Protein AF-A0A2N5P486-F1 (afdb_monomer_lite)

pLDDT: mean 80.44, std 19.08, range [21.75, 98.38]

Radius of gyration: 31.74 Å; chains: 1; bounding box: 94×67×79 Å

Sequence (768 aa):
MQRKWKVKLPCIDFNKIYTSSDQNVLFNNKDIEKQLFTCIEKGEENIAIDFSYDIREKIENVNSESEGVNVFKNLKKCIFELNPYICRLDNELLKHSKLVERNIGITELVLLKTHCFNYVVINKEVANILLYFNGKNTLEQIYNFIKNQNKEIYIVNGKMAKHSWKVSVDEKHFRLANEKSILQMIGYLLDANLINIGRKEADQNDAKFLIKSDRALDIQECKEKKELIKSGKTVLLLAATPGTATIGLLYIASYLRRNGINTYCKYNNLNVNEDELKKDIEKLLYKYKPQIIGVSIKWFVHIARGIEICKIIKQFDDNIKIVIGGNTATLYAEKFIEYDFIDYVICGDGEIPMLEICKEEKNIPNCIYKLNGEVQKNSITYIQNRENSKDIFLSNLDEILISKEDLYSVPNYYIYTGKGCLMNCCYCGGCLQAQKKQFGRSTAFLRESCDVKKDLIELKKYASTFMFIDSFEVEVMNYYRELWEGIDLTNKFCHFYLYKIPEKEFIELLSRTFKYAYVNIDLCSLSERHRKYLHKMGMSKILPTDTEVLDFLEVCDKYKNVEISVSLISGLPYYTNIDMKQSEEFLQKLLYHSSFKGAEWGRLHAQPEAPIINECSKYEMRTQATTYEEFLHYSELNMKESSYPDVYSFNFPYITFDKNKFNIEIDMHYKKLYELIKKNCIRESNTILHEVITFKELYRKREEIYRKLKEKHIARNSVVYIIERPSINMIIYVLEIKKITEQYILITPNKYQEIKENIKNVPVIECE

Secondary structure (DSSP, 8-state):
-------------TTS-EEHHHHHHHT--HHHHHHHHHTGGG-TTSEEEEEEEEHHHHHHT--SHHHHHHHHHHHTT-EEEE-S-EEEPPGGGGGG-SSS-TTS----EEEEEETTS-EEEEEHHHHHHHTT-EEEEEHHHHHHHHTTS--EEEEEEEEE-TT---EEEEEEEEE--SHHHHHHHHHHHHHTTSEEEPPPS-----------------------------SS-EEEEEESS-SGGGTHHHHHHHHHHHTT-EEEEE------SHHHHHHHHHHHHHHH--SEEEEE--SGGGHHHHHHHHHHHHHH-TTSEEEEESHHHHHTHHHHHTSTT--EEE-S--HHHHHHHHTT-SS-TTEEEEETTEEEE--------SSSGGG-----HHHHBS-TTTTTSSS-EE---EE------TT-TTSHHHHHHHH---S-EEPPHHHHHHHHHHHTTT-SEEEEEE---S-HHHHHHHHHTT---TT-EEEEEESSPPPHHHHHHHHHHSSEEEEEEEEE-S-HHHHHHHHHTTSS-----HHHHHHHHHHHTT-TTEEEEEEEEET-TT--HHHHHHHHHHHHHHTT-TTEEEEEEEE-B--TT-GGGGTGGGGTEEES--SHHHHHHHHHHHHSSSSPPPGGG--PPBEEES-HHHHHHHHHHHHHHHHHHHHH-S---TTEEEEEEEHHHHHHHHHHHHHHHHHTT--TTPPEEEE--SSHHHHHHHHHHTTT-S-EEEE-HHHHHHHGGGGTTS-EE---

InterPro domains:
  IPR006158 Cobalamin (vitamin B12)-binding domain [PF02310] (242-355)
  IPR006158 Cobalamin (vitamin B12)-binding domain [PS51332] (231-368)
  IPR006638 Elp3/MiaA/NifB-like, radical SAM core domain [SM00729] (411-633)
  IPR007197 Radical SAM [SFLDS00029] (234-640)
  IPR036724 Cobalamin-binding domain superfamily [SSF52242] (246-358)
  IPR051198 Tetrapyrrole and bacteriochlorophyll biosynthesis methyltransferases [PTHR43409] (243-708)
  IPR058240 Radical SAM superfamily [SSF102114] (410-659)

Structure (mmCIF, N/CA/C/O backbone):
data_AF-A0A2N5P486-F1
#
_entry.id   AF-A0A2N5P486-F1
#
loop_
_atom_site.group_PDB
_atom_site.id
_atom_site.type_symbol
_atom_site.label_atom_id
_atom_site.label_alt_id
_atom_site.label_comp_id
_atom_site.label_asym_id
_atom_site.label_entity_id
_atom_site.label_seq_id
_atom_site.pdbx_PDB_ins_code
_atom_site.Cartn_x
_atom_site.Cartn_y
_atom_site.Cartn_z
_atom_site.occupancy
_atom_site.B_iso_or_equiv
_atom_site.auth_seq_id
_atom_site.auth_comp_id
_atom_site.auth_asym_id
_atom_site.auth_atom_id
_atom_site.pdbx_PDB_model_num
ATOM 1 N N . MET A 1 1 ? 10.771 -0.545 -35.831 1.00 21.75 1 MET A N 1
ATOM 2 C CA . MET A 1 1 ? 11.752 -1.608 -35.503 1.00 21.75 1 MET A CA 1
ATOM 3 C C . MET A 1 1 ? 13.135 -0.989 -35.271 1.00 21.75 1 MET A C 1
ATOM 5 O O . MET A 1 1 ? 13.919 -0.915 -36.205 1.00 21.75 1 MET A O 1
ATOM 9 N N . GLN A 1 2 ? 13.463 -0.550 -34.054 1.00 24.25 2 GLN A N 1
ATOM 10 C CA . GLN A 1 2 ? 14.854 -0.269 -33.664 1.00 24.25 2 GLN A CA 1
ATOM 11 C C . GLN A 1 2 ? 15.329 -1.439 -32.796 1.00 24.25 2 GLN A C 1
ATOM 13 O O . GLN A 1 2 ? 14.952 -1.559 -31.634 1.00 24.25 2 GLN A O 1
ATOM 18 N N . ARG A 1 3 ? 16.092 -2.370 -33.379 1.00 25.20 3 ARG A N 1
ATOM 19 C CA . ARG A 1 3 ? 16.774 -3.417 -32.604 1.00 25.20 3 ARG A CA 1
ATOM 20 C C . ARG A 1 3 ? 17.956 -2.752 -31.893 1.00 25.20 3 ARG A C 1
ATOM 22 O O . ARG A 1 3 ? 18.927 -2.404 -32.554 1.00 25.20 3 ARG A O 1
ATOM 29 N N . LYS A 1 4 ? 17.869 -2.558 -30.572 1.00 31.81 4 LYS A N 1
ATOM 30 C CA . LYS A 1 4 ? 19.012 -2.155 -29.736 1.00 31.81 4 LYS A CA 1
ATOM 31 C C . LYS A 1 4 ? 19.979 -3.339 -29.637 1.00 31.81 4 LYS A C 1
ATOM 33 O O . LYS A 1 4 ? 19.655 -4.343 -29.004 1.00 31.81 4 LYS A O 1
ATOM 38 N N . TRP A 1 5 ? 21.143 -3.243 -30.271 1.00 32.28 5 TRP A N 1
ATOM 39 C CA . TRP A 1 5 ? 22.215 -4.226 -30.112 1.00 32.28 5 TRP A CA 1
ATOM 40 C C . TRP A 1 5 ? 23.105 -3.784 -28.948 1.00 32.28 5 TRP A C 1
ATOM 42 O O . TRP A 1 5 ? 23.789 -2.771 -29.033 1.00 32.28 5 TRP A O 1
ATOM 52 N N . LYS A 1 6 ? 23.073 -4.527 -27.835 1.00 33.81 6 LYS A N 1
ATOM 53 C CA . LYS A 1 6 ? 24.005 -4.339 -26.715 1.00 33.81 6 LYS A CA 1
ATOM 54 C C . LYS A 1 6 ? 25.307 -5.068 -27.039 1.00 33.81 6 LYS A C 1
ATOM 56 O O . LYS A 1 6 ? 25.362 -6.289 -26.909 1.00 33.81 6 LYS A O 1
ATOM 61 N N . VAL A 1 7 ? 26.353 -4.345 -27.430 1.00 34.06 7 VAL A N 1
ATOM 62 C CA . VAL A 1 7 ? 27.703 -4.922 -27.500 1.00 34.06 7 VAL A CA 1
ATOM 63 C C . VAL A 1 7 ? 28.274 -4.922 -26.084 1.00 34.06 7 VAL A C 1
ATOM 65 O O . VAL A 1 7 ? 28.696 -3.891 -25.568 1.00 34.06 7 VAL A O 1
ATOM 68 N N . LYS A 1 8 ? 28.254 -6.080 -25.420 1.00 33.34 8 LYS A N 1
ATOM 69 C CA . LYS A 1 8 ? 28.962 -6.265 -24.149 1.00 33.34 8 LYS A CA 1
ATOM 70 C C . LYS A 1 8 ? 30.440 -6.469 -24.483 1.00 33.34 8 LYS A C 1
ATOM 72 O O . LYS A 1 8 ? 30.799 -7.506 -25.036 1.00 33.34 8 LYS A O 1
ATOM 77 N N . LEU A 1 9 ? 31.276 -5.471 -24.204 1.00 36.53 9 LEU A N 1
ATOM 78 C CA . LEU A 1 9 ? 32.723 -5.621 -24.352 1.00 36.53 9 LEU A CA 1
ATOM 79 C C . LEU A 1 9 ? 33.224 -6.684 -23.358 1.00 36.53 9 LEU A C 1
ATOM 81 O O . LEU A 1 9 ? 32.728 -6.727 -22.228 1.00 36.53 9 LEU A O 1
ATOM 85 N N . PRO A 1 10 ? 34.160 -7.564 -23.753 1.00 34.56 10 PRO A N 1
ATOM 86 C CA . PRO A 1 10 ? 34.744 -8.531 -22.830 1.00 34.56 10 PRO A CA 1
ATOM 87 C C . PRO A 1 10 ? 35.450 -7.808 -21.670 1.00 34.56 10 PRO A C 1
ATOM 89 O O . PRO A 1 10 ? 36.019 -6.734 -21.860 1.00 34.56 10 PRO A O 1
ATOM 92 N N . CYS A 1 11 ? 35.428 -8.392 -20.465 1.00 33.53 11 CYS A N 1
ATOM 93 C CA . CYS A 1 11 ? 36.262 -7.940 -19.347 1.00 33.53 11 CYS A CA 1
ATOM 94 C C . CYS A 1 11 ? 37.732 -8.211 -19.688 1.00 33.53 11 CYS A C 1
ATOM 96 O O . CYS A 1 11 ? 38.249 -9.293 -19.418 1.00 33.53 11 CYS A O 1
ATOM 98 N N . ILE A 1 12 ? 38.390 -7.248 -20.325 1.00 41.91 12 ILE A N 1
ATOM 99 C CA . ILE A 1 12 ? 39.827 -7.297 -20.584 1.00 41.91 12 ILE A CA 1
ATOM 100 C C .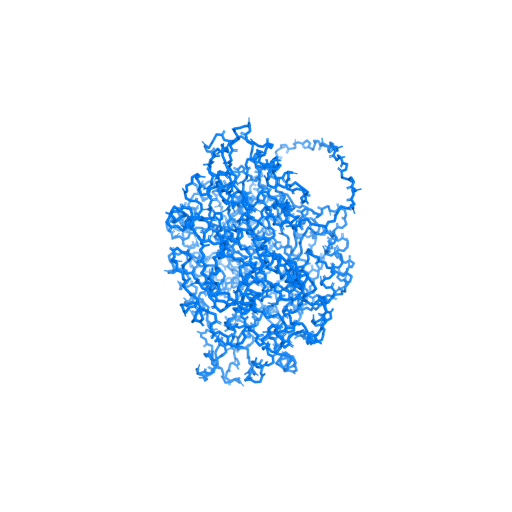 ILE A 1 12 ? 40.537 -6.859 -19.297 1.00 41.91 12 ILE A C 1
ATOM 102 O O . ILE A 1 12 ? 40.232 -5.806 -18.740 1.00 41.91 12 ILE A O 1
ATOM 106 N N . ASP A 1 13 ? 41.480 -7.660 -18.804 1.00 42.59 13 ASP A N 1
ATOM 107 C CA . ASP A 1 13 ? 42.347 -7.266 -17.690 1.00 42.59 13 ASP A CA 1
ATOM 108 C C . ASP A 1 13 ? 43.432 -6.321 -18.220 1.00 42.59 13 ASP A C 1
ATOM 110 O O . ASP A 1 13 ? 44.499 -6.749 -18.658 1.00 42.59 13 ASP A O 1
ATOM 114 N N . PHE A 1 14 ? 43.130 -5.024 -18.242 1.00 45.38 14 PHE A N 1
ATOM 115 C CA . PHE A 1 14 ? 43.966 -3.986 -18.854 1.00 45.38 14 PHE A CA 1
ATOM 116 C C . PHE A 1 14 ? 45.290 -3.705 -18.119 1.00 45.38 14 PHE A C 1
ATOM 118 O O . PHE A 1 14 ? 46.063 -2.848 -18.553 1.00 45.38 14 PHE A O 1
ATOM 125 N N . ASN A 1 15 ? 45.579 -4.425 -17.033 1.00 41.88 15 ASN A N 1
ATOM 126 C CA . ASN A 1 15 ? 46.872 -4.359 -16.351 1.00 41.88 15 ASN A CA 1
ATOM 127 C C . ASN A 1 15 ? 47.944 -5.243 -17.016 1.00 41.88 15 ASN A C 1
ATOM 129 O O . ASN A 1 15 ? 49.118 -5.174 -16.646 1.00 41.88 15 ASN A O 1
ATOM 133 N N . LYS A 1 16 ? 47.566 -6.049 -18.016 1.00 46.78 16 LYS A N 1
ATOM 134 C CA . LYS A 1 16 ? 48.481 -6.869 -18.823 1.00 46.78 16 LYS A CA 1
ATOM 135 C C . LYS A 1 16 ? 48.808 -6.196 -20.158 1.00 46.78 16 LYS A C 1
ATOM 137 O O . LYS A 1 16 ? 47.985 -5.483 -20.726 1.00 46.78 16 LYS A O 1
ATOM 142 N N . ILE A 1 17 ? 50.018 -6.442 -20.663 1.00 52.25 17 ILE A N 1
ATOM 143 C CA . ILE A 1 17 ? 50.398 -6.097 -22.039 1.00 52.25 17 ILE A CA 1
ATOM 144 C C . ILE A 1 17 ? 49.844 -7.193 -22.939 1.00 52.25 17 ILE A C 1
ATOM 146 O O . ILE A 1 17 ? 50.093 -8.371 -22.688 1.00 52.25 17 ILE A O 1
ATOM 150 N N . TYR A 1 18 ? 49.118 -6.807 -23.981 1.00 54.69 18 TYR A N 1
ATOM 151 C CA . TYR A 1 18 ? 48.574 -7.754 -24.944 1.00 54.69 18 TYR A CA 1
ATOM 152 C C . TYR A 1 18 ? 49.168 -7.505 -26.321 1.00 54.69 18 TYR A C 1
ATOM 154 O O . TYR A 1 18 ? 49.142 -6.376 -26.824 1.00 54.69 18 TYR A O 1
ATOM 162 N N . THR A 1 19 ? 49.671 -8.568 -26.938 1.00 57.41 19 THR A N 1
ATOM 163 C CA . THR A 1 19 ? 50.167 -8.525 -28.314 1.00 57.41 19 THR A CA 1
ATOM 164 C C . THR A 1 19 ? 49.024 -8.714 -29.309 1.00 57.41 19 THR A C 1
ATOM 166 O O . THR A 1 19 ? 47.955 -9.217 -28.954 1.00 57.41 19 THR A O 1
ATOM 169 N N . SER A 1 20 ? 49.239 -8.368 -30.581 1.00 56.16 20 SER A N 1
ATOM 170 C CA . SER A 1 20 ? 48.246 -8.582 -31.645 1.00 56.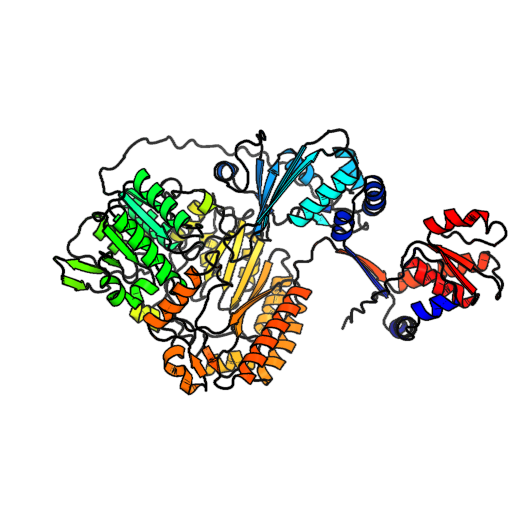16 20 SER A CA 1
ATOM 171 C C . SER A 1 20 ? 47.728 -10.028 -31.705 1.00 56.16 20 SER A C 1
ATOM 173 O O . SER A 1 20 ? 46.555 -10.246 -32.014 1.00 56.16 20 SER A O 1
ATOM 175 N N . SER A 1 21 ? 48.559 -11.013 -31.347 1.00 56.06 21 SER A N 1
ATOM 176 C CA . SER A 1 21 ? 48.180 -12.430 -31.284 1.00 56.06 21 SER A CA 1
ATOM 177 C C . SER A 1 21 ? 47.244 -12.764 -30.112 1.00 56.06 21 SER A C 1
ATOM 179 O O . SER A 1 21 ? 46.213 -13.402 -30.328 1.00 56.06 21 SER A O 1
ATOM 181 N N . ASP A 1 22 ? 47.516 -12.240 -28.912 1.00 51.69 22 ASP A N 1
ATOM 182 C CA . ASP A 1 22 ? 46.662 -12.405 -27.723 1.00 51.69 22 ASP A CA 1
ATOM 183 C C . ASP A 1 22 ? 45.308 -11.704 -27.904 1.00 51.69 22 ASP A C 1
ATOM 185 O O . ASP A 1 22 ? 44.264 -12.149 -27.421 1.00 51.69 22 ASP A O 1
ATOM 189 N N . GLN A 1 23 ? 45.310 -10.592 -28.640 1.00 54.16 23 GLN A N 1
ATOM 190 C CA . GLN A 1 23 ? 44.127 -9.766 -28.849 1.00 54.16 23 GLN A CA 1
ATOM 191 C C . GLN A 1 23 ? 43.216 -10.225 -29.971 1.00 54.16 23 GLN A C 1
ATOM 193 O O . GLN A 1 23 ? 42.002 -10.043 -29.882 1.00 54.16 23 GLN A O 1
ATOM 198 N N . ASN A 1 24 ? 43.760 -10.879 -30.995 1.00 50.50 24 ASN A N 1
ATOM 199 C CA . ASN A 1 24 ? 42.933 -11.553 -31.989 1.00 50.50 24 ASN A CA 1
ATOM 200 C C . ASN A 1 24 ? 42.050 -12.641 -31.351 1.00 50.50 24 ASN A C 1
ATOM 202 O O . ASN A 1 24 ? 41.001 -12.938 -31.908 1.00 50.50 24 ASN A O 1
ATOM 206 N N . VAL A 1 25 ? 42.410 -13.165 -30.169 1.00 45.31 25 VAL A N 1
ATOM 207 C CA . VAL A 1 25 ? 41.571 -14.060 -29.351 1.00 45.31 25 VAL A CA 1
ATOM 208 C C . VAL A 1 25 ? 40.545 -13.282 -28.502 1.00 45.31 25 VAL A C 1
ATOM 210 O O . VAL A 1 25 ? 39.394 -13.704 -28.416 1.00 45.31 25 VAL A O 1
ATOM 213 N N . LEU A 1 26 ? 40.905 -12.114 -27.948 1.00 45.84 26 LEU A N 1
ATOM 214 C CA . LEU A 1 26 ? 40.003 -11.222 -27.183 1.00 45.84 26 LEU A CA 1
ATOM 215 C C . LEU A 1 26 ? 38.881 -10.598 -28.032 1.00 45.84 26 LEU A C 1
ATOM 217 O O . LEU A 1 26 ? 37.769 -10.405 -27.543 1.00 45.84 26 LEU A O 1
ATOM 221 N N . PHE A 1 27 ? 39.166 -10.296 -29.301 1.00 49.41 27 PHE A N 1
ATOM 222 C CA . PHE A 1 27 ? 38.227 -9.718 -30.268 1.00 49.41 27 PHE A CA 1
ATOM 223 C C . PHE A 1 27 ? 37.710 -10.745 -31.286 1.00 49.41 27 PHE A C 1
ATOM 225 O O . PHE A 1 27 ? 37.129 -10.357 -32.299 1.00 49.41 27 PHE A O 1
ATOM 232 N N . ASN A 1 28 ? 37.878 -12.049 -31.027 1.00 42.12 28 ASN A N 1
ATOM 233 C CA . ASN A 1 28 ? 37.497 -13.131 -31.945 1.00 42.12 28 ASN A CA 1
ATOM 234 C C . ASN A 1 28 ? 35.981 -13.391 -31.994 1.00 42.12 28 ASN A C 1
ATOM 236 O O . ASN A 1 28 ? 35.514 -14.527 -32.018 1.00 42.12 28 ASN A O 1
ATOM 240 N N . ASN A 1 29 ? 35.192 -12.324 -32.018 1.00 43.25 29 ASN A N 1
ATOM 241 C CA . ASN A 1 29 ? 33.805 -12.378 -32.419 1.00 43.25 29 ASN A CA 1
ATOM 242 C C . ASN A 1 29 ? 33.756 -11.901 -33.869 1.00 43.25 29 ASN A C 1
ATOM 244 O O . ASN A 1 29 ? 33.636 -10.705 -34.134 1.00 43.25 29 ASN A O 1
ATOM 248 N N . LYS A 1 30 ? 33.803 -12.842 -34.823 1.00 44.31 30 LYS A N 1
ATOM 249 C CA . LYS A 1 30 ? 33.435 -12.572 -36.227 1.00 44.31 30 LYS A CA 1
ATOM 250 C C . LYS A 1 30 ? 32.069 -11.868 -36.335 1.00 44.31 30 LYS A C 1
ATOM 252 O O . LYS A 1 30 ? 31.797 -11.238 -37.349 1.00 44.31 30 LYS A O 1
ATOM 257 N N . ASP A 1 31 ? 31.247 -11.918 -35.284 1.00 42.66 31 ASP A N 1
ATOM 258 C CA . ASP A 1 31 ? 30.006 -11.165 -35.138 1.00 42.66 31 ASP A CA 1
ATOM 259 C C . ASP A 1 31 ? 30.174 -9.655 -34.901 1.00 42.66 31 ASP A C 1
ATOM 261 O O . ASP A 1 31 ? 29.300 -8.925 -35.339 1.00 42.66 31 ASP A O 1
ATOM 265 N N . ILE A 1 32 ? 31.248 -9.136 -34.289 1.00 43.72 32 ILE A N 1
ATOM 266 C CA . ILE A 1 32 ? 31.390 -7.680 -34.045 1.00 43.72 32 ILE A CA 1
ATOM 267 C C . ILE A 1 32 ? 31.711 -6.939 -35.347 1.00 43.72 32 ILE A C 1
ATOM 269 O O . ILE A 1 32 ? 31.027 -5.974 -35.684 1.00 43.72 32 ILE A O 1
ATOM 273 N N . GLU A 1 33 ? 32.695 -7.413 -36.120 1.00 47.78 33 GLU A N 1
ATOM 274 C CA . GLU A 1 33 ? 32.975 -6.863 -37.454 1.00 47.78 33 GLU A CA 1
ATOM 275 C C . GLU A 1 33 ? 31.763 -7.044 -38.371 1.00 47.78 33 GLU A C 1
ATOM 277 O O . GLU A 1 33 ? 31.298 -6.083 -38.980 1.00 47.78 33 GLU A O 1
ATOM 282 N N . LYS A 1 34 ? 31.173 -8.244 -38.418 1.00 45.25 34 LYS A N 1
ATOM 283 C CA . LYS A 1 34 ? 30.015 -8.519 -39.276 1.00 45.25 34 LYS A CA 1
ATOM 284 C C . LYS A 1 34 ? 28.778 -7.711 -38.863 1.00 45.25 34 LYS A C 1
ATOM 286 O O . LYS A 1 34 ? 28.090 -7.215 -39.746 1.00 45.25 34 LYS A O 1
ATOM 291 N N . GLN A 1 35 ? 28.501 -7.496 -37.575 1.00 44.94 35 GLN A N 1
ATOM 292 C CA . GLN A 1 35 ? 27.393 -6.642 -37.107 1.00 44.94 35 GLN A CA 1
ATOM 293 C C . GLN A 1 35 ? 27.640 -5.156 -37.381 1.00 44.94 35 GLN A C 1
ATOM 295 O O . GLN A 1 35 ? 26.699 -4.461 -37.766 1.00 44.94 35 GLN A O 1
ATOM 300 N N . LEU A 1 36 ? 28.883 -4.679 -37.250 1.00 43.56 36 LEU A N 1
ATOM 301 C CA . LEU A 1 36 ? 29.260 -3.318 -37.642 1.00 43.56 36 LEU A CA 1
ATOM 302 C C . LEU A 1 36 ? 29.088 -3.109 -39.153 1.00 43.56 36 LEU A C 1
ATOM 304 O O . LEU A 1 36 ? 28.558 -2.076 -39.546 1.00 43.56 36 LEU A O 1
ATOM 308 N N . PHE A 1 37 ? 29.455 -4.093 -39.987 1.00 44.41 37 PHE A N 1
ATOM 309 C CA . PHE A 1 37 ? 29.315 -4.030 -41.450 1.00 44.41 37 PHE A CA 1
ATOM 310 C C . PHE A 1 37 ? 27.872 -4.237 -41.954 1.00 44.41 37 PHE A C 1
ATOM 312 O O . PHE A 1 37 ? 27.454 -3.552 -42.882 1.00 44.41 37 PHE A O 1
ATOM 319 N N . THR A 1 38 ? 27.071 -5.112 -41.334 1.00 40.09 38 THR A N 1
ATOM 320 C CA . THR A 1 38 ? 25.674 -5.394 -41.755 1.00 40.09 38 THR A CA 1
ATOM 321 C C . THR A 1 38 ? 24.703 -4.251 -41.397 1.00 40.09 38 THR A C 1
ATOM 323 O O . THR A 1 38 ? 23.597 -4.173 -41.926 1.00 40.09 38 THR A O 1
ATOM 326 N N . CYS A 1 39 ? 25.085 -3.348 -40.488 1.00 42.16 39 CYS A N 1
ATOM 327 C CA . CYS A 1 39 ? 24.267 -2.195 -40.088 1.00 42.16 39 CYS A CA 1
ATOM 328 C C . CYS A 1 39 ? 24.502 -0.931 -40.939 1.00 42.16 39 CYS A C 1
ATOM 330 O O . CYS A 1 39 ? 23.687 -0.012 -40.870 1.00 42.16 39 CYS A O 1
ATOM 332 N N . ILE A 1 40 ? 25.552 -0.913 -41.774 1.00 43.56 40 ILE A N 1
ATOM 333 C CA . ILE A 1 40 ? 25.918 0.197 -42.679 1.00 43.56 40 ILE A CA 1
ATOM 334 C C . ILE A 1 40 ? 24.780 0.537 -43.656 1.00 43.56 40 ILE A C 1
ATOM 336 O O . ILE A 1 40 ? 24.593 1.693 -44.018 1.00 43.56 40 ILE A O 1
ATOM 340 N N . GLU A 1 41 ? 23.956 -0.444 -44.024 1.00 42.69 41 GLU A N 1
ATOM 341 C CA . GLU A 1 41 ? 22.870 -0.275 -44.999 1.00 42.69 41 GLU A CA 1
ATOM 342 C C . GLU A 1 41 ? 21.597 0.389 -44.435 1.00 42.69 41 GLU A C 1
ATOM 344 O O . GLU A 1 41 ? 20.636 0.587 -45.175 1.00 42.69 41 GLU A O 1
ATOM 349 N N . LYS A 1 42 ? 21.534 0.727 -43.135 1.00 44.31 42 LYS A N 1
ATOM 350 C CA . LYS A 1 42 ? 20.266 1.114 -42.473 1.00 44.31 42 LYS A CA 1
ATOM 351 C C . LYS A 1 42 ? 20.070 2.611 -42.203 1.00 44.31 42 LYS A C 1
ATOM 353 O O . LYS A 1 42 ? 18.971 2.986 -41.797 1.00 44.31 42 LYS A O 1
ATOM 358 N N . GLY A 1 43 ? 21.074 3.458 -42.453 1.00 50.53 43 GLY A N 1
ATOM 359 C CA . GLY A 1 43 ? 20.988 4.929 -42.371 1.00 50.53 43 GLY A CA 1
ATOM 360 C C . GLY A 1 43 ? 21.954 5.564 -41.358 1.00 50.53 43 GLY A C 1
ATOM 361 O O . GLY A 1 43 ? 22.149 5.024 -40.269 1.00 50.53 43 GLY A O 1
ATOM 362 N N . GLU A 1 44 ? 22.541 6.713 -41.715 1.00 47.25 44 GLU A N 1
ATOM 363 C CA . GLU A 1 44 ? 23.661 7.380 -41.012 1.00 47.25 44 GLU A CA 1
ATOM 364 C C . GLU A 1 44 ? 23.343 7.873 -39.587 1.00 47.25 44 GLU A C 1
ATOM 366 O O . GLU A 1 44 ? 24.233 7.914 -38.736 1.00 47.25 44 GLU A O 1
ATOM 371 N N . GLU A 1 45 ? 22.079 8.204 -39.318 1.00 51.66 45 GLU A N 1
ATOM 372 C CA . GLU A 1 45 ? 21.586 8.718 -38.027 1.00 51.66 45 GLU A CA 1
ATOM 373 C C . GLU A 1 45 ? 21.251 7.593 -37.022 1.00 51.66 45 GLU A C 1
ATOM 375 O O . GLU A 1 45 ? 20.852 7.850 -35.886 1.00 51.66 45 GLU A O 1
ATOM 380 N N . ASN A 1 46 ? 21.400 6.319 -37.406 1.00 48.50 46 ASN A N 1
ATOM 381 C CA . ASN A 1 46 ? 21.183 5.215 -36.474 1.00 48.50 46 ASN A CA 1
ATOM 382 C C . ASN A 1 46 ? 22.326 5.096 -35.462 1.00 48.50 46 ASN A C 1
ATOM 384 O O . ASN A 1 46 ? 23.492 5.365 -35.757 1.00 48.50 46 ASN A O 1
ATOM 388 N N . ILE A 1 47 ? 21.979 4.606 -34.272 1.00 48.81 47 ILE A N 1
ATOM 389 C CA . ILE A 1 47 ? 22.922 4.319 -33.190 1.00 48.81 47 ILE A CA 1
ATOM 390 C C . ILE A 1 47 ? 23.893 3.223 -33.640 1.00 48.81 47 ILE A C 1
ATOM 392 O O . ILE A 1 47 ? 23.476 2.088 -33.879 1.00 48.81 47 ILE A O 1
ATOM 396 N N . ALA A 1 48 ? 25.179 3.558 -33.730 1.00 47.31 48 ALA A N 1
ATOM 397 C CA . ALA A 1 48 ? 26.242 2.599 -33.994 1.00 47.31 48 ALA A CA 1
ATOM 398 C C . ALA A 1 48 ? 26.693 1.911 -32.708 1.00 47.31 48 ALA A C 1
ATOM 400 O O . ALA A 1 48 ? 26.934 0.704 -32.706 1.00 47.31 48 ALA A O 1
ATOM 401 N N . ILE A 1 49 ? 26.818 2.673 -31.616 1.00 45.19 49 ILE A N 1
ATOM 402 C CA . ILE A 1 49 ? 27.277 2.164 -30.322 1.00 45.19 49 ILE A CA 1
ATOM 403 C C . ILE A 1 49 ? 26.532 2.879 -29.182 1.00 45.19 49 ILE A C 1
ATOM 405 O O . ILE A 1 49 ? 26.397 4.099 -29.201 1.00 45.19 49 ILE A O 1
ATOM 409 N N . ASP A 1 50 ? 26.052 2.107 -28.203 1.00 42.22 50 ASP A N 1
ATOM 410 C CA . ASP A 1 50 ? 25.386 2.564 -26.973 1.00 42.22 50 ASP A CA 1
ATOM 411 C C . ASP A 1 50 ? 26.256 2.150 -25.778 1.00 42.22 50 ASP A C 1
ATOM 413 O O . ASP A 1 50 ? 26.363 0.961 -25.456 1.00 42.22 50 ASP A O 1
ATOM 417 N N . PHE A 1 51 ? 26.945 3.121 -25.177 1.00 43.56 51 PHE A N 1
ATOM 418 C CA . PHE A 1 51 ? 27.780 2.920 -23.999 1.00 43.56 51 PHE A CA 1
ATOM 419 C C . PHE A 1 51 ? 27.024 3.368 -22.753 1.00 43.56 51 PHE A C 1
ATOM 421 O O . PHE A 1 51 ? 26.654 4.529 -22.630 1.00 43.56 51 PHE A O 1
ATOM 428 N N . SER A 1 52 ? 26.836 2.457 -21.804 1.00 45.62 52 SER A N 1
ATOM 429 C CA . SER A 1 52 ? 26.202 2.749 -20.521 1.00 45.62 52 SER A CA 1
ATOM 430 C C . SER A 1 52 ? 27.250 2.761 -19.412 1.00 45.62 52 SER A C 1
ATOM 432 O O . SER A 1 52 ? 27.920 1.750 -19.191 1.00 45.62 52 SER A O 1
ATOM 434 N N . TYR A 1 53 ? 27.368 3.875 -18.698 1.00 54.56 53 TYR A N 1
ATOM 435 C CA . TYR A 1 53 ? 28.266 4.035 -17.557 1.00 54.56 53 TYR A CA 1
ATOM 436 C C . TYR A 1 53 ? 27.459 4.247 -16.278 1.00 54.56 53 TYR A C 1
ATOM 438 O O . TYR A 1 53 ? 26.795 5.273 -16.152 1.00 54.56 53 TYR A O 1
ATOM 446 N N . ASP A 1 54 ? 27.523 3.314 -15.325 1.00 64.25 54 ASP A N 1
ATOM 447 C CA . ASP A 1 54 ? 26.876 3.504 -14.024 1.00 64.25 54 ASP A CA 1
ATOM 448 C C . ASP A 1 54 ? 27.766 4.353 -13.104 1.00 64.25 54 ASP A C 1
ATOM 450 O O . ASP A 1 54 ? 28.798 3.911 -12.590 1.00 64.25 54 ASP A O 1
ATOM 454 N N . ILE A 1 55 ? 27.373 5.612 -12.915 1.00 69.25 55 ILE A N 1
ATOM 455 C CA . ILE A 1 55 ? 28.056 6.563 -12.038 1.00 69.25 55 ILE A CA 1
ATOM 456 C C . ILE A 1 55 ? 28.055 6.064 -10.590 1.00 69.25 55 ILE A C 1
ATOM 45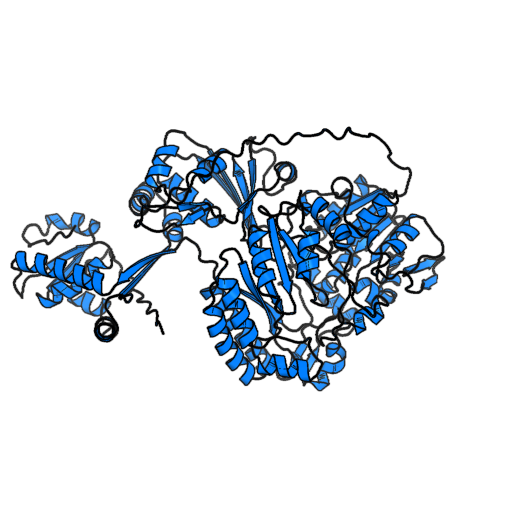8 O O . ILE A 1 55 ? 29.029 6.293 -9.871 1.00 69.25 55 ILE A O 1
ATOM 462 N N . ARG A 1 56 ? 27.002 5.361 -10.163 1.00 71.62 56 ARG A N 1
ATOM 463 C CA . ARG A 1 56 ? 26.852 4.905 -8.780 1.00 71.62 56 ARG A CA 1
ATOM 464 C C . ARG A 1 56 ? 27.919 3.884 -8.407 1.00 71.62 56 ARG A C 1
ATOM 466 O O . ARG A 1 56 ? 28.640 4.100 -7.438 1.00 71.62 56 ARG A O 1
ATOM 473 N N . GLU A 1 57 ? 28.077 2.838 -9.216 1.00 68.31 57 GLU A N 1
ATOM 474 C CA . GLU A 1 57 ? 29.096 1.797 -9.013 1.00 68.31 57 GLU A CA 1
ATOM 475 C C . GLU A 1 57 ? 30.499 2.415 -8.888 1.00 68.31 57 GLU A C 1
ATOM 477 O O . GLU A 1 57 ? 31.339 1.993 -8.095 1.00 68.31 57 GLU A O 1
ATOM 482 N N . LYS A 1 58 ? 30.769 3.470 -9.656 1.00 70.50 58 LYS A N 1
ATOM 483 C CA . LYS A 1 58 ? 32.070 4.145 -9.663 1.00 70.50 58 LYS A CA 1
ATOM 484 C C . LYS A 1 58 ? 32.312 4.982 -8.420 1.00 70.50 58 LYS A C 1
ATOM 486 O O . LYS A 1 58 ? 33.455 5.060 -7.986 1.00 70.50 58 LYS A O 1
ATOM 491 N N . ILE A 1 59 ? 31.264 5.584 -7.867 1.00 79.69 59 ILE A N 1
ATOM 492 C CA . ILE A 1 59 ? 31.319 6.306 -6.594 1.00 79.69 59 ILE A CA 1
ATOM 493 C C . ILE A 1 59 ? 31.497 5.325 -5.431 1.00 79.69 59 ILE A C 1
ATOM 495 O O . ILE A 1 59 ? 32.343 5.562 -4.571 1.00 79.69 59 ILE A O 1
ATOM 499 N N . GLU A 1 60 ? 30.744 4.221 -5.417 1.00 76.25 60 GLU A N 1
ATOM 500 C CA . GLU A 1 60 ? 30.796 3.204 -4.354 1.00 76.25 60 GLU A CA 1
ATOM 501 C C . GLU A 1 60 ? 32.184 2.553 -4.236 1.00 76.25 60 GLU A C 1
ATOM 503 O O . GLU A 1 60 ? 32.620 2.218 -3.139 1.00 76.25 60 GLU A O 1
ATOM 508 N N . ASN A 1 61 ? 32.918 2.446 -5.346 1.00 72.44 61 ASN A N 1
ATOM 509 C CA . ASN A 1 61 ? 34.265 1.875 -5.384 1.00 72.44 61 ASN A CA 1
ATOM 510 C C . ASN A 1 61 ? 35.395 2.846 -4.971 1.00 72.44 61 ASN A C 1
ATOM 512 O O . ASN A 1 61 ? 36.564 2.460 -5.011 1.00 72.44 61 ASN A O 1
ATOM 516 N N . VAL A 1 62 ? 35.097 4.099 -4.598 1.00 80.31 62 VAL A N 1
ATOM 517 C CA . VAL A 1 62 ? 36.121 5.066 -4.159 1.00 80.31 62 VAL A CA 1
ATOM 518 C C . VAL A 1 62 ? 36.538 4.792 -2.712 1.00 80.31 62 VAL A C 1
ATOM 520 O O . VAL A 1 62 ? 35.903 5.258 -1.761 1.00 80.31 62 VAL A O 1
ATOM 523 N N . ASN A 1 63 ? 37.667 4.106 -2.530 1.00 79.56 63 ASN A N 1
ATOM 524 C CA . ASN A 1 63 ? 38.175 3.726 -1.210 1.00 79.56 63 ASN A CA 1
ATOM 525 C C . ASN A 1 63 ? 39.280 4.666 -0.709 1.00 79.56 63 ASN A C 1
ATOM 527 O O . ASN A 1 63 ? 39.394 4.906 0.496 1.00 79.56 63 ASN A O 1
ATOM 531 N N . SER A 1 64 ? 40.025 5.308 -1.607 1.00 82.06 64 SER A N 1
ATOM 532 C CA . SER A 1 64 ? 41.109 6.250 -1.287 1.00 82.06 64 SER A CA 1
ATOM 533 C C . SER A 1 64 ? 40.868 7.662 -1.839 1.00 82.06 64 SER A C 1
ATOM 535 O O . SER A 1 64 ? 40.027 7.880 -2.711 1.00 82.06 64 SER A O 1
ATOM 537 N N . GLU A 1 65 ? 41.593 8.657 -1.320 1.00 80.50 65 GLU A N 1
ATOM 538 C CA . GLU A 1 65 ? 41.509 10.035 -1.831 1.00 80.50 65 GLU A CA 1
ATOM 539 C C . GLU A 1 65 ? 42.013 10.149 -3.276 1.00 80.50 65 GLU A C 1
ATOM 541 O O . GLU A 1 65 ? 41.395 10.833 -4.090 1.00 80.50 65 GLU A O 1
ATOM 546 N N . SER A 1 66 ? 43.081 9.426 -3.625 1.00 76.75 66 SER A N 1
ATOM 547 C CA . SER A 1 66 ? 43.642 9.400 -4.982 1.00 76.75 66 SER A CA 1
ATOM 548 C C . SER A 1 66 ? 42.665 8.810 -6.006 1.00 76.75 66 SER A C 1
ATOM 550 O O . SER A 1 66 ? 42.525 9.338 -7.112 1.00 76.75 66 SER A O 1
ATOM 552 N N . GLU A 1 67 ? 41.930 7.757 -5.641 1.00 76.38 67 GLU A N 1
ATOM 553 C CA . GLU A 1 67 ? 40.816 7.238 -6.443 1.00 76.38 67 GLU A CA 1
ATOM 554 C C . GLU A 1 67 ? 39.692 8.267 -6.578 1.00 76.38 67 GLU A C 1
ATOM 556 O O . GLU A 1 67 ? 39.162 8.451 -7.674 1.00 76.38 67 GLU A O 1
ATOM 561 N N . GLY A 1 68 ? 39.369 8.983 -5.497 1.00 78.25 68 GLY A N 1
ATOM 562 C CA . GLY A 1 68 ? 38.348 10.029 -5.498 1.00 78.25 68 GLY A CA 1
ATOM 563 C C . GLY A 1 68 ? 38.666 11.155 -6.476 1.00 78.25 68 GLY A C 1
ATOM 564 O O . GLY A 1 68 ? 37.803 11.534 -7.265 1.00 78.25 68 GLY A O 1
ATOM 565 N N . VAL A 1 69 ? 39.914 11.625 -6.510 1.00 83.69 69 VAL A N 1
ATOM 566 C CA . VAL A 1 69 ? 40.378 12.629 -7.485 1.00 83.69 69 VAL A CA 1
ATOM 567 C C . VAL A 1 69 ? 40.224 12.117 -8.921 1.00 83.69 69 VAL A C 1
ATOM 569 O O . VAL A 1 69 ? 39.744 12.841 -9.797 1.00 83.69 69 VAL A O 1
ATOM 572 N N . ASN A 1 70 ? 40.574 10.854 -9.175 1.00 72.19 70 ASN A N 1
ATOM 573 C CA . ASN A 1 70 ? 40.457 10.250 -10.504 1.00 72.19 70 ASN A CA 1
ATOM 574 C C . ASN A 1 70 ? 39.001 10.108 -10.964 1.00 72.19 70 ASN A C 1
ATOM 576 O O . ASN A 1 70 ? 38.678 10.462 -12.101 1.00 72.19 70 ASN A O 1
ATOM 580 N N . VAL A 1 71 ? 38.116 9.610 -10.097 1.00 74.44 71 VAL A N 1
ATOM 581 C CA . VAL A 1 71 ? 36.685 9.478 -10.406 1.00 74.44 71 VAL A CA 1
ATOM 582 C C . VAL A 1 71 ? 36.052 10.856 -10.579 1.00 74.44 71 VAL A C 1
ATOM 584 O O . VAL A 1 71 ? 35.340 11.080 -11.559 1.00 74.44 71 VAL A O 1
ATOM 587 N N . PHE A 1 72 ? 36.379 11.815 -9.712 1.00 83.00 72 PHE A N 1
ATOM 588 C CA . PHE A 1 72 ? 35.883 13.184 -9.809 1.00 83.00 72 PHE A CA 1
ATOM 589 C C . PHE A 1 72 ? 36.299 13.824 -11.129 1.00 83.00 72 PHE A C 1
ATOM 591 O O . PHE A 1 72 ? 35.455 14.377 -11.824 1.00 83.00 72 PHE A O 1
ATOM 598 N N . LYS A 1 73 ? 37.560 13.671 -11.548 1.00 76.31 73 LYS A N 1
ATOM 599 C CA . LYS A 1 73 ? 38.045 14.188 -12.837 1.00 76.31 73 LYS A CA 1
ATOM 600 C C . LYS A 1 73 ? 37.201 13.707 -14.022 1.00 76.31 73 LYS A C 1
ATOM 602 O O . LYS A 1 73 ? 36.974 14.487 -14.946 1.00 76.31 73 LYS A O 1
ATOM 607 N N . ASN A 1 74 ? 36.716 12.465 -13.985 1.00 70.81 74 ASN A N 1
ATOM 608 C CA . ASN A 1 74 ? 35.861 11.905 -15.036 1.00 70.81 74 ASN A CA 1
ATOM 609 C C . ASN A 1 74 ? 34.421 12.442 -14.972 1.00 70.81 74 ASN A C 1
ATOM 611 O O . ASN A 1 74 ? 33.771 12.577 -16.006 1.00 70.81 74 ASN A O 1
ATOM 615 N N . LEU A 1 75 ? 33.930 12.758 -13.771 1.00 77.94 75 LEU A N 1
ATOM 616 C CA . LEU A 1 75 ? 32.548 13.179 -13.524 1.00 77.94 75 LEU A CA 1
ATOM 617 C C . LEU A 1 75 ? 32.366 14.695 -13.414 1.00 77.94 75 LEU A C 1
ATOM 619 O O . LEU A 1 75 ? 31.239 15.175 -13.381 1.00 77.94 75 LEU A O 1
ATOM 623 N N . LYS A 1 76 ? 33.447 15.474 -13.369 1.00 81.25 76 LYS A N 1
ATOM 624 C CA . LYS A 1 76 ? 33.403 16.905 -13.037 1.00 81.25 76 LYS A CA 1
ATOM 625 C C . LYS A 1 76 ? 32.547 17.745 -13.994 1.00 81.25 76 LYS A C 1
ATOM 627 O O . LYS A 1 76 ? 32.016 18.772 -13.591 1.00 81.25 76 LYS A O 1
ATOM 632 N N . LYS A 1 77 ? 32.390 17.295 -15.245 1.00 80.88 77 LYS A N 1
ATOM 633 C CA . LYS A 1 77 ? 31.534 17.925 -16.266 1.00 80.88 77 LYS A CA 1
ATOM 634 C C . LYS A 1 77 ? 30.104 17.375 -16.300 1.00 80.88 77 LYS A C 1
ATOM 636 O O . LYS A 1 77 ? 29.282 17.895 -17.045 1.00 80.88 77 LYS A O 1
ATOM 641 N N . CYS A 1 78 ? 29.800 16.322 -15.543 1.00 79.50 78 CYS A N 1
ATOM 642 C CA . CYS A 1 78 ? 28.440 15.810 -15.447 1.00 79.50 78 CYS A CA 1
ATOM 643 C C . CYS A 1 78 ? 27.550 16.854 -14.776 1.00 79.50 78 CYS A C 1
ATOM 645 O O . CYS A 1 78 ? 27.941 17.488 -13.792 1.00 79.50 78 CYS A O 1
ATOM 647 N N . ILE A 1 79 ? 26.354 17.005 -15.327 1.00 83.25 79 ILE A N 1
ATOM 648 C CA . ILE A 1 79 ? 25.298 17.830 -14.765 1.00 83.25 79 ILE A CA 1
ATOM 649 C C . ILE A 1 79 ? 24.382 16.906 -13.979 1.00 83.25 79 ILE A C 1
ATOM 651 O O . ILE A 1 79 ? 24.058 15.807 -14.425 1.00 83.25 79 ILE A O 1
ATOM 655 N N . PHE A 1 80 ? 23.965 17.366 -12.812 1.00 84.12 80 PHE A N 1
ATOM 656 C CA . PHE A 1 80 ? 22.973 16.694 -11.994 1.00 84.12 80 PHE A CA 1
ATOM 657 C C . PHE A 1 80 ? 21.813 17.660 -11.745 1.00 84.12 80 PHE A C 1
ATOM 659 O O . PHE A 1 80 ? 21.996 18.879 -11.650 1.00 84.12 80 PHE A O 1
ATOM 666 N N . GLU A 1 81 ? 20.612 17.118 -11.638 1.00 88.06 81 GLU A N 1
ATOM 667 C CA . GLU A 1 81 ? 19.390 17.879 -11.402 1.00 88.06 81 GLU A CA 1
ATOM 668 C C . GLU A 1 81 ? 18.653 17.354 -10.174 1.00 88.06 81 GLU A C 1
ATOM 670 O O . GLU A 1 81 ? 18.731 16.178 -9.830 1.00 88.06 81 GLU A O 1
ATOM 675 N N . LEU A 1 82 ? 17.945 18.240 -9.488 1.00 89.94 82 LEU A N 1
ATOM 676 C CA . LEU A 1 82 ? 17.073 17.907 -8.384 1.00 89.94 82 LEU A CA 1
ATOM 677 C C . LEU A 1 82 ? 15.951 17.031 -8.926 1.00 89.94 82 LEU A C 1
ATOM 679 O O . LEU A 1 82 ? 15.336 17.362 -9.941 1.00 89.94 82 LEU A O 1
ATOM 683 N N . ASN A 1 83 ? 15.644 15.941 -8.230 1.00 90.25 83 ASN A N 1
ATOM 684 C CA . ASN A 1 83 ? 14.490 15.140 -8.594 1.00 90.25 83 ASN A CA 1
ATOM 685 C C . ASN A 1 83 ? 13.214 15.998 -8.441 1.00 90.25 83 ASN A C 1
ATOM 687 O O . ASN A 1 83 ? 12.910 16.441 -7.329 1.00 90.25 83 ASN A O 1
ATOM 691 N N . PRO A 1 84 ? 12.433 16.234 -9.514 1.00 89.31 84 PRO A N 1
ATOM 692 C CA . PRO A 1 84 ? 11.231 17.065 -9.427 1.00 89.31 84 PRO A CA 1
ATOM 693 C C . PRO A 1 84 ? 10.131 16.416 -8.568 1.00 89.31 84 PRO A C 1
ATOM 695 O O . PRO A 1 84 ? 9.210 17.093 -8.104 1.00 89.31 84 PRO A O 1
ATOM 698 N N . TYR A 1 85 ? 10.235 15.111 -8.306 1.00 92.75 85 TYR A N 1
ATOM 699 C CA . TYR A 1 85 ? 9.244 14.309 -7.593 1.00 92.75 85 TYR A CA 1
ATOM 700 C C . TYR A 1 85 ? 9.638 14.067 -6.130 1.00 92.75 85 TYR A C 1
ATOM 702 O O . TYR A 1 85 ? 9.651 12.933 -5.635 1.00 92.75 85 TYR A O 1
ATOM 710 N N . ILE A 1 86 ? 9.948 15.167 -5.437 1.00 92.00 86 ILE A N 1
ATOM 711 C CA . ILE A 1 86 ? 10.197 15.226 -3.991 1.00 92.00 86 ILE A CA 1
ATOM 712 C C . ILE A 1 86 ? 9.073 16.020 -3.318 1.00 92.00 86 ILE A C 1
ATOM 714 O O . ILE A 1 86 ? 8.846 17.190 -3.629 1.00 92.00 86 ILE A O 1
ATOM 718 N N . CYS A 1 87 ? 8.380 15.400 -2.371 1.00 90.50 87 CYS A N 1
ATOM 719 C CA . CYS A 1 87 ? 7.406 16.026 -1.486 1.00 90.50 87 CYS A CA 1
ATOM 720 C C . CYS A 1 87 ? 8.109 16.472 -0.198 1.00 90.50 87 CYS A C 1
ATOM 722 O O . CYS A 1 87 ? 8.576 15.634 0.575 1.00 90.50 87 CYS A O 1
ATOM 724 N N . ARG A 1 88 ? 8.145 17.781 0.072 1.00 89.00 88 ARG A N 1
ATOM 725 C CA . ARG A 1 88 ? 8.554 18.287 1.391 1.00 89.00 88 ARG A CA 1
ATOM 726 C C . ARG A 1 88 ? 7.412 18.099 2.385 1.00 89.00 88 ARG A C 1
ATOM 728 O O . ARG A 1 88 ? 6.280 18.489 2.091 1.00 89.00 88 ARG A O 1
ATOM 735 N N . LEU A 1 89 ? 7.718 17.493 3.525 1.00 84.44 89 LEU A N 1
ATOM 736 C CA . LEU A 1 89 ? 6.795 17.295 4.637 1.00 84.44 89 LEU A CA 1
ATOM 737 C C . LEU A 1 89 ? 6.986 18.386 5.700 1.00 84.44 89 LEU A C 1
ATOM 739 O O . LEU A 1 89 ? 7.995 19.091 5.702 1.00 84.44 89 LEU A O 1
ATOM 743 N N . ASP A 1 90 ? 5.983 18.550 6.561 1.00 79.31 90 ASP A N 1
ATOM 744 C CA . ASP A 1 90 ? 6.014 19.532 7.645 1.00 79.31 90 ASP A CA 1
ATOM 745 C C . ASP A 1 90 ? 7.116 19.187 8.663 1.00 79.31 90 ASP A C 1
ATOM 747 O O . ASP A 1 90 ? 7.307 18.020 9.019 1.00 79.31 90 ASP A O 1
ATOM 751 N N . ASN A 1 91 ? 7.835 20.204 9.141 1.00 72.94 91 ASN A N 1
ATOM 752 C CA . ASN A 1 91 ? 8.899 20.042 10.128 1.00 72.94 91 ASN A CA 1
ATOM 753 C C . ASN A 1 91 ? 8.363 19.569 11.489 1.00 72.94 91 ASN A C 1
ATOM 755 O O . ASN A 1 91 ? 9.097 18.916 12.228 1.00 72.94 91 ASN A O 1
ATOM 759 N N . GLU A 1 92 ? 7.094 19.820 11.822 1.00 73.56 92 GLU A N 1
ATOM 760 C CA . GLU A 1 92 ? 6.478 19.275 13.040 1.00 73.56 92 GLU A CA 1
ATOM 761 C C . GLU A 1 92 ? 6.513 17.738 13.068 1.00 73.56 92 GLU A C 1
ATOM 763 O O . GLU A 1 92 ? 6.643 17.136 14.134 1.00 73.56 92 GLU A O 1
ATOM 768 N N . LEU A 1 93 ? 6.491 17.080 11.902 1.00 73.00 93 LEU A N 1
ATOM 769 C CA . LEU A 1 93 ? 6.558 15.618 11.814 1.00 73.00 93 LEU A CA 1
ATOM 770 C C . LEU A 1 93 ? 7.913 15.073 12.275 1.00 73.00 93 LEU A C 1
ATOM 772 O O . LEU A 1 93 ? 7.970 13.999 12.875 1.00 73.00 93 LEU A O 1
ATOM 776 N N . LEU A 1 94 ? 8.997 15.829 12.073 1.00 74.75 94 LEU A N 1
ATOM 777 C CA . LEU A 1 94 ? 10.336 15.432 12.515 1.00 74.75 94 LEU A CA 1
ATOM 778 C C . LEU A 1 94 ? 10.425 15.278 14.030 1.00 74.75 94 LEU A C 1
ATOM 780 O O . LEU A 1 94 ? 11.087 14.353 14.495 1.00 74.75 94 LEU A O 1
ATOM 784 N N . LYS A 1 95 ? 9.710 16.106 14.805 1.00 70.94 95 LYS A N 1
ATOM 785 C CA . LYS A 1 95 ? 9.686 16.011 16.279 1.00 70.94 95 LYS A CA 1
ATOM 786 C C . LYS A 1 95 ? 9.217 14.640 16.766 1.00 70.94 95 LYS A C 1
ATOM 788 O O . LYS A 1 95 ? 9.536 14.214 17.878 1.00 70.94 95 LYS A O 1
ATOM 793 N N . HIS A 1 96 ? 8.444 13.948 15.939 1.00 67.81 96 HIS A N 1
ATOM 794 C CA . HIS A 1 96 ? 7.870 12.657 16.259 1.00 67.81 96 HIS A CA 1
ATOM 795 C C . HIS A 1 96 ? 8.629 11.484 15.625 1.00 67.81 96 HIS A C 1
ATOM 797 O O . HIS A 1 96 ? 8.343 10.362 16.029 1.00 67.81 96 HIS A O 1
ATOM 803 N N . SER A 1 97 ? 9.554 11.727 14.684 1.00 71.44 97 SER A N 1
ATOM 804 C CA . SER A 1 97 ? 10.281 10.716 13.886 1.00 71.44 97 SER A CA 1
ATOM 805 C C . SER A 1 97 ? 11.189 9.824 14.718 1.00 71.44 97 SER A C 1
ATOM 807 O O . SER A 1 97 ? 11.993 10.339 15.492 1.00 71.44 97 SER A O 1
ATOM 809 N N . LYS A 1 98 ? 11.110 8.498 14.524 1.00 71.88 98 LYS A N 1
ATOM 810 C CA . LYS A 1 98 ? 12.167 7.552 14.927 1.00 71.88 98 LYS A CA 1
ATOM 811 C C . LYS A 1 98 ? 13.246 7.361 13.864 1.00 71.88 98 LYS A C 1
ATOM 813 O O . LYS A 1 98 ? 14.189 6.622 14.115 1.00 71.88 98 LYS A O 1
ATOM 818 N N . LEU A 1 99 ? 13.140 8.001 12.692 1.00 75.62 99 LEU A N 1
ATOM 819 C CA . LEU A 1 99 ? 14.215 7.937 11.688 1.00 75.62 99 LEU A CA 1
ATOM 820 C C . LEU A 1 99 ? 15.507 8.594 12.187 1.00 75.62 99 LEU A C 1
ATOM 822 O O . LEU A 1 99 ? 16.566 8.314 11.649 1.00 75.62 99 LEU A O 1
ATOM 826 N N . VAL A 1 100 ? 15.403 9.494 13.166 1.00 75.88 100 VAL A N 1
ATOM 827 C CA . VAL A 1 100 ? 16.490 10.347 13.642 1.00 75.88 100 VAL A CA 1
ATOM 828 C C . VAL A 1 100 ? 16.531 10.272 15.163 1.00 75.88 100 VAL A C 1
ATOM 830 O O . VAL A 1 100 ? 15.500 10.427 15.824 1.00 75.88 100 VAL A O 1
ATOM 833 N N . GLU A 1 101 ? 17.712 10.052 15.734 1.00 70.06 101 GLU A N 1
ATOM 834 C CA . GLU A 1 101 ? 17.901 10.130 17.183 1.00 70.06 101 GLU A CA 1
ATOM 835 C C . GLU A 1 101 ? 17.690 11.566 17.689 1.00 70.06 101 GLU A C 1
ATOM 837 O O . GLU A 1 101 ? 18.022 12.542 17.030 1.00 70.06 101 GLU A O 1
ATOM 842 N N . ARG A 1 102 ? 17.137 11.757 18.889 1.00 66.06 102 ARG A N 1
ATOM 843 C CA . ARG A 1 102 ? 16.783 13.114 19.358 1.00 66.06 102 ARG A CA 1
ATOM 844 C C . ARG A 1 102 ? 17.960 13.936 19.903 1.00 66.06 102 ARG A C 1
ATOM 846 O O . ARG A 1 102 ? 17.790 15.124 20.150 1.00 66.06 102 ARG A O 1
ATOM 853 N N . ASN A 1 103 ? 19.138 13.334 20.070 1.00 60.53 103 ASN A N 1
ATOM 854 C CA . ASN A 1 103 ? 20.274 13.931 20.786 1.00 60.53 103 ASN A CA 1
ATOM 855 C C . ASN A 1 103 ? 21.451 14.344 19.881 1.00 60.53 103 ASN A C 1
ATOM 857 O O . ASN A 1 103 ? 22.547 14.584 20.377 1.00 60.53 103 ASN A O 1
ATOM 861 N N . ILE A 1 104 ? 21.250 14.446 18.565 1.00 65.94 104 ILE A N 1
ATOM 862 C CA . ILE A 1 104 ? 22.351 14.618 17.591 1.00 65.94 104 ILE A CA 1
ATOM 863 C C . ILE A 1 104 ? 22.871 16.061 17.471 1.00 65.94 104 ILE A C 1
ATOM 865 O O . ILE A 1 104 ? 23.768 16.323 16.681 1.00 65.94 104 ILE A O 1
ATOM 869 N N . GLY A 1 105 ? 22.315 17.018 18.224 1.00 65.94 105 GLY A N 1
ATOM 870 C CA . GLY A 1 105 ? 22.784 18.414 18.241 1.00 65.94 105 GLY A CA 1
ATOM 871 C C . GLY A 1 105 ? 22.493 19.232 16.971 1.00 65.94 105 GLY A C 1
ATOM 872 O O . GLY A 1 105 ? 22.854 20.405 16.919 1.00 65.94 105 GLY A O 1
ATOM 873 N N . ILE A 1 106 ? 21.815 18.655 15.973 1.00 75.62 106 ILE A N 1
ATOM 874 C CA . ILE A 1 106 ? 21.428 19.323 14.721 1.00 75.62 106 ILE A CA 1
ATOM 875 C C . ILE A 1 106 ? 20.048 19.963 14.893 1.00 75.62 106 ILE A C 1
ATOM 877 O O . ILE A 1 106 ? 19.060 19.277 15.152 1.00 75.62 106 ILE A O 1
ATOM 881 N N . THR A 1 107 ? 19.969 21.284 14.743 1.00 65.81 107 THR A N 1
ATOM 882 C CA . THR A 1 107 ? 18.763 22.063 15.073 1.00 65.81 107 THR A CA 1
ATOM 883 C C . THR A 1 107 ? 17.814 22.285 13.893 1.00 65.81 107 THR A C 1
ATOM 885 O O . THR A 1 107 ? 16.626 22.515 14.110 1.00 65.81 107 THR A O 1
ATOM 888 N N . GLU A 1 108 ? 18.293 22.191 12.649 1.00 83.75 108 GLU A N 1
ATOM 889 C CA . GLU A 1 108 ? 17.505 22.493 11.446 1.00 83.75 108 GLU A CA 1
ATOM 890 C C . GLU A 1 108 ? 17.495 21.308 10.466 1.00 83.75 108 GLU A C 1
ATOM 892 O O . GLU A 1 108 ? 18.300 21.222 9.536 1.00 83.75 108 GLU A O 1
ATOM 897 N N . LEU A 1 109 ? 16.553 20.387 10.683 1.00 88.56 109 LEU A N 1
ATOM 898 C CA . LEU A 1 109 ? 16.311 19.219 9.832 1.00 88.56 109 LEU A CA 1
ATOM 899 C C . LEU A 1 109 ? 15.113 19.433 8.894 1.00 88.56 109 LEU A C 1
ATOM 901 O O . LEU A 1 109 ? 14.183 20.184 9.195 1.00 88.56 109 LEU A O 1
ATOM 905 N N . VAL A 1 110 ? 15.122 18.733 7.760 1.00 89.25 110 VAL A N 1
ATOM 906 C CA . VAL A 1 110 ? 14.060 18.734 6.746 1.00 89.25 110 VAL A CA 1
ATOM 907 C C . VAL A 1 110 ? 13.661 17.296 6.427 1.00 89.25 110 VAL A C 1
ATOM 909 O O . VAL A 1 110 ? 14.520 16.481 6.098 1.00 89.25 110 VAL A O 1
ATOM 912 N N . LEU A 1 111 ? 12.358 16.997 6.485 1.00 87.94 111 LEU A N 1
ATOM 913 C CA . LEU A 1 111 ? 11.795 15.703 6.090 1.00 87.94 111 LEU A CA 1
ATOM 914 C C . LEU A 1 111 ? 11.261 15.760 4.658 1.00 87.94 111 LEU A C 1
ATOM 916 O O . LEU A 1 111 ? 10.406 16.582 4.315 1.00 87.94 111 LEU A O 1
ATOM 920 N N . LEU A 1 112 ? 11.737 14.842 3.831 1.00 90.69 112 LEU A N 1
ATOM 921 C CA . LEU A 1 112 ? 11.376 14.701 2.430 1.00 90.69 112 LEU A CA 1
ATOM 922 C C . LEU A 1 112 ? 10.792 13.310 2.178 1.00 90.69 112 LEU A C 1
ATOM 924 O O . LEU A 1 112 ? 11.180 12.329 2.808 1.00 90.69 112 LEU A O 1
ATOM 928 N N . LYS A 1 113 ? 9.879 13.220 1.214 1.00 89.25 113 LYS A N 1
ATOM 929 C CA . LYS A 1 113 ? 9.365 11.965 0.663 1.00 89.25 113 LYS A CA 1
ATOM 930 C C . LYS A 1 113 ? 9.583 11.963 -0.840 1.00 89.25 113 LYS A C 1
ATOM 932 O O . LYS A 1 113 ? 9.135 12.883 -1.521 1.00 89.25 113 LYS A O 1
ATOM 937 N N . THR A 1 114 ? 10.229 10.937 -1.374 1.00 90.12 114 THR A N 1
ATOM 938 C CA . THR A 1 114 ? 10.403 10.803 -2.827 1.00 90.12 114 THR A CA 1
ATOM 939 C C . THR A 1 114 ? 9.316 9.925 -3.431 1.00 90.12 114 THR A C 1
ATOM 941 O O . THR A 1 114 ? 8.661 9.141 -2.735 1.00 90.12 114 THR A O 1
ATOM 944 N N . HIS A 1 115 ? 9.133 10.019 -4.747 1.00 87.50 115 HIS A N 1
ATOM 945 C CA . HIS A 1 115 ? 8.225 9.127 -5.467 1.00 87.50 115 HIS A CA 1
ATOM 946 C C . HIS A 1 115 ? 8.608 7.628 -5.347 1.00 87.50 115 HIS A C 1
ATOM 948 O O . HIS A 1 115 ? 7.805 6.730 -5.590 1.00 87.50 115 HIS A O 1
ATOM 954 N N . CYS A 1 116 ? 9.824 7.323 -4.888 1.00 83.94 116 CYS A N 1
ATOM 955 C CA . CYS A 1 116 ? 10.299 5.973 -4.566 1.00 83.94 116 CYS A CA 1
ATOM 956 C C . CYS A 1 116 ? 9.930 5.488 -3.164 1.00 83.94 116 CYS A C 1
ATOM 958 O O . CYS A 1 116 ? 10.477 4.491 -2.715 1.00 83.94 116 CYS A O 1
ATOM 960 N N . PHE A 1 117 ? 8.985 6.156 -2.494 1.00 84.06 117 PHE A N 1
ATOM 961 C CA . PHE A 1 117 ? 8.534 5.845 -1.133 1.00 84.06 117 PHE A CA 1
ATOM 962 C C . PHE A 1 117 ? 9.615 6.005 -0.049 1.00 84.06 117 PHE A C 1
ATOM 964 O O . PHE A 1 117 ? 9.337 5.709 1.112 1.00 84.06 117 PHE A O 1
ATOM 971 N N . ASN A 1 118 ? 10.792 6.547 -0.390 1.00 86.25 118 ASN A N 1
ATOM 972 C CA . ASN A 1 118 ? 11.833 6.864 0.585 1.00 86.25 118 ASN A CA 1
ATOM 973 C C . ASN A 1 118 ? 11.410 8.056 1.444 1.00 86.25 118 ASN A C 1
ATOM 975 O O . ASN A 1 118 ? 10.966 9.078 0.907 1.00 86.25 118 ASN A O 1
ATOM 979 N N . TYR A 1 119 ? 11.625 7.941 2.751 1.00 87.56 119 TYR A N 1
ATOM 980 C CA . TYR A 1 119 ? 11.636 9.066 3.677 1.00 87.56 119 TYR A CA 1
ATOM 981 C C . TYR A 1 119 ? 13.071 9.498 3.899 1.00 87.56 119 TYR A C 1
ATOM 983 O O . TYR A 1 119 ? 13.888 8.711 4.366 1.00 87.56 119 TYR A O 1
ATOM 991 N N . VAL A 1 120 ? 13.383 10.740 3.557 1.00 90.50 120 VAL A N 1
ATOM 992 C CA . VAL A 1 120 ? 14.744 11.256 3.634 1.00 90.50 120 VAL A CA 1
ATOM 993 C C . VAL A 1 120 ? 14.776 12.413 4.613 1.00 90.50 120 VAL A C 1
ATOM 995 O O . VAL A 1 120 ? 14.027 13.375 4.442 1.00 90.50 120 VAL A O 1
ATOM 998 N N . VAL A 1 121 ? 15.628 12.325 5.632 1.00 91.50 121 VAL A N 1
ATOM 999 C CA . VAL A 1 121 ? 15.905 13.454 6.523 1.00 91.50 121 VAL A CA 1
ATOM 1000 C C . VAL A 1 121 ? 17.264 14.030 6.181 1.00 91.50 121 VAL A C 1
ATOM 1002 O O . VAL A 1 121 ? 18.240 13.295 6.061 1.00 91.50 121 VAL A O 1
ATOM 1005 N N . ILE A 1 122 ? 17.318 15.344 6.003 1.00 92.94 122 ILE A N 1
ATOM 1006 C CA . ILE A 1 122 ? 18.549 16.073 5.700 1.00 92.94 122 ILE A CA 1
ATOM 1007 C C . ILE A 1 122 ? 18.684 17.291 6.609 1.00 92.94 122 ILE A C 1
ATOM 1009 O O . ILE A 1 122 ? 17.672 17.835 7.053 1.00 92.94 122 ILE A O 1
ATOM 1013 N N . ASN A 1 123 ? 19.908 17.752 6.865 1.00 91.75 123 ASN A N 1
ATOM 1014 C CA . ASN A 1 123 ? 20.110 19.076 7.460 1.00 91.75 123 ASN A CA 1
ATOM 1015 C C . ASN A 1 123 ? 19.896 20.201 6.429 1.00 91.75 123 ASN A C 1
ATOM 1017 O O . ASN A 1 123 ? 19.839 19.985 5.210 1.00 91.75 123 ASN A O 1
ATOM 1021 N N . LYS A 1 124 ? 19.766 21.432 6.925 1.00 89.00 124 LYS A N 1
ATOM 1022 C CA . LYS A 1 124 ? 19.577 22.641 6.112 1.00 89.00 124 LYS A CA 1
ATOM 1023 C C . LYS A 1 124 ? 20.700 22.868 5.098 1.00 89.00 124 LYS A C 1
ATOM 1025 O O . LYS A 1 124 ? 20.456 23.373 4.005 1.00 89.00 124 LYS A O 1
ATOM 1030 N N . GLU A 1 125 ? 21.916 22.466 5.421 1.00 89.69 125 GLU A N 1
ATOM 1031 C CA . GLU A 1 125 ? 23.110 22.595 4.591 1.00 89.69 125 GLU A CA 1
ATOM 1032 C C . GLU A 1 125 ? 22.960 21.761 3.324 1.00 89.69 125 GLU A C 1
ATOM 1034 O O . GLU A 1 125 ? 23.140 22.287 2.222 1.00 89.69 125 GLU A O 1
ATOM 1039 N N . VAL A 1 126 ? 22.554 20.496 3.466 1.00 91.38 126 VAL A N 1
ATOM 1040 C CA . VAL A 1 126 ? 22.221 19.630 2.331 1.00 91.38 126 VAL A CA 1
ATOM 1041 C C . VAL A 1 126 ? 21.027 20.197 1.563 1.00 91.38 126 VAL A C 1
ATOM 1043 O O . VAL A 1 126 ? 21.072 20.240 0.335 1.00 91.38 126 VAL A O 1
ATOM 1046 N N . ALA A 1 127 ? 19.997 20.714 2.241 1.00 90.50 127 ALA A N 1
ATOM 1047 C CA . ALA A 1 127 ? 18.854 21.341 1.568 1.00 90.50 127 ALA A CA 1
ATOM 1048 C C . ALA A 1 127 ? 19.266 22.552 0.703 1.00 90.50 127 ALA A C 1
ATOM 1050 O O . ALA A 1 127 ? 18.771 22.713 -0.411 1.00 90.50 127 ALA A O 1
ATOM 1051 N N . ASN A 1 128 ? 20.218 23.364 1.166 1.00 88.75 128 ASN A N 1
ATOM 1052 C CA . ASN A 1 128 ? 20.779 24.475 0.397 1.00 88.75 128 ASN A CA 1
ATOM 1053 C C . ASN A 1 128 ? 21.652 23.987 -0.766 1.00 88.75 128 ASN A C 1
ATOM 1055 O O . ASN A 1 128 ? 21.616 24.566 -1.850 1.00 88.75 128 ASN A O 1
ATOM 1059 N N . ILE A 1 129 ? 22.427 22.918 -0.562 1.00 90.00 129 ILE A N 1
ATOM 1060 C CA . ILE A 1 129 ? 23.232 22.284 -1.613 1.00 90.00 129 ILE A CA 1
ATOM 1061 C C . ILE A 1 129 ? 22.332 21.735 -2.730 1.00 90.00 129 ILE A C 1
ATOM 1063 O O . ILE A 1 129 ? 22.655 21.916 -3.903 1.00 90.00 129 ILE A O 1
ATOM 1067 N N . LEU A 1 130 ? 21.179 21.147 -2.394 1.00 91.12 130 LEU A N 1
ATOM 1068 C CA . LEU A 1 130 ? 20.202 20.637 -3.363 1.00 91.12 130 LEU A CA 1
ATOM 1069 C C . LEU A 1 130 ? 19.743 21.697 -4.381 1.00 91.12 130 LEU A C 1
ATOM 1071 O O . LEU A 1 130 ? 19.478 21.357 -5.531 1.00 91.12 130 LEU A O 1
ATOM 1075 N N . LEU A 1 131 ? 19.729 22.984 -4.015 1.00 88.38 131 LEU A N 1
ATOM 1076 C CA . LEU A 1 131 ? 19.374 24.085 -4.925 1.00 88.38 131 LEU A CA 1
ATOM 1077 C C . LEU A 1 131 ? 20.379 24.277 -6.074 1.00 88.38 131 LEU A C 1
ATOM 1079 O O . LEU A 1 131 ? 20.036 24.857 -7.105 1.00 88.38 131 LEU A O 1
ATOM 1083 N N . TYR A 1 132 ? 21.611 23.783 -5.923 1.00 88.88 132 TYR A N 1
ATOM 1084 C CA . TYR A 1 132 ? 22.635 23.844 -6.967 1.00 88.88 132 TYR A CA 1
ATOM 1085 C C . TYR A 1 132 ? 22.480 22.735 -8.012 1.00 88.88 132 TYR A C 1
ATOM 1087 O O . TYR A 1 132 ? 23.047 22.854 -9.097 1.00 88.88 132 TYR A O 1
ATOM 1095 N N . PHE A 1 133 ? 21.670 21.712 -7.740 1.00 88.50 133 PHE A N 1
ATOM 1096 C CA . PHE A 1 133 ? 21.292 20.674 -8.697 1.00 88.50 133 PHE A CA 1
ATOM 1097 C C . PHE A 1 133 ? 20.148 21.176 -9.580 1.00 88.50 133 PHE A C 1
ATOM 1099 O O . PHE A 1 133 ? 19.027 20.691 -9.541 1.00 88.50 133 PHE A O 1
ATOM 1106 N N . ASN A 1 134 ? 20.397 22.215 -10.364 1.00 84.06 134 ASN A N 1
ATOM 1107 C CA . ASN A 1 134 ? 19.371 22.890 -11.164 1.00 84.06 134 ASN A CA 1
ATOM 1108 C C . ASN A 1 134 ? 19.342 22.432 -12.634 1.00 84.06 134 ASN A C 1
ATOM 1110 O O . ASN A 1 134 ? 18.735 23.105 -13.466 1.00 84.06 134 ASN A O 1
ATOM 1114 N N . GLY A 1 135 ? 20.053 21.348 -12.969 1.00 82.56 135 GLY A N 1
ATOM 1115 C CA . GLY A 1 135 ? 20.198 20.871 -14.346 1.00 82.56 135 GLY A CA 1
ATOM 1116 C C . GLY A 1 135 ? 21.094 21.750 -15.228 1.00 82.56 135 GLY A C 1
ATOM 1117 O O . GLY A 1 135 ? 21.112 21.569 -16.441 1.00 82.56 135 GLY A O 1
ATOM 1118 N N . LYS A 1 136 ? 21.834 22.705 -14.646 1.00 83.56 136 LYS A N 1
ATOM 1119 C CA . LYS A 1 136 ? 22.768 23.592 -15.365 1.00 83.56 136 LYS A CA 1
ATOM 1120 C C . LYS A 1 136 ? 24.183 23.543 -14.805 1.00 83.56 136 LYS A C 1
ATOM 1122 O O . LYS A 1 136 ? 25.138 23.635 -15.566 1.00 83.56 136 LYS A O 1
ATOM 1127 N N . ASN A 1 137 ? 24.319 23.415 -13.488 1.00 84.81 137 ASN A N 1
ATOM 1128 C CA . ASN A 1 137 ? 25.630 23.392 -12.853 1.00 84.81 137 ASN A CA 1
ATOM 1129 C C . ASN A 1 137 ? 26.321 22.039 -13.059 1.00 84.81 137 ASN A C 1
ATOM 1131 O O . ASN A 1 137 ? 25.735 20.980 -12.817 1.00 84.81 137 ASN A O 1
ATOM 1135 N N . THR A 1 138 ? 27.593 22.081 -13.443 1.00 87.81 138 THR A N 1
ATOM 1136 C CA . THR A 1 138 ? 28.452 20.897 -13.463 1.00 87.81 138 THR A CA 1
ATOM 1137 C C . THR A 1 138 ? 28.865 20.506 -12.046 1.00 87.81 138 THR A C 1
ATOM 1139 O O . THR A 1 138 ? 28.908 21.340 -11.135 1.00 87.81 138 THR A O 1
ATOM 1142 N N . LEU A 1 139 ? 29.239 19.240 -11.851 1.00 86.56 139 LEU A N 1
ATOM 1143 C CA . LEU A 1 139 ? 29.782 18.768 -10.576 1.00 86.56 139 LEU A CA 1
ATOM 1144 C C . LEU A 1 139 ? 30.999 19.600 -10.117 1.00 86.56 139 LEU A C 1
ATOM 1146 O O . LEU A 1 139 ? 31.146 19.851 -8.925 1.00 86.56 139 LEU A O 1
ATOM 1150 N N . GLU A 1 140 ? 31.832 20.085 -11.043 1.00 89.31 140 GLU A N 1
ATOM 1151 C CA . GLU A 1 140 ? 32.956 20.991 -10.759 1.00 89.31 140 GLU A CA 1
ATOM 1152 C C . GLU A 1 140 ? 32.498 22.333 -10.180 1.00 89.31 140 GLU A C 1
ATOM 1154 O O . GLU A 1 140 ? 33.072 22.822 -9.207 1.00 89.31 140 GLU A O 1
ATOM 1159 N N . GLN A 1 141 ? 31.450 22.930 -10.749 1.00 89.56 141 GLN A N 1
ATOM 1160 C CA . GLN A 1 141 ? 30.889 24.192 -10.262 1.00 89.56 141 GLN A CA 1
ATOM 1161 C C . GLN A 1 141 ? 30.264 24.022 -8.874 1.00 89.56 141 GLN A C 1
ATOM 1163 O O . GLN A 1 141 ? 30.502 24.847 -7.990 1.00 89.56 141 GLN A O 1
ATOM 1168 N N . ILE A 1 142 ? 29.536 22.922 -8.659 1.00 87.81 142 ILE A N 1
ATOM 1169 C CA . ILE A 1 142 ? 28.971 22.564 -7.350 1.00 87.81 142 ILE A CA 1
ATOM 1170 C C . ILE A 1 142 ? 30.099 22.359 -6.329 1.00 87.81 142 ILE A C 1
ATOM 1172 O O . ILE A 1 142 ? 30.062 22.927 -5.238 1.00 87.81 142 ILE A O 1
ATOM 1176 N N . TYR A 1 143 ? 31.144 21.614 -6.696 1.00 88.50 143 TYR A N 1
ATOM 1177 C CA . TYR A 1 143 ? 32.313 21.387 -5.847 1.00 88.50 143 TYR A CA 1
ATOM 1178 C C . TYR A 1 143 ? 33.002 22.696 -5.459 1.00 88.50 143 TYR A C 1
ATOM 1180 O O . TYR A 1 143 ? 33.248 22.945 -4.279 1.00 88.50 143 TYR A O 1
ATOM 1188 N N . ASN A 1 144 ? 33.250 23.575 -6.430 1.00 87.44 144 ASN A N 1
ATOM 1189 C CA . ASN A 1 144 ? 33.895 24.863 -6.194 1.00 87.44 144 ASN A CA 1
ATOM 1190 C C . ASN A 1 144 ? 33.079 25.784 -5.282 1.00 87.44 144 ASN A C 1
ATOM 1192 O O . ASN A 1 144 ? 33.673 26.536 -4.510 1.00 87.44 144 ASN A O 1
ATOM 1196 N N . PHE A 1 145 ? 31.748 25.705 -5.333 1.00 83.06 145 PHE A N 1
ATOM 1197 C CA . PHE A 1 145 ? 30.886 26.437 -4.411 1.00 83.06 145 PHE A CA 1
ATOM 1198 C C . PHE A 1 145 ? 31.015 25.928 -2.965 1.00 83.06 145 PHE A C 1
ATOM 1200 O O . PHE A 1 145 ? 31.012 26.724 -2.026 1.00 83.06 145 PHE A O 1
ATOM 1207 N N . ILE A 1 146 ? 31.144 24.613 -2.771 1.00 82.56 146 ILE A N 1
ATOM 1208 C CA . ILE A 1 146 ? 31.062 23.994 -1.440 1.00 82.56 146 ILE A CA 1
ATOM 1209 C C . ILE A 1 146 ? 32.428 23.867 -0.745 1.00 82.56 146 ILE A C 1
ATOM 1211 O O . ILE A 1 146 ? 32.495 24.005 0.477 1.00 82.56 146 ILE A O 1
ATOM 1215 N N . LYS A 1 147 ? 33.517 23.644 -1.494 1.00 76.69 147 LYS A N 1
ATOM 1216 C CA . LYS A 1 147 ? 34.834 23.227 -0.965 1.00 76.69 147 LYS A CA 1
ATOM 1217 C C . LYS A 1 147 ? 35.456 24.144 0.099 1.00 76.69 147 LYS A C 1
ATOM 1219 O O . LYS A 1 147 ? 36.232 23.675 0.918 1.00 76.69 147 LYS A O 1
ATOM 1224 N N . ASN A 1 148 ? 35.087 25.425 0.134 1.00 70.38 148 ASN A N 1
ATOM 1225 C CA . ASN A 1 148 ? 35.636 26.402 1.087 1.00 70.38 148 ASN A CA 1
ATOM 1226 C C . ASN A 1 148 ? 34.745 26.639 2.319 1.00 70.38 148 ASN A C 1
ATOM 1228 O O . ASN A 1 148 ? 35.040 27.518 3.123 1.00 70.38 148 ASN A O 1
ATOM 1232 N N . GLN A 1 149 ? 33.634 25.912 2.453 1.00 73.56 149 GLN A N 1
ATOM 1233 C CA . GLN A 1 149 ? 32.603 26.202 3.457 1.00 73.56 149 GLN A CA 1
ATOM 1234 C C . GLN A 1 149 ? 32.570 25.187 4.615 1.00 73.56 149 GLN A C 1
ATOM 1236 O O . GLN A 1 149 ? 31.726 25.331 5.490 1.00 73.56 149 GLN A O 1
ATOM 1241 N N . ASN A 1 150 ? 33.465 24.183 4.622 1.00 73.69 150 ASN A N 1
ATOM 1242 C CA . ASN A 1 150 ? 33.593 23.133 5.652 1.00 73.69 150 ASN A CA 1
ATOM 1243 C C . ASN A 1 150 ? 32.232 22.637 6.186 1.00 73.69 150 ASN A C 1
ATOM 1245 O O . ASN A 1 150 ? 31.966 22.663 7.387 1.00 73.69 150 ASN A O 1
ATOM 1249 N N . LYS A 1 151 ? 31.337 22.267 5.261 1.00 82.56 151 LYS A N 1
ATOM 1250 C CA . LYS A 1 151 ? 29.938 21.959 5.575 1.00 82.56 151 LYS A CA 1
ATOM 1251 C C . LYS A 1 151 ? 29.789 20.575 6.179 1.00 82.56 151 LYS A C 1
ATOM 1253 O O . LYS A 1 151 ? 30.367 19.606 5.684 1.00 82.56 151 LYS A O 1
ATOM 1258 N N . GLU A 1 152 ? 28.945 20.495 7.195 1.00 89.06 152 GLU A N 1
ATOM 1259 C CA . GLU A 1 152 ? 28.486 19.245 7.782 1.00 89.06 152 GLU A CA 1
ATOM 1260 C C . GLU A 1 152 ? 27.350 18.659 6.936 1.00 89.06 152 GLU A C 1
ATOM 1262 O O . GLU A 1 152 ? 26.405 19.361 6.564 1.00 89.06 152 GLU A O 1
ATOM 1267 N N . ILE A 1 153 ? 27.464 17.380 6.592 1.00 91.06 153 ILE A N 1
ATOM 1268 C CA . ILE A 1 153 ? 26.483 16.645 5.797 1.00 91.06 153 ILE A CA 1
ATOM 1269 C C . ILE A 1 153 ? 25.803 15.638 6.690 1.00 91.06 153 ILE A C 1
ATOM 1271 O O . ILE A 1 153 ? 26.457 14.748 7.228 1.00 91.06 153 ILE A O 1
ATOM 1275 N N . TYR A 1 154 ? 24.486 15.771 6.779 1.00 92.25 154 TYR A N 1
ATOM 1276 C CA . TYR A 1 154 ? 23.626 14.854 7.497 1.00 92.25 154 TYR A CA 1
ATOM 1277 C C . TYR A 1 154 ? 22.529 14.363 6.559 1.00 92.25 154 TYR A C 1
ATOM 1279 O O . TYR A 1 154 ? 21.729 15.166 6.069 1.00 92.25 154 TYR A O 1
ATOM 1287 N N . ILE A 1 155 ? 22.524 13.061 6.270 1.00 92.31 155 ILE A N 1
ATOM 1288 C CA . ILE A 1 155 ? 21.534 12.414 5.404 1.00 92.31 155 ILE A CA 1
ATOM 1289 C C . ILE A 1 155 ? 21.103 11.105 6.059 1.00 92.31 155 ILE A C 1
ATOM 1291 O O . ILE A 1 155 ? 21.926 10.228 6.317 1.00 92.31 155 ILE A O 1
ATOM 1295 N N . VAL A 1 156 ? 19.799 10.956 6.257 1.00 91.88 156 VAL A N 1
ATOM 1296 C CA . VAL A 1 156 ? 19.155 9.713 6.677 1.00 91.88 156 VAL A CA 1
ATOM 1297 C C . VAL A 1 156 ? 18.237 9.257 5.559 1.00 91.88 156 VAL A C 1
ATOM 1299 O O . VAL A 1 156 ? 17.274 9.948 5.228 1.00 91.88 156 VAL A O 1
ATOM 1302 N N . ASN A 1 157 ? 18.517 8.095 4.978 1.00 91.00 157 ASN A N 1
ATOM 1303 C CA . ASN A 1 157 ? 17.708 7.489 3.928 1.00 91.00 157 ASN A CA 1
ATOM 1304 C C . ASN A 1 157 ? 16.888 6.322 4.496 1.00 91.00 157 ASN A C 1
ATOM 1306 O O . ASN A 1 157 ? 17.387 5.206 4.639 1.00 91.00 157 ASN A O 1
ATOM 1310 N N . GLY A 1 158 ? 15.622 6.585 4.817 1.00 88.00 158 GLY A N 1
ATOM 1311 C CA . GLY A 1 158 ? 14.638 5.583 5.211 1.00 88.00 158 GLY A CA 1
ATOM 1312 C C . GLY A 1 158 ? 13.983 4.949 3.986 1.00 88.00 158 GLY A C 1
ATOM 1313 O O . GLY A 1 158 ? 13.018 5.489 3.439 1.00 88.00 158 GLY A O 1
ATOM 1314 N N . LYS A 1 159 ? 14.489 3.790 3.558 1.00 84.38 159 LYS A N 1
ATOM 1315 C CA . LYS A 1 159 ? 13.931 3.026 2.433 1.00 84.38 159 LYS A CA 1
ATOM 1316 C C . LYS A 1 159 ? 12.758 2.177 2.919 1.00 84.38 159 LYS A C 1
ATOM 1318 O O . LYS A 1 159 ? 12.895 1.403 3.865 1.00 84.38 159 LYS A O 1
ATOM 1323 N N . MET A 1 160 ? 11.619 2.306 2.244 1.00 78.88 160 MET A N 1
ATOM 1324 C CA . MET A 1 160 ? 10.393 1.575 2.556 1.00 78.88 160 MET A CA 1
ATOM 1325 C C . MET A 1 160 ? 9.785 1.016 1.272 1.00 78.88 160 MET A C 1
ATOM 1327 O O . MET A 1 160 ? 9.595 1.742 0.297 1.00 78.88 160 MET A O 1
ATOM 1331 N N . ALA A 1 161 ? 9.459 -0.276 1.260 1.00 73.00 161 ALA A N 1
ATOM 1332 C CA . ALA A 1 161 ? 8.764 -0.870 0.122 1.00 73.00 161 ALA A CA 1
ATOM 1333 C C . ALA A 1 161 ? 7.277 -0.466 0.110 1.00 73.00 161 ALA A C 1
ATOM 1335 O O . ALA A 1 161 ? 6.672 -0.240 1.154 1.00 73.00 161 ALA A O 1
ATOM 1336 N N . LYS A 1 162 ? 6.661 -0.431 -1.080 1.00 68.75 162 LYS A N 1
ATOM 1337 C CA . LYS A 1 162 ? 5.296 0.083 -1.332 1.00 68.75 162 LYS A CA 1
ATOM 1338 C C . LYS A 1 162 ? 4.198 -0.476 -0.400 1.00 68.75 162 LYS A C 1
ATOM 1340 O O . LYS A 1 162 ? 3.249 0.241 -0.098 1.00 68.75 162 LYS A O 1
ATOM 1345 N N . HIS A 1 163 ? 4.340 -1.720 0.068 1.00 68.75 163 HIS A N 1
ATOM 1346 C CA . HIS A 1 163 ? 3.409 -2.383 1.002 1.00 68.75 163 HIS A CA 1
ATOM 1347 C C . HIS A 1 163 ? 4.120 -2.988 2.218 1.00 68.75 163 HIS A C 1
ATOM 1349 O O . HIS A 1 163 ? 3.588 -3.895 2.855 1.00 68.75 163 HIS A O 1
ATOM 1355 N N . SER A 1 164 ? 5.333 -2.520 2.504 1.00 70.00 164 SER A N 1
ATOM 1356 C CA . SER A 1 164 ? 6.019 -2.852 3.745 1.00 70.00 164 SER A CA 1
ATOM 1357 C C . SER A 1 164 ? 5.764 -1.754 4.765 1.00 70.00 164 SER A C 1
ATOM 1359 O O . SER A 1 164 ? 5.625 -0.580 4.416 1.00 70.00 164 SER A O 1
ATOM 1361 N N . TRP A 1 165 ? 5.708 -2.142 6.028 1.00 71.06 165 TRP A N 1
ATOM 1362 C CA . TRP A 1 165 ? 5.740 -1.225 7.169 1.00 71.06 165 TRP A CA 1
ATOM 1363 C C . TRP A 1 165 ? 7.116 -1.189 7.834 1.00 71.06 165 TRP A C 1
ATOM 1365 O O . TRP A 1 165 ? 7.289 -0.544 8.867 1.00 71.06 165 TRP A O 1
ATOM 1375 N N . LYS A 1 166 ? 8.104 -1.871 7.247 1.00 73.69 166 LYS A N 1
ATOM 1376 C CA . LYS A 1 166 ? 9.493 -1.855 7.689 1.00 73.69 166 LYS A CA 1
ATOM 1377 C C . LYS A 1 166 ? 10.242 -0.772 6.926 1.00 73.69 166 LYS A C 1
ATOM 1379 O O . LYS A 1 166 ? 10.221 -0.724 5.695 1.00 73.69 166 LYS A O 1
ATOM 1384 N N . VAL A 1 167 ? 10.926 0.082 7.677 1.00 76.62 167 VAL A N 1
ATOM 1385 C CA . VAL A 1 167 ? 11.818 1.096 7.121 1.00 76.62 167 VAL A CA 1
ATOM 1386 C C . VAL A 1 167 ? 13.244 0.697 7.457 1.00 76.62 167 VAL A C 1
ATOM 1388 O O . VAL A 1 167 ? 13.606 0.621 8.629 1.00 76.62 167 VAL A O 1
ATOM 1391 N N . SER A 1 168 ? 14.054 0.428 6.436 1.00 82.06 168 SER A N 1
ATOM 1392 C CA . SER A 1 168 ? 15.497 0.284 6.623 1.00 82.06 168 SER A CA 1
ATOM 1393 C C . SER A 1 168 ? 16.128 1.666 6.582 1.00 82.06 168 SER A C 1
ATOM 1395 O O . SER A 1 168 ? 15.914 2.404 5.616 1.00 82.06 168 SER A O 1
ATOM 1397 N N . VAL A 1 169 ? 16.901 2.000 7.607 1.00 86.00 169 VAL A N 1
ATOM 1398 C CA . VAL A 1 169 ? 17.544 3.305 7.742 1.00 86.00 169 VAL A CA 1
ATOM 1399 C C . VAL A 1 169 ? 19.023 3.181 7.398 1.00 86.00 169 VAL A C 1
ATOM 1401 O O . VAL A 1 169 ? 19.714 2.318 7.932 1.00 86.00 169 VAL A O 1
ATOM 1404 N N . ASP A 1 170 ? 19.495 4.046 6.505 1.00 87.94 170 ASP A N 1
ATOM 1405 C CA . ASP A 1 170 ? 20.919 4.282 6.272 1.00 87.94 170 ASP A CA 1
ATOM 1406 C C . ASP A 1 170 ? 21.246 5.733 6.633 1.00 87.94 170 ASP A C 1
ATOM 1408 O O . ASP A 1 170 ? 20.763 6.665 5.986 1.00 87.94 170 ASP A O 1
ATOM 1412 N N . GLU A 1 171 ? 22.025 5.917 7.696 1.00 89.88 171 GLU A N 1
ATOM 1413 C CA . GLU A 1 171 ? 22.420 7.222 8.222 1.00 89.88 171 GLU A CA 1
ATOM 1414 C C . GLU A 1 171 ? 23.878 7.526 7.876 1.00 89.88 171 GLU A C 1
ATOM 1416 O O . GLU A 1 171 ? 24.765 6.664 7.961 1.00 89.88 171 GLU A O 1
ATOM 1421 N N . LYS A 1 172 ? 24.121 8.771 7.458 1.00 89.75 172 LYS A N 1
ATOM 1422 C CA . LYS A 1 172 ? 25.437 9.268 7.065 1.00 89.75 172 LYS A CA 1
ATOM 1423 C C . LYS A 1 172 ? 25.684 10.653 7.628 1.00 89.75 172 LYS A C 1
ATOM 1425 O O . LYS A 1 172 ? 24.919 11.584 7.381 1.00 89.75 172 LYS A O 1
ATOM 1430 N N . HIS A 1 173 ? 26.818 10.765 8.314 1.00 90.44 173 HIS A N 1
ATOM 1431 C CA . HIS A 1 173 ? 27.307 12.002 8.890 1.00 90.44 173 HIS A CA 1
ATOM 1432 C C . HIS A 1 173 ? 28.800 12.176 8.587 1.00 90.44 173 HIS A C 1
ATOM 1434 O O . HIS A 1 173 ? 29.621 11.355 8.997 1.00 90.44 173 HIS A O 1
ATOM 1440 N N . PHE A 1 174 ? 29.155 13.213 7.827 1.00 89.06 174 PHE A N 1
ATOM 1441 C CA . PHE A 1 174 ? 30.548 13.533 7.502 1.00 89.06 174 PHE A CA 1
ATOM 1442 C C . PHE A 1 174 ? 30.708 14.997 7.075 1.00 89.06 174 PHE A C 1
ATOM 1444 O O . PHE A 1 174 ? 29.732 15.695 6.804 1.00 89.06 174 PHE A O 1
ATOM 1451 N N . ARG A 1 175 ? 31.956 15.471 6.996 1.00 87.81 175 ARG A N 1
ATOM 1452 C CA . ARG A 1 175 ? 32.283 16.819 6.506 1.00 87.81 175 ARG A CA 1
ATOM 1453 C C . ARG A 1 175 ? 32.701 16.795 5.044 1.00 87.81 175 ARG A C 1
ATOM 1455 O O . ARG A 1 175 ? 33.433 15.901 4.619 1.00 87.81 175 ARG A O 1
ATOM 1462 N N . LEU A 1 176 ? 32.290 17.814 4.296 1.00 84.88 176 LEU A N 1
ATOM 1463 C CA . LEU A 1 176 ? 32.804 18.048 2.948 1.00 84.88 176 LEU A CA 1
ATOM 1464 C C . LEU A 1 176 ? 34.152 18.758 3.014 1.00 84.88 176 LEU A C 1
ATOM 1466 O O . LEU A 1 176 ? 34.223 19.921 3.408 1.00 84.88 176 LEU A O 1
ATOM 1470 N N . ALA A 1 177 ? 35.198 18.049 2.596 1.00 82.12 177 ALA A N 1
ATOM 1471 C CA . ALA A 1 177 ? 36.579 18.531 2.636 1.00 82.12 177 ALA A CA 1
ATOM 1472 C C . ALA A 1 177 ? 37.332 18.334 1.310 1.00 82.12 177 ALA A C 1
ATOM 1474 O O . ALA A 1 177 ? 38.231 19.107 0.998 1.00 82.12 177 ALA A O 1
ATOM 1475 N N . ASN A 1 178 ? 36.979 17.309 0.530 1.00 85.25 178 ASN A N 1
ATOM 1476 C CA . ASN A 1 178 ? 37.699 16.919 -0.684 1.00 85.25 178 ASN A CA 1
ATOM 1477 C C . ASN A 1 178 ? 36.778 16.265 -1.734 1.00 85.25 178 ASN A C 1
ATOM 1479 O O . ASN A 1 178 ? 35.587 16.029 -1.506 1.00 85.25 178 ASN A O 1
ATOM 1483 N N . GLU A 1 179 ? 37.335 15.956 -2.900 1.00 88.25 179 GLU A N 1
ATOM 1484 C CA . GLU A 1 179 ? 36.659 15.362 -4.056 1.00 88.25 179 GLU A CA 1
ATOM 1485 C C . GLU A 1 179 ? 35.976 14.041 -3.692 1.00 88.25 179 GLU A C 1
ATOM 1487 O O . GLU A 1 179 ? 34.831 13.813 -4.082 1.00 88.25 179 GLU A O 1
ATOM 1492 N N . LYS A 1 180 ? 36.639 13.206 -2.879 1.00 88.38 180 LYS A N 1
ATOM 1493 C CA . LYS A 1 180 ? 36.078 11.945 -2.377 1.00 88.38 180 LYS A CA 1
ATOM 1494 C C . LYS A 1 180 ? 34.798 12.188 -1.574 1.00 88.38 180 LYS A C 1
ATOM 1496 O O . LYS A 1 180 ? 33.786 11.555 -1.858 1.00 88.38 180 LYS A O 1
ATOM 1501 N N . SER A 1 181 ? 34.815 13.119 -0.618 1.00 88.12 181 SER A N 1
ATOM 1502 C CA . SER A 1 181 ? 33.642 13.430 0.213 1.00 88.12 181 SER A CA 1
ATOM 1503 C C . SER A 1 181 ? 32.459 13.959 -0.611 1.00 88.12 181 SER A C 1
ATOM 1505 O O . SER A 1 181 ? 31.309 13.616 -0.342 1.00 88.12 181 SER A O 1
ATOM 1507 N N . ILE A 1 182 ? 32.722 14.722 -1.679 1.00 89.75 182 ILE A N 1
ATOM 1508 C CA . ILE A 1 182 ? 31.665 15.195 -2.584 1.00 89.75 182 ILE A CA 1
ATOM 1509 C C . ILE A 1 182 ? 31.094 14.054 -3.424 1.00 89.75 182 ILE A C 1
ATOM 1511 O O . ILE A 1 182 ? 29.875 13.958 -3.545 1.00 89.75 182 ILE A O 1
ATOM 1515 N N . LEU A 1 183 ? 31.928 13.150 -3.942 1.00 88.69 183 LEU A N 1
ATOM 1516 C CA . LEU A 1 183 ? 31.441 11.951 -4.629 1.00 88.69 183 LEU A CA 1
ATOM 1517 C C . LEU A 1 183 ? 30.582 11.081 -3.706 1.00 88.69 183 LEU A C 1
ATOM 1519 O O . LEU A 1 183 ? 29.506 10.658 -4.115 1.00 88.69 183 LEU A O 1
ATOM 1523 N N . GLN A 1 184 ? 31.001 10.878 -2.454 1.00 89.31 184 GLN A N 1
ATOM 1524 C CA . GLN A 1 184 ? 30.212 10.147 -1.457 1.00 89.31 184 GLN A CA 1
ATOM 1525 C C . GLN A 1 184 ? 28.843 10.801 -1.229 1.00 89.31 184 GLN A C 1
ATOM 1527 O O . GLN A 1 184 ? 27.826 10.113 -1.278 1.00 89.31 184 GLN A O 1
ATOM 1532 N N . MET A 1 185 ? 28.794 12.130 -1.059 1.00 91.25 185 MET A N 1
ATOM 1533 C CA . MET A 1 185 ? 27.528 12.865 -0.954 1.00 91.25 185 MET A CA 1
ATOM 1534 C C . MET A 1 185 ? 26.639 12.635 -2.182 1.00 91.25 185 MET A C 1
ATOM 1536 O O . MET A 1 185 ? 25.462 12.330 -2.021 1.00 91.25 185 MET A O 1
ATOM 1540 N N . ILE A 1 186 ? 27.186 12.736 -3.399 1.00 90.19 186 ILE A N 1
ATOM 1541 C CA . ILE A 1 186 ? 26.439 12.473 -4.640 1.00 90.19 186 ILE A CA 1
ATOM 1542 C C . ILE A 1 186 ? 25.867 11.053 -4.648 1.00 90.19 186 ILE A C 1
ATOM 1544 O O . ILE A 1 186 ? 24.688 10.885 -4.957 1.00 90.19 186 ILE A O 1
ATOM 1548 N N . GLY A 1 187 ? 26.660 10.051 -4.259 1.00 88.00 187 GLY A N 1
ATOM 1549 C CA . GLY A 1 187 ? 26.202 8.667 -4.126 1.00 88.00 187 GLY A CA 1
ATOM 1550 C C . GLY A 1 187 ? 24.999 8.545 -3.190 1.00 88.00 187 GLY A C 1
ATOM 1551 O O . GLY A 1 187 ? 23.970 7.997 -3.579 1.00 88.00 187 GLY A O 1
ATOM 1552 N N . TYR A 1 188 ? 25.071 9.146 -1.998 1.00 90.75 188 TYR A N 1
ATOM 1553 C CA . TYR A 1 188 ? 23.961 9.122 -1.039 1.00 90.75 188 TYR A CA 1
ATOM 1554 C C . TYR A 1 188 ? 22.714 9.868 -1.532 1.00 90.75 188 TYR A C 1
ATOM 1556 O O . TYR A 1 188 ? 21.595 9.407 -1.305 1.00 90.75 188 TYR A O 1
ATOM 1564 N N . LEU A 1 189 ? 22.875 10.995 -2.233 1.00 91.38 189 LEU A N 1
ATOM 1565 C CA . LEU A 1 189 ? 21.751 11.746 -2.803 1.00 91.38 189 LEU A CA 1
ATOM 1566 C C . LEU A 1 189 ? 21.057 10.979 -3.942 1.00 91.38 189 LEU A C 1
ATOM 1568 O O . LEU A 1 189 ? 19.825 11.009 -4.026 1.00 91.38 189 LEU A O 1
ATOM 1572 N N . LEU A 1 190 ? 21.818 10.272 -4.786 1.00 87.62 190 LEU A N 1
ATOM 1573 C CA . LEU A 1 190 ? 21.279 9.378 -5.820 1.00 87.62 190 LEU A CA 1
ATOM 1574 C C . LEU A 1 190 ? 20.511 8.211 -5.180 1.00 87.62 190 LEU A C 1
ATOM 1576 O O . LEU A 1 190 ? 19.370 7.936 -5.551 1.00 87.62 190 LEU A O 1
ATOM 1580 N N . ASP A 1 191 ? 21.080 7.588 -4.148 1.00 86.12 191 ASP A N 1
ATOM 1581 C CA . ASP A 1 191 ? 20.454 6.500 -3.389 1.00 86.12 191 ASP A CA 1
ATOM 1582 C C . ASP A 1 191 ? 19.153 6.907 -2.699 1.00 86.12 191 ASP A C 1
ATOM 1584 O O . ASP A 1 191 ? 18.186 6.137 -2.628 1.00 86.12 191 ASP A O 1
ATOM 1588 N N . ALA A 1 192 ? 19.117 8.132 -2.187 1.00 88.81 192 ALA A N 1
ATOM 1589 C CA . ALA A 1 192 ? 17.940 8.723 -1.577 1.00 88.81 192 ALA A CA 1
ATOM 1590 C C . ALA A 1 192 ? 16.882 9.151 -2.611 1.00 88.81 192 ALA A C 1
ATOM 1592 O O . ALA A 1 192 ? 15.750 9.435 -2.223 1.00 88.81 192 ALA A O 1
ATOM 1593 N N . ASN A 1 193 ? 17.195 9.115 -3.915 1.00 89.50 193 ASN A N 1
ATOM 1594 C CA . ASN A 1 193 ? 16.379 9.647 -5.016 1.00 89.50 193 ASN A CA 1
ATOM 1595 C C . ASN A 1 193 ? 16.121 11.160 -4.887 1.00 89.50 193 ASN A C 1
ATOM 1597 O O . ASN A 1 193 ? 15.045 11.643 -5.248 1.00 89.50 193 ASN A O 1
ATOM 1601 N N . LEU A 1 194 ? 17.086 11.911 -4.351 1.00 91.69 194 LEU A N 1
ATOM 1602 C CA . LEU A 1 194 ? 17.003 13.369 -4.237 1.00 91.69 194 LEU A CA 1
ATOM 1603 C C . LEU A 1 194 ? 17.519 14.087 -5.487 1.00 91.69 194 LEU A C 1
ATOM 1605 O O . LEU A 1 194 ? 17.083 15.196 -5.776 1.00 91.69 194 LEU A O 1
ATOM 1609 N N . ILE A 1 195 ? 18.414 13.460 -6.247 1.00 89.88 195 ILE A N 1
ATOM 1610 C CA . ILE A 1 195 ? 18.958 14.009 -7.493 1.00 89.88 195 ILE A CA 1
ATOM 1611 C C . ILE A 1 195 ? 18.928 12.958 -8.604 1.00 89.88 195 ILE A C 1
ATOM 1613 O O . ILE A 1 195 ? 18.897 11.758 -8.333 1.00 89.88 195 ILE A O 1
ATOM 1617 N N . ASN A 1 196 ? 18.979 13.429 -9.843 1.00 84.38 196 ASN A N 1
ATOM 1618 C CA . ASN A 1 196 ? 19.095 12.657 -11.072 1.00 84.38 196 ASN A CA 1
ATOM 1619 C C . ASN A 1 196 ? 20.351 13.111 -11.838 1.00 84.38 196 ASN A C 1
ATOM 1621 O O . ASN A 1 196 ? 20.770 14.265 -11.715 1.00 84.38 196 ASN A O 1
ATOM 1625 N N . ILE A 1 197 ? 20.943 12.248 -12.664 1.00 75.00 197 ILE A N 1
ATOM 1626 C CA . ILE A 1 197 ? 21.912 12.681 -13.682 1.00 75.00 197 ILE A CA 1
ATOM 1627 C C . ILE A 1 197 ? 21.177 13.409 -14.815 1.00 75.00 197 ILE A C 1
ATOM 1629 O O . ILE A 1 197 ? 20.237 12.873 -15.398 1.00 75.00 197 ILE A O 1
ATOM 1633 N N . GLY A 1 198 ? 21.642 14.612 -15.151 1.00 65.00 198 GLY A N 1
ATOM 1634 C CA . GLY A 1 198 ? 21.248 15.355 -16.349 1.00 65.00 198 GLY A CA 1
ATOM 1635 C C . GLY A 1 198 ? 22.075 14.964 -17.586 1.00 65.00 198 GLY A C 1
ATOM 1636 O O . GLY A 1 198 ? 23.051 14.219 -17.504 1.00 65.00 198 GLY A O 1
ATOM 1637 N N . ARG A 1 199 ? 21.707 15.470 -18.772 1.00 57.06 199 ARG A N 1
ATOM 1638 C CA . ARG A 1 199 ? 22.434 15.182 -20.029 1.00 57.06 199 ARG A CA 1
ATOM 1639 C C . ARG A 1 199 ? 23.837 15.822 -20.051 1.00 57.06 199 ARG A C 1
ATOM 1641 O O . ARG A 1 199 ? 24.026 16.924 -19.541 1.00 57.06 199 ARG A O 1
ATOM 1648 N N . LYS A 1 200 ? 24.807 15.152 -20.695 1.00 43.94 200 LYS A N 1
ATOM 1649 C CA . LYS A 1 200 ? 26.093 15.744 -21.133 1.00 43.94 200 LYS A CA 1
ATOM 1650 C C . LYS A 1 200 ? 25.797 16.784 -22.236 1.00 43.94 200 LYS A C 1
ATOM 1652 O O . LYS A 1 200 ? 24.942 16.528 -23.077 1.00 43.94 200 LYS A O 1
ATOM 1657 N N . GLU A 1 201 ? 26.463 17.939 -22.188 1.00 33.50 201 GLU A N 1
ATOM 1658 C CA . GLU A 1 201 ? 26.203 19.164 -22.975 1.00 33.50 201 GLU A CA 1
ATOM 1659 C C . GLU A 1 201 ? 25.815 18.964 -24.457 1.00 33.50 201 GLU A C 1
ATOM 1661 O O . GLU A 1 201 ? 26.619 18.465 -25.239 1.00 33.50 201 GLU A O 1
ATOM 1666 N N . ALA A 1 202 ? 24.625 19.454 -24.836 1.00 24.30 202 ALA A N 1
ATOM 1667 C CA . ALA A 1 202 ? 24.353 20.270 -26.033 1.00 24.30 202 ALA A CA 1
ATOM 1668 C C . ALA A 1 202 ? 22.860 20.665 -26.053 1.00 24.30 202 ALA A C 1
ATOM 1670 O O . ALA A 1 202 ? 22.017 19.899 -26.504 1.00 24.30 202 ALA A O 1
ATOM 1671 N N . ASP A 1 203 ? 22.520 21.799 -25.440 1.00 25.80 203 ASP A N 1
ATOM 1672 C CA . ASP A 1 203 ? 21.903 22.938 -26.135 1.00 25.80 203 ASP A CA 1
ATOM 1673 C C . ASP A 1 203 ? 21.586 24.043 -25.121 1.00 25.80 203 ASP A C 1
ATOM 1675 O O . ASP A 1 203 ? 20.809 23.881 -24.176 1.00 25.80 203 ASP A O 1
ATOM 1679 N N . GLN A 1 204 ? 22.241 25.183 -25.319 1.00 28.20 204 GLN A N 1
ATOM 1680 C CA . GLN A 1 204 ? 21.861 26.447 -24.713 1.00 28.20 204 GLN A CA 1
ATOM 1681 C C . GLN A 1 204 ? 20.672 26.988 -25.502 1.00 28.20 204 GLN A C 1
ATOM 1683 O O . GLN A 1 204 ? 20.831 27.323 -26.669 1.00 28.20 204 GLN A O 1
ATOM 1688 N N . ASN A 1 205 ? 19.507 27.072 -24.862 1.00 26.09 205 ASN A N 1
ATOM 1689 C CA . ASN A 1 205 ? 18.580 28.211 -24.895 1.00 26.09 205 ASN A CA 1
ATOM 1690 C C . ASN A 1 205 ? 17.208 27.756 -24.395 1.00 26.09 205 ASN A C 1
ATOM 1692 O O . ASN A 1 205 ? 16.435 27.158 -25.127 1.00 26.09 205 ASN A O 1
ATOM 1696 N N . ASP A 1 206 ? 16.932 28.043 -23.123 1.00 24.03 206 ASP A N 1
ATOM 1697 C CA . ASP A 1 206 ? 15.683 28.687 -22.714 1.00 24.03 206 ASP A CA 1
ATOM 1698 C C . ASP A 1 206 ? 15.771 29.027 -21.223 1.00 24.03 206 ASP A C 1
ATOM 1700 O O . ASP A 1 206 ? 15.646 28.198 -20.317 1.00 24.03 206 ASP A O 1
ATOM 1704 N N . ALA A 1 207 ? 16.052 30.299 -20.957 1.00 23.14 207 ALA A N 1
ATOM 1705 C CA . ALA A 1 207 ? 15.879 30.884 -19.645 1.00 23.14 207 ALA A CA 1
ATOM 1706 C C . ALA A 1 207 ? 14.423 31.346 -19.523 1.00 23.14 207 ALA A C 1
ATOM 1708 O O . ALA A 1 207 ? 14.037 32.361 -20.098 1.00 23.14 207 ALA A O 1
ATOM 1709 N N . LYS A 1 208 ? 13.621 30.640 -18.722 1.00 23.33 208 LYS A N 1
ATOM 1710 C CA . LYS A 1 208 ? 12.450 31.242 -18.083 1.00 23.33 208 LYS A CA 1
ATOM 1711 C C . LYS A 1 208 ? 12.631 31.222 -16.575 1.00 23.33 208 LYS A C 1
ATOM 1713 O O . LYS A 1 208 ? 12.869 30.190 -15.956 1.00 23.33 208 LYS A O 1
ATOM 1718 N N . PHE A 1 209 ? 12.597 32.433 -16.040 1.00 25.22 209 PHE A N 1
ATOM 1719 C CA . PHE A 1 209 ? 12.693 32.790 -14.639 1.00 25.22 209 PHE A CA 1
ATOM 1720 C C . PHE A 1 209 ? 11.685 32.007 -13.793 1.00 25.22 209 PHE A C 1
ATOM 1722 O O . PHE A 1 209 ? 10.497 31.998 -14.107 1.00 25.22 209 PHE A O 1
ATOM 1729 N N . LEU A 1 210 ? 12.139 31.454 -12.667 1.00 24.69 210 LEU A N 1
ATOM 1730 C CA . LEU A 1 210 ? 11.273 31.273 -11.507 1.00 24.69 210 LEU A CA 1
ATOM 1731 C C . LEU A 1 210 ? 11.643 32.337 -10.479 1.00 24.69 210 LEU A C 1
ATOM 1733 O O . LEU A 1 210 ? 12.698 32.324 -9.848 1.00 24.69 210 LEU A O 1
ATOM 1737 N N . ILE A 1 211 ? 10.750 33.316 -10.447 1.00 25.83 211 ILE A N 1
ATOM 1738 C CA . ILE A 1 211 ? 10.673 34.459 -9.555 1.00 25.83 211 ILE A CA 1
ATOM 1739 C C . ILE A 1 211 ? 10.427 33.957 -8.127 1.00 25.83 211 ILE A C 1
ATOM 1741 O O . ILE A 1 211 ? 9.699 32.988 -7.916 1.00 25.83 211 ILE A O 1
ATOM 1745 N N . LYS A 1 212 ? 11.024 34.656 -7.155 1.00 31.00 212 LYS A N 1
ATOM 1746 C CA . LYS A 1 212 ? 10.709 34.570 -5.724 1.00 31.00 212 LYS A CA 1
ATOM 1747 C C . LYS A 1 212 ? 9.201 34.460 -5.485 1.00 31.00 212 LYS A C 1
ATOM 1749 O O . LYS A 1 212 ? 8.456 35.363 -5.856 1.00 31.00 212 LYS A O 1
ATOM 1754 N N . SER A 1 213 ? 8.773 33.445 -4.744 1.00 26.38 213 SER A N 1
ATOM 1755 C CA . SER A 1 213 ? 7.521 33.514 -3.992 1.00 26.38 213 SER A CA 1
ATOM 1756 C C . SER A 1 213 ? 7.839 33.757 -2.517 1.00 26.38 213 SER A C 1
ATOM 1758 O O . SER A 1 213 ? 7.734 32.857 -1.689 1.00 26.38 213 SER A O 1
ATOM 1760 N N . ASP A 1 214 ? 8.229 34.991 -2.196 1.00 30.59 214 ASP A N 1
ATOM 1761 C CA . ASP A 1 214 ? 7.959 35.537 -0.869 1.00 30.59 214 ASP A CA 1
ATOM 1762 C C . ASP A 1 214 ? 6.466 35.885 -0.852 1.00 30.59 214 ASP A C 1
ATOM 1764 O O . ASP A 1 214 ? 6.038 36.929 -1.343 1.00 30.59 214 ASP A O 1
ATOM 1768 N N . ARG A 1 215 ? 5.647 34.970 -0.336 1.00 26.28 215 ARG A N 1
ATOM 1769 C CA . ARG A 1 215 ? 4.349 35.330 0.231 1.00 26.28 215 ARG A CA 1
ATOM 1770 C C . ARG A 1 215 ? 4.320 34.803 1.649 1.00 26.28 215 ARG A C 1
ATOM 1772 O O . ARG A 1 215 ? 4.192 33.603 1.875 1.00 26.28 215 ARG A O 1
ATOM 1779 N N . ALA A 1 216 ? 4.465 35.740 2.580 1.00 27.97 216 ALA A N 1
ATOM 1780 C CA . ALA A 1 216 ? 3.988 35.579 3.935 1.00 27.97 216 ALA A CA 1
ATOM 1781 C C . ALA A 1 216 ? 2.521 35.139 3.853 1.00 27.97 216 ALA A C 1
ATOM 1783 O O . ALA A 1 216 ? 1.685 35.831 3.271 1.00 27.97 216 ALA A O 1
ATOM 1784 N N . LEU A 1 217 ? 2.240 33.943 4.357 1.00 25.02 217 LEU A N 1
ATOM 1785 C CA . LEU A 1 217 ? 0.882 33.552 4.685 1.00 25.02 217 LEU A CA 1
ATOM 1786 C C . LEU A 1 217 ? 0.540 34.274 5.984 1.00 25.02 217 LEU A C 1
ATOM 1788 O O . LEU A 1 217 ? 1.217 34.069 6.991 1.00 25.02 217 LEU A O 1
ATOM 1792 N N . ASP A 1 218 ? -0.487 35.118 5.935 1.00 25.98 218 ASP A N 1
ATOM 1793 C CA . ASP A 1 218 ? -1.161 35.617 7.126 1.00 25.98 218 ASP A CA 1
ATOM 1794 C C . ASP A 1 218 ? -1.625 34.412 7.947 1.00 25.98 218 ASP A C 1
ATOM 1796 O O . ASP A 1 218 ? -2.558 33.689 7.585 1.00 25.98 218 ASP A O 1
ATOM 1800 N N . ILE A 1 219 ? -0.934 34.181 9.060 1.00 25.67 219 ILE A N 1
ATOM 1801 C CA . ILE A 1 219 ? -1.402 33.305 10.122 1.00 25.67 219 ILE A CA 1
ATOM 1802 C C . ILE A 1 219 ? -2.476 34.102 10.847 1.00 25.67 219 ILE A C 1
ATOM 1804 O O . ILE A 1 219 ? -2.197 34.911 11.730 1.00 25.67 219 ILE A O 1
ATOM 1808 N N . GLN A 1 220 ? -3.727 33.885 10.456 1.00 25.61 220 GLN A N 1
ATOM 1809 C CA . GLN A 1 220 ? -4.836 34.245 11.317 1.00 25.61 220 GLN A CA 1
ATOM 1810 C C . GLN A 1 220 ? -4.830 33.244 12.476 1.00 25.61 220 GLN A C 1
ATOM 1812 O O . GLN A 1 220 ? -5.253 32.095 12.333 1.00 25.61 220 GLN A O 1
ATOM 1817 N N . GLU A 1 221 ? -4.278 33.676 13.611 1.00 26.69 221 GLU A N 1
ATOM 1818 C CA . GLU A 1 221 ? -4.369 32.982 14.892 1.00 26.69 221 GLU A CA 1
ATOM 1819 C C . GLU A 1 221 ? -5.844 32.707 15.210 1.00 26.69 221 GLU A C 1
ATOM 1821 O O . GLU A 1 221 ? -6.588 33.566 15.694 1.00 26.69 221 GLU A O 1
ATOM 1826 N N . CYS A 1 222 ? -6.292 31.479 14.949 1.00 24.98 222 CYS A N 1
ATOM 1827 C CA . CYS A 1 222 ? -7.482 30.964 15.602 1.00 24.98 222 CYS A CA 1
ATOM 1828 C C . CYS A 1 222 ? -7.130 30.743 17.069 1.00 24.98 222 CYS A C 1
ATOM 1830 O O . CYS A 1 222 ? -6.486 29.761 17.432 1.00 24.98 222 CYS A O 1
ATOM 1832 N N . LYS A 1 223 ? -7.553 31.714 17.883 1.00 27.72 223 LYS A N 1
ATOM 1833 C CA . LYS A 1 223 ? -7.559 31.686 19.343 1.00 27.72 223 LYS A CA 1
ATOM 1834 C C . LYS A 1 223 ? -7.853 30.282 19.865 1.00 27.72 223 LYS A C 1
ATOM 1836 O O . LYS A 1 223 ? -8.910 29.714 19.583 1.00 27.72 223 LYS A O 1
ATOM 1841 N N . GLU A 1 224 ? -6.937 29.785 20.688 1.00 31.05 224 GLU A N 1
ATOM 1842 C CA . GLU A 1 224 ? -7.165 28.650 21.569 1.00 31.05 224 GLU A CA 1
ATOM 1843 C C . GLU A 1 224 ? -8.443 28.889 22.382 1.00 31.05 224 GLU A C 1
ATOM 1845 O O . GLU A 1 224 ? -8.503 29.758 23.255 1.00 31.05 224 GLU A O 1
ATOM 1850 N N . LYS A 1 225 ? -9.474 28.081 22.126 1.00 29.31 225 LYS A N 1
ATOM 1851 C CA . LYS A 1 225 ? -10.440 27.758 23.171 1.00 29.31 225 LYS A CA 1
ATOM 1852 C C . LYS A 1 225 ? -9.863 26.604 23.977 1.00 29.31 225 LYS A C 1
ATOM 1854 O O . LYS A 1 225 ? -9.888 25.455 23.545 1.00 29.31 225 LYS A O 1
ATOM 1859 N N . LYS A 1 226 ? -9.338 26.944 25.153 1.00 35.22 226 LYS A N 1
ATOM 1860 C CA . LYS A 1 226 ? -9.189 26.004 26.262 1.00 35.22 226 LYS A CA 1
ATOM 1861 C C . LYS A 1 226 ? -10.564 25.480 26.697 1.00 35.22 226 LYS A C 1
ATOM 1863 O O . LYS A 1 226 ? -11.544 26.219 26.676 1.00 35.22 226 LYS A O 1
ATOM 1868 N N . GLU A 1 227 ? -10.527 24.229 27.154 1.00 37.88 227 GLU A N 1
ATOM 1869 C CA . GLU A 1 227 ? -11.522 23.476 27.935 1.00 37.88 227 GLU A CA 1
ATOM 1870 C C . GLU A 1 227 ? -12.705 22.827 27.200 1.00 37.88 227 GLU A C 1
ATOM 1872 O O . GLU A 1 227 ? -13.643 23.471 26.748 1.00 37.88 227 GLU A O 1
ATOM 1877 N N . LEU A 1 228 ? -12.704 21.487 27.195 1.00 36.25 228 LEU A N 1
ATOM 1878 C CA . LEU A 1 228 ? -13.470 20.693 28.166 1.00 36.25 228 LEU A CA 1
ATOM 1879 C C . LEU A 1 228 ? -12.921 19.253 28.162 1.00 36.25 228 LEU A C 1
ATOM 1881 O O . LEU A 1 228 ? -13.147 18.502 27.213 1.00 36.25 228 LEU A O 1
ATOM 1885 N N . ILE A 1 229 ? -12.227 18.837 29.229 1.00 43.16 229 ILE A N 1
ATOM 1886 C CA . ILE A 1 229 ? -12.110 17.404 29.537 1.00 43.16 229 ILE A CA 1
ATOM 1887 C C . ILE A 1 229 ? -13.524 16.974 29.929 1.00 43.16 229 ILE A C 1
ATOM 1889 O O . ILE A 1 229 ? -13.959 17.187 31.059 1.00 43.16 229 ILE A O 1
ATOM 1893 N N . LYS A 1 230 ? -14.289 16.468 28.959 1.00 45.84 230 LYS A N 1
ATOM 1894 C CA . LYS A 1 230 ? -15.636 15.955 29.207 1.00 45.84 230 LYS A CA 1
ATOM 1895 C C . LYS A 1 230 ? -15.514 14.706 30.074 1.00 45.84 230 LYS A C 1
ATOM 1897 O O . LYS A 1 230 ? -14.835 13.754 29.695 1.00 45.84 230 LYS A O 1
ATOM 1902 N N . SER A 1 231 ? -16.171 14.718 31.231 1.00 49.31 231 SER A N 1
ATOM 1903 C CA . SER A 1 231 ? -16.384 13.533 32.057 1.00 49.31 231 SER A CA 1
ATOM 1904 C C . SER A 1 231 ? -17.130 12.484 31.226 1.00 49.31 231 SER A C 1
ATOM 1906 O O . SER A 1 231 ? -18.320 12.628 30.953 1.00 49.31 231 SER A O 1
ATOM 1908 N N . GLY A 1 232 ? -16.421 11.460 30.773 1.00 65.81 232 GLY A N 1
ATOM 1909 C CA . GLY A 1 232 ? -16.951 10.396 29.930 1.00 65.81 232 GLY A CA 1
ATOM 1910 C C . GLY A 1 232 ? -15.952 9.250 29.850 1.00 65.81 232 GLY A C 1
ATOM 1911 O O . GLY A 1 232 ? -14.796 9.398 30.253 1.00 65.81 232 GLY A O 1
ATOM 1912 N N . LYS A 1 233 ? -16.393 8.089 29.361 1.00 82.69 233 LYS A N 1
ATOM 1913 C CA . LYS A 1 233 ? -15.507 6.934 29.198 1.00 82.69 233 LYS A CA 1
ATOM 1914 C C . LYS A 1 233 ? -14.355 7.258 28.248 1.00 82.69 233 LYS A C 1
ATOM 1916 O O . LYS A 1 233 ? -14.556 7.838 27.179 1.00 82.69 233 LYS A O 1
ATOM 1921 N N . THR A 1 234 ? -13.161 6.835 28.636 1.00 94.44 234 THR A N 1
ATOM 1922 C CA . THR A 1 234 ? -11.996 6.779 27.767 1.00 94.44 234 THR A CA 1
ATOM 1923 C C . THR A 1 234 ? -12.050 5.498 26.947 1.00 94.44 234 THR A C 1
ATOM 1925 O O . THR A 1 234 ? -12.181 4.394 27.482 1.00 94.44 234 THR A O 1
ATOM 1928 N N . VAL A 1 235 ? -11.933 5.660 25.634 1.00 96.94 235 VAL A N 1
ATOM 1929 C CA . VAL A 1 235 ? -11.929 4.580 24.651 1.00 96.94 235 VAL A CA 1
ATOM 1930 C C . VAL A 1 235 ? -10.564 4.522 23.995 1.00 96.94 235 VAL A C 1
ATOM 1932 O O . VAL A 1 235 ? -10.049 5.545 23.541 1.00 96.94 235 VAL A O 1
ATOM 1935 N N . LEU A 1 236 ? -9.998 3.325 23.901 1.00 96.69 236 LEU A N 1
ATOM 1936 C CA . LEU A 1 236 ? -8.767 3.076 23.161 1.00 96.69 236 LEU A CA 1
ATOM 1937 C C . LEU A 1 236 ? -9.064 2.172 21.961 1.00 96.69 236 LEU A C 1
ATOM 1939 O O . LEU A 1 236 ? -9.581 1.073 22.115 1.00 96.69 236 LEU A O 1
ATOM 1943 N N . LEU A 1 237 ? -8.745 2.624 20.754 1.00 95.69 237 LEU A N 1
ATOM 1944 C CA . LEU A 1 237 ? -8.867 1.834 19.532 1.00 95.69 237 LEU A CA 1
ATOM 1945 C C . LEU A 1 237 ? -7.495 1.310 19.107 1.00 95.69 237 LEU A C 1
ATOM 1947 O O . LEU A 1 237 ? -6.539 2.082 19.001 1.00 95.69 237 LEU A O 1
ATOM 1951 N N . LEU A 1 238 ? -7.407 0.008 18.848 1.00 93.19 238 LEU A N 1
ATOM 1952 C CA . LEU A 1 238 ? -6.179 -0.697 18.502 1.00 93.19 238 LEU A CA 1
ATOM 1953 C C . LEU A 1 238 ? -6.335 -1.432 17.169 1.00 93.19 238 LEU A C 1
ATOM 1955 O O . LEU A 1 238 ? -7.254 -2.229 16.955 1.00 93.19 238 LEU A O 1
ATOM 1959 N N . ALA A 1 239 ? -5.393 -1.193 16.266 1.00 87.56 239 ALA A N 1
ATOM 1960 C CA . ALA A 1 239 ? -5.272 -1.966 15.044 1.00 87.56 239 ALA A CA 1
ATOM 1961 C C . ALA A 1 239 ? -4.586 -3.317 15.312 1.00 87.56 239 ALA A C 1
ATOM 1963 O O . ALA A 1 239 ? -3.484 -3.357 15.861 1.00 87.56 239 ALA A O 1
ATOM 1964 N N . ALA A 1 240 ? -5.188 -4.424 14.855 1.00 83.12 240 ALA A N 1
ATOM 1965 C CA . ALA A 1 240 ? -4.525 -5.733 14.873 1.00 83.12 240 ALA A CA 1
ATOM 1966 C C . ALA A 1 240 ? -3.434 -5.860 13.792 1.00 83.12 240 ALA A C 1
ATOM 1968 O O . ALA A 1 240 ? -2.706 -6.845 13.767 1.00 83.12 240 ALA A O 1
ATOM 1969 N N . THR A 1 241 ? -3.310 -4.877 12.897 1.00 76.31 241 THR A N 1
ATOM 1970 C CA . THR A 1 241 ? -2.347 -4.875 11.793 1.00 76.31 241 THR A CA 1
ATOM 1971 C C . THR A 1 241 ? -1.755 -3.488 11.560 1.00 76.31 241 THR A C 1
ATOM 1973 O O . THR A 1 241 ? -2.443 -2.491 11.790 1.00 76.31 241 THR A O 1
ATOM 1976 N N . PRO A 1 242 ? -0.493 -3.391 11.128 1.00 66.44 242 PRO A N 1
ATOM 1977 C CA . PRO A 1 242 ? 0.070 -2.143 10.642 1.00 66.44 242 PRO A CA 1
ATOM 1978 C C . PRO A 1 242 ? -0.455 -1.738 9.248 1.00 66.44 242 PRO A C 1
ATOM 1980 O O . PRO A 1 242 ? -0.888 -2.566 8.447 1.00 66.44 242 PRO A O 1
ATOM 1983 N N . GLY A 1 243 ? -0.375 -0.444 8.925 1.00 69.25 243 GLY A N 1
ATOM 1984 C CA . GLY A 1 243 ? -0.606 0.073 7.568 1.00 69.25 243 GLY A CA 1
ATOM 1985 C C . GLY A 1 243 ? -2.028 0.556 7.248 1.00 69.25 243 GLY A C 1
ATOM 1986 O O . GLY A 1 243 ? -2.876 0.742 8.111 1.00 69.25 243 GLY A O 1
ATOM 1987 N N . THR A 1 244 ? -2.290 0.811 5.963 1.00 67.31 244 THR A N 1
ATOM 1988 C CA . THR A 1 244 ? -3.468 1.572 5.492 1.00 67.31 244 THR A CA 1
ATOM 1989 C C . THR A 1 244 ? -4.800 0.846 5.599 1.00 67.31 244 THR A C 1
ATOM 1991 O O . THR A 1 244 ? -5.864 1.469 5.539 1.00 67.31 244 THR A O 1
ATOM 1994 N N . ALA A 1 245 ? -4.764 -0.472 5.795 1.00 67.38 245 ALA A N 1
ATOM 1995 C CA . ALA A 1 245 ? -5.958 -1.292 5.905 1.00 67.38 245 ALA A CA 1
ATOM 1996 C C . ALA A 1 245 ? -6.830 -0.904 7.114 1.00 67.38 245 ALA A C 1
ATOM 1998 O O . ALA A 1 245 ? -8.037 -1.155 7.077 1.00 67.38 245 ALA A O 1
ATOM 1999 N N . THR A 1 246 ? -6.273 -0.262 8.144 1.00 75.88 246 THR A N 1
ATOM 2000 C CA . THR A 1 246 ? -6.948 0.044 9.418 1.00 75.88 246 THR A CA 1
ATOM 2001 C C . THR A 1 246 ? -7.515 1.458 9.505 1.00 75.88 246 THR A C 1
ATOM 2003 O O . THR A 1 246 ? -8.011 1.837 10.563 1.00 75.88 246 THR A O 1
ATOM 2006 N N . ILE A 1 247 ? -7.529 2.232 8.407 1.00 83.25 247 ILE A N 1
ATOM 2007 C CA . ILE A 1 247 ? -7.995 3.636 8.426 1.00 83.25 247 ILE A CA 1
ATOM 2008 C C . ILE A 1 247 ? -9.431 3.783 8.945 1.00 83.25 247 ILE A C 1
ATOM 2010 O O . ILE A 1 247 ? -9.768 4.808 9.526 1.00 83.25 247 ILE A O 1
ATOM 2014 N N . GLY A 1 248 ? -10.259 2.738 8.816 1.00 88.38 248 GLY A N 1
ATOM 2015 C CA . GLY A 1 248 ? -11.610 2.698 9.382 1.00 88.38 248 GLY A CA 1
ATOM 2016 C C . GLY A 1 248 ? -11.655 2.985 10.889 1.00 88.38 248 GLY A C 1
ATOM 2017 O O . GLY A 1 248 ? -12.604 3.611 11.350 1.00 88.38 248 GLY A O 1
ATOM 2018 N N . LEU A 1 249 ? -10.606 2.633 11.646 1.00 91.44 249 LEU A N 1
ATOM 2019 C CA . LEU A 1 249 ? -10.501 2.998 13.063 1.00 91.44 249 LEU A CA 1
ATOM 2020 C C . LEU A 1 249 ? -10.412 4.509 13.275 1.00 91.44 249 LEU A C 1
ATOM 2022 O O . LEU A 1 249 ? -10.969 5.002 14.249 1.00 91.44 249 LEU A O 1
ATOM 2026 N N . LEU A 1 250 ? -9.752 5.249 12.378 1.00 91.75 250 LEU A N 1
ATOM 2027 C CA . LEU A 1 250 ? -9.690 6.707 12.479 1.00 91.75 250 LEU A CA 1
ATOM 2028 C C . LEU A 1 250 ? -11.053 7.339 12.211 1.00 91.75 250 LEU A C 1
ATOM 2030 O O . LEU A 1 250 ? -11.426 8.259 12.926 1.00 91.75 250 LEU A O 1
ATOM 2034 N N . TYR A 1 251 ? -11.834 6.810 11.265 1.00 93.81 251 TYR A N 1
ATOM 2035 C CA . TYR A 1 251 ? -13.207 7.278 11.043 1.00 93.81 251 TYR A CA 1
ATOM 2036 C C . TYR A 1 251 ? -14.097 7.029 12.266 1.00 93.81 251 TYR A C 1
ATOM 2038 O O . TYR A 1 251 ? -14.792 7.948 12.701 1.00 93.81 251 TYR A O 1
ATOM 2046 N N . ILE A 1 252 ? -14.022 5.834 12.869 1.00 95.25 252 ILE A N 1
ATOM 2047 C CA . ILE A 1 252 ? -14.733 5.526 14.119 1.00 95.25 252 ILE A CA 1
ATOM 2048 C C . ILE A 1 252 ? -14.260 6.463 15.236 1.00 95.25 252 ILE A C 1
ATOM 2050 O O . ILE A 1 252 ? -15.083 7.056 15.927 1.00 95.25 252 ILE A O 1
ATOM 2054 N N . ALA A 1 253 ? -12.950 6.663 15.395 1.00 95.19 253 ALA A N 1
ATOM 2055 C CA . ALA A 1 253 ? -12.411 7.542 16.427 1.00 95.19 253 ALA A CA 1
ATOM 2056 C C . ALA A 1 253 ? -12.866 8.995 16.263 1.00 95.19 253 ALA A C 1
ATOM 2058 O O . ALA A 1 253 ? -13.276 9.624 17.238 1.00 95.19 253 ALA A O 1
ATOM 2059 N N . SER A 1 254 ? -12.825 9.524 15.039 1.00 95.38 254 SER A N 1
ATOM 2060 C CA . SER A 1 254 ? -13.295 10.873 14.728 1.00 95.38 254 SER A CA 1
ATOM 2061 C C . SER A 1 254 ? -14.796 11.004 14.981 1.00 95.38 254 SER A C 1
ATOM 2063 O O . SER A 1 254 ? -15.230 11.996 15.568 1.00 95.38 254 SER A O 1
ATOM 2065 N N . TYR A 1 255 ? -15.589 9.988 14.627 1.00 96.06 255 TYR A N 1
ATOM 2066 C CA . TYR A 1 255 ? -17.021 9.953 14.927 1.00 96.06 255 TYR A CA 1
ATOM 2067 C C . TYR A 1 255 ? -17.297 9.979 16.437 1.00 96.06 255 TYR A C 1
ATOM 2069 O O . TYR A 1 255 ? -18.069 10.815 16.909 1.00 96.06 255 TYR A O 1
ATOM 2077 N N . LEU A 1 256 ? -16.624 9.127 17.213 1.00 96.00 256 LEU A N 1
ATOM 2078 C CA . LEU A 1 256 ? -16.748 9.087 18.673 1.00 96.00 256 LEU A CA 1
ATOM 2079 C C . LEU A 1 256 ? -16.329 10.416 19.318 1.00 96.00 256 LEU A C 1
ATOM 2081 O O . LEU A 1 256 ? -17.047 10.944 20.171 1.00 96.00 256 LEU A O 1
ATOM 2085 N N . ARG A 1 257 ? -15.214 11.002 18.863 1.00 94.81 257 ARG A N 1
ATOM 2086 C CA . ARG A 1 257 ? -14.702 12.287 19.361 1.00 94.81 257 ARG A CA 1
ATOM 2087 C C . ARG A 1 257 ? -15.701 13.421 19.130 1.00 94.81 257 ARG A C 1
ATOM 2089 O O . ARG A 1 257 ? -15.986 14.173 20.063 1.00 94.81 257 ARG A O 1
ATOM 2096 N N . ARG A 1 258 ? -16.290 13.514 17.931 1.00 94.50 258 ARG A N 1
ATOM 2097 C CA . ARG A 1 258 ? -17.355 14.493 17.628 1.00 94.50 258 ARG A CA 1
ATOM 2098 C C . ARG A 1 258 ? -18.595 14.306 18.502 1.00 94.50 258 ARG A C 1
ATOM 2100 O O . ARG A 1 258 ? -19.248 15.288 18.842 1.00 94.50 258 ARG A O 1
ATOM 2107 N N . ASN A 1 259 ? -18.872 13.074 18.926 1.00 94.00 259 ASN A N 1
ATOM 2108 C CA . ASN A 1 259 ? -19.970 12.732 19.832 1.00 94.00 259 ASN A CA 1
ATOM 2109 C C . ASN A 1 259 ? -19.591 12.807 21.326 1.00 94.00 259 ASN A C 1
ATOM 2111 O O . ASN A 1 259 ? -20.332 12.330 22.182 1.00 94.00 259 ASN A O 1
ATOM 2115 N N . GLY A 1 260 ? -18.466 13.446 21.665 1.00 92.94 260 GLY A N 1
ATOM 2116 C CA . GLY A 1 260 ? -18.090 13.746 23.048 1.00 92.94 260 GLY A CA 1
ATOM 2117 C C . GLY A 1 260 ? -17.435 12.598 23.816 1.00 92.94 260 GLY A C 1
ATOM 2118 O O . GLY A 1 260 ? -17.261 12.729 25.025 1.00 92.94 260 GLY A O 1
ATOM 2119 N N . ILE A 1 261 ? -17.049 11.513 23.142 1.00 94.94 261 ILE A N 1
ATOM 2120 C CA . ILE A 1 261 ? -16.320 10.396 23.752 1.00 94.94 261 ILE A CA 1
ATOM 2121 C C . ILE A 1 261 ? -14.817 10.693 23.759 1.00 94.94 261 ILE A C 1
ATOM 2123 O O . ILE A 1 261 ? -14.261 11.206 22.781 1.00 94.94 261 ILE A O 1
ATOM 2127 N N . ASN A 1 262 ? -14.135 10.363 24.860 1.00 94.75 262 ASN A N 1
ATOM 2128 C CA . ASN A 1 262 ? -12.692 10.544 24.944 1.00 94.75 262 ASN A CA 1
ATOM 2129 C C . ASN A 1 262 ? -11.955 9.394 24.243 1.00 94.75 262 ASN A C 1
ATOM 2131 O O . ASN A 1 262 ? -11.647 8.379 24.859 1.00 94.75 262 ASN A O 1
ATOM 2135 N N . THR A 1 263 ? -11.693 9.540 22.945 1.00 95.69 263 THR A N 1
ATOM 2136 C CA . THR A 1 263 ? -11.142 8.459 22.114 1.00 95.69 263 THR A CA 1
ATOM 2137 C C . THR A 1 263 ? -9.678 8.648 21.736 1.00 95.69 263 THR A C 1
ATOM 2139 O O . THR A 1 263 ? -9.306 9.655 21.132 1.00 95.69 263 THR A O 1
ATOM 2142 N N . TYR A 1 264 ? -8.873 7.624 21.998 1.00 95.00 264 TYR A N 1
ATOM 2143 C CA . TYR A 1 264 ? -7.498 7.508 21.529 1.00 95.00 264 TYR A CA 1
ATOM 2144 C C . TYR A 1 264 ? -7.369 6.350 20.547 1.00 95.00 264 TYR A C 1
ATOM 2146 O O . TYR A 1 264 ? -8.038 5.330 20.691 1.00 95.00 264 TYR A O 1
ATOM 2154 N N . CYS A 1 265 ? -6.495 6.480 19.557 1.00 92.56 265 CYS A N 1
ATOM 2155 C CA . CYS A 1 265 ? -6.254 5.445 18.565 1.00 92.56 265 CYS A CA 1
ATOM 2156 C C . CYS A 1 265 ? -4.758 5.175 18.426 1.00 92.56 265 CYS A C 1
ATOM 2158 O O . CYS A 1 265 ? -3.968 6.091 18.165 1.00 92.56 265 CYS A O 1
ATOM 2160 N N . LYS A 1 266 ? -4.381 3.899 18.535 1.00 88.25 266 LYS A N 1
ATOM 2161 C CA . LYS A 1 266 ? -3.122 3.393 17.994 1.00 88.25 266 LYS A CA 1
ATOM 2162 C C . LYS A 1 266 ? -3.406 2.752 16.641 1.00 88.25 266 LYS A C 1
ATOM 2164 O O . LYS A 1 266 ? -3.868 1.615 16.543 1.00 88.25 266 LYS A O 1
ATOM 2169 N N . TYR A 1 267 ? -3.171 3.550 15.608 1.00 75.81 267 TYR A N 1
ATOM 2170 C CA . TYR A 1 267 ? -3.487 3.236 14.219 1.00 75.81 267 TYR A CA 1
ATOM 2171 C C . TYR A 1 267 ? -2.516 2.224 13.604 1.00 75.81 267 TYR A C 1
ATOM 2173 O O . TYR A 1 267 ? -2.936 1.390 12.801 1.00 75.81 267 TYR A O 1
ATOM 2181 N N . ASN A 1 268 ? -1.244 2.270 14.008 1.00 72.69 268 ASN A N 1
ATOM 2182 C CA . ASN A 1 268 ? -0.206 1.394 13.493 1.00 72.69 268 ASN A CA 1
ATOM 2183 C C . ASN A 1 268 ? 0.467 0.645 14.652 1.00 72.69 268 ASN A C 1
ATOM 2185 O O . ASN A 1 268 ? 1.142 1.237 15.495 1.00 72.69 268 ASN A O 1
ATOM 2189 N N . ASN A 1 269 ? 0.275 -0.673 14.727 1.00 69.56 269 ASN A N 1
ATOM 2190 C CA . ASN A 1 269 ? 0.975 -1.490 15.713 1.00 69.56 269 ASN A CA 1
ATOM 2191 C C . ASN A 1 269 ? 2.143 -2.219 15.052 1.00 69.56 269 ASN A C 1
ATOM 2193 O O . ASN A 1 269 ? 1.988 -3.333 14.556 1.00 69.56 269 ASN A O 1
ATOM 2197 N N . LEU A 1 270 ? 3.296 -1.550 15.050 1.00 64.19 270 LEU A N 1
ATOM 2198 C CA . LEU A 1 270 ? 4.534 -2.035 14.446 1.00 64.19 270 LEU A CA 1
ATOM 2199 C C . LEU A 1 270 ? 5.276 -3.061 15.305 1.00 64.19 270 LEU A C 1
ATOM 2201 O O . LEU A 1 270 ? 6.246 -3.622 14.816 1.00 64.19 270 LEU A O 1
ATOM 2205 N N . ASN A 1 271 ? 4.859 -3.305 16.554 1.00 66.44 271 ASN A N 1
ATOM 2206 C CA . ASN A 1 271 ? 5.594 -4.207 17.437 1.00 66.44 271 ASN A CA 1
ATOM 2207 C C . ASN A 1 271 ? 5.531 -5.637 16.917 1.00 66.44 271 ASN A C 1
ATOM 2209 O O . ASN A 1 271 ? 4.484 -6.138 16.477 1.00 66.44 271 ASN A O 1
ATOM 2213 N N . VAL A 1 272 ? 6.707 -6.242 16.922 1.00 60.19 272 VAL A N 1
ATOM 2214 C CA . VAL A 1 272 ? 7.042 -7.355 16.053 1.00 60.19 272 VAL A CA 1
ATOM 2215 C C . VAL A 1 272 ? 7.062 -8.664 16.831 1.00 60.19 272 VAL A C 1
ATOM 2217 O O . VAL A 1 272 ? 6.560 -9.663 16.321 1.00 60.19 272 VAL A O 1
ATOM 2220 N N . ASN A 1 273 ? 7.593 -8.636 18.055 1.00 73.88 273 ASN A N 1
ATOM 2221 C CA . ASN A 1 273 ? 7.582 -9.763 18.979 1.00 73.88 273 ASN A CA 1
ATOM 2222 C C . ASN A 1 273 ? 6.478 -9.611 20.042 1.00 73.88 273 ASN A C 1
ATOM 2224 O O . ASN A 1 273 ? 5.949 -8.520 20.274 1.00 73.88 273 ASN A O 1
ATOM 2228 N N . GLU A 1 274 ? 6.115 -10.733 20.660 1.00 76.56 274 GLU A N 1
ATOM 2229 C CA . GLU A 1 274 ? 5.036 -10.820 21.648 1.00 76.56 274 GLU A CA 1
ATOM 2230 C C . GLU A 1 274 ? 5.323 -9.977 22.901 1.00 76.56 274 GLU A C 1
ATOM 2232 O O . GLU A 1 274 ? 4.455 -9.235 23.356 1.00 76.56 274 GLU A O 1
ATOM 2237 N N . ASP A 1 275 ? 6.560 -9.998 23.404 1.00 84.00 275 ASP A N 1
ATOM 2238 C CA . ASP A 1 275 ? 6.958 -9.241 24.596 1.00 84.00 275 ASP A CA 1
ATOM 2239 C C . ASP A 1 275 ? 6.893 -7.719 24.391 1.00 84.00 275 ASP A C 1
ATOM 2241 O O . ASP A 1 275 ? 6.455 -6.980 25.273 1.00 84.00 275 ASP A O 1
ATOM 2245 N N . GLU A 1 276 ? 7.330 -7.218 23.237 1.00 84.25 276 GLU A N 1
ATOM 2246 C CA . GLU A 1 276 ? 7.224 -5.811 22.844 1.00 84.25 276 GLU A CA 1
ATOM 2247 C C . GLU A 1 276 ? 5.772 -5.420 22.630 1.00 84.25 276 GLU A C 1
ATOM 2249 O O . GLU A 1 276 ? 5.372 -4.334 23.050 1.00 84.25 276 GLU A O 1
ATOM 2254 N N . LEU A 1 277 ? 4.983 -6.292 21.992 1.00 86.25 277 LEU A N 1
ATOM 2255 C CA . LEU A 1 277 ? 3.553 -6.079 21.818 1.00 86.25 277 LEU A CA 1
ATOM 2256 C C . LEU A 1 277 ? 2.873 -5.927 23.181 1.00 86.25 277 LEU A C 1
ATOM 2258 O O . LEU A 1 277 ? 2.162 -4.944 23.393 1.00 86.25 277 LEU A O 1
ATOM 2262 N N . LYS A 1 278 ? 3.147 -6.842 24.114 1.00 90.38 278 LYS A N 1
ATOM 2263 C CA . LYS A 1 278 ? 2.628 -6.803 25.480 1.00 90.38 278 LYS A CA 1
ATOM 2264 C C . LYS A 1 278 ? 3.061 -5.540 26.218 1.00 90.38 278 LYS A C 1
ATOM 2266 O O . LYS A 1 278 ? 2.200 -4.779 26.651 1.00 90.38 278 LYS A O 1
ATOM 2271 N N . LYS A 1 279 ? 4.367 -5.257 26.290 1.00 90.81 279 LYS A N 1
ATOM 2272 C CA . LYS A 1 279 ? 4.912 -4.062 26.970 1.00 90.81 279 LYS A CA 1
ATOM 2273 C C . LYS A 1 279 ? 4.326 -2.764 26.427 1.00 90.81 279 LYS A C 1
ATOM 2275 O O . LYS A 1 279 ? 4.060 -1.826 27.178 1.00 90.81 279 LYS A O 1
ATOM 2280 N N . ASP A 1 280 ? 4.154 -2.680 25.115 1.00 89.06 280 ASP A N 1
ATOM 2281 C CA . ASP A 1 280 ? 3.561 -1.511 24.488 1.00 89.06 280 ASP A CA 1
ATOM 2282 C C . ASP A 1 280 ? 2.076 -1.371 24.821 1.00 89.06 280 ASP A C 1
ATOM 2284 O O . ASP A 1 280 ? 1.666 -0.280 25.212 1.00 89.06 280 ASP A O 1
ATOM 2288 N N . ILE A 1 281 ? 1.292 -2.450 24.740 1.00 92.38 281 ILE A N 1
ATOM 2289 C CA . ILE A 1 281 ? -0.120 -2.427 25.141 1.00 92.38 281 ILE A CA 1
ATOM 2290 C C . ILE A 1 281 ? -0.233 -2.012 26.610 1.00 92.38 281 ILE A C 1
ATOM 2292 O O . ILE A 1 281 ? -0.933 -1.046 26.901 1.00 92.38 281 ILE A O 1
ATOM 2296 N N . GLU A 1 282 ? 0.509 -2.641 27.522 1.00 93.94 282 GLU A N 1
ATOM 2297 C CA . GLU A 1 282 ? 0.515 -2.303 28.954 1.00 93.94 282 GLU A CA 1
ATOM 2298 C C . GLU A 1 282 ? 0.850 -0.824 29.197 1.00 93.94 282 GLU A C 1
ATOM 2300 O O . GLU A 1 282 ? 0.189 -0.147 29.988 1.00 93.94 282 GLU A O 1
ATOM 2305 N N . LYS A 1 283 ? 1.819 -0.270 28.457 1.00 92.88 283 LYS A N 1
ATOM 2306 C CA . LYS A 1 283 ? 2.152 1.160 28.514 1.00 92.88 283 LYS A CA 1
ATOM 2307 C C . LYS A 1 283 ? 0.975 2.046 28.096 1.00 92.88 283 LYS A C 1
ATOM 2309 O O . LYS A 1 283 ? 0.764 3.101 28.701 1.00 92.88 283 LYS A O 1
ATOM 2314 N N . LEU A 1 284 ? 0.216 1.655 27.072 1.00 93.25 284 LEU A N 1
ATOM 2315 C CA . LEU A 1 284 ? -0.992 2.375 26.654 1.00 93.25 284 LEU A CA 1
ATOM 2316 C C . LEU A 1 284 ? -2.089 2.280 27.715 1.00 93.25 284 LEU A C 1
ATOM 2318 O O . LEU A 1 284 ? -2.695 3.301 28.042 1.00 93.25 284 LEU A O 1
ATOM 2322 N N . LEU A 1 285 ? -2.309 1.089 28.274 1.00 94.75 285 LEU A N 1
ATOM 2323 C CA . LEU A 1 285 ? -3.308 0.850 29.317 1.00 94.75 285 LEU A CA 1
ATOM 2324 C C . LEU A 1 285 ? -3.011 1.686 30.565 1.00 94.75 285 LEU A C 1
ATOM 2326 O O . LEU A 1 285 ? -3.887 2.406 31.040 1.00 94.75 285 LEU A O 1
ATOM 2330 N N . TYR A 1 286 ? -1.759 1.699 31.029 1.00 94.75 286 TYR A N 1
ATOM 2331 C CA . TYR A 1 286 ? -1.339 2.503 32.178 1.00 94.75 286 TYR A CA 1
ATOM 2332 C C . TYR A 1 286 ? -1.515 4.010 31.939 1.00 94.75 286 TYR A C 1
ATOM 2334 O O . TYR A 1 286 ? -1.960 4.744 32.826 1.00 94.75 286 TYR A O 1
ATOM 2342 N N . LYS A 1 287 ? -1.173 4.484 30.733 1.00 94.06 287 LYS A N 1
ATOM 2343 C CA . LYS A 1 287 ? -1.213 5.909 30.383 1.00 94.06 287 LYS A CA 1
ATOM 2344 C C . LYS A 1 287 ? -2.636 6.436 30.202 1.00 94.06 287 LYS A C 1
ATOM 2346 O O . LYS A 1 287 ? -2.937 7.523 30.688 1.00 94.06 287 LYS A O 1
ATOM 2351 N N . TYR A 1 288 ? -3.475 5.714 29.461 1.00 93.69 288 TYR A N 1
ATOM 2352 C CA . TYR A 1 288 ? -4.793 6.201 29.040 1.00 93.69 288 TYR A CA 1
ATOM 2353 C C . TYR A 1 288 ? -5.941 5.683 29.905 1.00 93.69 288 TYR A C 1
ATOM 2355 O O . TYR A 1 288 ? -7.008 6.291 29.885 1.00 93.69 288 TYR A O 1
ATOM 2363 N N . LYS A 1 289 ? -5.731 4.601 30.669 1.00 94.94 289 LYS A N 1
ATOM 2364 C CA . LYS A 1 289 ? -6.726 3.984 31.563 1.00 94.94 289 LYS A CA 1
ATOM 2365 C C . LYS A 1 289 ? -8.107 3.821 30.895 1.00 94.94 289 LYS A C 1
ATOM 2367 O O . LYS A 1 289 ? -9.093 4.363 31.399 1.00 94.94 289 LYS A O 1
ATOM 2372 N N . PRO A 1 290 ? -8.182 3.166 29.720 1.00 96.44 290 PRO A N 1
ATOM 2373 C CA . PRO A 1 290 ? -9.435 3.042 28.982 1.00 96.44 290 PRO A CA 1
ATOM 2374 C C . PRO A 1 290 ? -10.425 2.122 29.704 1.00 96.44 290 PRO A C 1
ATOM 2376 O O . PRO A 1 290 ? -10.033 1.091 30.238 1.00 96.44 290 PRO A O 1
ATOM 2379 N N . GLN A 1 291 ? -11.717 2.451 29.651 1.00 96.50 291 GLN A N 1
ATOM 2380 C CA . GLN A 1 291 ? -12.787 1.549 30.102 1.00 96.50 291 GLN A CA 1
ATOM 2381 C C . GLN A 1 291 ? -13.276 0.616 28.987 1.00 96.50 291 GLN A C 1
ATOM 2383 O O . GLN A 1 291 ? -13.850 -0.437 29.259 1.00 96.50 291 GLN A O 1
ATOM 2388 N N . ILE A 1 292 ? -13.089 1.023 27.729 1.00 97.62 292 ILE A N 1
ATOM 2389 C CA . ILE A 1 292 ? -13.491 0.260 26.546 1.00 97.62 292 ILE A CA 1
ATOM 2390 C C . ILE A 1 292 ? -12.323 0.236 25.567 1.00 97.62 292 ILE A C 1
ATOM 2392 O O . ILE A 1 292 ? -11.724 1.279 25.280 1.00 97.62 292 ILE A O 1
ATOM 2396 N N . ILE A 1 293 ? -12.028 -0.940 25.018 1.00 98.00 293 ILE A N 1
ATOM 2397 C CA . ILE A 1 293 ? -11.026 -1.110 23.970 1.00 98.00 293 ILE A CA 1
ATOM 2398 C C . ILE A 1 293 ? -11.651 -1.735 22.733 1.00 98.00 293 ILE A C 1
ATOM 2400 O O . ILE A 1 293 ? -12.224 -2.818 22.798 1.00 98.00 293 ILE A O 1
ATOM 2404 N N . GLY A 1 294 ? -11.514 -1.045 21.602 1.00 97.19 294 GLY A N 1
ATOM 2405 C CA . GLY A 1 294 ? -11.911 -1.544 20.290 1.00 97.19 294 GLY A CA 1
ATOM 2406 C C . GLY A 1 294 ? -10.724 -2.161 19.553 1.00 97.19 294 GLY A C 1
ATOM 2407 O O . GLY A 1 294 ? -9.744 -1.462 19.308 1.00 97.19 294 GLY A O 1
ATOM 2408 N N . VAL A 1 295 ? -10.806 -3.430 19.153 1.00 96.06 295 VAL A N 1
ATOM 2409 C CA . VAL A 1 295 ? -9.767 -4.123 18.371 1.00 96.06 295 VAL A CA 1
ATOM 2410 C C . VAL A 1 295 ? -10.282 -4.430 16.963 1.00 96.06 295 VAL A C 1
ATOM 2412 O O . VAL A 1 295 ? -11.257 -5.157 16.772 1.00 96.06 295 VAL A O 1
ATOM 2415 N N . SER A 1 296 ? -9.620 -3.879 15.943 1.00 93.88 296 SER A N 1
ATOM 2416 C CA . SER A 1 296 ? -10.006 -4.106 14.542 1.00 93.88 296 SER A CA 1
ATOM 2417 C C . SER A 1 296 ? -9.372 -5.378 13.977 1.00 93.88 296 SER A C 1
ATOM 2419 O O . SER A 1 296 ? -8.188 -5.373 13.628 1.00 93.88 296 SER A O 1
ATOM 2421 N N . ILE A 1 297 ? -10.183 -6.412 13.750 1.00 93.25 297 ILE A N 1
ATOM 2422 C CA . ILE A 1 297 ? -9.834 -7.643 13.026 1.00 93.25 297 ILE A CA 1
ATOM 2423 C C . ILE A 1 297 ? -10.476 -7.587 11.633 1.00 93.25 297 ILE A C 1
ATOM 2425 O O . ILE A 1 297 ? -11.524 -8.172 11.344 1.00 93.25 297 ILE A O 1
ATOM 2429 N N . LYS A 1 298 ? -9.842 -6.814 10.744 1.00 89.25 298 LYS A N 1
ATOM 2430 C CA . LYS A 1 298 ? -10.349 -6.579 9.387 1.00 89.25 298 LYS A CA 1
ATOM 2431 C C . LYS A 1 298 ? -10.149 -7.788 8.472 1.00 89.25 298 LYS A C 1
ATOM 2433 O O . LYS A 1 298 ? -11.109 -8.225 7.844 1.00 89.25 298 LYS A O 1
ATOM 2438 N N . TRP A 1 299 ? -8.934 -8.328 8.394 1.00 90.44 299 TRP A N 1
ATOM 2439 C CA . TRP A 1 299 ? -8.566 -9.428 7.489 1.00 90.44 299 TRP A CA 1
ATOM 2440 C C . TRP A 1 299 ? -8.121 -10.674 8.252 1.00 90.44 299 TRP A C 1
ATOM 2442 O O . TRP A 1 299 ? -7.503 -10.561 9.310 1.00 90.44 299 TRP A O 1
ATOM 2452 N N . PHE A 1 300 ? -8.408 -11.852 7.689 1.00 93.44 300 PHE A N 1
ATOM 2453 C CA . PHE A 1 300 ? -8.265 -13.133 8.385 1.00 93.44 300 PHE A CA 1
ATOM 2454 C C . PHE A 1 300 ? -6.828 -13.450 8.803 1.00 93.44 300 PHE A C 1
ATOM 2456 O O . PHE A 1 300 ? -6.611 -14.083 9.828 1.00 93.44 300 PHE A O 1
ATOM 2463 N N . VAL A 1 301 ? -5.838 -12.941 8.066 1.00 92.69 301 VAL A N 1
ATOM 2464 C CA . VAL A 1 301 ? -4.416 -13.089 8.410 1.00 92.69 301 VAL A CA 1
ATOM 2465 C C . VAL A 1 301 ? -4.071 -12.503 9.789 1.00 92.69 301 VAL A C 1
ATOM 2467 O O . VAL A 1 301 ? -3.032 -12.848 10.352 1.00 92.69 301 VAL A O 1
ATOM 2470 N N . HIS A 1 302 ? -4.955 -11.679 10.367 1.00 92.06 302 HIS A N 1
ATOM 2471 C CA . HIS A 1 302 ? -4.797 -11.017 11.664 1.00 92.06 302 HIS A CA 1
ATOM 2472 C C . HIS A 1 302 ? -5.663 -11.597 12.795 1.00 92.06 302 HIS A C 1
ATOM 2474 O O . HIS A 1 302 ? -5.683 -11.004 13.872 1.00 92.06 302 HIS A O 1
ATOM 2480 N N . ILE A 1 303 ? -6.378 -12.713 12.590 1.00 95.38 303 ILE A N 1
ATOM 2481 C CA . ILE A 1 303 ? -7.227 -13.325 13.633 1.00 95.38 303 ILE A CA 1
ATOM 2482 C C . ILE A 1 303 ? -6.411 -13.623 14.896 1.00 95.38 303 ILE A C 1
ATOM 2484 O O . ILE A 1 303 ? -6.758 -13.132 15.969 1.00 95.38 303 ILE A O 1
ATOM 2488 N N . ALA A 1 304 ? -5.311 -14.370 14.765 1.00 94.38 304 ALA A N 1
ATOM 2489 C CA . ALA A 1 304 ? -4.480 -14.782 15.895 1.00 94.38 304 ALA A CA 1
ATOM 2490 C C . ALA A 1 304 ? -3.900 -13.569 16.639 1.00 94.38 304 ALA A C 1
ATOM 2492 O O . ALA A 1 304 ? -3.959 -13.500 17.862 1.00 94.38 304 ALA A O 1
ATOM 2493 N N . ARG A 1 305 ? -3.430 -12.556 15.895 1.00 91.19 305 ARG A N 1
ATOM 2494 C CA . ARG A 1 305 ? -2.919 -11.302 16.472 1.00 91.19 305 ARG A CA 1
ATOM 2495 C C . ARG A 1 305 ? -3.999 -10.523 17.222 1.00 91.19 305 ARG A C 1
ATOM 2497 O O . ARG A 1 305 ? -3.729 -9.994 18.293 1.00 91.19 305 ARG A O 1
ATOM 2504 N N . GLY A 1 306 ? -5.212 -10.448 16.676 1.00 93.75 306 GLY A N 1
ATOM 2505 C CA . GLY A 1 306 ? -6.347 -9.809 17.342 1.00 93.75 306 GLY A CA 1
ATOM 2506 C C . GLY A 1 306 ? -6.723 -10.510 18.647 1.00 93.75 306 GLY A C 1
ATOM 2507 O O . GLY A 1 306 ? -6.878 -9.843 19.666 1.00 93.75 306 GLY A O 1
ATOM 2508 N N . ILE A 1 307 ? -6.791 -11.845 18.628 1.00 95.69 307 ILE A N 1
ATOM 2509 C CA . ILE A 1 307 ? -7.032 -12.671 19.821 1.00 95.69 307 ILE A CA 1
ATOM 2510 C C . ILE A 1 307 ? -5.954 -12.426 20.882 1.00 95.69 307 ILE A C 1
ATOM 2512 O O . ILE A 1 307 ? -6.285 -12.228 22.050 1.00 95.69 307 ILE A O 1
ATOM 2516 N N . GLU A 1 308 ? -4.683 -12.398 20.483 1.00 93.88 308 GLU A N 1
ATOM 2517 C CA . GLU A 1 308 ? -3.565 -12.186 21.406 1.00 93.88 308 GLU A CA 1
ATOM 2518 C C . GLU A 1 308 ? -3.623 -10.808 22.078 1.00 93.88 308 GLU A C 1
ATOM 2520 O O . GLU A 1 308 ? -3.506 -10.697 23.297 1.00 93.88 308 GLU A O 1
ATOM 2525 N N . ILE A 1 309 ? -3.931 -9.756 21.311 1.00 94.44 309 ILE A N 1
ATOM 2526 C CA . ILE A 1 309 ? -4.160 -8.409 21.857 1.00 94.44 309 ILE A CA 1
ATOM 2527 C C . ILE A 1 309 ? -5.275 -8.434 22.913 1.00 94.44 309 ILE A C 1
ATOM 2529 O O . ILE A 1 309 ? -5.106 -7.867 23.993 1.00 94.44 309 ILE A O 1
ATOM 2533 N N . CYS A 1 310 ? -6.402 -9.095 22.631 1.00 96.69 310 CYS A N 1
ATOM 2534 C CA . CYS A 1 310 ? -7.517 -9.178 23.575 1.00 96.69 310 CYS A CA 1
ATOM 2535 C C . CYS A 1 310 ? -7.144 -9.925 24.866 1.00 96.69 310 CYS A C 1
ATOM 2537 O O . CYS A 1 310 ? -7.508 -9.473 25.953 1.00 96.69 310 CYS A O 1
ATOM 2539 N N . LYS A 1 311 ? -6.381 -11.022 24.769 1.00 96.12 311 LYS A N 1
ATOM 2540 C CA . LYS A 1 311 ? -5.880 -11.762 25.938 1.00 96.12 311 LYS A CA 1
ATOM 2541 C C . LYS A 1 311 ? -4.977 -10.897 26.812 1.00 96.12 311 LYS A C 1
ATOM 2543 O O . LYS A 1 311 ? -5.195 -10.839 28.019 1.00 96.12 311 LYS A O 1
ATOM 2548 N N . ILE A 1 312 ? -4.010 -10.199 26.212 1.00 95.44 312 ILE A N 1
ATOM 2549 C CA . ILE A 1 312 ? -3.096 -9.294 26.929 1.00 95.44 312 ILE A CA 1
ATOM 2550 C C . ILE A 1 312 ? -3.883 -8.226 27.699 1.00 95.44 312 ILE A C 1
ATOM 2552 O O . ILE A 1 312 ? -3.582 -7.954 28.859 1.00 95.44 312 ILE A O 1
ATOM 2556 N N . ILE A 1 313 ? -4.917 -7.646 27.081 1.00 96.94 313 ILE A N 1
ATOM 2557 C CA . ILE A 1 313 ? -5.763 -6.632 27.724 1.00 96.94 313 ILE A CA 1
ATOM 2558 C C . ILE A 1 313 ? -6.469 -7.200 28.960 1.00 96.94 313 ILE A C 1
ATOM 2560 O O . ILE A 1 313 ? -6.381 -6.594 30.025 1.00 96.94 313 ILE A O 1
ATOM 2564 N N . LYS A 1 314 ? -7.139 -8.357 28.848 1.00 96.00 314 LYS A N 1
ATOM 2565 C CA . LYS A 1 314 ? -7.846 -8.962 29.992 1.00 96.00 314 LYS A CA 1
ATOM 2566 C C . LYS A 1 314 ? -6.905 -9.440 31.095 1.00 96.00 314 LYS A C 1
ATOM 2568 O O . LYS A 1 314 ? -7.253 -9.344 32.264 1.00 96.00 314 LYS A O 1
ATOM 2573 N N . GLN A 1 315 ? -5.707 -9.917 30.745 1.00 96.25 315 GLN A N 1
ATOM 2574 C CA . GLN A 1 315 ? -4.675 -10.255 31.734 1.00 96.25 315 GLN A CA 1
ATOM 2575 C C . GLN A 1 315 ? -4.231 -9.035 32.549 1.00 96.25 315 GLN A C 1
ATOM 2577 O O . GLN A 1 315 ? -3.854 -9.186 33.709 1.00 96.25 315 GLN A O 1
ATOM 2582 N N . PHE A 1 316 ? -4.245 -7.845 31.943 1.00 96.56 316 PHE A N 1
ATOM 2583 C CA . PHE A 1 316 ? -3.902 -6.602 32.623 1.00 96.56 316 PHE A CA 1
ATOM 2584 C C . PHE A 1 316 ? -5.044 -6.101 33.519 1.00 96.56 316 PHE A C 1
ATOM 2586 O O . PHE A 1 316 ? -4.803 -5.761 34.676 1.00 96.56 316 PHE A O 1
ATOM 2593 N N . ASP A 1 317 ? -6.272 -6.044 32.995 1.00 96.12 317 ASP A N 1
ATOM 2594 C CA . ASP A 1 317 ? -7.466 -5.648 33.751 1.00 96.12 317 ASP A CA 1
ATOM 2595 C C . ASP A 1 317 ? -8.733 -6.270 33.143 1.00 96.12 317 ASP A C 1
ATOM 2597 O O . ASP A 1 317 ? -9.172 -5.912 32.045 1.00 96.12 317 ASP A O 1
ATOM 2601 N N . ASP A 1 318 ? -9.348 -7.186 33.891 1.00 95.19 318 ASP A N 1
ATOM 2602 C CA . ASP A 1 318 ? -10.536 -7.924 33.460 1.00 95.19 318 ASP A CA 1
ATOM 2603 C C . ASP A 1 318 ? -11.796 -7.035 33.356 1.00 95.19 318 ASP A C 1
ATOM 2605 O O . ASP A 1 318 ? -12.743 -7.349 32.625 1.00 95.19 318 ASP A O 1
ATOM 2609 N N . ASN A 1 319 ? -11.790 -5.864 34.009 1.00 95.44 319 ASN A N 1
ATOM 2610 C CA . ASN A 1 319 ? -12.907 -4.916 33.978 1.00 95.44 319 ASN A CA 1
ATOM 2611 C C . ASN A 1 319 ? -13.015 -4.152 32.652 1.00 95.44 319 ASN A C 1
ATOM 2613 O O . ASN A 1 319 ? -14.071 -3.586 32.351 1.00 95.44 319 ASN A O 1
ATOM 2617 N N . ILE A 1 320 ? -11.944 -4.118 31.855 1.00 96.81 320 ILE A N 1
ATOM 2618 C CA . ILE A 1 320 ? -11.937 -3.426 30.566 1.00 96.81 320 ILE A CA 1
ATOM 2619 C C . ILE A 1 320 ? -12.881 -4.145 29.604 1.00 96.81 320 ILE A C 1
ATOM 2621 O O . ILE A 1 320 ? -12.736 -5.342 29.352 1.00 96.81 320 ILE A O 1
ATOM 2625 N N . LYS A 1 321 ? -13.826 -3.409 29.014 1.00 96.69 321 LYS A N 1
ATOM 2626 C CA . LYS A 1 321 ? -14.734 -3.959 28.002 1.00 96.69 321 LYS A CA 1
ATOM 2627 C C . LYS A 1 321 ? -14.048 -4.055 26.649 1.00 96.69 321 LYS A C 1
ATOM 2629 O O . LYS A 1 321 ? -13.566 -3.050 26.127 1.00 96.69 321 LYS A O 1
ATOM 2634 N N . ILE A 1 322 ? -14.031 -5.251 26.070 1.00 98.06 322 ILE A N 1
ATOM 2635 C CA . ILE A 1 322 ? -13.416 -5.505 24.766 1.00 98.06 322 ILE A CA 1
ATOM 2636 C C . ILE A 1 322 ? -14.490 -5.578 23.686 1.00 98.06 322 ILE A C 1
ATOM 2638 O O . ILE A 1 322 ? -15.402 -6.403 23.738 1.00 98.06 322 ILE A O 1
ATOM 2642 N N . VAL A 1 323 ? -14.340 -4.722 22.679 1.00 98.12 323 VAL A N 1
ATOM 2643 C CA . VAL A 1 323 ? -15.152 -4.695 21.464 1.00 98.12 323 VAL A CA 1
ATOM 2644 C C . VAL A 1 323 ? -14.265 -5.103 20.300 1.00 98.12 323 VAL A C 1
ATOM 2646 O O . VAL A 1 323 ? -13.195 -4.525 20.112 1.00 98.12 323 VAL A O 1
ATOM 2649 N N . ILE A 1 324 ? -14.698 -6.051 19.479 1.00 97.19 324 ILE A N 1
ATOM 2650 C CA . ILE A 1 324 ? -14.018 -6.350 18.216 1.00 97.19 324 ILE A CA 1
ATOM 2651 C C . ILE A 1 324 ? -14.886 -5.974 17.013 1.00 97.19 324 ILE A C 1
ATOM 2653 O O . ILE A 1 324 ? -16.114 -5.959 17.091 1.00 97.19 324 ILE A O 1
ATOM 2657 N N . GLY A 1 325 ? -14.249 -5.676 15.882 1.00 95.62 325 GLY A N 1
ATOM 2658 C CA . GLY A 1 325 ? -14.948 -5.337 14.641 1.00 95.62 325 GLY A CA 1
ATOM 2659 C C . GLY A 1 325 ? -14.068 -5.463 13.399 1.00 95.62 325 GLY A C 1
ATOM 2660 O O . GLY A 1 325 ? -12.879 -5.766 13.488 1.00 95.62 325 GLY A O 1
ATOM 2661 N N . GLY A 1 326 ? -14.656 -5.231 12.225 1.00 92.81 326 GLY A N 1
ATOM 2662 C CA . GLY A 1 326 ? -14.014 -5.420 10.918 1.00 92.81 326 GLY A CA 1
ATOM 2663 C C . GLY A 1 326 ? -14.602 -6.599 10.136 1.00 92.81 326 GLY A C 1
ATOM 2664 O O . GLY A 1 326 ? -15.427 -7.347 10.656 1.00 92.81 326 GLY A O 1
ATOM 2665 N N . ASN A 1 327 ? -14.206 -6.767 8.868 1.00 92.38 327 ASN A N 1
ATOM 2666 C CA . ASN A 1 327 ? -14.829 -7.752 7.970 1.00 92.38 327 ASN A CA 1
ATOM 2667 C C . ASN A 1 327 ? -14.714 -9.193 8.492 1.00 92.38 327 ASN A C 1
ATOM 2669 O O . ASN A 1 327 ? -15.684 -9.940 8.467 1.00 92.38 327 ASN A O 1
ATOM 2673 N N . THR A 1 328 ? -13.540 -9.578 8.997 1.00 94.25 328 THR A N 1
ATOM 2674 C CA . THR A 1 328 ? -13.326 -10.931 9.533 1.00 94.25 328 THR A CA 1
ATOM 2675 C C . THR A 1 328 ? -14.087 -11.141 10.840 1.00 94.25 328 THR A C 1
ATOM 2677 O O . THR A 1 328 ? -14.713 -12.183 11.007 1.00 94.25 328 THR A O 1
ATOM 2680 N N . ALA A 1 329 ? -14.085 -10.145 11.735 1.00 95.44 329 ALA A N 1
ATOM 2681 C CA . ALA A 1 329 ? -14.891 -10.183 12.957 1.00 95.44 329 ALA A CA 1
ATOM 2682 C C . ALA A 1 329 ? -16.389 -10.322 12.656 1.00 95.44 329 ALA A C 1
ATOM 2684 O O . ALA A 1 329 ? -17.062 -11.126 13.281 1.00 95.44 329 ALA A O 1
ATOM 2685 N N . THR A 1 330 ? -16.884 -9.592 11.654 1.00 96.06 330 THR A N 1
ATOM 2686 C CA . THR A 1 330 ? -18.278 -9.666 11.190 1.00 96.06 330 THR A CA 1
ATOM 2687 C C . THR A 1 330 ? -18.619 -11.060 10.676 1.00 96.06 330 THR A C 1
ATOM 2689 O O . THR A 1 330 ? -19.658 -11.615 11.019 1.00 96.06 330 THR A O 1
ATOM 2692 N N . LEU A 1 331 ? -17.740 -11.636 9.854 1.00 95.25 331 LEU A N 1
ATOM 2693 C CA . LEU A 1 331 ? -17.963 -12.950 9.265 1.00 95.25 331 LEU A CA 1
ATOM 2694 C C . LEU A 1 331 ? -18.009 -14.064 10.318 1.00 95.25 331 LEU A C 1
ATOM 2696 O O . LEU A 1 331 ? -18.864 -14.941 10.248 1.00 95.25 331 LEU A O 1
ATOM 2700 N N . TYR A 1 332 ? -17.097 -14.021 11.286 1.00 96.50 332 TYR A N 1
ATOM 2701 C CA . TYR A 1 332 ? -16.954 -15.047 12.318 1.00 96.50 332 TYR A CA 1
ATOM 2702 C C . TYR A 1 332 ? -17.475 -14.578 13.678 1.00 96.50 332 TYR A C 1
ATOM 2704 O O . TYR A 1 332 ? -16.952 -14.979 14.715 1.00 96.50 332 TYR A O 1
ATOM 2712 N N . ALA A 1 333 ? -18.494 -13.715 13.690 1.00 96.88 333 ALA A N 1
ATOM 2713 C CA . ALA A 1 333 ? -18.945 -13.050 14.909 1.00 96.88 333 ALA A CA 1
ATOM 2714 C C . ALA A 1 333 ? -19.404 -14.031 15.997 1.00 96.88 333 ALA A C 1
ATOM 2716 O O . ALA A 1 333 ? -19.096 -13.835 17.170 1.00 96.88 333 ALA A O 1
ATOM 2717 N N . GLU A 1 334 ? -20.066 -15.118 15.595 1.00 95.38 334 GLU A N 1
ATOM 2718 C CA . GLU A 1 334 ? -20.497 -16.193 16.497 1.00 95.38 334 GLU A CA 1
ATOM 2719 C C . GLU A 1 334 ? -19.303 -16.921 17.128 1.00 95.38 334 GLU A C 1
ATOM 2721 O O . GLU A 1 334 ? -19.306 -17.158 18.327 1.00 95.38 334 GLU A O 1
ATOM 2726 N N . LYS A 1 335 ? -18.227 -17.163 16.368 1.00 96.44 335 LYS A N 1
ATOM 2727 C CA . LYS A 1 335 ? -16.989 -17.746 16.909 1.00 96.44 335 LYS A CA 1
ATOM 2728 C C . LYS A 1 335 ? -16.264 -16.798 17.848 1.00 96.44 335 LYS A C 1
ATOM 2730 O O . LYS A 1 335 ? -15.731 -17.218 18.866 1.00 96.44 335 LYS A O 1
ATOM 2735 N N . PHE A 1 336 ? -16.227 -15.511 17.520 1.00 97.31 336 PHE A N 1
ATOM 2736 C CA . PHE A 1 336 ? -15.528 -14.558 18.368 1.00 97.31 336 PHE A CA 1
ATOM 2737 C C . PHE A 1 336 ? -16.236 -14.314 19.698 1.00 97.31 336 PHE A C 1
ATOM 2739 O O . PHE A 1 336 ? -15.561 -14.192 20.717 1.00 97.31 336 PHE A O 1
ATOM 2746 N N . ILE A 1 337 ? -17.569 -14.253 19.719 1.00 97.00 337 ILE A N 1
ATOM 2747 C CA . ILE A 1 337 ? -18.285 -14.033 20.980 1.00 97.00 337 ILE A CA 1
ATOM 2748 C C . ILE A 1 337 ? -18.173 -15.239 21.929 1.00 97.00 337 ILE A C 1
ATOM 2750 O O . ILE A 1 337 ? -18.341 -15.073 23.132 1.00 97.00 337 ILE A O 1
ATOM 2754 N N . GLU A 1 338 ? -17.832 -16.436 21.439 1.00 95.69 338 GLU A N 1
ATOM 2755 C CA . GLU A 1 338 ? -17.543 -17.597 22.297 1.00 95.69 338 GLU A CA 1
ATOM 2756 C C . GLU A 1 338 ? -16.337 -17.350 23.224 1.00 95.69 338 GLU A C 1
ATOM 2758 O O . GLU A 1 338 ? -16.315 -17.875 24.334 1.00 95.69 338 GLU A O 1
ATOM 2763 N N . TYR A 1 339 ? -15.370 -16.500 22.850 1.00 95.69 339 TYR A N 1
ATOM 2764 C CA . TYR A 1 339 ? -14.231 -16.188 23.719 1.00 95.69 339 TYR A CA 1
ATOM 2765 C C . TYR A 1 339 ? -14.654 -15.405 24.972 1.00 95.69 339 TYR A C 1
ATOM 2767 O O . TYR A 1 339 ? -15.293 -14.355 24.892 1.00 95.69 339 TYR A O 1
ATOM 2775 N N . ASP A 1 340 ? -14.241 -15.872 26.152 1.00 93.00 340 ASP A N 1
ATOM 2776 C CA . ASP A 1 340 ? -14.593 -15.246 27.440 1.00 93.00 340 ASP A CA 1
ATOM 2777 C C . ASP A 1 340 ? -14.031 -13.834 27.613 1.00 93.00 340 ASP A C 1
ATOM 2779 O O . ASP A 1 340 ? -14.631 -12.997 28.280 1.00 93.00 340 ASP A O 1
ATOM 2783 N N . PHE A 1 341 ? -12.916 -13.538 26.945 1.00 94.62 341 PHE A N 1
ATOM 2784 C CA . PHE A 1 341 ? -12.287 -12.222 26.970 1.00 94.62 341 PHE A CA 1
ATOM 2785 C C . PHE A 1 341 ? -12.924 -11.205 26.005 1.00 94.62 341 PHE A C 1
ATOM 2787 O O . PHE A 1 341 ? -12.482 -10.058 25.977 1.00 94.62 341 PHE A O 1
ATOM 2794 N N . ILE A 1 342 ? -13.928 -11.585 25.207 1.00 96.69 342 ILE A N 1
ATOM 2795 C CA . ILE A 1 342 ? -14.615 -10.686 24.267 1.00 96.69 342 ILE A CA 1
ATOM 2796 C C . ILE A 1 342 ? -16.015 -10.369 24.795 1.00 96.69 342 ILE A C 1
ATOM 2798 O O . ILE A 1 342 ? -16.843 -11.261 24.971 1.00 96.69 342 ILE A O 1
ATOM 2802 N N . ASP A 1 343 ? -16.284 -9.081 25.028 1.00 96.56 343 ASP A N 1
ATOM 2803 C CA . ASP A 1 343 ? -17.574 -8.611 25.539 1.00 96.56 343 ASP A CA 1
ATOM 2804 C C . ASP A 1 343 ? -18.565 -8.302 24.396 1.00 96.56 343 ASP A C 1
ATOM 2806 O O . ASP A 1 343 ? -19.757 -8.596 24.515 1.00 96.56 343 ASP A O 1
ATOM 2810 N N . TYR A 1 344 ? -18.076 -7.725 23.288 1.00 97.94 344 TYR A N 1
ATOM 2811 C CA . TYR A 1 344 ? -18.888 -7.284 22.147 1.00 97.94 344 TYR A CA 1
ATOM 2812 C C . TYR A 1 344 ? -18.223 -7.597 20.800 1.00 97.94 344 TYR A C 1
ATOM 2814 O O . TYR A 1 344 ? -17.018 -7.403 20.616 1.00 97.94 344 TYR A O 1
ATOM 2822 N N . VAL A 1 345 ? -19.035 -7.965 19.810 1.00 98.38 345 VAL A N 1
ATOM 2823 C CA . VAL A 1 345 ? -18.660 -8.059 18.395 1.00 98.38 345 VAL A CA 1
ATOM 2824 C C . VAL A 1 345 ? -19.564 -7.142 17.577 1.00 98.38 345 VAL A C 1
ATOM 2826 O O . VAL A 1 345 ? -20.775 -7.352 17.506 1.00 98.38 345 VAL A O 1
ATOM 2829 N N . ILE A 1 346 ? -18.985 -6.124 16.941 1.00 98.06 346 ILE A N 1
ATOM 2830 C CA . ILE A 1 346 ? -19.689 -5.261 15.985 1.00 98.06 346 ILE A CA 1
ATOM 2831 C C . ILE A 1 346 ? -19.608 -5.887 14.590 1.00 98.06 346 ILE A C 1
ATOM 2833 O O . ILE A 1 346 ? -18.521 -6.165 14.075 1.00 98.06 346 ILE A O 1
ATOM 2837 N N . CYS A 1 347 ? -20.768 -6.058 13.964 1.00 96.69 347 CYS A N 1
ATOM 2838 C CA . CYS A 1 347 ? -20.945 -6.613 12.629 1.00 96.69 347 CYS A CA 1
ATOM 2839 C C . CYS A 1 347 ? -21.234 -5.503 11.612 1.00 96.69 347 CYS A C 1
ATOM 2841 O O . CYS A 1 347 ? -22.135 -4.697 11.789 1.00 96.69 347 CYS A O 1
ATOM 2843 N N . GLY A 1 348 ? -20.519 -5.460 10.497 1.00 94.50 348 GLY A N 1
ATOM 2844 C CA . GLY A 1 348 ? -20.801 -4.488 9.447 1.00 94.50 348 GLY A CA 1
ATOM 2845 C C . GLY A 1 348 ? -20.247 -3.081 9.733 1.00 94.50 348 GLY A C 1
ATOM 2846 O O . GLY A 1 348 ? -19.069 -2.934 10.060 1.00 94.50 348 GLY A O 1
ATOM 2847 N N . ASP A 1 349 ? -21.061 -2.035 9.537 1.00 94.38 349 ASP A N 1
ATOM 2848 C CA . ASP A 1 349 ? -20.669 -0.650 9.858 1.00 94.38 349 ASP A CA 1
ATOM 2849 C C . ASP A 1 349 ? -20.739 -0.398 11.370 1.00 94.38 349 ASP A C 1
ATOM 2851 O O . ASP A 1 349 ? -21.670 -0.856 12.034 1.00 94.38 349 ASP A O 1
ATOM 2855 N N . GLY A 1 350 ? -19.751 0.319 11.915 1.00 95.12 350 GLY A N 1
ATOM 2856 C CA . GLY A 1 350 ? -19.459 0.293 13.352 1.00 95.12 350 GLY A CA 1
ATOM 2857 C C . GLY A 1 350 ? -19.544 1.623 14.088 1.00 95.12 350 GLY A C 1
ATOM 2858 O O . GLY A 1 350 ? -19.394 1.638 15.302 1.00 95.12 350 GLY A O 1
ATOM 2859 N N . GLU A 1 351 ? -19.800 2.732 13.404 1.00 95.56 351 GLU A N 1
ATOM 2860 C CA . GLU A 1 351 ? -19.777 4.071 13.993 1.00 95.56 351 GLU A CA 1
ATOM 2861 C C . GLU A 1 351 ? -20.895 4.276 15.020 1.00 95.56 351 GLU A C 1
ATOM 2863 O O . GLU A 1 351 ? -20.601 4.606 16.171 1.00 95.56 351 GLU A O 1
ATOM 2868 N N . ILE A 1 352 ? -22.154 4.010 14.645 1.00 96.25 352 ILE A N 1
ATOM 2869 C CA . ILE A 1 352 ? -23.281 4.050 15.590 1.00 96.25 352 ILE A CA 1
ATOM 2870 C C . ILE A 1 352 ? -23.154 2.946 16.654 1.00 96.25 352 ILE A C 1
ATOM 2872 O O . ILE A 1 352 ? -23.156 3.291 17.833 1.00 96.25 352 ILE A O 1
ATOM 2876 N N . PRO A 1 353 ? -22.969 1.654 16.313 1.00 97.12 353 PRO A N 1
ATOM 2877 C CA . PRO A 1 353 ? -22.857 0.594 17.320 1.00 97.12 353 PRO A CA 1
ATOM 2878 C C . PRO A 1 353 ? -21.778 0.857 18.375 1.00 97.12 353 PRO A C 1
ATOM 2880 O O . PRO A 1 353 ? -22.015 0.674 19.567 1.00 97.12 353 PRO A O 1
ATOM 2883 N N . MET A 1 354 ? -20.603 1.345 17.961 1.00 97.44 354 MET A N 1
ATOM 2884 C CA . MET A 1 354 ? -19.526 1.672 18.894 1.00 97.44 354 MET A CA 1
ATOM 2885 C C . MET A 1 354 ? -19.910 2.829 19.821 1.00 97.44 354 MET A C 1
ATOM 2887 O O . MET A 1 354 ? -19.589 2.789 21.009 1.00 97.44 354 MET A O 1
ATOM 2891 N N . LEU A 1 355 ? -20.603 3.851 19.308 1.00 96.69 355 LEU A N 1
ATOM 2892 C CA . LEU A 1 355 ? -21.085 4.964 20.125 1.00 96.69 355 LEU A CA 1
ATOM 2893 C C . LEU A 1 355 ? -22.104 4.497 21.172 1.00 96.69 355 LEU A C 1
ATOM 2895 O O . LEU A 1 355 ? -22.001 4.896 22.331 1.00 96.69 355 LEU A O 1
ATOM 2899 N N . GLU A 1 356 ? -23.037 3.632 20.786 1.00 96.81 356 GLU A N 1
ATOM 2900 C CA . GLU A 1 356 ? -24.067 3.098 21.685 1.00 96.81 356 GLU A CA 1
ATOM 2901 C C . GLU A 1 356 ? -23.455 2.203 22.781 1.00 96.81 356 GLU A C 1
ATOM 2903 O O . GLU A 1 356 ? -23.834 2.317 23.947 1.00 96.81 356 GLU A O 1
ATOM 2908 N N . ILE A 1 357 ? -22.410 1.420 22.468 1.00 96.62 357 ILE A N 1
ATOM 2909 C CA . ILE A 1 357 ? -21.610 0.703 23.486 1.00 96.62 357 ILE A CA 1
ATOM 2910 C C . ILE A 1 357 ? -20.944 1.690 24.457 1.00 96.62 357 ILE A C 1
ATOM 2912 O O . ILE A 1 357 ? -20.938 1.475 25.672 1.00 96.62 357 ILE A O 1
ATOM 2916 N N . CYS A 1 358 ? -20.388 2.794 23.949 1.00 95.56 358 CYS A N 1
ATOM 2917 C CA . CYS A 1 358 ? -19.749 3.810 24.792 1.00 95.56 358 CYS A CA 1
ATOM 2918 C C . CYS A 1 358 ? -20.737 4.502 25.740 1.00 95.56 358 CYS A C 1
ATOM 2920 O O . CYS A 1 358 ? -20.332 4.918 26.828 1.00 95.56 358 CYS A O 1
ATOM 2922 N N . LYS A 1 359 ? -22.008 4.599 25.342 1.00 94.25 359 LYS A N 1
ATOM 2923 C CA . LYS A 1 359 ? -23.110 5.166 26.130 1.00 94.25 359 LYS A CA 1
ATOM 2924 C C . LYS A 1 359 ? -23.819 4.157 27.041 1.00 94.25 359 LYS A C 1
ATOM 2926 O O . LYS A 1 359 ? -24.685 4.573 27.797 1.00 94.25 359 LYS A O 1
ATOM 2931 N N . GLU A 1 360 ? -23.430 2.879 27.007 1.00 92.56 360 GLU A N 1
ATOM 2932 C CA . GLU A 1 360 ? -24.076 1.792 27.767 1.00 92.56 360 GLU A CA 1
ATOM 2933 C C . GLU A 1 360 ? -25.556 1.578 27.409 1.00 92.56 360 GLU A C 1
ATOM 2935 O O . GLU A 1 360 ? -26.379 1.220 28.253 1.00 92.56 360 GLU A O 1
ATOM 2940 N N . GLU A 1 361 ? -25.904 1.786 26.143 1.00 92.12 361 GLU A N 1
ATOM 2941 C CA . GLU A 1 361 ? -27.272 1.599 25.669 1.00 92.12 361 GLU A CA 1
ATOM 2942 C C . GLU A 1 361 ? -27.657 0.116 25.644 1.00 92.12 361 GLU A C 1
ATOM 2944 O O . GLU A 1 361 ? -26.844 -0.766 25.360 1.00 92.12 361 GLU A O 1
ATOM 2949 N N . LYS A 1 362 ? -28.927 -0.183 25.939 1.00 85.50 362 LYS A N 1
ATOM 2950 C CA . LYS A 1 362 ? -29.398 -1.575 26.071 1.00 85.50 362 LYS A CA 1
ATOM 2951 C C . LYS A 1 362 ? -29.561 -2.295 24.734 1.00 85.50 362 LYS A C 1
ATOM 2953 O O . LYS A 1 362 ? -29.439 -3.515 24.687 1.00 85.50 362 LYS A O 1
ATOM 2958 N N . ASN A 1 363 ? -29.890 -1.556 23.676 1.00 89.50 363 ASN A N 1
ATOM 2959 C CA . ASN A 1 363 ? -30.180 -2.103 22.355 1.00 89.50 363 ASN A CA 1
ATOM 2960 C C . ASN A 1 363 ? -29.191 -1.551 21.328 1.00 89.50 363 ASN A C 1
ATOM 2962 O O . ASN A 1 363 ? -29.431 -0.520 20.704 1.00 89.50 363 ASN A O 1
ATOM 2966 N N . ILE A 1 364 ? -28.067 -2.245 21.175 1.00 96.38 364 ILE A N 1
ATOM 2967 C CA . ILE A 1 364 ? -26.981 -1.831 20.287 1.00 96.38 364 ILE A CA 1
ATOM 2968 C C . ILE A 1 364 ? -27.230 -2.448 18.901 1.00 96.38 364 ILE A C 1
ATOM 2970 O O . ILE A 1 364 ? -27.201 -3.679 18.788 1.00 96.38 364 ILE A O 1
ATOM 2974 N N . PRO A 1 365 ? -27.474 -1.661 17.837 1.00 96.31 365 PRO A N 1
ATOM 2975 C CA . PRO A 1 365 ? -27.643 -2.217 16.498 1.00 96.31 365 PRO A CA 1
ATOM 2976 C C . PRO A 1 365 ? -26.361 -2.918 16.047 1.00 96.31 365 PRO A C 1
ATOM 2978 O O . PRO A 1 365 ? -25.270 -2.585 16.509 1.00 96.31 365 PRO A O 1
ATOM 2981 N N . ASN A 1 366 ? -26.478 -3.863 15.113 1.00 97.38 366 ASN A N 1
ATOM 2982 C CA . ASN A 1 366 ? -25.326 -4.515 14.491 1.00 97.38 366 ASN A CA 1
ATOM 2983 C C . ASN A 1 366 ? -24.365 -5.218 15.477 1.00 97.38 366 ASN A C 1
ATOM 2985 O O . ASN A 1 366 ? -23.175 -5.346 15.187 1.00 97.38 366 ASN A O 1
ATOM 2989 N N . CYS A 1 367 ? -24.824 -5.632 16.657 1.00 97.81 367 CYS A N 1
ATOM 2990 C CA . CYS A 1 367 ? -23.932 -6.118 17.705 1.00 97.81 367 CYS A CA 1
ATOM 2991 C C . CYS A 1 367 ? -24.339 -7.493 18.231 1.00 97.81 367 CYS A C 1
ATOM 2993 O O . CYS A 1 367 ? -25.523 -7.783 18.415 1.00 97.81 367 CYS A O 1
ATOM 2995 N N . ILE A 1 368 ? -23.328 -8.320 18.491 1.00 97.38 368 ILE A N 1
ATOM 2996 C CA . ILE A 1 368 ? -23.436 -9.556 19.262 1.00 97.38 368 ILE A CA 1
ATOM 2997 C C . ILE A 1 368 ? -22.686 -9.345 20.577 1.00 97.38 368 ILE A C 1
ATOM 2999 O O . ILE A 1 368 ? -21.548 -8.879 20.555 1.00 97.38 368 ILE A O 1
ATOM 3003 N N . TYR A 1 369 ? -23.305 -9.645 21.713 1.00 96.19 369 TYR A N 1
ATOM 3004 C CA . TYR A 1 369 ? -22.729 -9.364 23.032 1.00 96.19 369 TYR A CA 1
ATOM 3005 C C . TYR A 1 369 ? -23.246 -10.320 24.101 1.00 96.19 369 TYR A C 1
ATOM 3007 O O . TYR A 1 369 ? -24.256 -10.993 23.905 1.00 96.19 369 TYR A O 1
ATOM 3015 N N . LYS A 1 370 ? -22.560 -10.380 25.244 1.00 89.75 370 LYS A N 1
ATOM 3016 C CA . LYS A 1 370 ? -22.987 -11.180 26.400 1.00 89.75 370 LYS A CA 1
ATOM 3017 C C . LYS A 1 370 ? -23.783 -10.315 27.379 1.00 89.75 370 LYS A C 1
ATOM 3019 O O . LYS A 1 370 ? -23.274 -9.310 27.872 1.00 89.75 370 LYS A O 1
ATOM 3024 N N . LEU A 1 371 ? -25.005 -10.728 27.708 1.00 86.06 371 LEU A N 1
ATOM 3025 C CA . LEU A 1 371 ? -25.813 -10.152 28.785 1.00 86.06 371 LEU A CA 1
ATOM 3026 C C . LEU A 1 371 ? -26.124 -11.253 29.801 1.00 86.06 371 LEU A C 1
ATOM 3028 O O . LEU A 1 371 ? -26.771 -12.236 29.462 1.00 86.06 371 LEU A O 1
ATOM 3032 N N . ASN A 1 372 ? -25.646 -11.104 31.041 1.00 83.56 372 ASN A N 1
ATOM 3033 C CA . ASN A 1 372 ? -25.803 -12.106 32.109 1.00 83.56 372 ASN A CA 1
ATOM 3034 C C . ASN A 1 372 ? -25.321 -13.523 31.724 1.00 83.56 372 ASN A C 1
ATOM 3036 O O . ASN A 1 372 ? -25.886 -14.515 32.167 1.00 83.56 372 ASN A O 1
ATOM 3040 N N . GLY A 1 373 ? -24.283 -13.615 30.887 1.00 80.62 373 GLY A N 1
ATOM 3041 C CA . GLY A 1 373 ? -23.742 -14.887 30.392 1.00 80.62 373 GLY A CA 1
ATOM 3042 C C . GLY A 1 373 ? -24.442 -15.442 29.146 1.00 80.62 373 GLY A C 1
ATOM 3043 O O . GLY A 1 373 ? -23.914 -16.362 28.530 1.00 80.62 373 GLY A O 1
ATOM 3044 N N . GLU A 1 374 ? -25.565 -14.860 28.719 1.00 89.19 374 GLU A N 1
ATOM 3045 C CA . GLU A 1 374 ? -26.271 -15.259 27.499 1.00 89.19 374 GLU A CA 1
ATOM 3046 C C . GLU A 1 374 ? -25.869 -14.390 26.305 1.00 89.19 374 GLU A C 1
ATOM 3048 O O . GLU A 1 374 ? -25.767 -13.163 26.410 1.00 89.19 374 GLU A O 1
ATOM 3053 N N . VAL A 1 375 ? -25.669 -15.022 25.147 1.00 94.19 375 VAL A N 1
ATOM 3054 C CA . VAL A 1 375 ? -25.345 -14.320 23.901 1.00 94.19 375 VAL A CA 1
ATOM 3055 C C . VAL A 1 375 ? -26.606 -13.678 23.326 1.00 94.19 375 VAL A C 1
ATOM 3057 O O . VAL A 1 375 ? -27.551 -14.361 22.940 1.00 94.19 375 VAL A O 1
ATOM 3060 N N . GLN A 1 376 ? -26.586 -12.355 23.226 1.00 94.75 376 GLN A N 1
ATOM 3061 C CA . GLN A 1 376 ? -27.589 -11.542 22.553 1.00 94.75 376 GLN A CA 1
ATOM 3062 C C . GLN A 1 376 ? -27.093 -11.200 21.149 1.00 94.75 376 GLN A C 1
ATOM 3064 O O . GLN A 1 376 ? -25.938 -10.807 20.972 1.00 94.75 376 GLN A O 1
ATOM 3069 N N . LYS A 1 377 ? -27.961 -11.339 20.143 1.00 95.44 377 LYS A N 1
ATOM 3070 C CA . LYS A 1 377 ? -27.641 -11.062 18.736 1.00 95.44 377 LYS A CA 1
ATOM 3071 C C . LYS A 1 377 ? -28.649 -10.083 18.155 1.00 95.44 377 LYS A C 1
ATOM 3073 O O . LYS A 1 377 ? -29.773 -10.460 17.824 1.00 95.44 377 LYS A O 1
ATOM 3078 N N . ASN A 1 378 ? -28.221 -8.840 17.977 1.00 95.69 378 ASN A N 1
ATOM 3079 C CA . ASN A 1 378 ? -29.042 -7.809 17.360 1.00 95.69 378 ASN A CA 1
ATOM 3080 C C . ASN A 1 378 ? -28.870 -7.806 15.837 1.00 95.69 378 ASN A C 1
ATOM 3082 O O . ASN A 1 378 ? -27.813 -8.137 15.298 1.00 95.69 378 ASN A O 1
ATOM 3086 N N . SER A 1 379 ? -29.937 -7.432 15.131 1.00 93.81 379 SER A N 1
ATOM 3087 C CA . SER A 1 379 ? -29.943 -7.382 13.665 1.00 93.81 379 SER A CA 1
ATOM 3088 C C . SER A 1 379 ? -29.052 -6.259 13.126 1.00 93.81 379 SER A C 1
ATOM 3090 O O . SER A 1 379 ? -28.856 -5.233 13.781 1.00 93.81 379 SER A O 1
ATOM 3092 N N . ILE A 1 380 ? -28.547 -6.438 11.900 1.00 94.62 380 ILE A N 1
ATOM 3093 C CA . ILE A 1 380 ? -27.848 -5.377 11.168 1.00 94.62 380 ILE A CA 1
ATOM 3094 C C . ILE A 1 380 ? -28.896 -4.394 10.638 1.00 94.62 380 ILE A C 1
ATOM 3096 O O . ILE A 1 380 ? -29.615 -4.700 9.689 1.00 94.62 380 ILE A O 1
ATOM 3100 N N . THR A 1 381 ? -29.001 -3.229 11.272 1.00 94.75 381 THR A N 1
ATOM 3101 C CA . THR A 1 381 ? -29.963 -2.167 10.929 1.00 94.75 381 THR A CA 1
ATOM 3102 C C . THR A 1 381 ? -29.283 -0.846 10.589 1.00 94.75 381 THR A C 1
ATOM 3104 O O . THR A 1 381 ? -29.839 -0.053 9.832 1.00 94.75 381 THR A O 1
ATOM 3107 N N . TYR A 1 382 ? -28.067 -0.613 11.090 1.00 94.94 382 TYR A N 1
ATOM 3108 C CA . TYR A 1 382 ? -27.253 0.527 10.691 1.00 94.94 382 TYR A CA 1
ATOM 3109 C C . TYR A 1 382 ? -26.380 0.150 9.493 1.00 94.94 382 TYR A C 1
ATOM 3111 O O . TYR A 1 382 ? -25.449 -0.644 9.610 1.00 94.94 382 TYR A O 1
ATOM 3119 N N . ILE A 1 383 ? -26.674 0.731 8.334 1.00 93.94 383 ILE A N 1
ATOM 3120 C CA . ILE A 1 383 ? -25.901 0.537 7.107 1.00 93.94 383 ILE A CA 1
ATOM 3121 C C . ILE A 1 383 ? -25.553 1.918 6.570 1.00 93.94 383 ILE A C 1
ATOM 3123 O O . ILE A 1 383 ? -26.431 2.761 6.361 1.00 93.94 383 ILE A O 1
ATOM 3127 N N . GLN A 1 384 ? -24.269 2.162 6.343 1.00 91.06 384 GLN A N 1
ATOM 3128 C CA . GLN A 1 384 ? -23.834 3.385 5.698 1.00 91.06 384 GLN A CA 1
ATOM 3129 C C . GLN A 1 384 ? -24.301 3.441 4.254 1.00 91.06 384 GLN A C 1
ATOM 3131 O O . GLN A 1 384 ? -24.171 2.473 3.498 1.00 91.06 384 GLN A O 1
ATOM 3136 N N . ASN A 1 385 ? -24.807 4.609 3.892 1.00 89.88 385 ASN A N 1
ATOM 3137 C CA . ASN A 1 385 ? -25.329 4.942 2.584 1.00 89.88 385 ASN A CA 1
ATOM 3138 C C . ASN A 1 385 ? -25.150 6.452 2.334 1.00 89.88 385 ASN A C 1
ATOM 3140 O O . ASN A 1 385 ? -24.489 7.160 3.096 1.00 89.88 385 ASN A O 1
ATOM 3144 N N . ARG A 1 386 ? -25.739 6.954 1.249 1.00 86.19 386 ARG A N 1
ATOM 3145 C CA . ARG A 1 386 ? -25.648 8.367 0.868 1.00 86.19 386 ARG A CA 1
ATOM 3146 C C . ARG A 1 386 ? -26.313 9.322 1.872 1.00 86.19 386 ARG A C 1
ATOM 3148 O O . ARG A 1 386 ? -25.844 10.437 2.047 1.00 86.19 386 ARG A O 1
ATOM 3155 N N . GLU A 1 387 ? -27.378 8.907 2.550 1.00 88.94 387 GLU A N 1
ATOM 3156 C CA . GLU A 1 387 ? -28.155 9.769 3.456 1.00 88.94 387 GLU A CA 1
ATOM 3157 C C . GLU A 1 387 ? -27.415 10.057 4.771 1.00 88.94 387 GLU A C 1
ATOM 3159 O O . GLU A 1 387 ? -27.566 11.131 5.358 1.00 88.94 387 GLU A O 1
ATOM 3164 N N . ASN A 1 388 ? -26.584 9.112 5.220 1.00 89.44 388 ASN A N 1
ATOM 3165 C CA . ASN A 1 388 ? -25.800 9.215 6.453 1.00 89.44 388 ASN A CA 1
ATOM 3166 C C . ASN A 1 388 ? -24.286 9.388 6.212 1.00 89.44 388 ASN A C 1
ATOM 3168 O O . ASN A 1 388 ? -23.502 9.351 7.162 1.00 89.44 388 ASN A O 1
ATOM 3172 N N . SER A 1 389 ? -23.851 9.638 4.968 1.00 85.31 389 SER A N 1
ATOM 3173 C CA . SER A 1 389 ? -22.425 9.799 4.634 1.00 85.31 389 SER A CA 1
ATOM 3174 C C . SER A 1 389 ? -21.774 11.011 5.304 1.00 85.31 389 SER A C 1
ATOM 3176 O O . SER A 1 389 ? -20.581 10.973 5.612 1.00 85.31 389 SER A O 1
ATOM 3178 N N . LYS A 1 390 ? -22.560 12.064 5.558 1.00 88.19 390 LYS A N 1
ATOM 3179 C CA . LYS A 1 390 ? -22.120 13.331 6.169 1.00 88.19 390 LYS A CA 1
ATOM 3180 C C . LYS A 1 390 ? -21.536 13.184 7.569 1.00 88.19 390 LYS A C 1
ATOM 3182 O O . LYS A 1 390 ? -20.766 14.034 8.017 1.00 88.19 390 LYS A O 1
ATOM 3187 N N . ASP A 1 391 ? -21.896 12.106 8.253 1.00 84.06 391 ASP A N 1
ATOM 3188 C CA . ASP A 1 391 ? -21.469 11.845 9.621 1.00 84.06 391 ASP A CA 1
ATOM 3189 C C . ASP A 1 391 ? -20.082 11.195 9.672 1.00 84.06 391 ASP A C 1
ATOM 3191 O O . ASP A 1 391 ? -19.460 11.130 10.734 1.00 84.06 391 ASP A O 1
ATOM 3195 N N . ILE A 1 392 ? -19.564 10.748 8.527 1.00 86.56 392 ILE A N 1
ATOM 3196 C CA . ILE A 1 392 ? -18.377 9.908 8.417 1.00 86.56 392 ILE A CA 1
ATOM 3197 C C . ILE A 1 392 ? -17.288 10.700 7.715 1.00 86.56 392 ILE A C 1
ATOM 3199 O O . ILE A 1 392 ? -17.212 10.722 6.494 1.00 86.56 392 ILE A O 1
ATOM 3203 N N . PHE A 1 393 ? -16.450 11.372 8.497 1.00 93.38 393 PHE A N 1
ATOM 3204 C CA . PHE A 1 393 ? -15.249 12.061 8.028 1.00 93.38 393 PHE A CA 1
ATOM 3205 C C . PHE A 1 393 ? -14.177 12.077 9.123 1.00 93.38 393 PHE A C 1
ATOM 3207 O O . PHE A 1 393 ? -14.486 11.915 10.312 1.00 93.38 393 PHE A O 1
ATOM 3214 N N . LEU A 1 394 ? -12.924 12.267 8.730 1.00 93.56 394 LEU A N 1
ATOM 3215 C CA . LEU A 1 394 ? -11.781 12.417 9.620 1.00 93.56 394 LEU A CA 1
ATOM 3216 C C . LEU A 1 394 ? -11.772 13.817 10.233 1.00 93.56 394 LEU A C 1
ATOM 3218 O O . LEU A 1 394 ? -11.944 14.824 9.551 1.00 93.56 394 LEU A O 1
ATOM 3222 N N . SER A 1 395 ? -11.568 13.868 11.542 1.00 93.56 395 SER A N 1
ATOM 3223 C CA . SER A 1 395 ? -11.389 15.101 12.306 1.00 93.56 395 SER A CA 1
ATOM 3224 C C . SER A 1 395 ? -10.641 14.813 13.603 1.00 93.56 395 SER A C 1
ATOM 3226 O O . SER A 1 395 ? -10.678 13.682 14.095 1.00 93.56 395 SER A O 1
ATOM 3228 N N . ASN A 1 396 ? -10.029 15.844 14.189 1.00 92.69 396 ASN A N 1
ATOM 3229 C CA . ASN A 1 396 ? -9.366 15.784 15.496 1.00 92.69 396 ASN A CA 1
ATOM 3230 C C . ASN A 1 396 ? -8.225 14.753 15.556 1.00 92.69 396 ASN A C 1
ATOM 3232 O O . ASN A 1 396 ? -7.959 14.183 16.617 1.00 92.69 396 ASN A O 1
ATOM 3236 N N . LEU A 1 397 ? -7.541 14.489 14.438 1.00 90.00 397 LEU A N 1
ATOM 3237 C CA . LEU A 1 397 ? -6.480 13.480 14.386 1.00 90.00 397 LEU A CA 1
ATOM 3238 C C . LEU A 1 397 ? -5.324 13.811 15.340 1.00 90.00 397 LEU A C 1
ATOM 3240 O O . LEU A 1 397 ? -4.783 12.903 15.970 1.00 90.00 397 LEU A O 1
ATOM 3244 N N . ASP A 1 398 ? -5.011 15.097 15.523 1.00 86.44 398 ASP A N 1
ATOM 3245 C CA . ASP A 1 398 ? -3.995 15.566 16.474 1.00 86.44 398 ASP A CA 1
ATOM 3246 C C . ASP A 1 398 ? -4.263 15.152 17.928 1.00 86.44 398 ASP A C 1
ATOM 3248 O O . ASP A 1 398 ? -3.310 14.962 18.685 1.00 86.44 398 ASP A O 1
ATOM 3252 N N . GLU A 1 399 ? -5.536 15.026 18.312 1.00 88.50 399 GLU A N 1
ATOM 3253 C CA . GLU A 1 399 ? -5.974 14.655 19.664 1.00 88.50 399 GLU A CA 1
ATOM 3254 C C . GLU A 1 399 ? -6.207 13.145 19.802 1.00 88.50 399 GLU A C 1
ATOM 3256 O O . GLU A 1 399 ? -5.988 12.561 20.865 1.00 88.50 399 GLU A O 1
ATOM 3261 N N . ILE A 1 400 ? -6.687 12.514 18.729 1.00 91.81 400 ILE A N 1
ATOM 3262 C CA . ILE A 1 400 ? -7.050 11.096 18.701 1.00 91.81 400 ILE A CA 1
ATOM 3263 C C . ILE A 1 400 ? -5.807 10.212 18.678 1.00 91.81 400 ILE A C 1
ATOM 3265 O O . ILE A 1 400 ? -5.768 9.168 19.330 1.00 91.81 400 ILE A O 1
ATOM 3269 N N . LEU A 1 401 ? -4.795 10.571 17.898 1.00 88.00 401 LEU A N 1
ATOM 3270 C CA . LEU A 1 401 ? -3.677 9.674 17.660 1.00 88.00 401 LEU A CA 1
ATOM 3271 C C . LEU A 1 401 ? -2.684 9.679 18.809 1.00 88.00 401 LEU A C 1
ATOM 3273 O O . LEU A 1 401 ? -2.126 10.703 19.194 1.00 88.00 401 LEU A O 1
ATOM 3277 N N . ILE A 1 402 ? -2.401 8.480 19.302 1.00 85.56 402 ILE A N 1
ATOM 3278 C CA . ILE A 1 402 ? -1.422 8.267 20.369 1.00 85.56 402 ILE A CA 1
ATOM 3279 C C . ILE A 1 402 ? -0.003 8.542 19.875 1.00 85.56 402 ILE A C 1
ATOM 3281 O O . ILE A 1 402 ? 0.833 9.083 20.601 1.00 85.56 402 ILE A O 1
ATOM 3285 N N . SER A 1 403 ? 0.260 8.137 18.637 1.00 77.31 403 SER A N 1
ATOM 3286 C CA . SER A 1 403 ? 1.544 8.250 17.973 1.00 77.31 403 SER A CA 1
ATOM 3287 C C . SER A 1 403 ? 1.337 9.016 16.676 1.00 77.31 403 SER A C 1
ATOM 3289 O O . SER A 1 403 ? 0.835 8.475 15.693 1.00 77.31 403 SER A O 1
ATOM 3291 N N . LYS A 1 404 ? 1.746 10.290 16.660 1.00 69.81 404 LYS A N 1
ATOM 3292 C CA . LYS A 1 404 ? 1.789 11.075 15.416 1.00 69.81 404 LYS A CA 1
ATOM 3293 C C . LYS A 1 404 ? 2.826 10.524 14.427 1.00 69.81 404 LYS A C 1
ATOM 3295 O O . LYS A 1 404 ? 2.810 10.906 13.264 1.00 69.81 404 LYS A O 1
ATOM 3300 N N . GLU A 1 405 ? 3.688 9.600 14.865 1.00 66.62 405 GLU A N 1
ATOM 3301 C CA . GLU A 1 405 ? 4.594 8.851 13.992 1.00 66.62 405 GLU A CA 1
ATOM 3302 C C . GLU A 1 405 ? 3.903 7.972 12.976 1.00 66.62 405 GLU A C 1
ATOM 3304 O O . GLU A 1 405 ? 4.270 7.943 11.796 1.00 66.62 405 GLU A O 1
ATOM 3309 N N . ASP A 1 406 ? 2.843 7.320 13.417 1.00 64.88 406 ASP A N 1
ATOM 3310 C CA . ASP A 1 406 ? 2.028 6.463 12.576 1.00 64.88 406 ASP A CA 1
ATOM 3311 C C . ASP A 1 406 ? 1.447 7.273 11.406 1.00 64.88 406 ASP A C 1
ATOM 3313 O O . ASP A 1 406 ? 1.181 6.714 10.343 1.00 64.88 406 ASP A O 1
ATOM 3317 N N . LEU A 1 407 ? 1.316 8.601 11.581 1.00 63.12 407 LEU A N 1
ATOM 3318 C CA . LEU A 1 407 ? 0.755 9.486 10.579 1.00 63.12 407 LEU A CA 1
ATOM 3319 C C . LEU A 1 407 ? 1.694 9.870 9.422 1.00 63.12 407 LEU A C 1
ATOM 3321 O O . LEU A 1 407 ? 1.224 10.261 8.352 1.00 63.12 407 LEU A O 1
ATOM 3325 N N . TYR A 1 408 ? 3.006 9.751 9.571 1.00 62.03 408 TYR A N 1
ATOM 3326 C CA . TYR A 1 408 ? 3.922 10.010 8.454 1.00 62.03 408 TYR A CA 1
ATOM 3327 C C . TYR A 1 408 ? 4.731 8.787 8.055 1.00 62.03 408 TYR A C 1
ATOM 3329 O O . TYR A 1 408 ? 5.307 8.817 6.978 1.00 62.03 408 TYR A O 1
ATOM 3337 N N . SER A 1 409 ? 4.740 7.707 8.836 1.00 60.75 409 SER A N 1
ATOM 3338 C CA . SER A 1 409 ? 5.488 6.478 8.528 1.00 60.75 409 SER A CA 1
ATOM 3339 C C . SER A 1 409 ? 4.770 5.505 7.582 1.00 60.75 409 SER A C 1
ATOM 3341 O O . SER A 1 409 ? 5.361 4.508 7.181 1.00 60.75 409 SER A O 1
ATOM 3343 N N . VAL A 1 410 ? 3.523 5.772 7.172 1.00 69.31 410 VAL A N 1
ATOM 3344 C CA . VAL A 1 410 ? 2.802 4.912 6.212 1.00 69.31 410 VAL A CA 1
ATOM 3345 C C . VAL A 1 410 ? 3.018 5.337 4.752 1.00 69.31 410 VAL A C 1
ATOM 3347 O O . VAL A 1 410 ? 3.069 6.531 4.442 1.00 69.31 410 VAL A O 1
ATOM 3350 N N . PRO A 1 411 ? 3.100 4.382 3.802 1.00 71.69 411 PRO A N 1
ATOM 3351 C CA . PRO A 1 411 ? 3.381 4.668 2.393 1.00 71.69 411 PRO A CA 1
ATOM 3352 C C . PRO A 1 411 ? 2.371 5.608 1.740 1.00 71.69 411 PRO A C 1
ATOM 3354 O O . PRO A 1 411 ? 2.765 6.398 0.880 1.00 71.69 411 PRO A O 1
ATOM 3357 N N . ASN A 1 412 ? 1.105 5.532 2.137 1.00 84.56 412 ASN A N 1
ATOM 3358 C CA . ASN A 1 412 ? 0.001 6.315 1.598 1.00 84.56 412 ASN A CA 1
ATOM 3359 C C . ASN A 1 412 ? -1.167 6.353 2.598 1.00 84.56 412 ASN A C 1
ATOM 3361 O O . ASN A 1 412 ? -1.149 5.633 3.589 1.00 84.56 412 ASN A O 1
ATOM 3365 N N . TYR A 1 413 ? -2.165 7.200 2.346 1.00 86.50 413 TYR A N 1
ATOM 3366 C CA . TYR A 1 413 ? -3.394 7.302 3.137 1.00 86.50 413 TYR A CA 1
ATOM 3367 C C . TYR A 1 413 ? -4.609 6.960 2.305 1.00 86.50 413 TYR A C 1
ATOM 3369 O O . TYR A 1 413 ? -4.883 7.671 1.343 1.00 86.50 413 TYR A O 1
ATOM 3377 N N . TYR A 1 414 ? -5.358 5.925 2.684 1.00 88.25 414 TYR A N 1
ATOM 3378 C CA . TYR A 1 414 ? -6.600 5.607 1.989 1.00 88.25 414 TYR A CA 1
ATOM 3379 C C . TYR A 1 414 ? -7.660 6.684 2.258 1.00 88.25 414 TYR A C 1
ATOM 3381 O O . TYR A 1 414 ? -8.132 6.844 3.386 1.00 88.25 414 TYR A O 1
ATOM 3389 N N . ILE A 1 415 ? -8.020 7.417 1.207 1.00 90.44 415 ILE A N 1
ATOM 3390 C CA . ILE A 1 415 ? -9.143 8.345 1.178 1.00 90.44 415 ILE A CA 1
ATOM 3391 C C . ILE A 1 415 ? -10.362 7.557 0.737 1.00 90.44 415 ILE A C 1
ATOM 3393 O O . ILE A 1 415 ? -10.475 7.089 -0.397 1.00 90.44 415 ILE A O 1
ATOM 3397 N N . TYR A 1 416 ? -11.260 7.382 1.688 1.00 86.75 416 TYR A N 1
ATOM 3398 C CA . TYR A 1 416 ? -12.440 6.566 1.532 1.00 86.75 416 TYR A CA 1
ATOM 3399 C C . TYR A 1 416 ? -13.495 7.342 0.730 1.00 86.75 416 TYR A C 1
ATOM 3401 O O . TYR A 1 416 ? -14.207 8.166 1.286 1.00 86.75 416 TYR A O 1
ATOM 3409 N N . THR A 1 417 ? -13.597 7.125 -0.582 1.00 88.94 417 THR A N 1
ATOM 3410 C CA . THR A 1 417 ? -14.560 7.849 -1.437 1.00 88.94 417 THR A CA 1
ATOM 3411 C C . THR A 1 417 ? -15.957 7.235 -1.423 1.00 88.94 417 THR A C 1
ATOM 3413 O O . THR A 1 417 ? -16.937 7.957 -1.559 1.00 88.94 417 THR A O 1
ATOM 3416 N N . GLY A 1 418 ? -16.079 5.926 -1.205 1.00 87.25 418 GLY A N 1
ATOM 3417 C CA . GLY A 1 418 ? -17.359 5.218 -1.221 1.00 87.25 418 GLY A CA 1
ATOM 3418 C C . GLY A 1 418 ? -17.243 3.762 -0.770 1.00 87.25 418 GLY A C 1
ATOM 3419 O O . GLY A 1 418 ? -16.142 3.207 -0.744 1.00 87.25 418 GLY A O 1
ATOM 3420 N N . LYS A 1 419 ? -18.371 3.147 -0.385 1.00 87.44 419 LYS A N 1
ATOM 3421 C CA . LYS A 1 419 ? -18.468 1.773 0.159 1.00 87.44 419 LYS A CA 1
ATOM 3422 C C . LYS A 1 419 ? -19.250 0.866 -0.781 1.00 87.44 419 LYS A C 1
ATOM 3424 O O . LYS A 1 419 ? -20.196 1.292 -1.435 1.00 87.44 419 LYS A O 1
ATOM 3429 N N . GLY A 1 420 ? -18.933 -0.425 -0.711 1.00 86.69 420 GLY A N 1
ATOM 3430 C CA . GLY A 1 420 ? -19.635 -1.482 -1.435 1.00 86.69 420 GLY A CA 1
ATOM 3431 C C . GLY A 1 420 ? -19.018 -1.794 -2.797 1.00 86.69 420 GLY A C 1
ATOM 3432 O O . GLY A 1 420 ? -18.086 -1.139 -3.252 1.00 86.69 420 GLY A O 1
ATOM 3433 N N . CYS A 1 421 ? -19.518 -2.858 -3.415 1.00 87.44 421 CYS A N 1
ATOM 3434 C CA . CYS A 1 421 ? -19.112 -3.322 -4.735 1.00 87.44 421 CYS A CA 1
ATOM 3435 C C . CYS A 1 421 ? -20.314 -4.009 -5.387 1.00 87.44 421 CYS A C 1
ATOM 3437 O O . CYS A 1 421 ? -20.990 -4.797 -4.723 1.00 87.44 421 CYS A O 1
ATOM 3439 N N . LEU A 1 422 ? -20.573 -3.738 -6.668 1.00 86.31 422 LEU A N 1
ATOM 3440 C CA . LEU A 1 422 ? -21.656 -4.383 -7.422 1.00 86.31 422 LEU A CA 1
ATOM 3441 C C . LEU A 1 422 ? -21.228 -5.691 -8.113 1.00 86.31 422 LEU A C 1
ATOM 3443 O O . LEU A 1 422 ? -22.049 -6.368 -8.728 1.00 86.31 422 LEU A O 1
ATOM 3447 N N . MET A 1 423 ? -19.952 -6.073 -8.006 1.00 89.75 423 MET A N 1
ATOM 3448 C CA . MET A 1 423 ? -19.374 -7.204 -8.738 1.00 89.75 423 MET A CA 1
ATOM 3449 C C . MET A 1 423 ? -19.307 -8.479 -7.888 1.00 89.75 423 MET A C 1
ATOM 3451 O O . MET A 1 423 ? -19.071 -8.432 -6.680 1.00 89.75 423 MET A O 1
ATOM 3455 N N . ASN A 1 424 ? -19.429 -9.637 -8.545 1.00 92.06 424 ASN A N 1
ATOM 3456 C CA . ASN A 1 424 ? -19.275 -10.969 -7.945 1.00 92.06 424 ASN A CA 1
ATOM 3457 C C . ASN A 1 424 ? -18.025 -11.709 -8.439 1.00 92.06 424 ASN A C 1
ATOM 3459 O O . ASN A 1 424 ? -18.090 -12.875 -8.813 1.00 92.06 424 ASN A O 1
ATOM 3463 N N . CYS A 1 425 ? -16.871 -11.030 -8.443 1.00 94.50 425 CYS A N 1
ATOM 3464 C CA . CYS A 1 425 ? -15.598 -11.666 -8.784 1.00 94.50 425 CYS A CA 1
ATOM 3465 C C . CYS A 1 425 ? -15.368 -12.912 -7.912 1.00 94.50 425 CYS A C 1
ATOM 3467 O O . CYS A 1 425 ? -15.364 -12.811 -6.684 1.00 94.50 425 CYS A O 1
ATOM 3469 N N . CYS A 1 426 ? -15.136 -14.070 -8.535 1.00 95.44 426 CYS A N 1
ATOM 3470 C CA . CYS A 1 426 ? -15.147 -15.367 -7.854 1.00 95.44 426 CYS A CA 1
ATOM 3471 C C . CYS A 1 426 ? -14.066 -15.498 -6.772 1.00 95.44 426 CYS A C 1
ATOM 3473 O O . CYS A 1 426 ? -14.220 -16.266 -5.832 1.00 95.44 426 CYS A O 1
ATOM 3475 N N . TYR A 1 427 ? -12.978 -14.743 -6.903 1.00 95.00 427 TYR A N 1
ATOM 3476 C CA . TYR A 1 427 ? -11.801 -14.767 -6.036 1.00 95.00 427 TYR A CA 1
ATOM 3477 C C . TYR A 1 427 ? -11.848 -13.729 -4.898 1.00 95.00 427 TYR A C 1
ATOM 3479 O O . TYR A 1 427 ? -10.892 -13.629 -4.135 1.00 95.00 427 TYR A O 1
ATOM 3487 N N . CYS A 1 428 ? -12.909 -12.920 -4.791 1.00 94.00 428 CYS A N 1
ATOM 3488 C CA . CYS A 1 428 ? -12.956 -11.781 -3.872 1.00 94.00 428 CYS A CA 1
ATOM 3489 C C . CYS A 1 428 ? -13.932 -12.008 -2.709 1.00 94.00 428 CYS A C 1
ATOM 3491 O O . CYS A 1 428 ? -15.146 -12.063 -2.912 1.00 94.00 428 CYS A O 1
ATOM 3493 N N . GLY A 1 429 ? -13.420 -12.023 -1.474 1.00 93.06 429 GLY A N 1
ATOM 3494 C CA . GLY A 1 429 ? -14.238 -12.061 -0.249 1.00 93.06 429 GLY A CA 1
ATOM 3495 C C . GLY A 1 429 ? -14.985 -10.752 0.050 1.00 93.06 429 GLY A C 1
ATOM 3496 O O . GLY A 1 429 ? -15.760 -10.672 0.997 1.00 93.06 429 GLY A O 1
ATOM 3497 N N . GLY A 1 430 ? -14.753 -9.705 -0.751 1.00 90.81 430 GLY A N 1
ATOM 3498 C CA . GLY A 1 430 ? -15.457 -8.420 -0.705 1.00 90.81 430 GLY A CA 1
ATOM 3499 C C . GLY A 1 430 ? -16.510 -8.240 -1.805 1.00 90.81 430 GLY A C 1
ATOM 3500 O O . GLY A 1 430 ? -16.952 -7.113 -2.022 1.00 90.81 430 GLY A O 1
ATOM 3501 N N . CYS A 1 431 ? -16.876 -9.311 -2.516 1.00 92.38 431 CYS A N 1
ATOM 3502 C CA . CYS A 1 431 ? -17.879 -9.288 -3.580 1.00 92.38 431 CYS A CA 1
ATOM 3503 C C . CYS A 1 431 ? -19.286 -8.887 -3.095 1.00 92.38 431 CYS A C 1
ATOM 3505 O O . CYS A 1 431 ? -19.567 -8.882 -1.897 1.00 92.38 431 CYS A O 1
ATOM 3507 N N . LEU A 1 432 ? -20.198 -8.592 -4.028 1.00 92.38 432 LEU A N 1
ATOM 3508 C CA . LEU A 1 432 ? -21.573 -8.175 -3.732 1.00 92.38 432 LEU A CA 1
ATOM 3509 C C . LEU A 1 432 ? -22.309 -9.153 -2.800 1.00 92.38 432 LEU A C 1
ATOM 3511 O O . LEU A 1 432 ? -22.977 -8.711 -1.867 1.00 92.38 432 LEU A O 1
ATOM 3515 N N . GLN A 1 433 ? -22.191 -10.468 -3.012 1.00 92.56 433 GLN A N 1
ATOM 3516 C CA . GLN A 1 433 ? -22.841 -11.441 -2.120 1.00 92.56 433 GLN A CA 1
ATOM 3517 C C . GLN A 1 433 ? -22.273 -11.390 -0.697 1.00 92.56 433 GLN A C 1
ATOM 3519 O O . GLN A 1 433 ? -23.037 -11.375 0.269 1.00 92.56 433 GLN A O 1
ATOM 3524 N N . ALA A 1 434 ? -20.950 -11.275 -0.559 1.00 92.50 434 ALA A N 1
ATOM 3525 C CA . ALA A 1 434 ? -20.311 -11.114 0.741 1.00 92.50 434 ALA A CA 1
ATOM 3526 C C . ALA A 1 434 ? -20.725 -9.795 1.419 1.00 92.50 434 ALA A C 1
ATOM 3528 O O . ALA A 1 434 ? -21.016 -9.787 2.613 1.00 92.50 434 ALA A O 1
ATOM 3529 N N . GLN A 1 435 ? -20.839 -8.691 0.668 1.00 92.81 435 GLN A N 1
ATOM 3530 C CA . GLN A 1 435 ? -21.328 -7.402 1.178 1.00 92.81 435 GLN A CA 1
ATOM 3531 C C . GLN A 1 435 ? -22.772 -7.487 1.689 1.00 92.81 435 GLN A C 1
ATOM 3533 O O . GLN A 1 435 ? -23.064 -6.987 2.776 1.00 92.81 435 GLN A O 1
ATOM 3538 N N . LYS A 1 436 ? -23.664 -8.168 0.959 1.00 92.81 436 LYS A N 1
ATOM 3539 C CA . LYS A 1 436 ? -25.048 -8.405 1.398 1.00 92.81 436 LYS A CA 1
ATOM 3540 C C . LYS A 1 436 ? -25.097 -9.225 2.683 1.00 92.81 436 LYS A C 1
ATOM 3542 O O . LYS A 1 436 ? -25.785 -8.835 3.619 1.00 92.81 436 LYS A O 1
ATOM 3547 N N . LYS A 1 437 ? -24.344 -10.326 2.741 1.00 89.88 437 LYS A N 1
ATOM 3548 C CA . LYS A 1 437 ? -24.331 -11.238 3.892 1.00 89.88 437 LYS A CA 1
ATOM 3549 C C . LYS A 1 437 ? -23.718 -10.602 5.142 1.00 89.88 437 LYS A C 1
ATOM 3551 O O . LYS A 1 437 ? -24.269 -10.749 6.224 1.00 89.88 437 LYS A O 1
ATOM 3556 N N . GLN A 1 438 ? -22.587 -9.909 4.998 1.00 90.31 438 GLN A N 1
ATOM 3557 C CA . GLN A 1 438 ? -21.823 -9.372 6.131 1.00 90.31 438 GLN A CA 1
ATOM 3558 C C . GLN A 1 438 ? -22.307 -7.987 6.580 1.00 90.31 438 GLN A C 1
ATOM 3560 O O . GLN A 1 438 ? -22.267 -7.682 7.764 1.00 90.31 438 GLN A O 1
ATOM 3565 N N . PHE A 1 439 ? -22.746 -7.129 5.655 1.00 91.19 439 PHE A N 1
ATOM 3566 C CA . PHE A 1 439 ? -23.060 -5.723 5.946 1.00 91.19 439 PHE A CA 1
ATOM 3567 C C . PHE A 1 439 ? -24.523 -5.354 5.671 1.00 91.19 439 PHE A C 1
ATOM 3569 O O . PHE A 1 439 ? -24.881 -4.193 5.833 1.00 91.19 439 PHE A O 1
ATOM 3576 N N . GLY A 1 440 ? -25.353 -6.276 5.167 1.00 91.44 440 GLY A N 1
ATOM 3577 C CA . GLY A 1 440 ? -26.683 -5.938 4.642 1.00 91.44 440 GLY A CA 1
ATOM 3578 C C . GLY A 1 440 ? -26.636 -5.048 3.390 1.00 91.44 440 GLY A C 1
ATOM 3579 O O . GLY A 1 440 ? -27.658 -4.521 2.957 1.00 91.44 440 GLY A O 1
ATOM 3580 N N . ARG A 1 441 ? -25.453 -4.852 2.793 1.00 91.50 441 ARG A N 1
ATOM 3581 C CA . ARG A 1 441 ? -25.223 -3.851 1.748 1.00 91.50 441 ARG A CA 1
ATOM 3582 C C . ARG A 1 441 ? -25.418 -4.447 0.359 1.00 91.50 441 ARG A C 1
ATOM 3584 O O . ARG A 1 441 ? -24.561 -5.173 -0.141 1.00 91.50 441 ARG A O 1
ATOM 3591 N N . SER A 1 442 ? -26.538 -4.113 -0.278 1.00 88.50 442 SER A N 1
ATOM 3592 C CA . SER A 1 442 ? -26.879 -4.553 -1.638 1.00 88.50 442 SER A CA 1
ATOM 3593 C C . SER A 1 442 ? -26.466 -3.591 -2.749 1.00 88.50 442 SER A C 1
ATOM 3595 O O . SER A 1 442 ? -26.533 -3.975 -3.915 1.00 88.50 442 SER A O 1
ATOM 3597 N N . THR A 1 443 ? -26.072 -2.365 -2.411 1.00 86.19 443 THR A N 1
ATOM 3598 C CA . THR A 1 443 ? -25.665 -1.322 -3.359 1.00 86.19 443 THR A CA 1
ATOM 3599 C C . THR A 1 443 ? -24.333 -0.707 -2.941 1.00 86.19 443 THR A C 1
ATOM 3601 O O . THR A 1 443 ? -24.004 -0.652 -1.753 1.00 86.19 443 THR A O 1
ATOM 3604 N N . ALA A 1 444 ? -23.546 -0.263 -3.918 1.00 87.25 444 ALA A N 1
ATOM 3605 C CA . ALA A 1 444 ? -22.425 0.627 -3.659 1.00 87.25 444 ALA A CA 1
ATOM 3606 C C . ALA A 1 444 ? -22.935 2.072 -3.537 1.00 87.25 444 ALA A C 1
ATOM 3608 O O . ALA A 1 444 ? -23.981 2.413 -4.093 1.00 87.25 444 ALA A O 1
ATOM 3609 N N . PHE A 1 445 ? -22.215 2.920 -2.808 1.00 86.31 445 PHE A N 1
ATOM 3610 C CA . PHE A 1 445 ? -22.489 4.355 -2.787 1.00 86.31 445 PHE A CA 1
ATOM 3611 C C . PHE A 1 445 ? -21.193 5.157 -2.759 1.00 86.31 445 PHE A C 1
ATOM 3613 O O . PHE A 1 445 ? -20.201 4.743 -2.153 1.00 86.31 445 PHE A O 1
ATOM 3620 N N . LEU A 1 446 ? -21.240 6.329 -3.385 1.00 87.06 446 LEU A N 1
ATOM 3621 C CA . LEU A 1 446 ? -20.209 7.353 -3.301 1.00 87.06 446 LEU A CA 1
ATOM 3622 C C . LEU A 1 446 ? -20.605 8.358 -2.213 1.00 87.06 446 LEU A C 1
ATOM 3624 O O . LEU A 1 446 ? -21.777 8.723 -2.099 1.00 87.06 446 LEU A O 1
ATOM 3628 N N . ARG A 1 447 ? -19.644 8.778 -1.395 1.00 89.81 447 ARG A N 1
ATOM 3629 C CA . ARG A 1 447 ? -19.830 9.881 -0.445 1.00 89.81 447 ARG A CA 1
ATOM 3630 C C . ARG A 1 447 ? -19.891 11.194 -1.213 1.00 89.81 447 ARG A C 1
ATOM 3632 O O . ARG A 1 447 ? -19.319 11.304 -2.289 1.00 89.81 447 ARG A O 1
ATOM 3639 N N . GLU A 1 448 ? -20.542 12.200 -0.645 1.00 88.75 448 GLU A N 1
ATOM 3640 C CA . GLU A 1 448 ? -20.527 13.542 -1.227 1.00 88.75 448 GLU A CA 1
ATOM 3641 C C . GLU A 1 448 ? -19.100 14.114 -1.238 1.00 88.75 448 GLU A C 1
ATOM 3643 O O . GLU A 1 448 ? -18.336 13.953 -0.276 1.00 88.75 448 GLU A O 1
ATOM 3648 N N . SER A 1 449 ? -18.739 14.808 -2.323 1.00 91.19 449 SER A N 1
ATOM 3649 C CA . SER A 1 449 ? -17.390 15.353 -2.534 1.00 91.19 449 SER A CA 1
ATOM 3650 C C . SER A 1 449 ? -16.975 16.276 -1.382 1.00 91.19 449 SER A C 1
ATOM 3652 O O . SER A 1 449 ? -15.839 16.217 -0.911 1.00 91.19 449 SER A O 1
ATOM 3654 N N . CYS A 1 450 ? -17.916 17.055 -0.840 1.00 90.88 450 CYS A N 1
ATOM 3655 C CA . CYS A 1 450 ? -17.703 17.958 0.291 1.00 90.88 450 CYS A CA 1
ATOM 3656 C C . CYS A 1 450 ? -17.356 17.246 1.613 1.00 90.88 450 CYS A C 1
ATOM 3658 O O . CYS A 1 450 ? -16.634 17.814 2.435 1.00 90.88 450 CYS A O 1
ATOM 3660 N N . ASP A 1 451 ? -17.812 16.009 1.822 1.00 90.56 451 ASP A N 1
ATOM 3661 C CA . ASP A 1 451 ? -17.487 15.225 3.016 1.00 90.56 451 ASP A CA 1
ATOM 3662 C C . ASP A 1 451 ? -16.107 14.588 2.897 1.00 90.56 451 ASP A C 1
ATOM 3664 O O . ASP A 1 451 ? -15.307 14.666 3.829 1.00 90.56 451 ASP A O 1
ATOM 3668 N N . VAL A 1 452 ? -15.782 14.034 1.728 1.00 93.12 452 VAL A N 1
ATOM 3669 C CA . VAL A 1 452 ? -14.445 13.479 1.456 1.00 93.12 452 VAL A CA 1
ATOM 3670 C C . VAL A 1 452 ? -13.381 14.581 1.451 1.00 93.12 452 VAL A C 1
ATOM 3672 O O . VAL A 1 452 ? -12.237 14.368 1.857 1.00 93.12 452 VAL A O 1
ATOM 3675 N N . LYS A 1 453 ? -13.763 15.805 1.077 1.00 94.69 453 LYS A N 1
ATOM 3676 C CA . LYS A 1 453 ? -12.906 16.991 1.157 1.00 94.69 453 LYS A CA 1
ATOM 3677 C C . LYS A 1 453 ? -12.420 17.265 2.580 1.00 94.69 453 LYS A C 1
ATOM 3679 O O . LYS A 1 453 ? -11.269 17.665 2.755 1.00 94.69 453 LYS A O 1
ATOM 3684 N N . LYS A 1 454 ? -13.253 17.006 3.598 1.00 94.44 454 LYS A N 1
ATOM 3685 C CA . LYS A 1 454 ? -12.864 17.137 5.014 1.00 94.44 454 LYS A CA 1
ATOM 3686 C C . LYS A 1 454 ? -11.722 16.177 5.354 1.00 94.44 454 LYS A C 1
ATOM 3688 O O . LYS A 1 454 ? -10.760 16.595 5.992 1.00 94.44 454 LYS A O 1
ATOM 3693 N N . ASP A 1 455 ? -11.773 14.944 4.843 1.00 94.00 455 ASP A N 1
ATOM 3694 C CA . ASP A 1 455 ? -10.712 13.948 5.047 1.00 94.00 455 ASP A CA 1
ATOM 3695 C C . ASP A 1 455 ? -9.387 14.404 4.438 1.00 94.00 455 ASP A C 1
ATOM 3697 O O . ASP A 1 455 ? -8.336 14.297 5.071 1.00 94.00 455 ASP A O 1
ATOM 3701 N N . LEU A 1 456 ? -9.434 14.940 3.213 1.00 93.50 456 LEU A N 1
ATOM 3702 C CA . LEU A 1 456 ? -8.252 15.474 2.537 1.00 93.50 456 LEU A CA 1
ATOM 3703 C C . LEU A 1 456 ? -7.646 16.646 3.306 1.00 93.50 456 LEU A C 1
ATOM 3705 O O . LEU A 1 456 ? -6.430 16.684 3.475 1.00 93.50 456 LEU A O 1
ATOM 3709 N N . ILE A 1 457 ? -8.469 17.586 3.775 1.00 92.94 457 ILE A N 1
ATOM 3710 C CA . ILE A 1 457 ? -8.005 18.752 4.539 1.00 92.94 457 ILE A CA 1
ATOM 3711 C C . ILE A 1 457 ? -7.332 18.311 5.841 1.00 92.94 457 ILE A C 1
ATOM 3713 O O . ILE A 1 457 ? -6.235 18.785 6.147 1.00 92.94 457 ILE A O 1
ATOM 3717 N N . GLU A 1 458 ? -7.948 17.380 6.568 1.00 91.12 458 GLU A N 1
ATOM 3718 C CA . GLU A 1 458 ? -7.406 16.865 7.825 1.00 91.12 458 GLU A CA 1
ATOM 3719 C C . GLU A 1 458 ? -6.084 16.113 7.595 1.00 91.12 458 GLU A C 1
ATOM 3721 O O . GLU A 1 458 ? -5.090 16.364 8.277 1.00 91.12 458 GLU A O 1
ATOM 3726 N N . LEU A 1 459 ? -6.020 15.243 6.581 1.00 88.50 459 LEU A N 1
ATOM 3727 C CA . LEU A 1 459 ? -4.835 14.427 6.308 1.00 88.50 459 LEU A CA 1
ATOM 3728 C C . LEU A 1 459 ? -3.707 15.173 5.589 1.00 88.50 459 LEU A C 1
ATOM 3730 O O . LEU A 1 459 ? -2.553 14.759 5.704 1.00 88.50 459 LEU A O 1
ATOM 3734 N N . LYS A 1 460 ? -3.978 16.264 4.860 1.00 87.56 460 LYS A N 1
ATOM 3735 C CA . LYS A 1 460 ? -2.973 16.993 4.055 1.00 87.56 460 LYS A CA 1
ATOM 3736 C C . LYS A 1 460 ? -1.756 17.446 4.859 1.00 87.56 460 LYS A C 1
ATOM 3738 O O . LYS A 1 460 ? -0.662 17.528 4.291 1.00 87.56 460 LYS A O 1
ATOM 3743 N N . LYS A 1 461 ? -1.921 17.707 6.155 1.00 81.19 461 LYS A N 1
ATOM 3744 C CA . LYS A 1 461 ? -0.833 18.092 7.068 1.00 81.19 461 LYS A CA 1
ATOM 3745 C C . LYS A 1 461 ? 0.194 16.969 7.266 1.00 81.19 461 LYS A C 1
ATOM 3747 O O . LYS A 1 461 ? 1.377 17.241 7.431 1.00 81.19 461 LYS A O 1
ATOM 3752 N N . TYR A 1 462 ? -0.242 15.714 7.175 1.00 80.25 462 TYR A N 1
ATOM 3753 C CA . TYR A 1 462 ? 0.563 14.541 7.534 1.00 80.25 462 TYR A CA 1
ATOM 3754 C C . TYR A 1 462 ? 0.900 13.651 6.334 1.00 80.25 462 TYR A C 1
ATOM 3756 O O . TYR A 1 462 ? 1.963 13.036 6.265 1.00 80.25 462 TYR A O 1
ATOM 3764 N N . ALA A 1 463 ? 0.000 13.600 5.354 1.00 85.44 463 ALA A N 1
ATOM 3765 C CA . ALA A 1 463 ? 0.115 12.738 4.196 1.00 85.44 463 ALA A CA 1
ATOM 3766 C C . ALA A 1 463 ? 0.999 13.369 3.116 1.00 85.44 463 ALA A C 1
ATOM 3768 O O . ALA A 1 463 ? 0.787 14.501 2.677 1.00 85.44 463 ALA A O 1
ATOM 3769 N N . SER A 1 464 ? 1.965 12.601 2.621 1.00 87.69 464 SER A N 1
ATOM 3770 C CA . SER A 1 464 ? 2.645 12.883 1.349 1.00 87.69 464 SER A CA 1
ATOM 3771 C C . SER A 1 464 ? 1.903 12.279 0.159 1.00 87.69 464 SER A C 1
ATOM 3773 O O . SER A 1 464 ? 2.001 12.801 -0.945 1.00 87.69 464 SER A O 1
ATOM 3775 N N . THR A 1 465 ? 1.192 11.166 0.371 1.00 90.94 465 THR A N 1
ATOM 3776 C CA . THR A 1 465 ? 0.552 10.372 -0.685 1.00 90.94 465 THR A CA 1
ATOM 3777 C C . THR A 1 465 ? -0.870 10.003 -0.284 1.00 90.94 465 THR A C 1
ATOM 3779 O O . THR A 1 465 ? -1.069 9.395 0.769 1.00 90.94 465 THR A O 1
ATOM 3782 N N . PHE A 1 466 ? -1.840 10.317 -1.137 1.00 93.50 466 PHE A N 1
ATOM 3783 C CA . PHE A 1 466 ? -3.238 9.918 -0.969 1.00 93.50 466 PHE A CA 1
ATOM 3784 C C . PHE A 1 466 ? -3.567 8.726 -1.860 1.00 93.50 466 PHE A C 1
ATOM 3786 O O . PHE A 1 466 ? -3.271 8.745 -3.048 1.00 93.50 466 PHE A O 1
ATOM 3793 N N . MET A 1 467 ? -4.167 7.690 -1.294 1.00 92.75 467 MET A N 1
ATOM 3794 C CA . MET A 1 467 ? -4.608 6.500 -2.005 1.00 92.75 467 MET A CA 1
ATOM 3795 C C . MET A 1 467 ? -6.120 6.541 -2.204 1.00 92.75 467 MET A C 1
ATOM 3797 O O . MET A 1 467 ? -6.868 6.711 -1.247 1.00 92.75 467 MET A O 1
ATOM 3801 N N . PHE A 1 468 ? -6.558 6.310 -3.431 1.00 91.69 468 PHE A N 1
ATOM 3802 C CA . PHE A 1 468 ? -7.952 6.200 -3.825 1.00 91.69 468 PHE A CA 1
ATOM 3803 C C . PHE A 1 468 ? -8.175 4.813 -4.433 1.00 91.69 468 PHE A C 1
ATOM 3805 O O . PHE A 1 468 ? -7.343 4.312 -5.191 1.00 91.69 468 PHE A O 1
ATOM 3812 N N . ILE A 1 469 ? -9.290 4.181 -4.082 1.00 83.81 469 ILE A N 1
ATOM 3813 C CA . ILE A 1 469 ? -9.784 2.974 -4.749 1.00 83.81 469 ILE A CA 1
ATOM 3814 C C . ILE A 1 469 ? -11.128 3.380 -5.322 1.00 83.81 469 ILE A C 1
ATOM 3816 O O . ILE A 1 469 ? -12.019 3.727 -4.546 1.00 83.81 469 ILE A O 1
ATOM 3820 N N . ASP A 1 470 ? -11.254 3.363 -6.642 1.00 74.69 470 ASP A N 1
ATOM 3821 C CA . ASP A 1 470 ? -12.485 3.780 -7.306 1.00 74.69 470 ASP A CA 1
ATOM 3822 C C . ASP A 1 470 ? -13.010 2.694 -8.246 1.00 74.69 470 ASP A C 1
ATOM 3824 O O . ASP A 1 470 ? -12.280 1.839 -8.757 1.00 74.69 470 ASP A O 1
ATOM 3828 N N . SER A 1 471 ? -14.325 2.727 -8.408 1.00 59.88 471 SER A N 1
ATOM 3829 C CA . SER A 1 471 ? -15.160 1.710 -9.007 1.00 59.88 471 SER A CA 1
ATOM 3830 C C . SER A 1 471 ? -15.919 2.169 -10.260 1.00 59.88 471 SER A C 1
ATOM 3832 O O . SER A 1 471 ? -16.531 1.348 -10.931 1.00 59.88 471 SER A O 1
ATOM 3834 N N . PHE A 1 472 ? -15.807 3.436 -10.672 1.00 60.31 472 PHE A N 1
ATOM 3835 C CA . PHE A 1 472 ? -16.387 3.947 -11.929 1.00 60.31 472 PHE A CA 1
ATOM 3836 C C . PHE A 1 472 ? -17.846 3.519 -12.162 1.00 60.31 472 PHE A C 1
ATOM 3838 O O . PHE A 1 472 ? -18.160 2.741 -13.077 1.00 60.31 472 PHE A O 1
ATOM 3845 N N . GLU A 1 473 ? -18.734 4.059 -11.333 1.00 55.34 473 GLU A N 1
ATOM 3846 C CA . GLU A 1 473 ? -20.186 4.056 -11.565 1.00 55.34 473 GLU A CA 1
ATOM 3847 C C . GLU A 1 473 ? -20.755 5.486 -11.714 1.00 55.34 473 GLU A C 1
ATOM 3849 O O . GLU A 1 473 ? -21.921 5.646 -12.054 1.00 55.34 473 GLU A O 1
ATOM 3854 N N . VAL A 1 474 ? -19.929 6.524 -11.513 1.00 54.66 474 VAL A N 1
ATOM 3855 C CA . VAL A 1 474 ? -20.297 7.957 -11.482 1.00 54.66 474 VAL A CA 1
ATOM 3856 C C . VAL A 1 474 ? -19.442 8.747 -12.485 1.00 54.66 474 VAL A C 1
ATOM 3858 O O . VAL A 1 474 ? -18.397 8.258 -12.914 1.00 54.66 474 VAL A O 1
ATOM 3861 N N . GLU A 1 475 ? -19.849 9.974 -12.833 1.00 67.00 475 GLU A N 1
ATOM 3862 C CA . GLU A 1 475 ? -19.024 10.995 -13.505 1.00 67.00 475 GLU A CA 1
ATOM 3863 C C . GLU A 1 475 ? -17.778 11.350 -12.664 1.00 67.00 475 GLU A C 1
ATOM 3865 O O . GLU A 1 475 ? -17.702 12.389 -12.003 1.00 67.00 475 GLU A O 1
ATOM 3870 N N . VAL A 1 476 ? -16.784 10.459 -12.676 1.00 74.50 476 VAL A N 1
ATOM 3871 C CA . VAL A 1 476 ? -15.533 10.547 -11.904 1.00 74.50 476 VAL A CA 1
ATOM 3872 C C . VAL A 1 476 ? -14.848 11.898 -12.096 1.00 74.50 476 VAL A C 1
ATOM 3874 O O . VAL A 1 476 ? -14.345 12.485 -11.139 1.00 74.50 476 VAL A O 1
ATOM 3877 N N . MET A 1 477 ? -14.886 12.433 -13.315 1.00 84.25 477 MET A N 1
ATOM 3878 C CA . MET A 1 477 ? -14.315 13.737 -13.634 1.00 84.25 477 MET A CA 1
ATOM 3879 C C . MET A 1 477 ? -14.903 14.872 -12.793 1.00 84.25 477 MET A C 1
ATOM 3881 O O . MET A 1 477 ? -14.140 15.652 -12.224 1.00 84.25 477 MET A O 1
ATOM 3885 N N . ASN A 1 478 ? -16.230 14.965 -12.694 1.00 88.00 478 ASN A N 1
ATOM 3886 C CA . ASN A 1 478 ? -16.890 16.041 -11.954 1.00 88.00 478 ASN A CA 1
ATOM 3887 C C . ASN A 1 478 ? -16.683 15.870 -10.450 1.00 88.00 478 ASN A C 1
ATOM 3889 O O . ASN A 1 478 ? -16.260 16.809 -9.777 1.00 88.00 478 ASN A O 1
ATOM 3893 N N . TYR A 1 479 ? -16.832 14.639 -9.957 1.00 90.19 479 TYR A N 1
ATOM 3894 C CA . TYR A 1 479 ? -16.617 14.323 -8.549 1.00 90.19 479 TYR A CA 1
ATOM 3895 C C . TYR A 1 479 ? -15.220 14.730 -8.054 1.00 90.19 479 TYR A C 1
ATOM 3897 O O . TYR A 1 479 ? -15.084 15.412 -7.037 1.00 90.19 479 TYR A O 1
ATOM 3905 N N . TYR A 1 480 ? -14.164 14.350 -8.781 1.00 92.12 480 TYR A N 1
ATOM 3906 C CA . TYR A 1 480 ? -12.796 14.676 -8.374 1.00 92.12 480 TYR A CA 1
ATOM 3907 C C . TYR A 1 480 ? -12.433 16.147 -8.594 1.00 92.12 480 TYR A C 1
ATOM 3909 O O . TYR A 1 480 ? -11.649 16.692 -7.814 1.00 92.12 480 TYR A O 1
ATOM 3917 N N . ARG A 1 481 ? -13.020 16.820 -9.596 1.00 92.06 481 ARG A N 1
ATOM 3918 C CA . ARG A 1 481 ? -12.878 18.277 -9.755 1.00 92.06 481 ARG A CA 1
ATOM 3919 C C . ARG A 1 481 ? -13.417 19.014 -8.533 1.00 92.06 481 ARG A C 1
ATOM 3921 O O . ARG A 1 481 ? -12.684 19.814 -7.962 1.00 92.06 481 ARG A O 1
ATOM 3928 N N . GLU A 1 482 ? -14.633 18.699 -8.097 1.00 93.25 482 GLU A N 1
ATOM 3929 C CA . GLU A 1 482 ? -15.243 19.296 -6.899 1.00 93.25 482 GLU A CA 1
ATOM 3930 C C . GLU A 1 482 ? -14.466 18.958 -5.619 1.00 93.25 482 GLU A C 1
ATOM 3932 O O . GLU A 1 482 ? -14.214 19.822 -4.769 1.00 93.25 482 GLU A O 1
ATOM 3937 N N . LEU A 1 483 ? -14.048 17.694 -5.486 1.00 93.25 483 LEU A N 1
ATOM 3938 C CA . LEU A 1 483 ? -13.299 17.216 -4.327 1.00 93.25 483 LEU A CA 1
ATOM 3939 C C . LEU A 1 483 ? -11.982 17.985 -4.144 1.00 93.25 483 LEU A C 1
ATOM 3941 O O . LEU A 1 483 ? -11.618 18.333 -3.017 1.00 93.25 483 LEU A O 1
ATOM 3945 N N . TRP A 1 484 ? -11.257 18.244 -5.233 1.00 95.25 484 TRP A N 1
ATOM 3946 C CA . TRP A 1 484 ? -9.942 18.893 -5.194 1.00 95.25 484 TRP A CA 1
ATOM 3947 C C . TRP A 1 484 ? -9.990 20.412 -5.335 1.00 95.25 484 TRP A C 1
ATOM 3949 O O . TRP A 1 484 ? -8.989 21.078 -5.064 1.00 95.25 484 TRP A O 1
ATOM 3959 N N . GLU A 1 485 ? -11.134 20.978 -5.714 1.00 94.44 485 GLU A N 1
ATOM 3960 C CA . GLU A 1 485 ? -11.309 22.419 -5.855 1.00 94.44 485 GLU A CA 1
ATOM 3961 C C . GLU A 1 485 ? -10.876 23.164 -4.581 1.00 94.44 485 GLU A C 1
ATOM 3963 O O . GLU A 1 485 ? -11.277 22.828 -3.467 1.00 94.44 485 GLU A O 1
ATOM 3968 N N . GLY A 1 486 ? -10.036 24.190 -4.714 1.00 93.50 486 GLY A N 1
ATOM 3969 C CA . GLY A 1 486 ? -9.570 24.986 -3.573 1.00 93.50 486 GLY A CA 1
ATOM 3970 C C . GLY A 1 486 ? -8.594 24.273 -2.622 1.00 93.50 486 GLY A C 1
ATOM 3971 O O . GLY A 1 486 ? -8.225 24.854 -1.602 1.00 93.50 486 GLY A O 1
ATOM 3972 N N . ILE A 1 487 ? -8.134 23.054 -2.933 1.00 94.44 487 ILE A N 1
ATOM 3973 C CA . ILE A 1 487 ? -7.073 22.369 -2.182 1.00 94.44 487 ILE A CA 1
ATOM 3974 C C . ILE A 1 487 ? -5.797 22.323 -3.025 1.00 94.44 487 ILE A C 1
ATOM 3976 O O . ILE A 1 487 ? -5.736 21.654 -4.049 1.00 94.44 487 ILE A O 1
ATOM 3980 N N . ASP A 1 488 ? -4.727 22.969 -2.553 1.00 93.06 488 ASP A N 1
ATOM 3981 C CA . ASP A 1 488 ? -3.414 22.822 -3.194 1.00 93.06 488 ASP A CA 1
ATOM 3982 C C . ASP A 1 488 ? -2.836 21.416 -2.947 1.00 93.06 488 ASP A C 1
ATOM 3984 O O . ASP A 1 488 ? -2.480 21.066 -1.816 1.00 93.06 488 ASP A O 1
ATOM 3988 N N . LEU A 1 489 ? -2.757 20.608 -4.001 1.00 95.19 489 LEU A N 1
ATOM 3989 C CA . LEU A 1 489 ? -2.224 19.242 -3.989 1.00 95.19 489 LEU A CA 1
ATOM 3990 C C . LEU A 1 489 ? -0.937 19.114 -4.818 1.00 95.19 489 LEU A C 1
ATOM 3992 O O . LEU A 1 489 ? -0.385 18.019 -4.933 1.00 95.19 489 LEU A O 1
ATOM 3996 N N . THR A 1 490 ? -0.391 20.228 -5.314 1.00 94.12 490 THR A N 1
ATOM 3997 C CA . THR A 1 490 ? 0.753 20.237 -6.246 1.00 94.12 490 THR A CA 1
ATOM 3998 C C . THR A 1 490 ? 2.068 19.764 -5.611 1.00 94.12 490 THR A C 1
ATOM 4000 O O . THR A 1 490 ? 3.002 19.380 -6.310 1.00 94.12 490 THR A O 1
ATOM 4003 N N . ASN A 1 491 ? 2.148 19.729 -4.274 1.00 92.38 491 ASN A N 1
ATOM 4004 C CA . ASN A 1 491 ? 3.250 19.126 -3.510 1.00 92.38 491 ASN A CA 1
ATOM 4005 C C . ASN A 1 491 ? 2.927 17.709 -2.985 1.00 92.38 491 ASN A C 1
ATOM 4007 O O . ASN A 1 491 ? 3.683 17.174 -2.181 1.00 92.38 491 ASN A O 1
ATOM 4011 N N . LYS A 1 492 ? 1.811 17.095 -3.387 1.00 94.00 492 LYS A N 1
ATOM 4012 C CA . LYS A 1 492 ? 1.364 15.776 -2.908 1.00 94.00 492 LYS A CA 1
ATOM 4013 C C . LYS A 1 492 ? 1.408 14.740 -4.026 1.00 94.00 492 LYS A C 1
ATOM 4015 O O . LYS A 1 492 ? 1.335 15.080 -5.203 1.00 94.00 492 LYS A O 1
ATOM 4020 N N . PHE A 1 493 ? 1.519 13.472 -3.653 1.00 95.62 493 PHE A N 1
ATOM 4021 C CA . PHE A 1 493 ? 1.371 12.341 -4.564 1.00 95.62 493 PHE A CA 1
ATOM 4022 C C . PHE A 1 493 ? -0.032 11.742 -4.452 1.00 95.62 493 PHE A C 1
ATOM 4024 O O . PHE A 1 493 ? -0.689 11.866 -3.412 1.00 95.62 493 PHE A O 1
ATOM 4031 N N . CYS A 1 494 ? -0.467 11.031 -5.487 1.00 95.50 494 CYS A N 1
ATOM 4032 C CA . CYS A 1 494 ? -1.664 10.201 -5.425 1.00 95.50 494 CYS A CA 1
ATOM 4033 C C . CYS A 1 494 ? -1.388 8.777 -5.904 1.00 95.50 494 CYS A C 1
ATOM 4035 O O . CYS A 1 494 ? -0.484 8.537 -6.701 1.00 95.50 494 CYS A O 1
ATOM 4037 N N . HIS A 1 495 ? -2.166 7.830 -5.395 1.00 94.00 495 HIS A N 1
ATOM 4038 C CA . HIS A 1 495 ? -2.170 6.444 -5.823 1.00 94.00 495 HIS A CA 1
ATOM 4039 C C . HIS A 1 495 ? -3.606 6.010 -6.094 1.00 94.00 495 HIS A C 1
ATOM 4041 O O . HIS A 1 495 ? -4.427 6.001 -5.185 1.00 94.00 495 HIS A O 1
ATOM 4047 N N . PHE A 1 496 ? -3.911 5.644 -7.327 1.00 93.62 496 PHE A N 1
ATOM 4048 C CA . PHE A 1 496 ? -5.218 5.160 -7.734 1.00 93.62 496 PHE A CA 1
ATOM 4049 C C . PHE A 1 496 ? -5.172 3.662 -7.998 1.00 93.62 496 PHE A C 1
ATOM 4051 O O . PHE A 1 496 ? -4.333 3.211 -8.769 1.00 93.62 496 PHE A O 1
ATOM 4058 N N . TYR A 1 497 ? -6.093 2.909 -7.401 1.00 91.50 497 TYR A N 1
ATOM 4059 C CA . TYR A 1 497 ? -6.414 1.551 -7.833 1.00 91.50 497 TYR A CA 1
ATOM 4060 C C . TYR A 1 497 ? -7.743 1.585 -8.561 1.00 91.50 497 TYR A C 1
ATOM 4062 O O . TYR A 1 497 ? -8.775 1.941 -7.988 1.00 91.50 497 TYR A O 1
ATOM 4070 N N . LEU A 1 498 ? -7.684 1.236 -9.834 1.00 89.62 498 LEU A N 1
ATOM 4071 C CA . LEU A 1 498 ? -8.766 1.378 -10.780 1.00 89.62 498 LEU A CA 1
ATOM 4072 C C . LEU A 1 498 ? -9.087 0.012 -11.357 1.00 89.62 498 LEU A C 1
ATOM 4074 O O . LEU A 1 498 ? -8.213 -0.685 -11.873 1.00 89.62 498 LEU A O 1
ATOM 4078 N N . TYR A 1 499 ? -10.355 -0.369 -11.299 1.00 85.62 499 TYR A N 1
ATOM 4079 C CA . TYR A 1 499 ? -10.778 -1.630 -11.892 1.00 85.62 499 TYR A CA 1
ATOM 4080 C C . TYR A 1 499 ? -11.336 -1.487 -13.318 1.00 85.62 499 TYR A C 1
ATOM 4082 O O . TYR A 1 499 ? -11.599 -2.498 -13.966 1.00 85.62 499 TYR A O 1
ATOM 4090 N N . LYS A 1 500 ? -11.491 -0.248 -13.811 1.00 86.06 500 LYS A N 1
ATOM 4091 C CA . LYS A 1 500 ? -11.729 0.102 -15.223 1.00 86.06 500 LYS A CA 1
ATOM 4092 C C . LYS A 1 500 ? -10.689 1.125 -15.682 1.00 86.06 500 LYS A C 1
ATOM 4094 O O . LYS A 1 500 ? -10.089 1.811 -14.858 1.00 86.06 500 LYS A O 1
ATOM 4099 N N . ILE A 1 501 ? -10.498 1.236 -16.992 1.00 89.81 501 ILE A N 1
ATOM 4100 C CA . ILE A 1 501 ? -9.665 2.286 -17.587 1.00 89.81 501 ILE A CA 1
ATOM 4101 C C . ILE A 1 501 ? -10.407 3.630 -17.467 1.00 89.81 501 ILE A C 1
ATOM 4103 O O . ILE A 1 501 ? -11.579 3.687 -17.842 1.00 89.81 501 ILE A O 1
ATOM 4107 N N . PRO A 1 502 ? -9.771 4.689 -16.932 1.00 88.19 502 PRO A N 1
ATOM 4108 C CA . PRO A 1 502 ? -10.391 6.005 -16.837 1.00 88.19 502 PRO A CA 1
ATOM 4109 C C . PRO A 1 502 ? -10.387 6.737 -18.185 1.00 88.19 502 PRO A C 1
ATOM 4111 O O . PRO A 1 502 ? -9.620 6.414 -19.092 1.00 88.19 502 PRO A O 1
ATOM 4114 N N . GLU A 1 503 ? -11.199 7.788 -18.281 1.00 87.88 503 GLU A N 1
ATOM 4115 C CA . GLU A 1 503 ? -11.166 8.732 -19.402 1.00 87.88 503 GLU A CA 1
ATOM 4116 C C . GLU A 1 503 ? -9.813 9.459 -19.499 1.00 87.88 503 GLU A C 1
ATOM 4118 O O . GLU A 1 503 ? -9.089 9.627 -18.512 1.00 87.88 503 GLU A O 1
ATOM 4123 N N . LYS A 1 504 ? -9.462 9.920 -20.704 1.00 90.44 504 LYS A N 1
ATOM 4124 C CA . LYS A 1 504 ? -8.153 10.535 -20.994 1.00 90.44 504 LYS A CA 1
ATOM 4125 C C . LYS A 1 504 ? -7.953 11.825 -20.195 1.00 90.44 504 LYS A C 1
ATOM 4127 O O . LYS A 1 504 ? -6.874 12.078 -19.658 1.00 90.44 504 LYS A O 1
ATOM 4132 N N . GLU A 1 505 ? -9.022 12.594 -20.064 1.00 91.94 505 GLU A N 1
ATOM 4133 C CA . GLU A 1 505 ? -9.123 13.846 -19.323 1.00 91.94 505 GLU A CA 1
ATOM 4134 C C . GLU A 1 505 ? -8.834 13.646 -17.829 1.00 91.94 505 GLU A C 1
ATOM 4136 O O . GLU A 1 505 ? -8.351 14.563 -17.162 1.00 91.94 505 GLU A O 1
ATOM 4141 N N . PHE A 1 506 ? -9.078 12.445 -17.294 1.00 92.25 506 PHE A N 1
ATOM 4142 C CA . PHE A 1 506 ? -8.776 12.130 -15.901 1.00 92.25 506 PHE A CA 1
ATOM 4143 C C . PHE A 1 506 ? -7.273 12.045 -15.661 1.00 92.25 506 PHE A C 1
ATOM 4145 O O . PHE A 1 506 ? -6.777 12.566 -14.665 1.00 92.25 506 PHE A O 1
ATOM 4152 N N . ILE A 1 507 ? -6.523 11.455 -16.594 1.00 93.94 507 ILE A N 1
ATOM 4153 C CA . ILE A 1 507 ? -5.059 11.401 -16.509 1.00 93.94 507 ILE A CA 1
ATOM 4154 C C . ILE A 1 507 ? -4.460 12.802 -16.604 1.00 93.94 507 ILE A C 1
ATOM 4156 O O . ILE A 1 507 ? -3.557 13.141 -15.837 1.00 93.94 507 ILE A O 1
ATOM 4160 N N . GLU A 1 508 ? -5.004 13.645 -17.482 1.00 94.62 508 GLU A N 1
ATOM 4161 C CA . GLU A 1 508 ? -4.615 15.051 -17.555 1.00 94.62 508 GLU A CA 1
ATOM 4162 C C . GLU A 1 508 ? -4.878 15.772 -16.225 1.00 94.62 508 GLU A C 1
ATOM 4164 O O . GLU A 1 508 ? -3.989 16.462 -15.718 1.00 94.62 508 GLU A O 1
ATOM 4169 N N . LEU A 1 509 ? -6.054 15.566 -15.623 1.00 94.88 509 LEU A N 1
ATOM 4170 C CA . LEU A 1 509 ? -6.398 16.126 -14.317 1.00 94.88 509 LEU A CA 1
ATOM 4171 C C . LEU A 1 509 ? -5.411 15.662 -13.233 1.00 94.88 509 LEU A C 1
ATOM 4173 O O . LEU A 1 509 ? -4.833 16.504 -12.548 1.00 94.88 509 LEU A O 1
ATOM 4177 N N . LEU A 1 510 ? -5.136 14.356 -13.127 1.00 95.25 510 LEU A N 1
ATOM 4178 C CA . LEU A 1 510 ? -4.159 13.811 -12.174 1.00 95.25 510 LEU A CA 1
ATOM 4179 C C . LEU A 1 510 ? -2.774 14.441 -12.344 1.00 95.25 510 LEU A C 1
ATOM 4181 O O . LEU A 1 510 ? -2.165 14.857 -11.355 1.00 95.25 510 LEU A O 1
ATOM 4185 N N . SER A 1 511 ? -2.301 14.542 -13.590 1.00 95.62 511 SER A N 1
ATOM 4186 C CA . SER A 1 511 ? -0.976 15.080 -13.915 1.00 95.62 511 SER A CA 1
ATOM 4187 C C . SER A 1 511 ? -0.809 16.548 -13.506 1.00 95.62 511 SER A C 1
ATOM 4189 O O . SER A 1 511 ? 0.302 16.968 -13.184 1.00 95.62 511 SER A O 1
ATOM 4191 N N . ARG A 1 512 ? -1.900 17.327 -13.506 1.00 95.44 512 ARG A N 1
ATOM 4192 C CA . ARG A 1 512 ? -1.910 18.749 -13.131 1.00 95.44 512 ARG A CA 1
ATOM 4193 C C . ARG A 1 512 ? -2.138 18.966 -11.640 1.00 95.44 512 ARG A C 1
ATOM 4195 O O . ARG A 1 512 ? -1.617 19.930 -11.085 1.00 95.44 512 ARG A O 1
ATOM 4202 N N . THR A 1 513 ? -2.919 18.099 -11.000 1.00 96.31 513 THR A N 1
ATOM 4203 C CA . THR A 1 513 ? -3.286 18.241 -9.587 1.00 96.31 513 THR A CA 1
ATOM 4204 C C . THR A 1 513 ? -2.185 17.756 -8.647 1.00 96.31 513 THR A C 1
ATOM 4206 O O . THR A 1 513 ? -1.967 18.380 -7.609 1.00 96.31 513 THR A O 1
ATOM 4209 N N . PHE A 1 514 ? -1.482 16.671 -8.988 1.00 96.94 514 PHE A N 1
ATOM 4210 C CA . PHE A 1 514 ? -0.502 16.030 -8.107 1.00 96.94 514 PHE A CA 1
ATOM 4211 C C . PHE A 1 514 ? 0.926 16.119 -8.646 1.00 96.94 514 PHE A C 1
ATOM 4213 O O . PHE A 1 514 ? 1.176 16.082 -9.849 1.00 96.94 514 PHE A O 1
ATOM 4220 N N . LYS A 1 515 ? 1.898 16.143 -7.728 1.00 95.94 515 LYS A N 1
ATOM 4221 C CA . LYS A 1 515 ? 3.328 16.106 -8.063 1.00 95.94 515 LYS A CA 1
ATOM 4222 C C . LYS A 1 515 ? 3.714 14.820 -8.795 1.00 95.94 515 LYS A C 1
ATOM 4224 O O . LYS A 1 515 ? 4.571 14.852 -9.671 1.00 95.94 515 LYS A O 1
ATOM 4229 N N . TYR A 1 516 ? 3.101 13.701 -8.410 1.00 95.75 516 TYR A N 1
ATOM 4230 C CA . TYR A 1 516 ? 3.301 12.386 -9.016 1.00 95.75 516 TYR A CA 1
ATOM 4231 C C . TYR A 1 516 ? 2.068 11.509 -8.790 1.00 95.75 516 TYR A C 1
ATOM 4233 O O . TYR A 1 516 ? 1.519 11.499 -7.682 1.00 95.75 516 TYR A O 1
ATOM 4241 N N . ALA A 1 517 ? 1.652 10.773 -9.814 1.00 96.25 517 ALA A N 1
ATOM 4242 C CA . ALA A 1 517 ? 0.482 9.907 -9.787 1.00 96.25 517 ALA A CA 1
ATOM 4243 C C . ALA A 1 517 ? 0.877 8.459 -10.093 1.00 96.25 517 ALA A C 1
ATOM 4245 O O . ALA A 1 517 ? 1.380 8.164 -11.174 1.00 96.25 517 ALA A O 1
ATOM 4246 N N . TYR A 1 518 ? 0.613 7.552 -9.154 1.00 95.38 518 TYR A N 1
ATOM 4247 C CA . TYR A 1 518 ? 0.649 6.111 -9.407 1.00 95.38 518 TYR A CA 1
ATOM 4248 C C . TYR A 1 518 ? -0.761 5.666 -9.766 1.00 95.38 518 TYR A C 1
ATOM 4250 O O . TYR A 1 518 ? -1.692 5.888 -8.993 1.00 95.38 518 TYR A O 1
ATOM 4258 N N . VAL A 1 519 ? -0.935 5.012 -10.901 1.00 95.44 519 VAL A N 1
ATOM 4259 C CA . VAL A 1 519 ? -2.215 4.442 -11.309 1.00 95.44 519 VAL A CA 1
ATOM 4260 C C . VAL A 1 519 ? -2.018 2.947 -11.509 1.00 95.44 519 VAL A C 1
ATOM 4262 O O . VAL A 1 519 ? -1.164 2.505 -12.274 1.00 95.44 519 VAL A O 1
ATOM 4265 N N . ASN A 1 520 ? -2.786 2.150 -10.784 1.00 94.88 520 ASN A N 1
ATOM 4266 C CA . ASN A 1 520 ? -2.820 0.707 -10.908 1.00 94.88 520 ASN A CA 1
ATOM 4267 C C . ASN A 1 520 ? -4.129 0.293 -11.581 1.00 94.88 520 ASN A C 1
ATOM 4269 O O . ASN A 1 520 ? -5.205 0.696 -11.139 1.00 94.88 520 ASN A O 1
ATOM 4273 N N . ILE A 1 521 ? -4.024 -0.508 -12.639 1.00 94.00 521 ILE A N 1
ATOM 4274 C CA . ILE A 1 521 ? -5.163 -1.080 -13.355 1.00 94.00 521 ILE A CA 1
ATOM 4275 C C . ILE A 1 521 ? -5.301 -2.554 -12.962 1.00 94.00 521 ILE A C 1
ATOM 4277 O O . ILE A 1 521 ? -4.397 -3.361 -13.191 1.00 94.00 521 ILE A O 1
ATOM 4281 N N . ASP A 1 522 ? -6.440 -2.936 -12.392 1.00 92.69 522 ASP A N 1
ATOM 4282 C CA . ASP A 1 522 ? -6.715 -4.332 -12.048 1.00 92.69 522 ASP A CA 1
ATOM 4283 C C . ASP A 1 522 ? -7.095 -5.138 -13.303 1.00 92.69 522 ASP A C 1
ATOM 4285 O O . ASP A 1 522 ? -8.247 -5.130 -13.741 1.00 92.69 522 ASP A O 1
ATOM 4289 N N . LEU A 1 523 ? -6.110 -5.845 -13.869 1.00 94.19 523 LEU A N 1
ATOM 4290 C CA . LEU A 1 523 ? -6.260 -6.673 -15.069 1.00 94.19 523 LEU A CA 1
ATOM 4291 C C . LEU A 1 523 ? -6.557 -8.141 -14.772 1.00 94.19 523 LEU A C 1
ATOM 4293 O O . LEU A 1 523 ? -7.057 -8.839 -15.654 1.00 94.19 523 LEU A O 1
ATOM 4297 N N . CYS A 1 524 ? -6.223 -8.632 -13.577 1.00 94.25 524 CYS A N 1
ATOM 4298 C CA . CYS A 1 524 ? -6.248 -10.045 -13.170 1.00 94.25 524 CYS A CA 1
ATOM 4299 C C . CYS A 1 524 ? -5.303 -10.970 -13.966 1.00 94.25 524 CYS A C 1
ATOM 4301 O O . CYS A 1 524 ? -4.663 -11.841 -13.384 1.00 94.25 524 CYS A O 1
ATOM 4303 N N . SER A 1 525 ? -5.181 -10.806 -15.282 1.00 96.06 525 SER A N 1
ATOM 4304 C CA . SER A 1 525 ? -4.360 -11.628 -16.168 1.00 96.06 525 SER A CA 1
ATOM 4305 C C . SER A 1 525 ? -3.888 -10.822 -17.373 1.00 96.06 525 SER A C 1
ATOM 4307 O O . SER A 1 525 ? -4.623 -9.984 -17.884 1.00 96.06 525 SER A O 1
ATOM 4309 N N . LEU A 1 526 ? -2.684 -11.100 -17.874 1.00 97.50 526 LEU A N 1
ATOM 4310 C CA . LEU A 1 526 ? -2.173 -10.464 -19.092 1.00 97.50 526 LEU A CA 1
ATOM 4311 C C . LEU A 1 526 ? -2.722 -11.101 -20.380 1.00 97.50 526 LEU A C 1
ATOM 4313 O O . LEU A 1 526 ? -2.670 -10.466 -21.424 1.00 97.50 526 LEU A O 1
ATOM 4317 N N . SER A 1 527 ? -3.332 -12.288 -20.314 1.00 98.06 527 SER A N 1
ATOM 4318 C CA . SER A 1 527 ? -4.015 -12.897 -21.462 1.00 98.06 527 SER A CA 1
ATOM 4319 C C . SER A 1 527 ? -5.408 -12.301 -21.672 1.00 98.06 527 SER A C 1
ATOM 4321 O O . SER A 1 527 ? -6.305 -12.500 -20.846 1.00 98.06 527 SER A O 1
ATOM 4323 N N . GLU A 1 528 ? -5.628 -11.629 -22.805 1.00 97.94 528 GLU A N 1
ATOM 4324 C CA . GLU A 1 528 ? -6.957 -11.137 -23.184 1.00 97.94 528 GLU A CA 1
ATOM 4325 C C . GLU A 1 528 ? -7.976 -12.275 -23.316 1.00 97.94 528 GLU A C 1
ATOM 4327 O O . GLU A 1 528 ? -9.116 -12.132 -22.861 1.00 97.94 528 GLU A O 1
ATOM 4332 N N . ARG A 1 529 ? -7.576 -13.427 -23.883 1.00 97.62 529 ARG A N 1
ATOM 4333 C CA . ARG A 1 529 ? -8.451 -14.608 -23.988 1.00 97.62 529 ARG A CA 1
ATOM 4334 C C . ARG A 1 529 ? -8.990 -14.985 -22.614 1.00 97.62 529 ARG A C 1
ATOM 4336 O O . ARG A 1 529 ? -10.193 -15.188 -22.459 1.00 97.62 529 ARG A O 1
ATOM 4343 N N . HIS A 1 530 ? -8.105 -15.058 -21.626 1.00 97.81 530 HIS A N 1
ATOM 4344 C CA . HIS A 1 530 ? -8.462 -15.433 -20.268 1.00 97.81 530 HIS A CA 1
ATOM 4345 C C . HIS A 1 530 ? -9.335 -14.373 -19.587 1.00 97.81 530 HIS A C 1
ATOM 4347 O O . HIS A 1 530 ? -10.364 -14.733 -19.017 1.00 97.81 530 HIS A O 1
ATOM 4353 N N . ARG A 1 531 ? -9.008 -13.076 -19.714 1.00 96.88 531 ARG A N 1
ATOM 4354 C CA . ARG A 1 531 ? -9.848 -11.981 -19.185 1.00 96.88 531 ARG A CA 1
ATOM 4355 C C . ARG A 1 531 ? -11.273 -12.035 -19.748 1.00 96.88 531 ARG A C 1
ATOM 4357 O O . ARG A 1 531 ? -12.240 -12.007 -18.986 1.00 96.88 531 ARG A O 1
ATOM 4364 N N . LYS A 1 532 ? -11.412 -12.193 -21.070 1.00 96.38 532 LYS A N 1
ATOM 4365 C CA . LYS A 1 532 ? -12.713 -12.336 -21.748 1.00 96.38 532 LYS A CA 1
ATOM 4366 C C . LYS A 1 532 ? -13.463 -13.585 -21.297 1.00 96.38 532 LYS A C 1
ATOM 4368 O O . LYS A 1 532 ? -14.678 -13.536 -21.112 1.00 96.38 532 LYS A O 1
ATOM 4373 N N . TYR A 1 533 ? -12.754 -14.697 -21.114 1.00 96.06 533 TYR A N 1
ATOM 4374 C CA . TYR A 1 533 ? -13.362 -15.953 -20.690 1.00 96.06 533 TYR A CA 1
ATOM 4375 C C . TYR A 1 533 ? -13.901 -15.876 -19.257 1.00 96.06 533 TYR A C 1
ATOM 4377 O O . TYR A 1 533 ? -15.059 -16.218 -19.032 1.00 96.06 533 TYR A O 1
ATOM 4385 N N . LEU A 1 534 ? -13.113 -15.358 -18.308 1.00 95.56 534 LEU A N 1
ATOM 4386 C CA . LEU A 1 534 ? -13.558 -15.152 -16.924 1.00 95.56 534 LEU A CA 1
ATOM 4387 C C . LEU A 1 534 ? -14.800 -14.260 -16.855 1.00 95.56 534 LEU A C 1
ATOM 4389 O O . LEU A 1 534 ? -15.758 -14.591 -16.154 1.00 95.56 534 LEU A O 1
ATOM 4393 N N . HIS A 1 535 ? -14.814 -13.169 -17.624 1.00 93.88 535 HIS A N 1
ATOM 4394 C CA . HIS A 1 535 ? -15.966 -12.278 -17.678 1.00 93.88 535 HIS A CA 1
ATOM 4395 C C . HIS A 1 535 ? -17.203 -12.969 -18.272 1.00 93.88 535 HIS A C 1
ATOM 4397 O O . HIS A 1 535 ? -18.280 -12.901 -17.683 1.00 93.88 535 HIS A O 1
ATOM 4403 N N . LYS A 1 536 ? -17.049 -13.700 -19.387 1.00 95.06 536 LYS A N 1
ATOM 4404 C CA . LYS A 1 536 ? -18.137 -14.473 -20.015 1.00 95.06 536 LYS A CA 1
ATOM 4405 C C . LYS A 1 536 ? -18.760 -15.489 -19.052 1.00 95.06 536 LYS A C 1
ATOM 4407 O O . LYS A 1 536 ? -19.962 -15.720 -19.111 1.00 95.06 536 LYS A O 1
ATOM 4412 N N . MET A 1 537 ? -17.954 -16.077 -18.171 1.00 93.88 537 MET A N 1
ATOM 4413 C CA . MET A 1 537 ? -18.411 -17.020 -17.145 1.00 93.88 537 MET A CA 1
ATOM 4414 C C . MET A 1 537 ? -18.999 -16.333 -15.900 1.00 93.88 537 MET A C 1
ATOM 4416 O O . MET A 1 537 ? -19.375 -17.017 -14.954 1.00 93.88 537 MET A O 1
ATOM 4420 N N . GLY A 1 538 ? -19.059 -14.997 -15.861 1.00 92.62 538 GLY A N 1
ATOM 4421 C CA . GLY A 1 538 ? -19.528 -14.239 -14.698 1.00 92.62 538 GLY A CA 1
ATOM 4422 C C . GLY A 1 538 ? -18.582 -14.298 -13.494 1.00 92.62 538 GLY A C 1
ATOM 4423 O O . GLY A 1 538 ? -18.992 -13.992 -12.378 1.00 92.62 538 GLY A O 1
ATOM 4424 N N . MET A 1 539 ? -17.322 -14.695 -13.697 1.00 94.19 539 MET A N 1
ATOM 4425 C CA . MET A 1 539 ? -16.340 -14.920 -12.627 1.00 94.19 539 MET A CA 1
ATOM 4426 C C . MET A 1 539 ? -15.477 -13.695 -12.329 1.00 94.19 539 MET A C 1
ATOM 4428 O O . MET A 1 539 ? -14.762 -13.664 -11.327 1.00 94.19 539 MET A O 1
ATOM 4432 N N . SER A 1 540 ? -15.530 -12.674 -13.179 1.00 93.56 540 SER A N 1
ATOM 4433 C CA . SER A 1 540 ? -14.839 -11.408 -12.974 1.00 93.56 540 SER A CA 1
ATOM 4434 C C . SER A 1 540 ? -15.716 -10.230 -13.381 1.00 93.56 540 SER A C 1
ATOM 4436 O O . SER A 1 540 ? -16.624 -10.343 -14.210 1.00 93.56 540 SER A O 1
ATOM 4438 N N . LYS A 1 541 ? -15.366 -9.063 -12.843 1.00 91.25 541 LYS A N 1
ATOM 4439 C CA . LYS A 1 541 ? -15.729 -7.758 -13.403 1.00 91.25 541 LYS A CA 1
ATOM 4440 C C . LYS A 1 541 ? -15.372 -7.672 -14.896 1.00 91.25 541 LYS A C 1
ATOM 4442 O O . LYS A 1 541 ? -14.580 -8.475 -15.400 1.00 91.25 541 LYS A O 1
ATOM 4447 N N . ILE A 1 542 ? -15.942 -6.683 -15.584 1.00 88.31 542 ILE A N 1
ATOM 4448 C CA . ILE A 1 542 ? -15.527 -6.333 -16.948 1.00 88.31 542 ILE A CA 1
ATOM 4449 C C . ILE A 1 542 ? -14.059 -5.909 -16.891 1.00 88.31 542 ILE A C 1
ATOM 4451 O O . ILE A 1 542 ? -13.688 -5.064 -16.078 1.00 88.31 542 ILE A O 1
ATOM 4455 N N . LEU A 1 543 ? -13.239 -6.529 -17.733 1.00 91.69 543 LEU A N 1
ATOM 4456 C CA . LEU A 1 543 ? -11.807 -6.280 -17.826 1.00 91.69 543 LEU A CA 1
ATOM 4457 C C . LEU A 1 543 ? -11.475 -5.774 -19.233 1.00 91.69 543 LEU A C 1
ATOM 4459 O O . LEU A 1 543 ? -12.060 -6.280 -20.194 1.00 91.69 543 LEU A O 1
ATOM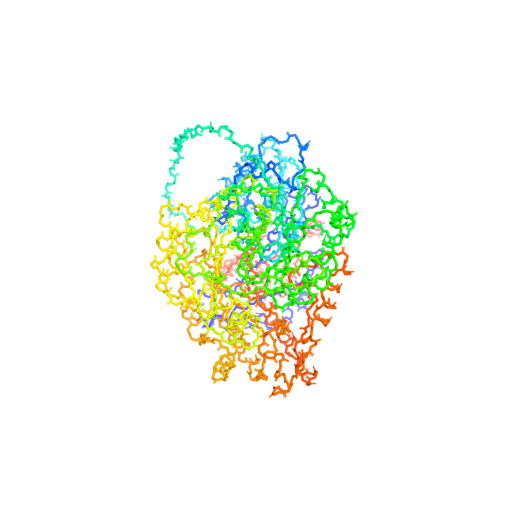 4463 N N . PRO A 1 544 ? -10.538 -4.823 -19.369 1.00 93.94 544 PRO A N 1
ATOM 4464 C CA . PRO A 1 544 ? -10.226 -4.232 -20.661 1.00 93.94 544 PRO A CA 1
ATOM 4465 C C . PRO A 1 544 ? -9.500 -5.211 -21.596 1.00 93.94 544 PRO A C 1
ATOM 4467 O O . PRO A 1 544 ? -8.805 -6.151 -21.177 1.00 93.94 544 PRO A O 1
ATOM 4470 N N . THR A 1 545 ? -9.656 -4.964 -22.888 1.00 96.38 545 THR A N 1
ATOM 4471 C CA . THR A 1 545 ? -8.893 -5.570 -23.984 1.00 96.38 545 THR A CA 1
ATOM 4472 C C . THR A 1 545 ? -7.449 -5.067 -24.002 1.00 96.38 545 THR A C 1
ATOM 4474 O O . THR A 1 545 ? -7.119 -4.053 -23.387 1.00 96.38 545 THR A O 1
ATOM 4477 N N . ASP A 1 546 ? -6.567 -5.780 -24.701 1.00 97.81 546 ASP A N 1
ATOM 4478 C CA . ASP A 1 546 ? -5.183 -5.359 -24.916 1.00 97.81 546 ASP A CA 1
ATOM 4479 C C . ASP A 1 546 ? -5.138 -3.992 -25.611 1.00 97.81 546 ASP A C 1
ATOM 4481 O O . ASP A 1 546 ? -4.357 -3.135 -25.211 1.00 97.81 546 ASP A O 1
ATOM 4485 N N . THR A 1 547 ? -5.996 -3.767 -26.615 1.00 97.69 547 THR A N 1
ATOM 4486 C CA . THR A 1 547 ? -6.076 -2.489 -27.339 1.00 97.69 547 THR A CA 1
ATOM 4487 C C . THR A 1 547 ? -6.450 -1.339 -26.413 1.00 97.69 547 THR A C 1
ATOM 4489 O O . THR A 1 547 ? -5.743 -0.342 -26.393 1.00 97.69 547 THR A O 1
ATOM 4492 N N . GLU A 1 548 ? -7.486 -1.488 -25.583 1.00 96.62 548 GLU A N 1
ATOM 4493 C CA . GLU A 1 548 ? -7.888 -0.422 -24.653 1.00 96.62 548 GLU A CA 1
ATOM 4494 C C . GLU A 1 548 ? -6.770 -0.075 -23.657 1.00 96.62 548 GLU A C 1
ATOM 4496 O O . GLU A 1 548 ? -6.556 1.097 -23.352 1.00 96.62 548 GLU A O 1
ATOM 4501 N N . VAL A 1 549 ? -6.027 -1.076 -23.167 1.00 97.25 549 VAL A N 1
ATOM 4502 C CA . VAL A 1 549 ? -4.880 -0.846 -22.271 1.00 97.25 549 VAL A CA 1
ATOM 4503 C C . VAL A 1 549 ? -3.741 -0.127 -22.998 1.00 97.25 549 VAL A C 1
ATOM 4505 O O . VAL A 1 549 ? -3.141 0.777 -22.421 1.00 97.25 549 VAL A O 1
ATOM 4508 N N . LEU A 1 550 ? -3.428 -0.505 -24.239 1.00 96.94 550 LEU A N 1
ATOM 4509 C CA . LEU A 1 550 ? -2.365 0.138 -25.020 1.00 96.94 550 LEU A CA 1
ATOM 4510 C C . LEU A 1 550 ? -2.733 1.582 -25.380 1.00 96.94 550 LEU A C 1
ATOM 4512 O O . LEU A 1 550 ? -1.934 2.480 -25.128 1.00 96.94 550 LEU A O 1
ATOM 4516 N N . ASP A 1 551 ? -3.959 1.828 -25.845 1.00 96.75 551 ASP A N 1
ATOM 4517 C CA . ASP A 1 551 ? -4.469 3.174 -26.142 1.00 96.75 551 ASP A CA 1
ATOM 4518 C C . ASP A 1 551 ? -4.440 4.075 -24.896 1.00 96.75 551 ASP A C 1
ATOM 4520 O O . ASP A 1 551 ? -4.145 5.272 -24.968 1.00 96.75 551 ASP A O 1
ATOM 4524 N N . PHE A 1 552 ? -4.734 3.502 -23.726 1.00 96.25 552 PHE A N 1
ATOM 4525 C CA . PHE A 1 552 ? -4.609 4.189 -22.446 1.00 96.25 552 PHE A CA 1
ATOM 4526 C C . PHE A 1 552 ? -3.150 4.538 -22.123 1.00 96.25 552 PHE A C 1
ATOM 4528 O O . PHE A 1 552 ? -2.856 5.677 -21.753 1.00 96.25 552 PHE A O 1
ATOM 4535 N N . LEU A 1 553 ? -2.219 3.599 -22.306 1.00 96.31 553 LEU A N 1
ATOM 4536 C CA . LEU A 1 553 ? -0.796 3.843 -22.068 1.00 96.31 553 LEU A CA 1
ATOM 4537 C C . LEU A 1 553 ? -0.214 4.906 -23.008 1.00 96.31 553 LEU A C 1
ATOM 4539 O O . LEU A 1 553 ? 0.560 5.739 -22.538 1.00 96.31 553 LEU A O 1
ATOM 4543 N N . GLU A 1 554 ? -0.635 4.955 -24.277 1.00 95.94 554 GLU A N 1
ATOM 4544 C CA . GLU A 1 554 ? -0.253 6.018 -25.225 1.00 95.94 554 GLU A CA 1
ATOM 4545 C C . GLU A 1 554 ? -0.660 7.417 -24.740 1.00 95.94 554 GLU A C 1
ATOM 4547 O O . GLU A 1 554 ? 0.029 8.412 -24.990 1.00 95.94 554 GLU A O 1
ATOM 4552 N N . VAL A 1 555 ? -1.785 7.523 -24.031 1.00 95.75 555 VAL A N 1
ATOM 4553 C CA . VAL A 1 555 ? -2.207 8.778 -23.398 1.00 95.75 555 VAL A CA 1
ATOM 4554 C C . VAL A 1 555 ? -1.319 9.088 -22.199 1.00 95.75 555 VAL A C 1
ATOM 4556 O O . VAL A 1 555 ? -0.847 10.218 -22.070 1.00 95.75 555 VAL A O 1
ATOM 4559 N N . CYS A 1 556 ? -1.058 8.097 -21.347 1.00 96.62 556 CYS A N 1
ATOM 4560 C CA . CYS A 1 556 ? -0.226 8.256 -20.156 1.00 96.62 556 CYS A CA 1
ATOM 4561 C C . CYS A 1 556 ? 1.232 8.612 -20.482 1.00 96.62 556 CYS A C 1
ATOM 4563 O O . CYS A 1 556 ? 1.833 9.392 -19.749 1.00 96.62 556 CYS A O 1
ATOM 4565 N N . ASP A 1 557 ? 1.784 8.116 -21.592 1.00 92.44 557 ASP A N 1
ATOM 4566 C CA . ASP A 1 557 ? 3.151 8.404 -22.058 1.00 92.44 557 ASP A CA 1
ATOM 4567 C C . ASP A 1 557 ? 3.427 9.899 -22.286 1.00 92.44 557 ASP A C 1
ATOM 4569 O O . ASP A 1 557 ? 4.578 10.341 -22.278 1.00 92.44 557 ASP A O 1
ATOM 4573 N N . LYS A 1 558 ? 2.377 10.713 -22.440 1.00 94.50 558 LYS A N 1
ATOM 4574 C CA . LYS A 1 558 ? 2.488 12.173 -22.571 1.00 94.50 558 LYS A CA 1
ATOM 4575 C C . LYS A 1 558 ? 2.864 12.863 -21.254 1.00 94.50 558 LYS A C 1
ATOM 4577 O O . LYS A 1 558 ? 3.268 14.026 -21.280 1.00 94.50 558 LYS A O 1
ATOM 4582 N N . TYR A 1 559 ? 2.755 12.175 -20.115 1.00 94.81 559 TYR A N 1
ATOM 4583 C CA . TYR A 1 559 ? 2.902 12.752 -18.778 1.00 94.81 559 TYR A CA 1
ATOM 4584 C C . TYR A 1 559 ? 4.005 12.052 -17.976 1.00 94.81 559 TYR A C 1
ATOM 4586 O O . TYR A 1 559 ? 3.832 10.955 -17.455 1.00 94.81 559 TYR A O 1
ATOM 4594 N N . LYS A 1 560 ? 5.147 12.727 -17.795 1.00 90.56 560 LYS A N 1
ATOM 4595 C CA . LYS A 1 560 ? 6.316 12.173 -17.077 1.00 90.56 560 LYS A CA 1
ATOM 4596 C C . LYS A 1 560 ? 6.069 11.879 -15.590 1.00 90.56 560 LYS A C 1
ATOM 4598 O O . LYS A 1 560 ? 6.808 11.102 -14.992 1.00 90.56 560 LYS A O 1
ATOM 4603 N N . ASN A 1 561 ? 5.071 12.527 -14.987 1.00 94.31 561 ASN A N 1
ATOM 4604 C CA . ASN A 1 561 ? 4.705 12.367 -13.580 1.00 94.31 561 ASN A CA 1
ATOM 4605 C C . ASN A 1 561 ? 3.569 11.356 -13.353 1.00 94.31 561 ASN A C 1
ATOM 4607 O O . ASN A 1 561 ? 3.025 11.308 -12.249 1.00 94.31 561 ASN A O 1
ATOM 4611 N N . VAL A 1 562 ? 3.200 10.578 -14.374 1.00 95.62 562 VAL A N 1
ATOM 4612 C CA . VAL A 1 562 ? 2.193 9.518 -14.284 1.00 95.62 562 VAL A CA 1
ATOM 4613 C C . VAL A 1 562 ? 2.867 8.171 -14.519 1.00 95.62 562 VAL A C 1
ATOM 4615 O O . VAL A 1 562 ? 3.508 7.942 -15.542 1.00 95.62 562 VAL A O 1
ATOM 4618 N N . GLU A 1 563 ? 2.704 7.272 -13.558 1.00 94.94 563 GLU A N 1
ATOM 4619 C CA . GLU A 1 563 ? 3.209 5.906 -13.598 1.00 94.94 563 GLU A CA 1
ATOM 4620 C C . GLU A 1 563 ? 2.041 4.923 -13.610 1.00 94.94 563 GLU A C 1
ATOM 4622 O O . GLU A 1 563 ? 1.167 4.982 -12.743 1.00 94.94 563 GLU A O 1
ATOM 4627 N N . ILE A 1 564 ? 2.060 3.985 -14.554 1.00 95.75 564 ILE A N 1
ATOM 4628 C CA . ILE A 1 564 ? 1.064 2.929 -14.691 1.00 95.75 564 ILE A CA 1
ATOM 4629 C C . ILE A 1 564 ? 1.645 1.595 -14.230 1.00 95.75 564 ILE A C 1
ATOM 4631 O O . ILE A 1 564 ? 2.746 1.192 -14.610 1.00 95.75 564 ILE A O 1
ATOM 4635 N N . SER A 1 565 ? 0.867 0.881 -13.428 1.00 95.38 565 SER A N 1
ATOM 4636 C CA . SER A 1 565 ? 1.109 -0.511 -13.065 1.00 95.38 565 SER A CA 1
ATOM 4637 C C . SER A 1 565 ? -0.159 -1.336 -13.249 1.00 95.38 565 SER A C 1
ATOM 4639 O O . SER A 1 565 ? -1.252 -0.786 -13.385 1.00 95.38 565 SER A O 1
ATOM 4641 N N . VAL A 1 566 ? -0.029 -2.658 -13.266 1.00 95.94 566 VAL A N 1
ATOM 4642 C CA . VAL A 1 566 ? -1.178 -3.568 -13.385 1.00 95.94 566 VAL A CA 1
ATOM 4643 C C . VAL A 1 566 ? -1.232 -4.543 -12.217 1.00 95.94 566 VAL A C 1
ATOM 4645 O O . VAL A 1 566 ? -0.186 -4.972 -11.743 1.00 95.94 566 VAL A O 1
ATOM 4648 N N . SER A 1 567 ? -2.426 -4.916 -11.762 1.00 94.88 567 SER A N 1
ATOM 4649 C CA . SER A 1 567 ? -2.603 -5.986 -10.768 1.00 94.88 567 SER A CA 1
ATOM 4650 C C . SER A 1 567 ? -2.984 -7.306 -11.432 1.00 94.88 567 SER A C 1
ATOM 4652 O O . SER A 1 567 ? -3.881 -7.349 -12.279 1.00 94.88 567 SER A O 1
ATOM 4654 N N . LEU A 1 568 ? -2.312 -8.389 -11.039 1.00 95.94 568 LEU A N 1
ATOM 4655 C CA . LEU A 1 568 ? -2.440 -9.727 -11.614 1.00 95.94 568 LEU A CA 1
ATOM 4656 C C . LEU A 1 568 ? -2.662 -10.787 -10.526 1.00 95.94 568 LEU A C 1
ATOM 4658 O O . LEU A 1 568 ? -2.152 -10.684 -9.412 1.00 95.94 568 LEU A O 1
ATOM 4662 N N . ILE A 1 569 ? -3.373 -11.857 -10.872 1.00 96.06 569 ILE A N 1
ATOM 4663 C CA . ILE A 1 569 ? -3.603 -13.011 -10.002 1.00 96.06 569 ILE A CA 1
ATOM 4664 C C . ILE A 1 569 ? -3.155 -14.255 -10.767 1.00 96.06 569 ILE A C 1
ATOM 4666 O O . ILE A 1 569 ? -3.663 -14.534 -11.856 1.00 96.06 569 ILE A O 1
ATOM 4670 N N . SER A 1 570 ? -2.183 -14.991 -10.232 1.00 95.62 570 SER A N 1
ATOM 4671 C CA . SER A 1 570 ? -1.759 -16.262 -10.822 1.00 95.62 570 SER A CA 1
ATOM 4672 C C . SER A 1 570 ? -2.658 -17.402 -10.345 1.00 95.62 570 SER A C 1
ATOM 4674 O O . SER A 1 570 ? -3.122 -17.409 -9.206 1.00 95.62 570 SER A O 1
ATOM 4676 N N . GLY A 1 571 ? -2.914 -18.375 -11.221 1.00 94.31 571 GLY A N 1
ATOM 4677 C CA . GLY A 1 571 ? -3.689 -19.567 -10.865 1.00 94.31 571 GLY A CA 1
ATOM 4678 C C . GLY A 1 571 ? -5.208 -19.377 -10.852 1.00 94.31 571 GLY A C 1
ATOM 4679 O O . GLY A 1 571 ? -5.904 -20.180 -10.245 1.00 94.31 571 GLY A O 1
ATOM 4680 N N . LEU A 1 572 ? -5.739 -18.338 -11.505 1.00 96.81 572 LEU A N 1
ATOM 4681 C CA . LEU A 1 572 ? -7.185 -18.207 -11.720 1.00 96.81 572 LEU A CA 1
ATOM 4682 C C . LEU A 1 572 ? -7.741 -19.357 -12.594 1.00 96.81 572 LEU A C 1
ATOM 4684 O O . LEU A 1 572 ? -7.013 -19.871 -13.448 1.00 96.81 572 LEU A O 1
ATOM 4688 N N . PRO A 1 573 ? -9.021 -19.747 -12.414 1.00 96.25 573 PRO A N 1
ATOM 4689 C CA . PRO A 1 573 ? -9.659 -20.816 -13.184 1.00 96.25 573 PRO A CA 1
ATOM 4690 C C . PRO A 1 573 ? -9.545 -20.631 -14.696 1.00 96.25 573 PRO A C 1
ATOM 4692 O O . PRO A 1 573 ? -9.623 -19.516 -15.198 1.00 96.25 573 PRO A O 1
ATOM 4695 N N . TYR A 1 574 ? -9.440 -21.740 -15.430 1.00 95.44 574 TYR A N 1
ATOM 4696 C CA . TYR A 1 574 ? -9.356 -21.766 -16.899 1.00 95.44 574 TYR A CA 1
ATOM 4697 C C . TYR A 1 574 ? -8.110 -21.117 -17.517 1.00 95.44 574 TYR A C 1
ATOM 4699 O O . TYR A 1 574 ? -8.066 -20.950 -18.741 1.00 95.44 574 TYR A O 1
ATOM 4707 N N . TYR A 1 575 ? -7.092 -20.786 -16.719 1.00 96.31 575 TYR A N 1
ATOM 4708 C CA . TYR A 1 575 ? -5.778 -20.423 -17.241 1.00 96.31 575 TYR A CA 1
ATOM 4709 C C . TYR A 1 575 ? -5.127 -21.626 -17.937 1.00 96.31 575 TYR A C 1
ATOM 4711 O O . TYR A 1 575 ? -5.193 -22.751 -17.447 1.00 96.31 575 TYR A O 1
ATOM 4719 N N . THR A 1 576 ? -4.501 -21.402 -19.090 1.00 95.06 576 THR A N 1
ATOM 4720 C CA . THR A 1 576 ? -3.917 -22.445 -19.949 1.00 95.06 576 THR A CA 1
ATOM 4721 C C . THR A 1 576 ? -2.550 -22.026 -20.496 1.00 95.06 576 THR A C 1
ATOM 4723 O O . THR A 1 576 ? -2.150 -20.867 -20.409 1.00 95.06 576 THR A O 1
ATOM 4726 N N . ASN A 1 577 ? -1.848 -22.948 -21.160 1.00 95.00 577 ASN A N 1
ATOM 4727 C CA . ASN A 1 577 ? -0.575 -22.650 -21.832 1.00 95.00 577 ASN A CA 1
ATOM 4728 C C . ASN A 1 577 ? -0.704 -21.599 -22.952 1.00 95.00 577 ASN A C 1
ATOM 4730 O O . ASN A 1 577 ? 0.254 -20.878 -23.232 1.00 95.00 577 ASN A O 1
ATOM 4734 N N . ILE A 1 578 ? -1.884 -21.468 -23.573 1.00 97.06 578 ILE A N 1
ATOM 4735 C CA . ILE A 1 578 ? -2.156 -20.405 -24.556 1.00 97.06 578 ILE A CA 1
ATOM 4736 C C . ILE A 1 578 ? -2.080 -19.033 -23.874 1.00 97.06 578 ILE A C 1
ATOM 4738 O O . ILE A 1 578 ? -1.521 -18.092 -24.435 1.00 97.06 578 ILE A O 1
ATOM 4742 N N . ASP A 1 579 ? -2.585 -18.935 -22.645 1.00 98.06 579 ASP A N 1
ATOM 4743 C CA . ASP A 1 579 ? -2.600 -17.690 -21.879 1.00 98.06 579 ASP A CA 1
ATOM 4744 C C . ASP A 1 579 ? -1.208 -17.285 -21.407 1.00 98.06 579 ASP A C 1
ATOM 4746 O O . ASP A 1 579 ? -0.908 -16.095 -21.366 1.00 98.06 579 ASP A O 1
ATOM 4750 N N . MET A 1 580 ? -0.338 -18.258 -21.116 1.00 97.75 580 MET A N 1
ATOM 4751 C CA . MET A 1 580 ? 1.072 -17.975 -20.843 1.00 97.75 580 MET A CA 1
ATOM 4752 C C . MET A 1 580 ? 1.717 -17.285 -22.043 1.00 97.75 580 MET A C 1
ATOM 4754 O O . MET A 1 580 ? 2.298 -16.214 -21.898 1.00 97.75 580 MET A O 1
ATOM 4758 N N . LYS A 1 581 ? 1.548 -17.847 -23.247 1.00 97.06 581 LYS A N 1
ATOM 4759 C CA . LYS A 1 581 ? 2.102 -17.265 -24.476 1.00 97.06 581 LYS A CA 1
ATOM 4760 C C . LYS A 1 581 ? 1.542 -15.865 -24.752 1.00 97.06 581 LYS A C 1
ATOM 4762 O O . LYS A 1 581 ? 2.320 -14.946 -24.995 1.00 97.06 581 LYS A O 1
ATOM 4767 N N . GLN A 1 582 ? 0.222 -15.681 -24.651 1.00 98.31 582 GLN A N 1
ATOM 4768 C CA . GLN A 1 582 ? -0.397 -14.360 -24.821 1.00 98.31 582 GLN A CA 1
ATOM 4769 C C . GLN A 1 582 ? 0.097 -13.350 -23.779 1.00 98.31 582 GLN A C 1
ATOM 4771 O O . GLN A 1 582 ? 0.330 -12.194 -24.114 1.00 98.31 582 GLN A O 1
ATOM 4776 N N . SER A 1 583 ? 0.321 -13.786 -22.537 1.00 98.19 583 SER A N 1
ATOM 4777 C CA . SER A 1 583 ? 0.861 -12.928 -21.479 1.00 98.19 583 SER A CA 1
ATOM 4778 C C . SER A 1 583 ? 2.289 -12.466 -21.779 1.00 98.19 583 SER A C 1
ATOM 4780 O O . SER A 1 583 ? 2.606 -11.302 -21.539 1.00 98.19 583 SER A O 1
ATOM 4782 N N . GLU A 1 584 ? 3.147 -13.335 -22.335 1.00 96.69 584 GLU A N 1
ATOM 4783 C CA . GLU A 1 584 ? 4.496 -12.937 -22.777 1.00 96.69 584 GLU A CA 1
ATOM 4784 C C . GLU A 1 584 ? 4.429 -11.914 -23.917 1.00 96.69 584 GLU A C 1
ATOM 4786 O O . GLU A 1 584 ? 5.114 -10.893 -23.863 1.00 96.69 584 GLU A O 1
ATOM 4791 N N . GLU A 1 585 ? 3.591 -12.162 -24.927 1.00 95.94 585 GLU A N 1
ATOM 4792 C CA . GLU A 1 585 ? 3.416 -11.279 -26.087 1.00 95.94 585 GLU A CA 1
ATOM 4793 C C . GLU A 1 585 ? 2.862 -9.908 -25.687 1.00 95.94 585 GLU A C 1
ATOM 4795 O O . GLU A 1 585 ? 3.371 -8.878 -26.135 1.00 95.94 585 GLU A O 1
ATOM 4800 N N . PHE A 1 586 ? 1.846 -9.881 -24.823 1.00 98.19 586 PHE A N 1
ATOM 4801 C CA . PHE A 1 586 ? 1.253 -8.637 -24.353 1.00 98.19 586 PHE A CA 1
ATOM 4802 C C . PHE A 1 586 ? 2.212 -7.862 -23.450 1.00 98.19 586 PHE A C 1
ATOM 4804 O O . PHE A 1 586 ? 2.358 -6.653 -23.625 1.00 98.19 586 PHE A O 1
ATOM 4811 N N . LEU A 1 587 ? 2.958 -8.538 -22.567 1.00 96.25 587 LEU A N 1
ATOM 4812 C CA . LEU A 1 587 ? 3.980 -7.875 -21.756 1.00 96.25 587 LEU A CA 1
ATOM 4813 C C . LEU A 1 587 ? 5.022 -7.160 -22.626 1.00 96.25 587 LEU A C 1
ATOM 4815 O O . LEU A 1 587 ? 5.386 -6.031 -22.311 1.00 96.25 587 LEU A O 1
ATOM 4819 N N . GLN A 1 588 ? 5.481 -7.763 -23.730 1.00 90.25 588 GLN A N 1
ATOM 4820 C CA . GLN A 1 588 ? 6.411 -7.073 -24.637 1.00 90.25 588 GLN A CA 1
ATOM 4821 C C . GLN A 1 588 ? 5.823 -5.761 -25.167 1.00 90.25 588 GLN A C 1
ATOM 4823 O O . GLN A 1 588 ? 6.556 -4.786 -25.292 1.00 90.25 588 GLN A O 1
ATOM 4828 N N . LYS A 1 589 ? 4.510 -5.721 -25.434 1.00 93.25 589 LYS A N 1
ATOM 4829 C CA . LYS A 1 589 ? 3.816 -4.498 -25.856 1.00 93.25 589 LYS A CA 1
ATOM 4830 C C . LYS A 1 589 ? 3.789 -3.453 -24.740 1.00 93.25 589 LYS A C 1
ATOM 4832 O O . LYS A 1 589 ? 4.176 -2.316 -24.979 1.00 93.25 589 LYS A O 1
ATOM 4837 N N . LEU A 1 590 ? 3.426 -3.856 -23.519 1.00 94.00 590 LEU A N 1
ATOM 4838 C CA . LEU A 1 590 ? 3.411 -2.972 -22.344 1.00 94.00 590 LEU A CA 1
ATOM 4839 C C . LEU A 1 590 ? 4.786 -2.343 -22.075 1.00 94.00 590 LEU A C 1
ATOM 4841 O O . LEU A 1 590 ? 4.871 -1.156 -21.781 1.00 94.00 590 LEU A O 1
ATOM 4845 N N . LEU A 1 591 ? 5.866 -3.115 -22.232 1.00 87.44 591 LEU A N 1
ATOM 4846 C CA . LEU A 1 591 ? 7.240 -2.651 -22.012 1.00 87.44 591 LEU A CA 1
ATOM 4847 C C . LEU A 1 591 ? 7.722 -1.589 -23.018 1.00 87.44 591 LEU A C 1
ATOM 4849 O O . LEU A 1 591 ? 8.764 -0.979 -22.777 1.00 87.44 591 LEU A O 1
ATOM 4853 N N . TYR A 1 592 ? 7.010 -1.351 -24.128 1.00 86.75 592 TYR A N 1
ATOM 4854 C CA . TYR A 1 592 ? 7.320 -0.231 -25.028 1.00 86.75 592 TYR A CA 1
ATOM 4855 C C . TYR A 1 592 ? 6.837 1.119 -24.493 1.00 86.75 592 TYR A C 1
ATOM 4857 O O . TYR A 1 592 ? 7.334 2.150 -24.949 1.00 86.75 592 TYR A O 1
ATOM 4865 N N . HIS A 1 593 ? 5.906 1.124 -23.539 1.00 88.56 593 HIS A N 1
ATOM 4866 C CA . HIS A 1 593 ? 5.346 2.347 -22.982 1.00 88.56 593 HIS A CA 1
ATOM 4867 C C . HIS A 1 593 ? 6.194 2.861 -21.822 1.00 88.56 593 HIS A C 1
ATOM 4869 O O . HIS A 1 593 ? 6.482 2.153 -20.856 1.00 88.56 593 HIS A O 1
ATOM 4875 N N . SER A 1 594 ? 6.578 4.131 -21.906 1.00 85.81 594 SER A N 1
ATOM 4876 C CA . SER A 1 594 ? 7.405 4.802 -20.903 1.00 85.81 594 SER A CA 1
ATOM 4877 C C . SER A 1 594 ? 6.691 4.967 -19.558 1.00 85.81 594 SER A C 1
ATOM 4879 O O . SER A 1 594 ? 7.356 4.954 -18.516 1.00 85.81 594 SER A O 1
ATOM 4881 N N . SER A 1 595 ? 5.360 5.086 -19.572 1.00 92.69 595 SER A N 1
ATOM 4882 C CA . SER A 1 595 ? 4.518 5.207 -18.383 1.00 92.69 595 SER A CA 1
ATOM 4883 C C . SER A 1 595 ? 4.343 3.879 -17.645 1.00 92.69 595 SER A C 1
ATOM 4885 O O . SER A 1 595 ? 4.089 3.895 -16.443 1.00 92.69 595 SER A O 1
ATOM 4887 N N . PHE A 1 596 ? 4.519 2.728 -18.305 1.00 94.00 596 PHE A N 1
ATOM 4888 C CA . PHE A 1 596 ? 4.382 1.416 -17.673 1.00 94.00 596 PHE A CA 1
ATOM 4889 C C . PHE A 1 596 ? 5.612 1.090 -16.817 1.00 94.00 596 PHE A C 1
ATOM 4891 O O . PHE A 1 596 ? 6.721 0.907 -17.326 1.00 94.00 596 PHE A O 1
ATOM 4898 N N . LYS A 1 597 ? 5.428 1.001 -15.494 1.00 91.25 597 LYS A N 1
ATOM 4899 C CA . LYS A 1 597 ? 6.527 0.790 -14.535 1.00 91.25 597 LYS A CA 1
ATOM 4900 C C . LYS A 1 597 ? 6.398 -0.455 -13.666 1.00 91.25 597 LYS A C 1
ATOM 4902 O O . LYS A 1 597 ? 7.274 -0.697 -12.837 1.00 91.25 597 LYS A O 1
ATOM 4907 N N . GLY A 1 598 ? 5.352 -1.268 -13.811 1.00 91.62 598 GLY A N 1
ATOM 4908 C CA . GLY A 1 598 ? 5.249 -2.431 -12.937 1.00 91.62 598 GLY A CA 1
ATOM 4909 C C . GLY A 1 598 ? 4.031 -3.319 -13.106 1.00 91.62 598 GLY A C 1
ATOM 4910 O O . GLY A 1 598 ? 3.026 -2.950 -13.705 1.00 91.62 598 GLY A O 1
ATOM 4911 N N . ALA A 1 599 ? 4.110 -4.483 -12.470 1.00 91.94 599 ALA A N 1
ATOM 4912 C CA . ALA A 1 599 ? 2.951 -5.291 -12.143 1.00 91.94 599 ALA A CA 1
ATOM 4913 C C . ALA A 1 599 ? 3.015 -5.707 -10.673 1.00 91.94 599 ALA A C 1
ATOM 4915 O O . ALA A 1 599 ? 4.055 -6.158 -10.191 1.00 91.94 599 ALA A O 1
ATOM 4916 N N . GLU A 1 600 ? 1.892 -5.574 -9.986 1.00 90.69 600 GLU A N 1
ATOM 4917 C CA . GLU A 1 600 ? 1.635 -6.200 -8.698 1.00 90.69 600 GLU A CA 1
ATOM 4918 C C . GLU A 1 600 ? 0.996 -7.557 -8.972 1.00 90.69 600 GLU A C 1
ATOM 4920 O O . GLU A 1 600 ? 0.075 -7.661 -9.782 1.00 90.69 600 GLU A O 1
ATOM 4925 N N . TRP A 1 601 ? 1.488 -8.621 -8.345 1.00 91.81 601 TRP A N 1
ATOM 4926 C CA . TRP A 1 601 ? 0.893 -9.936 -8.537 1.00 91.81 601 TRP A CA 1
ATOM 4927 C C . TRP A 1 601 ? 0.884 -10.753 -7.254 1.00 91.81 601 TRP A C 1
ATOM 4929 O O . TRP A 1 601 ? 1.765 -10.622 -6.405 1.00 91.81 601 TRP A O 1
ATOM 4939 N N . GLY A 1 602 ? -0.123 -11.611 -7.135 1.00 92.19 602 GLY A N 1
ATOM 4940 C CA . GLY A 1 602 ? -0.238 -12.588 -6.063 1.00 92.19 602 GLY A CA 1
ATOM 4941 C C . GLY A 1 602 ? -0.745 -13.917 -6.599 1.00 92.19 602 GLY A C 1
ATOM 4942 O O . GLY A 1 602 ? -1.424 -13.973 -7.626 1.00 92.19 602 GLY A O 1
ATOM 4943 N N . ARG A 1 603 ? -0.422 -15.001 -5.896 1.00 94.69 603 ARG A N 1
ATOM 4944 C CA . ARG A 1 603 ? -1.041 -16.302 -6.164 1.00 94.69 603 ARG A CA 1
ATOM 4945 C C . ARG A 1 603 ? -2.480 -16.274 -5.671 1.00 94.69 603 ARG A C 1
ATOM 4947 O O . ARG A 1 603 ? -2.769 -15.662 -4.636 1.00 94.69 603 ARG A O 1
ATOM 4954 N N . LEU A 1 604 ? -3.371 -16.936 -6.405 1.00 96.31 604 LEU A N 1
ATOM 4955 C CA . LEU A 1 604 ? -4.751 -17.110 -5.986 1.00 96.31 604 LEU A CA 1
ATOM 4956 C C . LEU A 1 604 ? -4.770 -17.779 -4.611 1.00 96.31 604 LEU A C 1
ATOM 4958 O O . LEU A 1 604 ? -4.327 -18.914 -4.438 1.00 96.31 604 LEU A O 1
ATOM 4962 N N . HIS A 1 605 ? -5.281 -17.049 -3.631 1.00 95.62 605 HIS A N 1
ATOM 4963 C CA . HIS A 1 605 ? -5.441 -17.526 -2.272 1.00 95.62 605 HIS A CA 1
ATOM 4964 C C . HIS A 1 605 ? -6.910 -17.545 -1.889 1.00 95.62 605 HIS A C 1
ATOM 4966 O O . HIS A 1 605 ? -7.713 -16.750 -2.382 1.00 95.62 605 HIS A O 1
ATOM 4972 N N . ALA A 1 606 ? -7.254 -18.479 -1.012 1.00 96.50 606 ALA A N 1
ATOM 4973 C CA . ALA A 1 606 ? -8.562 -18.572 -0.420 1.00 96.50 606 ALA A CA 1
ATOM 4974 C C . ALA A 1 606 ? -8.807 -17.317 0.412 1.00 96.50 606 ALA A C 1
ATOM 4976 O O . ALA A 1 606 ? -8.013 -16.943 1.278 1.00 96.50 606 ALA A O 1
ATOM 4977 N N . GLN A 1 607 ? -9.921 -16.660 0.123 1.00 95.25 607 GLN A N 1
ATOM 4978 C CA . GLN A 1 607 ? -10.449 -15.587 0.943 1.00 95.25 607 GLN A CA 1
ATOM 4979 C C . GLN A 1 607 ? -11.768 -16.066 1.538 1.00 95.25 607 GLN A C 1
ATOM 4981 O O . GLN A 1 607 ? -12.568 -16.661 0.809 1.00 95.25 607 GLN A O 1
ATOM 4986 N N . PRO A 1 608 ? -12.030 -15.798 2.825 1.00 94.56 608 PRO A N 1
ATOM 4987 C CA . PRO A 1 608 ? -13.335 -16.076 3.400 1.00 94.56 608 PRO A CA 1
ATOM 4988 C C . PRO A 1 608 ? -14.450 -15.422 2.568 1.00 94.56 608 PRO A C 1
ATOM 4990 O O . PRO A 1 608 ? -14.308 -14.273 2.147 1.00 94.56 608 PRO A O 1
ATOM 4993 N N . GLU A 1 609 ? -15.537 -16.156 2.317 1.00 92.69 609 GLU A N 1
ATOM 4994 C CA . GLU A 1 609 ? -16.686 -15.752 1.478 1.00 92.69 609 GLU A CA 1
ATOM 4995 C C . GLU A 1 609 ? -16.409 -15.512 -0.018 1.00 92.69 609 GLU A C 1
ATOM 4997 O O . GLU A 1 609 ? -17.336 -15.169 -0.754 1.00 92.69 609 GLU A O 1
ATOM 5002 N N . ALA A 1 610 ? -15.184 -15.710 -0.521 1.00 95.50 610 ALA A N 1
ATOM 5003 C CA . ALA A 1 610 ? -14.967 -15.675 -1.966 1.00 95.50 610 ALA A CA 1
ATOM 5004 C C . ALA A 1 610 ? -15.716 -16.846 -2.635 1.00 95.50 610 ALA A C 1
ATOM 5006 O O . ALA A 1 610 ? -15.503 -17.988 -2.228 1.00 95.50 610 ALA A O 1
ATOM 5007 N N . PRO A 1 611 ? -16.545 -16.615 -3.675 1.00 94.81 611 PRO A N 1
ATOM 5008 C CA . PRO A 1 611 ? -17.381 -17.665 -4.267 1.00 94.81 611 PRO A CA 1
ATOM 5009 C C . PRO A 1 611 ? -16.630 -18.945 -4.659 1.00 94.81 611 PRO A C 1
ATOM 5011 O O . PRO A 1 611 ? -17.140 -20.049 -4.483 1.00 94.81 611 PRO A O 1
ATOM 5014 N N . ILE A 1 612 ? -15.394 -18.808 -5.144 1.00 95.69 612 ILE A N 1
ATOM 5015 C CA . ILE A 1 612 ? -14.578 -19.923 -5.629 1.00 95.69 612 ILE A CA 1
ATOM 5016 C C . ILE A 1 612 ? -14.267 -20.976 -4.557 1.00 95.69 612 ILE A C 1
ATOM 5018 O O . ILE A 1 612 ? -14.108 -22.144 -4.906 1.00 95.69 612 ILE A O 1
ATOM 5022 N N . ILE A 1 613 ? -14.198 -20.613 -3.269 1.00 94.25 613 ILE A N 1
ATOM 5023 C CA . ILE A 1 613 ? -13.765 -21.545 -2.208 1.00 94.25 613 ILE A CA 1
ATOM 5024 C C . ILE A 1 613 ? -14.704 -22.753 -2.088 1.00 94.25 613 ILE A C 1
ATOM 5026 O O . ILE A 1 613 ? -14.247 -23.857 -1.813 1.00 94.25 613 ILE A O 1
ATOM 5030 N N . ASN A 1 614 ? -15.992 -22.555 -2.384 1.00 89.75 614 ASN A N 1
ATOM 5031 C CA . ASN A 1 614 ? -17.026 -23.591 -2.325 1.00 89.75 614 ASN A CA 1
ATOM 5032 C C . ASN A 1 614 ? -17.219 -24.322 -3.663 1.00 89.75 614 ASN A C 1
ATOM 5034 O O . ASN A 1 614 ? -18.054 -25.216 -3.775 1.00 89.75 614 ASN A O 1
ATOM 5038 N N . GLU A 1 615 ? -16.471 -23.933 -4.696 1.00 92.44 615 GLU A N 1
ATOM 5039 C CA . GLU A 1 615 ? -16.665 -24.402 -6.068 1.00 92.44 615 GLU A CA 1
ATOM 5040 C C . GLU A 1 615 ? -15.380 -24.908 -6.727 1.00 92.44 615 GLU A C 1
ATOM 5042 O O . GLU A 1 615 ? -15.392 -25.220 -7.914 1.00 92.44 615 GLU A O 1
ATOM 5047 N N . CYS A 1 616 ? -14.275 -25.017 -5.983 1.00 94.81 616 CYS A N 1
ATOM 5048 C CA . CYS A 1 616 ? -12.961 -25.375 -6.526 1.00 94.81 616 CYS A CA 1
ATOM 5049 C C . CYS A 1 616 ? -12.992 -26.655 -7.384 1.00 94.81 616 CYS A C 1
ATOM 5051 O O . CYS A 1 616 ? -12.423 -26.676 -8.476 1.00 94.81 616 CYS A O 1
ATOM 5053 N N . SER A 1 617 ? -13.731 -27.684 -6.955 1.00 93.00 617 SER A N 1
ATOM 5054 C CA . SER A 1 617 ? -13.850 -28.955 -7.683 1.00 93.00 617 SER A CA 1
ATOM 5055 C C . SER A 1 617 ? -14.474 -28.809 -9.076 1.00 93.00 617 SER A C 1
ATOM 5057 O O . SER A 1 617 ? -14.131 -29.576 -9.973 1.00 93.00 617 SER A O 1
ATOM 5059 N N . LYS A 1 618 ? -15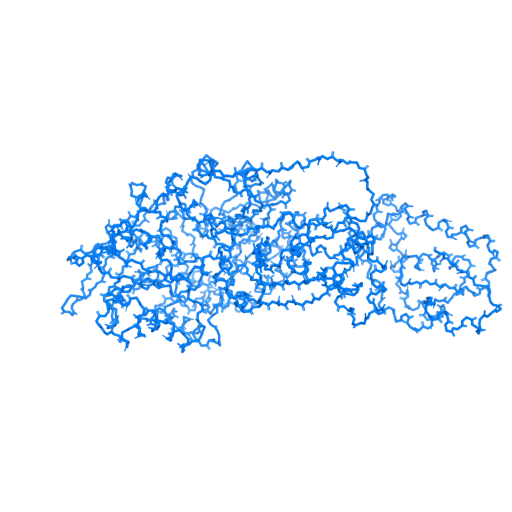.323 -27.793 -9.304 1.00 93.94 618 LYS A N 1
ATOM 5060 C CA . LYS A 1 618 ? -15.897 -27.490 -10.631 1.00 93.94 618 LYS A CA 1
ATOM 5061 C C . LYS A 1 618 ? -14.831 -27.064 -11.646 1.00 93.94 618 LYS A C 1
ATOM 5063 O O . LYS A 1 618 ? -15.090 -27.095 -12.845 1.00 93.94 618 LYS A O 1
ATOM 5068 N N . TYR A 1 619 ? -13.657 -26.657 -11.169 1.00 93.38 619 TYR A N 1
ATOM 5069 C CA . TYR A 1 619 ? -12.578 -26.092 -11.974 1.00 93.38 619 TYR A CA 1
ATOM 5070 C C . TYR A 1 619 ? -11.314 -26.969 -11.988 1.00 93.38 619 TYR A C 1
ATOM 5072 O O . TYR A 1 619 ? -10.274 -26.498 -12.443 1.00 93.38 619 TYR A O 1
ATOM 5080 N N . GLU A 1 620 ? -11.384 -28.220 -11.505 1.00 95.62 620 GLU A N 1
ATOM 5081 C CA . GLU A 1 620 ? -10.208 -29.086 -11.261 1.00 95.62 620 GLU A CA 1
ATOM 5082 C C . GLU A 1 620 ? -9.193 -28.426 -10.311 1.00 95.62 620 GLU A C 1
ATOM 5084 O O . GLU A 1 620 ? -7.983 -28.384 -10.568 1.00 95.62 620 GLU A O 1
ATOM 5089 N N . MET A 1 621 ? -9.704 -27.821 -9.239 1.00 97.25 621 MET A N 1
ATOM 5090 C CA . MET A 1 621 ? -8.914 -27.104 -8.248 1.00 97.25 621 MET A CA 1
ATOM 5091 C C . MET A 1 621 ? -9.253 -27.563 -6.834 1.00 97.25 621 MET A C 1
ATOM 5093 O O . MET A 1 621 ? -10.334 -28.083 -6.548 1.00 97.25 621 MET A O 1
ATOM 5097 N N . ARG A 1 622 ? -8.349 -27.236 -5.914 1.00 96.50 622 ARG A N 1
ATOM 5098 C CA . ARG A 1 622 ? -8.489 -27.436 -4.473 1.00 96.50 622 ARG A CA 1
ATOM 5099 C C . ARG A 1 622 ? -8.030 -26.204 -3.704 1.00 96.50 622 ARG A C 1
ATOM 5101 O O . ARG A 1 622 ? -7.090 -25.519 -4.113 1.00 96.50 622 ARG A O 1
ATOM 5108 N N . THR A 1 623 ? -8.679 -25.954 -2.574 1.00 97.19 623 THR A N 1
ATOM 5109 C CA . THR A 1 623 ? -8.350 -24.879 -1.630 1.00 97.19 623 THR A CA 1
ATOM 5110 C C . THR A 1 623 ? -7.687 -25.447 -0.377 1.00 97.19 623 THR A C 1
ATOM 5112 O O . THR A 1 623 ? -7.971 -26.576 0.017 1.00 97.19 623 THR A O 1
ATOM 5115 N N . GLN A 1 624 ? -6.798 -24.669 0.240 1.00 97.12 624 GLN A N 1
ATOM 5116 C CA . GLN A 1 624 ? -6.163 -25.009 1.517 1.00 97.12 624 GLN A CA 1
ATOM 5117 C C . GLN A 1 624 ? -6.953 -24.538 2.750 1.00 97.12 624 GLN A C 1
ATOM 5119 O O . GLN A 1 624 ? -6.600 -24.918 3.860 1.00 97.12 624 GLN A O 1
ATOM 5124 N N . ALA A 1 625 ? -7.978 -23.696 2.575 1.00 97.06 625 ALA A N 1
ATOM 5125 C CA . ALA A 1 625 ? -8.837 -23.251 3.670 1.00 97.06 625 ALA A CA 1
ATOM 5126 C C . ALA A 1 625 ? -10.264 -22.947 3.195 1.00 97.06 625 ALA A C 1
ATOM 5128 O O . ALA A 1 625 ? -10.479 -22.377 2.119 1.00 97.06 625 ALA A O 1
ATOM 5129 N N . THR A 1 626 ? -11.228 -23.307 4.034 1.00 95.69 626 THR A N 1
ATOM 5130 C CA . THR A 1 626 ? -12.672 -23.061 3.886 1.00 95.69 626 THR A CA 1
ATOM 5131 C C . THR A 1 626 ? -13.343 -22.705 5.213 1.00 95.69 626 THR A C 1
ATOM 5133 O O . THR A 1 626 ? -14.369 -22.027 5.212 1.00 95.69 626 THR A O 1
ATOM 5136 N N . THR A 1 627 ? -12.762 -23.123 6.338 1.00 95.81 627 THR A N 1
ATOM 5137 C CA . THR A 1 627 ? -13.320 -22.986 7.690 1.00 95.81 627 THR A CA 1
ATOM 5138 C C . THR A 1 627 ? -12.576 -21.948 8.527 1.00 95.81 627 THR A C 1
ATOM 5140 O O . THR A 1 627 ? -11.444 -21.567 8.219 1.00 95.81 627 THR A O 1
ATOM 5143 N N . TYR A 1 628 ? -13.209 -21.495 9.614 1.00 96.75 628 TYR A N 1
ATOM 5144 C CA . TYR A 1 628 ? -12.602 -20.562 10.566 1.00 96.75 628 TYR A CA 1
ATOM 5145 C C . TYR A 1 628 ? -11.274 -21.094 11.116 1.00 96.75 628 TYR A C 1
ATOM 5147 O O . TYR A 1 628 ? -10.284 -20.366 11.121 1.00 96.75 628 TYR A O 1
ATOM 5155 N N . GLU A 1 629 ? -11.243 -22.360 11.526 1.00 97.69 629 GLU A N 1
ATOM 5156 C CA . GLU A 1 629 ? -10.088 -23.018 12.134 1.00 97.69 629 GLU A CA 1
ATOM 5157 C C . GLU A 1 629 ? -8.905 -23.092 11.156 1.00 97.69 629 GLU A C 1
ATOM 5159 O O . GLU A 1 629 ? -7.764 -22.828 11.535 1.00 97.69 629 GLU A O 1
ATOM 5164 N N . GLU A 1 630 ? -9.166 -23.359 9.873 1.00 97.50 630 GLU A N 1
ATOM 5165 C CA . GLU A 1 630 ? -8.135 -23.339 8.830 1.00 97.50 630 GLU A CA 1
ATOM 5166 C C . GLU A 1 630 ? -7.599 -21.919 8.592 1.00 97.50 630 GLU A C 1
ATOM 5168 O O . GLU A 1 630 ? -6.388 -21.718 8.513 1.00 97.50 630 GLU A O 1
ATOM 5173 N N . PHE A 1 631 ? -8.462 -20.899 8.523 1.00 97.62 631 PHE A N 1
ATOM 5174 C CA . PHE A 1 631 ? -8.001 -19.511 8.385 1.00 97.62 631 PHE A CA 1
ATOM 5175 C C . PHE A 1 631 ? -7.238 -19.016 9.624 1.00 97.62 631 PHE A C 1
ATOM 5177 O O . PHE A 1 631 ? -6.246 -18.293 9.478 1.00 97.62 631 PHE A O 1
ATOM 5184 N N . LEU A 1 632 ? -7.663 -19.416 10.826 1.00 97.31 632 LEU A N 1
ATOM 5185 C CA . LEU A 1 632 ? -6.957 -19.155 12.079 1.00 97.31 632 LEU A CA 1
ATOM 5186 C C . LEU A 1 632 ? -5.563 -19.789 12.052 1.00 97.31 632 LEU A C 1
ATOM 5188 O O . LEU A 1 632 ? -4.595 -19.091 12.340 1.00 97.31 632 LEU A O 1
ATOM 5192 N N . HIS A 1 633 ? -5.438 -21.043 11.610 1.00 97.38 633 HIS A N 1
ATOM 5193 C CA . HIS A 1 633 ? -4.145 -21.718 11.480 1.00 97.38 633 HIS A CA 1
ATOM 5194 C C . HIS A 1 633 ? -3.146 -20.910 10.635 1.00 97.38 633 HIS A C 1
ATOM 5196 O O . HIS A 1 633 ? -2.011 -20.677 11.052 1.00 97.38 633 HIS A O 1
ATOM 5202 N N . TYR A 1 634 ? -3.565 -20.399 9.473 1.00 96.44 634 TYR A N 1
ATOM 5203 C CA . TYR A 1 634 ? -2.705 -19.542 8.644 1.00 96.44 634 TYR A CA 1
ATOM 5204 C C . TYR A 1 634 ? -2.364 -18.203 9.313 1.00 96.44 634 TYR A C 1
ATOM 5206 O O . TYR A 1 634 ? -1.255 -17.690 9.149 1.00 96.44 634 TYR A O 1
ATOM 5214 N N . SER A 1 635 ? -3.284 -17.640 10.101 1.00 94.94 635 SER A N 1
ATOM 5215 C CA . SER A 1 635 ? -3.000 -16.458 10.919 1.00 94.94 635 SER A CA 1
ATOM 5216 C C . SER A 1 635 ? -1.962 -16.745 12.012 1.00 94.94 635 SER A C 1
ATOM 5218 O O . SER A 1 635 ? -1.082 -15.917 12.238 1.00 94.94 635 SER A O 1
ATOM 5220 N N . GLU A 1 636 ? -2.006 -17.917 12.646 1.00 94.62 636 GLU A N 1
ATOM 5221 C CA . GLU A 1 636 ? -1.025 -18.351 13.648 1.00 94.62 636 GLU A CA 1
ATOM 5222 C C . GLU A 1 636 ? 0.363 -18.576 13.044 1.00 94.62 636 GLU A C 1
ATOM 5224 O O . GLU A 1 636 ? 1.363 -18.254 13.682 1.00 94.62 636 GLU A O 1
ATOM 5229 N N . LEU A 1 637 ? 0.456 -19.071 11.804 1.00 93.69 637 LEU A N 1
ATOM 5230 C CA . LEU A 1 637 ? 1.743 -19.175 11.105 1.00 93.69 637 LEU A CA 1
ATOM 5231 C C . LEU A 1 637 ? 2.431 -17.807 10.987 1.00 93.69 637 LEU A C 1
ATOM 5233 O O . LEU A 1 637 ? 3.631 -17.709 11.222 1.00 93.69 637 LEU A O 1
ATOM 5237 N N . ASN A 1 638 ? 1.671 -16.735 10.742 1.00 89.62 638 ASN A N 1
ATOM 5238 C CA . ASN A 1 638 ? 2.213 -15.370 10.709 1.00 89.62 638 ASN A CA 1
ATOM 5239 C C . ASN A 1 638 ? 2.735 -14.880 12.068 1.00 89.62 638 ASN A C 1
ATOM 5241 O O . ASN A 1 638 ? 3.544 -13.956 12.104 1.00 89.62 638 ASN A O 1
ATOM 5245 N N . MET A 1 639 ? 2.280 -15.470 13.176 1.00 86.56 639 MET A N 1
ATOM 5246 C CA . MET A 1 639 ? 2.756 -15.147 14.527 1.00 86.56 639 MET A CA 1
ATOM 5247 C C . MET A 1 639 ? 4.051 -15.889 14.896 1.00 86.56 639 MET A C 1
ATOM 5249 O O . MET A 1 639 ? 4.698 -15.508 15.864 1.00 86.56 639 MET A O 1
ATOM 5253 N N . LYS A 1 640 ? 4.440 -16.931 14.144 1.00 86.06 640 LYS A N 1
ATOM 5254 C CA . LYS A 1 640 ? 5.663 -17.725 14.390 1.00 86.06 640 LYS A CA 1
ATOM 5255 C C . LYS A 1 640 ? 6.911 -17.161 13.713 1.00 86.06 640 LYS A C 1
ATOM 5257 O O . LYS A 1 640 ? 8.016 -17.631 13.974 1.00 86.06 640 LYS A O 1
ATOM 5262 N N . GLU A 1 641 ? 6.739 -16.191 12.825 1.00 78.44 641 GLU A N 1
ATOM 5263 C CA . GLU A 1 641 ? 7.848 -15.502 12.178 1.00 78.44 641 GLU A CA 1
ATOM 5264 C C . GLU A 1 641 ? 8.656 -14.704 13.209 1.00 78.44 641 GLU A C 1
ATOM 5266 O O . GLU A 1 641 ? 8.101 -14.131 14.145 1.00 78.44 641 GLU A O 1
ATOM 5271 N N . SER A 1 642 ? 9.972 -14.579 13.000 1.00 72.31 642 SER A N 1
ATOM 5272 C CA . SER A 1 642 ? 10.826 -13.710 13.833 1.00 72.31 642 SER A CA 1
ATOM 5273 C C . SER A 1 642 ? 10.364 -12.253 13.819 1.00 72.31 642 SER A C 1
ATOM 5275 O O . SER A 1 642 ? 10.705 -11.468 14.705 1.00 72.31 642 SER A O 1
ATOM 5277 N N . SER A 1 643 ? 9.591 -11.894 12.789 1.00 74.00 643 SER A N 1
ATOM 5278 C CA . SER A 1 643 ? 8.885 -10.637 12.726 1.00 74.00 643 SER A CA 1
ATOM 5279 C C . SER A 1 643 ? 7.515 -10.736 12.085 1.00 74.00 643 SER A C 1
ATOM 5281 O O . SER A 1 643 ? 7.383 -11.409 11.067 1.00 74.00 643 SER A O 1
ATOM 5283 N N . TYR A 1 644 ? 6.527 -10.001 12.617 1.00 78.25 644 TYR A N 1
ATOM 5284 C CA . TYR A 1 644 ? 5.196 -9.956 12.013 1.00 78.25 644 TYR A CA 1
ATOM 5285 C C . TYR A 1 644 ? 5.296 -9.589 10.514 1.00 78.25 644 TYR A C 1
ATOM 5287 O O . TYR A 1 644 ? 5.853 -8.530 10.181 1.00 78.25 644 TYR A O 1
ATOM 5295 N N . PRO A 1 645 ? 4.838 -10.474 9.610 1.00 80.44 645 PRO A N 1
ATOM 5296 C CA . PRO A 1 645 ? 5.174 -10.416 8.188 1.00 80.44 645 PRO A CA 1
ATOM 5297 C C . PRO A 1 645 ? 4.434 -9.302 7.450 1.00 80.44 645 PRO A C 1
ATOM 5299 O O . PRO A 1 645 ? 3.281 -9.039 7.761 1.00 80.44 645 PRO A O 1
ATOM 5302 N N . ASP A 1 646 ? 5.077 -8.703 6.438 1.00 79.12 646 ASP A N 1
ATOM 5303 C CA . ASP A 1 646 ? 4.457 -7.743 5.508 1.00 79.12 646 ASP A CA 1
ATOM 5304 C C . ASP A 1 646 ? 3.381 -8.401 4.616 1.00 79.12 646 ASP A C 1
ATOM 5306 O O . ASP A 1 646 ? 3.335 -9.624 4.497 1.00 79.12 646 ASP A O 1
ATOM 5310 N N . VAL A 1 647 ? 2.569 -7.605 3.897 1.00 79.94 647 VAL A N 1
ATOM 5311 C CA . VAL A 1 647 ? 1.510 -8.116 2.988 1.00 79.94 647 VAL A CA 1
ATOM 5312 C C . VAL A 1 647 ? 2.013 -9.171 2.000 1.00 79.94 647 VAL A C 1
ATOM 5314 O O . VAL A 1 647 ? 1.321 -10.152 1.739 1.00 79.94 647 VAL A O 1
ATOM 5317 N N . TYR A 1 648 ? 3.225 -8.996 1.475 1.00 80.31 648 TYR A N 1
ATOM 5318 C CA . TYR A 1 648 ? 3.840 -9.930 0.527 1.00 80.31 648 TYR A CA 1
ATOM 5319 C C . TYR A 1 648 ? 4.432 -11.189 1.171 1.00 80.31 648 TYR A C 1
ATOM 5321 O O . TYR A 1 648 ? 4.782 -12.126 0.456 1.00 80.31 648 TYR A O 1
ATOM 5329 N N . SER A 1 649 ? 4.547 -11.207 2.496 1.00 85.31 649 SER A N 1
ATOM 5330 C CA . SER A 1 649 ? 5.159 -12.285 3.274 1.00 85.31 649 SER A CA 1
ATOM 5331 C C . SER A 1 649 ? 4.149 -13.028 4.147 1.00 85.31 649 SER A C 1
ATOM 5333 O O . SER A 1 649 ? 4.545 -13.916 4.895 1.00 85.31 649 SER A O 1
ATOM 5335 N N . PHE A 1 650 ? 2.860 -12.678 4.082 1.00 88.50 650 PHE A N 1
ATOM 5336 C CA . PHE A 1 650 ? 1.830 -13.425 4.791 1.00 88.50 650 PHE A CA 1
ATOM 5337 C C . PHE A 1 650 ? 1.767 -14.875 4.307 1.00 88.50 650 PHE A C 1
ATOM 5339 O O . PHE A 1 650 ? 1.775 -15.177 3.111 1.00 88.50 650 PHE A O 1
ATOM 5346 N N . ASN A 1 651 ? 1.605 -15.771 5.270 1.00 92.50 651 ASN A N 1
ATOM 5347 C CA . ASN A 1 651 ? 1.179 -17.136 5.052 1.00 92.50 651 ASN A CA 1
ATOM 5348 C C . ASN A 1 651 ? -0.295 -17.113 4.635 1.00 92.50 651 ASN A C 1
ATOM 5350 O O . ASN A 1 651 ? -1.190 -16.898 5.455 1.00 92.50 651 ASN A O 1
ATOM 5354 N N . PHE A 1 652 ? -0.535 -17.316 3.341 1.00 94.56 652 PHE A N 1
ATOM 5355 C CA . PHE A 1 652 ? -1.868 -17.412 2.759 1.00 94.56 652 PHE A CA 1
ATOM 5356 C C . PHE A 1 652 ? -2.242 -18.872 2.449 1.00 94.56 652 PHE A C 1
ATOM 5358 O O . PHE A 1 652 ? -1.402 -19.607 1.921 1.00 94.56 652 PHE A O 1
ATOM 5365 N N . PRO A 1 653 ? -3.500 -19.286 2.691 1.00 96.75 653 PRO A N 1
ATOM 5366 C CA . PRO A 1 653 ? -4.044 -20.512 2.122 1.00 96.75 653 PRO A CA 1
ATOM 5367 C C . PRO A 1 653 ? -4.240 -20.332 0.619 1.00 96.75 653 PRO A C 1
ATOM 5369 O O . PRO A 1 653 ? -5.024 -19.492 0.196 1.00 96.75 653 PRO A O 1
ATOM 5372 N N . TYR A 1 654 ? -3.550 -21.107 -0.207 1.00 96.75 654 TYR A N 1
ATOM 5373 C CA . TYR A 1 654 ? -3.642 -21.017 -1.662 1.00 96.75 654 TYR A CA 1
ATOM 5374 C C . TYR A 1 654 ? -4.767 -21.879 -2.241 1.00 96.75 654 TYR A C 1
ATOM 5376 O O . TYR A 1 654 ? -5.157 -22.902 -1.676 1.00 96.75 654 TYR A O 1
ATOM 5384 N N . ILE A 1 655 ? -5.261 -21.472 -3.409 1.00 97.44 655 ILE A N 1
ATOM 5385 C CA . ILE A 1 655 ? -6.092 -22.308 -4.277 1.00 97.44 655 ILE A CA 1
ATOM 5386 C C . ILE A 1 655 ? -5.222 -22.722 -5.457 1.00 97.44 655 ILE A C 1
ATOM 5388 O O . ILE A 1 655 ? -4.553 -21.892 -6.072 1.00 97.44 655 ILE A O 1
ATOM 5392 N N . THR A 1 656 ? -5.201 -24.014 -5.756 1.00 96.88 656 THR A N 1
ATOM 5393 C CA . THR A 1 656 ? -4.314 -24.594 -6.772 1.00 96.88 656 THR A CA 1
ATOM 5394 C C . THR A 1 656 ? -5.079 -25.556 -7.657 1.00 96.88 656 THR A C 1
ATOM 5396 O O . THR A 1 656 ? -6.053 -26.159 -7.214 1.00 96.88 656 THR A O 1
ATOM 5399 N N . PHE A 1 657 ? -4.624 -25.731 -8.893 1.00 96.81 657 PHE A N 1
ATOM 5400 C CA . PHE A 1 657 ? -5.110 -26.811 -9.748 1.00 96.81 657 PHE A CA 1
ATOM 5401 C C . PHE A 1 657 ? -4.713 -28.172 -9.169 1.00 96.81 657 PHE A C 1
ATOM 5403 O O . PHE A 1 657 ? -3.632 -28.308 -8.591 1.00 96.81 657 PHE A O 1
ATOM 5410 N N . ASP A 1 658 ? -5.520 -29.206 -9.390 1.00 94.38 658 ASP A N 1
ATOM 5411 C CA . ASP A 1 658 ? -5.219 -30.568 -8.922 1.00 94.38 658 ASP A CA 1
ATOM 5412 C C . ASP A 1 658 ? -3.926 -31.119 -9.552 1.00 94.38 658 ASP A C 1
ATOM 5414 O O . ASP A 1 658 ? -3.174 -31.893 -8.951 1.00 94.38 658 ASP A O 1
ATOM 5418 N N . LYS A 1 659 ? -3.603 -30.655 -10.763 1.00 91.81 659 LYS A N 1
ATOM 5419 C CA . LYS A 1 659 ? -2.374 -30.996 -11.488 1.00 91.81 659 LYS A CA 1
ATOM 5420 C C . LYS A 1 659 ? -1.189 -30.171 -10.971 1.00 91.81 659 LYS A C 1
ATOM 5422 O O . LYS A 1 659 ? -0.872 -29.114 -11.510 1.00 91.81 659 LYS A O 1
ATOM 5427 N N . ASN A 1 660 ? -0.462 -30.695 -9.980 1.00 88.06 660 ASN A N 1
ATOM 5428 C CA . ASN A 1 660 ? 0.707 -30.033 -9.367 1.00 88.06 660 ASN A CA 1
ATOM 5429 C C . ASN A 1 660 ? 1.731 -29.477 -10.374 1.00 88.06 660 ASN A C 1
ATOM 5431 O O . ASN A 1 660 ? 2.194 -28.350 -10.204 1.00 88.06 660 ASN A O 1
ATOM 5435 N N . LYS A 1 661 ? 2.059 -30.231 -11.436 1.00 92.31 661 LYS A N 1
ATOM 5436 C CA . LYS A 1 661 ? 3.006 -29.790 -12.477 1.00 92.31 661 LYS A CA 1
ATOM 5437 C C . LYS A 1 661 ? 2.578 -28.461 -13.114 1.00 92.31 661 LYS A C 1
ATOM 5439 O O . LYS A 1 661 ? 3.411 -27.586 -13.314 1.00 92.31 661 LYS A O 1
ATOM 5444 N N . PHE A 1 662 ? 1.281 -28.295 -13.359 1.00 93.25 662 PHE A N 1
ATOM 5445 C CA . PHE A 1 662 ? 0.740 -27.097 -13.989 1.00 93.25 662 PHE A CA 1
ATOM 5446 C C . PHE A 1 662 ? 0.843 -25.861 -13.081 1.00 93.25 662 PHE A C 1
ATOM 5448 O O . PHE A 1 662 ? 1.191 -24.782 -13.551 1.00 93.25 662 PHE A O 1
ATOM 5455 N N . ASN A 1 663 ? 0.649 -26.013 -11.764 1.00 94.19 663 ASN A N 1
ATOM 5456 C CA . ASN A 1 663 ? 0.866 -24.910 -10.816 1.00 94.19 663 ASN A CA 1
ATOM 5457 C C . ASN A 1 663 ? 2.322 -24.417 -10.829 1.00 94.19 663 ASN A C 1
ATOM 5459 O O . ASN A 1 663 ? 2.561 -23.213 -10.814 1.00 94.19 663 ASN A O 1
ATOM 5463 N N . ILE A 1 664 ? 3.291 -25.339 -10.895 1.00 94.56 664 ILE A N 1
ATOM 5464 C CA . ILE A 1 664 ? 4.720 -24.994 -10.968 1.00 94.56 664 ILE A CA 1
ATOM 5465 C C . ILE A 1 664 ? 5.014 -24.204 -12.249 1.00 94.56 664 ILE A C 1
ATOM 5467 O O . ILE A 1 664 ? 5.709 -23.190 -12.195 1.00 94.56 664 ILE A O 1
ATOM 5471 N N . GLU A 1 665 ? 4.461 -24.634 -13.386 1.00 95.94 665 GLU A N 1
ATOM 5472 C CA . GLU A 1 665 ? 4.606 -23.941 -14.672 1.00 95.94 665 GLU A CA 1
ATOM 5473 C C . GLU A 1 665 ? 4.033 -22.512 -14.615 1.00 95.94 665 GLU A C 1
ATOM 5475 O O . GLU A 1 665 ? 4.708 -21.567 -15.028 1.00 95.94 665 GLU A O 1
ATOM 5480 N N . ILE A 1 666 ? 2.841 -22.327 -14.031 1.00 95.25 666 ILE A N 1
ATOM 5481 C CA . ILE A 1 666 ? 2.230 -21.001 -13.819 1.00 95.25 666 ILE A CA 1
ATOM 5482 C C . ILE A 1 666 ? 3.106 -20.122 -12.920 1.00 95.25 666 ILE A C 1
ATOM 5484 O O . ILE A 1 666 ? 3.390 -18.976 -13.276 1.00 95.25 666 ILE A O 1
ATOM 5488 N N . ASP A 1 667 ? 3.547 -20.638 -11.773 1.00 93.44 667 ASP A N 1
ATOM 5489 C CA . ASP A 1 667 ? 4.344 -19.870 -10.814 1.00 93.44 667 ASP A CA 1
ATOM 5490 C C . ASP A 1 667 ? 5.693 -19.445 -11.422 1.00 93.44 667 ASP A C 1
ATOM 5492 O O . ASP A 1 667 ? 6.115 -18.297 -11.263 1.00 93.44 667 ASP A O 1
ATOM 5496 N N . MET A 1 668 ? 6.367 -20.339 -12.156 1.00 95.12 668 MET A N 1
ATOM 5497 C CA . MET A 1 668 ? 7.605 -20.018 -12.880 1.00 95.12 668 MET A CA 1
ATOM 5498 C C . MET A 1 668 ? 7.372 -18.967 -13.966 1.00 95.12 668 MET A C 1
ATOM 5500 O O . MET A 1 668 ? 8.173 -18.043 -14.116 1.00 95.12 668 MET A O 1
ATOM 5504 N N . HIS A 1 669 ? 6.267 -19.080 -14.701 1.00 96.44 669 HIS A N 1
ATOM 5505 C CA . HIS A 1 669 ? 5.909 -18.126 -15.738 1.00 96.44 669 HIS A CA 1
ATOM 5506 C C . HIS A 1 669 ? 5.676 -16.719 -15.164 1.00 96.44 669 HIS A C 1
ATOM 5508 O O . HIS A 1 669 ? 6.304 -15.767 -15.625 1.00 96.44 669 HIS A O 1
ATOM 5514 N N . TYR A 1 670 ? 4.870 -16.573 -14.108 1.00 95.69 670 TYR A N 1
ATOM 5515 C CA . TYR A 1 670 ? 4.636 -15.269 -13.469 1.00 95.69 670 TYR A CA 1
ATOM 5516 C C . TYR A 1 670 ? 5.915 -14.672 -12.865 1.00 95.69 670 TYR A C 1
ATOM 5518 O O . TYR A 1 670 ? 6.157 -13.474 -13.020 1.00 95.69 670 TYR A O 1
ATOM 5526 N N . LYS A 1 671 ? 6.780 -15.494 -12.252 1.00 94.00 671 LYS A N 1
ATOM 5527 C CA . LYS A 1 671 ? 8.105 -15.048 -11.783 1.00 94.00 671 LYS A CA 1
ATOM 5528 C C . LYS A 1 671 ? 8.955 -14.495 -12.928 1.00 94.00 671 LYS A C 1
ATOM 5530 O O . LYS A 1 671 ? 9.483 -13.395 -12.800 1.00 94.00 671 LYS A O 1
ATOM 5535 N N . LYS A 1 672 ? 9.022 -15.198 -14.064 1.00 94.56 672 LYS A N 1
ATOM 5536 C CA . LYS A 1 672 ? 9.748 -14.750 -15.266 1.00 94.56 672 LYS A CA 1
ATOM 5537 C C . LYS A 1 672 ? 9.194 -13.429 -15.808 1.00 94.56 672 LYS A C 1
ATOM 5539 O O . LYS A 1 672 ? 9.972 -12.538 -16.145 1.00 94.56 672 LYS A O 1
ATOM 5544 N N . LEU A 1 673 ? 7.868 -13.276 -15.882 1.00 93.56 673 LEU A N 1
ATOM 5545 C CA . LEU A 1 673 ? 7.244 -12.012 -16.294 1.00 93.56 673 LEU A CA 1
ATOM 5546 C C . LEU A 1 673 ? 7.613 -10.876 -15.335 1.00 93.56 673 LEU A C 1
ATOM 5548 O O . LEU A 1 673 ? 8.016 -9.804 -15.778 1.00 93.56 673 LEU A O 1
ATOM 5552 N N . TYR A 1 674 ? 7.534 -11.118 -14.027 1.00 91.25 674 TYR A N 1
ATOM 5553 C CA . TYR A 1 674 ? 7.884 -10.123 -13.019 1.00 91.25 674 TYR A CA 1
ATOM 5554 C C . TYR A 1 674 ? 9.370 -9.744 -13.055 1.00 91.25 674 TYR A C 1
ATOM 5556 O O . TYR A 1 674 ? 9.704 -8.569 -12.928 1.00 91.25 674 TYR A O 1
ATOM 5564 N N . GLU A 1 675 ? 10.276 -10.693 -13.289 1.00 89.81 675 GLU A N 1
ATOM 5565 C CA . GLU A 1 675 ? 11.703 -10.412 -13.491 1.00 89.81 675 GLU A CA 1
ATOM 5566 C C . GLU A 1 675 ? 11.953 -9.567 -14.743 1.00 89.81 675 GLU A C 1
ATOM 5568 O O . GLU A 1 675 ? 12.760 -8.635 -14.706 1.00 89.81 675 GLU A O 1
ATOM 5573 N N . LEU A 1 676 ? 11.242 -9.846 -15.842 1.00 86.88 676 LEU A N 1
ATOM 5574 C CA . LEU A 1 676 ? 11.296 -9.031 -17.056 1.00 86.88 676 LEU A CA 1
ATOM 5575 C C . LEU A 1 676 ? 10.793 -7.611 -16.797 1.00 86.88 676 LEU A C 1
ATOM 5577 O O . LEU A 1 676 ? 11.456 -6.660 -17.211 1.00 86.88 676 LEU A O 1
ATOM 5581 N N . ILE A 1 677 ? 9.675 -7.461 -16.087 1.00 89.69 677 ILE A N 1
ATOM 5582 C CA . ILE A 1 677 ? 9.156 -6.157 -15.666 1.00 89.69 677 ILE A CA 1
ATOM 5583 C C . ILE A 1 677 ? 10.194 -5.455 -14.806 1.00 89.69 677 ILE A C 1
ATOM 5585 O O . ILE A 1 677 ? 10.632 -4.374 -15.163 1.00 89.69 677 ILE A O 1
ATOM 5589 N N . LYS A 1 678 ? 10.679 -6.081 -13.732 1.00 84.00 678 LYS A N 1
ATOM 5590 C CA . LYS A 1 678 ? 11.688 -5.485 -12.852 1.00 84.00 678 LYS A CA 1
ATOM 5591 C C . LYS A 1 678 ? 12.926 -5.059 -13.639 1.00 84.00 678 LYS A C 1
ATOM 5593 O O . LYS A 1 678 ? 13.436 -3.983 -13.401 1.00 84.00 678 LYS A O 1
ATOM 5598 N N . LYS A 1 679 ? 13.391 -5.846 -14.610 1.00 78.12 679 LYS A N 1
ATOM 5599 C CA . LYS A 1 679 ? 14.574 -5.519 -15.421 1.00 78.12 679 LYS A CA 1
ATOM 5600 C C . LYS A 1 679 ? 14.372 -4.345 -16.390 1.00 78.12 679 LYS A C 1
ATOM 5602 O O . LYS A 1 679 ? 15.334 -3.630 -16.652 1.00 78.12 679 LYS A O 1
ATOM 5607 N N . ASN A 1 680 ? 13.180 -4.181 -16.962 1.00 73.12 680 ASN A N 1
ATOM 5608 C CA . ASN A 1 680 ? 12.905 -3.162 -17.991 1.00 73.12 680 ASN A CA 1
ATOM 5609 C C . ASN A 1 680 ? 12.215 -1.911 -17.430 1.00 73.12 680 ASN A C 1
ATOM 5611 O O . ASN A 1 680 ? 12.358 -0.827 -17.980 1.00 73.12 680 ASN A O 1
ATOM 5615 N N . CYS A 1 681 ? 11.499 -2.073 -16.324 1.00 71.94 681 CYS A N 1
ATOM 5616 C CA . CYS A 1 681 ? 10.779 -1.045 -15.592 1.00 71.94 681 CYS A CA 1
ATOM 5617 C C . CYS A 1 681 ? 11.475 -0.679 -14.277 1.00 71.94 681 CYS A C 1
ATOM 5619 O O . CYS A 1 681 ? 10.837 -0.052 -13.430 1.00 71.94 681 CYS A O 1
ATOM 5621 N N . ILE A 1 682 ? 12.760 -1.038 -14.078 1.00 59.41 682 ILE A N 1
ATOM 5622 C CA . ILE A 1 682 ? 13.589 -0.313 -13.102 1.00 59.41 682 ILE A CA 1
ATOM 5623 C C . ILE A 1 682 ? 13.315 1.151 -13.412 1.00 59.41 682 ILE A C 1
ATOM 5625 O O . ILE A 1 682 ? 13.553 1.582 -14.541 1.00 59.41 682 ILE A O 1
ATOM 5629 N N . ARG A 1 683 ? 12.728 1.872 -12.447 1.00 59.31 683 ARG A N 1
ATOM 5630 C CA . ARG A 1 683 ? 12.683 3.332 -12.483 1.00 59.31 683 ARG A CA 1
ATOM 5631 C C . ARG A 1 683 ? 14.116 3.708 -12.733 1.00 59.31 683 ARG A C 1
ATOM 5633 O O . ARG A 1 683 ? 14.910 3.431 -11.835 1.00 59.31 683 ARG A O 1
ATOM 5640 N N . GLU A 1 684 ? 14.427 4.093 -13.978 1.00 48.28 684 GLU A N 1
ATOM 5641 C CA . GLU A 1 684 ? 15.802 4.154 -14.462 1.00 48.28 684 GLU A CA 1
ATOM 5642 C C . GLU A 1 684 ? 16.582 4.794 -13.339 1.00 48.28 684 GLU A C 1
ATOM 5644 O O . GLU A 1 684 ? 16.237 5.894 -12.894 1.00 48.28 684 GLU A O 1
ATOM 5649 N N . SER A 1 685 ? 17.521 4.040 -12.758 1.00 48.81 685 SER A N 1
ATOM 5650 C CA . SER A 1 685 ? 18.436 4.690 -11.859 1.00 48.81 685 SER A CA 1
ATOM 5651 C C . SER A 1 685 ? 19.048 5.733 -12.771 1.00 48.81 685 SER A C 1
ATOM 5653 O O . SER A 1 685 ? 19.698 5.403 -13.768 1.00 48.81 685 SER A O 1
ATOM 5655 N N . ASN A 1 686 ? 18.754 7.002 -12.496 1.00 54.59 686 ASN A N 1
ATOM 5656 C CA . ASN A 1 686 ? 19.335 8.138 -13.195 1.00 54.59 686 ASN A CA 1
ATOM 5657 C C . ASN A 1 686 ? 20.821 8.223 -12.809 1.00 54.59 686 ASN A C 1
ATOM 5659 O O . ASN A 1 686 ? 21.306 9.292 -12.479 1.00 54.59 686 ASN A O 1
ATOM 5663 N N . THR A 1 687 ? 21.491 7.070 -12.738 1.00 53.88 687 THR A N 1
ATOM 5664 C CA . THR A 1 687 ? 22.873 6.758 -12.421 1.00 53.88 687 THR A CA 1
ATOM 5665 C C . THR A 1 687 ? 23.585 6.268 -13.683 1.00 53.88 687 THR A C 1
ATOM 5667 O O . THR A 1 687 ? 24.806 6.363 -13.750 1.00 53.88 687 THR A O 1
ATOM 5670 N N . ILE A 1 688 ? 22.847 5.802 -14.704 1.00 55.28 688 ILE A N 1
ATOM 5671 C CA . ILE A 1 688 ? 23.416 5.330 -15.968 1.00 55.28 688 ILE A CA 1
ATOM 5672 C C . ILE A 1 688 ? 23.532 6.491 -16.960 1.00 55.28 688 ILE A C 1
ATOM 5674 O O . ILE A 1 688 ? 22.543 6.985 -17.499 1.00 55.28 688 ILE A O 1
ATOM 5678 N N . LEU A 1 689 ? 24.765 6.905 -17.240 1.00 56.28 689 LEU A N 1
ATOM 5679 C CA . LEU A 1 689 ? 25.076 7.814 -18.335 1.00 56.28 689 LEU A CA 1
ATOM 5680 C C . LEU A 1 689 ? 25.134 7.007 -19.638 1.00 56.28 689 LEU A C 1
ATOM 5682 O O . LEU A 1 689 ? 26.006 6.151 -19.794 1.00 56.28 689 LEU A O 1
ATOM 5686 N N . HIS A 1 690 ? 24.220 7.289 -20.563 1.00 49.47 690 HIS A N 1
ATOM 5687 C CA . HIS A 1 690 ? 24.260 6.737 -21.914 1.00 49.47 690 HIS A CA 1
ATOM 5688 C C . HIS A 1 690 ? 25.036 7.672 -22.843 1.00 49.47 690 HIS A C 1
ATOM 5690 O O . HIS A 1 690 ? 24.654 8.826 -23.037 1.00 49.47 690 HIS A O 1
ATOM 5696 N N . GLU A 1 691 ? 26.120 7.172 -23.426 1.00 48.56 691 GLU A N 1
ATOM 5697 C CA . GLU A 1 691 ? 26.842 7.826 -24.511 1.00 48.56 691 GLU A CA 1
ATOM 5698 C C . GLU A 1 691 ? 26.557 7.050 -25.798 1.00 48.56 691 GLU A C 1
ATOM 5700 O O . GLU A 1 691 ? 26.957 5.897 -25.966 1.00 48.56 691 GLU A O 1
ATOM 5705 N N . VAL A 1 692 ? 25.788 7.681 -26.680 1.00 50.47 692 VAL A N 1
ATOM 5706 C CA . VAL A 1 692 ? 25.355 7.114 -27.955 1.00 50.47 692 VAL A CA 1
ATOM 5707 C C . VAL A 1 692 ? 26.205 7.735 -29.056 1.00 50.47 692 VAL A C 1
ATOM 5709 O O . VAL A 1 692 ? 26.274 8.955 -29.152 1.00 50.47 692 VAL A O 1
ATOM 5712 N N . ILE A 1 693 ? 26.842 6.904 -29.881 1.00 52.44 693 ILE A N 1
ATOM 5713 C CA . ILE A 1 693 ? 27.561 7.342 -31.084 1.00 52.44 693 ILE A CA 1
ATOM 5714 C C . ILE A 1 693 ? 26.769 6.864 -32.296 1.00 52.44 693 ILE A C 1
ATOM 5716 O O . ILE A 1 693 ? 26.519 5.664 -32.448 1.00 52.44 693 ILE A O 1
ATOM 5720 N N . THR A 1 694 ? 26.370 7.793 -33.157 1.00 57.00 694 THR A N 1
ATOM 5721 C CA . THR A 1 694 ? 25.721 7.491 -34.442 1.00 57.00 694 THR A CA 1
ATOM 5722 C C . THR A 1 694 ? 26.726 6.936 -35.451 1.00 57.00 694 THR A C 1
ATOM 5724 O O . THR A 1 694 ? 27.938 7.139 -35.323 1.00 57.00 694 THR A O 1
ATOM 5727 N N . PHE A 1 695 ? 26.258 6.246 -36.494 1.00 57.53 695 PHE A N 1
ATOM 5728 C CA . PHE A 1 695 ? 27.152 5.792 -37.568 1.00 57.53 695 PHE A CA 1
ATOM 5729 C C . PHE A 1 695 ? 27.890 6.964 -38.220 1.00 57.53 695 PHE A C 1
ATOM 5731 O O . PHE A 1 695 ? 29.094 6.864 -38.445 1.00 57.53 695 PHE A O 1
ATOM 5738 N N . LYS A 1 696 ? 27.222 8.099 -38.436 1.00 62.28 696 LYS A N 1
ATOM 5739 C CA . LYS A 1 696 ? 27.831 9.336 -38.947 1.00 62.28 696 LYS A CA 1
ATOM 5740 C C . LYS A 1 696 ? 29.010 9.823 -38.102 1.00 62.28 696 LYS A C 1
ATOM 5742 O O . LYS A 1 696 ? 30.085 10.113 -38.629 1.00 62.28 696 LYS A O 1
ATOM 5747 N N . GLU A 1 697 ? 28.839 9.882 -36.785 1.00 61.50 697 GLU A N 1
ATOM 5748 C CA . GLU A 1 697 ? 29.900 10.291 -35.857 1.00 61.50 697 GLU A CA 1
ATOM 5749 C C . GLU A 1 697 ? 31.030 9.265 -35.796 1.00 61.50 697 GLU A C 1
ATOM 5751 O O . GLU A 1 697 ? 32.205 9.643 -35.760 1.00 61.50 697 GLU A O 1
ATOM 5756 N N . LEU A 1 698 ? 30.687 7.975 -35.840 1.00 62.31 698 LEU A N 1
ATOM 5757 C CA . LEU A 1 698 ? 31.657 6.890 -35.915 1.00 62.31 698 LEU A CA 1
ATOM 5758 C C . LEU A 1 698 ? 32.504 7.002 -37.188 1.00 62.31 698 LEU A C 1
ATOM 5760 O O . LEU A 1 698 ? 33.726 6.903 -37.108 1.00 62.31 698 LEU A O 1
ATOM 5764 N N . TYR A 1 699 ? 31.894 7.267 -38.346 1.00 66.50 699 TYR A N 1
ATOM 5765 C CA . TYR A 1 699 ? 32.611 7.479 -39.606 1.00 66.50 699 TYR A CA 1
ATOM 5766 C C . TYR A 1 699 ? 33.522 8.698 -39.550 1.00 66.50 699 TYR A C 1
ATOM 5768 O O . TYR A 1 699 ? 34.687 8.596 -39.930 1.00 66.50 699 TYR A O 1
ATOM 5776 N N . ARG A 1 700 ? 33.039 9.823 -39.014 1.00 68.31 700 ARG A N 1
ATOM 5777 C CA . ARG A 1 700 ? 33.856 11.033 -38.856 1.00 68.31 700 ARG A CA 1
ATOM 5778 C C . ARG A 1 700 ? 35.095 10.767 -37.999 1.00 68.31 700 ARG A C 1
ATOM 5780 O O . ARG A 1 700 ? 36.193 11.160 -38.383 1.00 68.31 700 ARG A O 1
ATOM 5787 N N . LYS A 1 701 ? 34.930 10.055 -36.878 1.00 68.81 701 LYS A N 1
ATOM 5788 C CA . LYS A 1 701 ? 36.043 9.657 -36.002 1.00 68.81 701 LYS A CA 1
ATOM 5789 C C . LYS A 1 701 ? 37.009 8.692 -36.692 1.00 68.81 701 LYS A C 1
ATOM 5791 O O . LYS A 1 701 ? 38.218 8.870 -36.587 1.00 68.81 701 LYS A O 1
ATOM 5796 N N . ARG A 1 702 ? 36.497 7.691 -37.419 1.00 71.56 702 ARG A N 1
ATOM 5797 C CA . ARG A 1 702 ? 37.321 6.744 -38.192 1.00 71.56 702 ARG A CA 1
ATOM 5798 C C . ARG A 1 702 ? 38.163 7.454 -39.249 1.00 71.56 702 ARG A C 1
ATOM 5800 O O . ARG A 1 702 ? 39.351 7.178 -39.345 1.00 71.56 702 ARG A O 1
ATOM 5807 N N . GLU A 1 703 ? 37.572 8.386 -39.992 1.00 70.88 703 GLU A N 1
ATOM 5808 C CA . GLU A 1 703 ? 38.271 9.188 -41.004 1.00 70.88 703 GLU A CA 1
ATOM 5809 C C . GLU A 1 703 ? 39.345 10.092 -40.395 1.00 70.88 703 GLU A C 1
ATOM 5811 O O . GLU A 1 703 ? 40.458 10.169 -40.914 1.00 70.88 703 GLU A O 1
ATOM 5816 N N . GLU A 1 704 ? 39.051 10.748 -39.271 1.00 71.44 704 GLU A N 1
ATOM 5817 C CA . GLU A 1 704 ? 40.033 11.574 -38.564 1.00 71.44 704 GLU A CA 1
ATOM 5818 C C . GLU A 1 704 ? 41.249 10.746 -38.123 1.00 71.44 704 GLU A C 1
ATOM 5820 O O . GLU A 1 704 ? 42.398 11.143 -38.332 1.00 71.44 704 GLU A O 1
ATOM 5825 N N . ILE A 1 705 ? 40.996 9.561 -37.569 1.00 69.25 705 ILE A N 1
ATOM 5826 C CA . ILE A 1 705 ? 42.034 8.628 -37.128 1.00 69.25 705 ILE A CA 1
ATOM 5827 C C . ILE A 1 705 ? 42.818 8.088 -38.326 1.00 69.25 705 ILE A C 1
ATOM 5829 O O . ILE A 1 705 ? 44.047 8.099 -38.305 1.00 69.25 705 ILE A O 1
ATOM 5833 N N . TYR A 1 706 ? 42.139 7.677 -39.396 1.00 70.75 706 TYR A N 1
ATOM 5834 C CA . TYR A 1 706 ? 42.783 7.198 -40.618 1.00 70.75 706 TYR A CA 1
ATOM 5835 C C . TYR A 1 706 ? 43.709 8.259 -41.233 1.00 70.75 706 TYR A C 1
ATOM 5837 O O . TYR A 1 706 ? 44.838 7.943 -41.614 1.00 70.75 706 TYR A O 1
ATOM 5845 N N . ARG A 1 707 ? 43.287 9.532 -41.270 1.00 71.62 707 ARG A N 1
ATOM 5846 C CA . ARG A 1 707 ? 44.129 10.649 -41.738 1.00 71.62 707 ARG A CA 1
ATOM 5847 C C . ARG A 1 707 ? 45.373 10.831 -40.871 1.00 71.62 707 ARG A C 1
ATOM 5849 O O . ARG A 1 707 ? 46.475 10.846 -41.415 1.00 71.62 707 ARG A O 1
ATOM 5856 N N . LYS A 1 708 ? 45.211 10.866 -39.544 1.00 70.75 708 LYS A N 1
ATOM 5857 C CA . LYS A 1 708 ? 46.328 10.964 -38.586 1.00 70.75 708 LYS A CA 1
ATOM 5858 C C . LYS A 1 708 ? 47.321 9.805 -38.737 1.00 70.75 708 LYS A C 1
ATOM 5860 O O . LYS A 1 708 ? 48.529 10.016 -38.689 1.00 70.75 708 LYS A O 1
ATOM 5865 N N . LEU A 1 709 ? 46.833 8.584 -38.966 1.00 68.12 709 LEU A N 1
ATOM 5866 C CA . LEU A 1 709 ? 47.684 7.411 -39.200 1.00 68.12 709 LEU A CA 1
ATOM 5867 C C . LEU A 1 709 ? 48.428 7.492 -40.545 1.00 68.12 709 LEU A C 1
ATOM 5869 O O . LEU A 1 709 ? 49.601 7.122 -40.620 1.00 68.12 709 LEU A O 1
ATOM 5873 N N . LYS A 1 710 ? 47.782 8.013 -41.596 1.00 69.19 710 LYS A N 1
ATOM 5874 C CA . LYS A 1 710 ? 48.384 8.193 -42.927 1.00 69.19 710 LYS A CA 1
ATOM 5875 C C . LYS A 1 710 ? 49.508 9.236 -42.925 1.00 69.19 710 LYS A C 1
ATOM 5877 O O . LYS A 1 710 ? 50.531 9.019 -43.569 1.00 69.19 710 LYS A O 1
ATOM 5882 N N . GLU A 1 711 ? 49.350 10.324 -42.173 1.00 73.31 711 GLU A N 1
ATOM 5883 C CA . GLU A 1 711 ? 50.366 11.381 -42.011 1.00 73.31 711 GLU A CA 1
ATOM 5884 C C . GLU A 1 711 ? 51.648 10.892 -41.319 1.00 73.31 711 GLU A C 1
ATOM 5886 O O . GLU A 1 711 ? 52.717 11.473 -41.497 1.00 73.31 711 GLU A O 1
ATOM 5891 N N . LYS A 1 712 ? 51.573 9.801 -40.549 1.00 69.69 712 LYS A N 1
ATOM 5892 C CA . LYS A 1 712 ? 52.715 9.235 -39.817 1.00 69.69 712 LYS A CA 1
ATOM 5893 C C . LYS A 1 712 ? 53.544 8.228 -40.625 1.00 69.69 712 LYS A C 1
ATOM 5895 O O . LYS A 1 712 ? 54.490 7.676 -40.075 1.00 69.69 712 LYS A O 1
ATOM 5900 N N . HIS A 1 713 ? 53.218 7.997 -41.904 1.00 69.25 713 HIS A N 1
ATOM 5901 C CA . HIS A 1 713 ? 53.956 7.106 -42.817 1.00 69.25 713 HIS A CA 1
ATOM 5902 C C . HIS A 1 713 ? 54.272 5.716 -42.226 1.00 69.25 713 HIS A C 1
ATOM 5904 O O . HIS A 1 713 ? 55.364 5.175 -42.403 1.00 69.25 713 HIS A O 1
ATOM 5910 N N . ILE A 1 714 ? 53.308 5.130 -41.514 1.00 69.75 714 ILE A N 1
ATOM 5911 C CA . ILE A 1 714 ? 53.454 3.819 -40.872 1.00 69.75 714 ILE A CA 1
ATOM 5912 C C . ILE A 1 714 ? 53.601 2.745 -41.957 1.00 69.75 714 ILE A C 1
ATOM 5914 O O . ILE A 1 714 ? 52.737 2.609 -42.827 1.00 69.75 714 ILE A O 1
ATOM 5918 N N . ALA A 1 715 ? 54.688 1.973 -41.916 1.00 69.25 715 ALA A N 1
ATOM 5919 C CA . ALA A 1 715 ? 54.909 0.884 -42.858 1.00 69.25 715 ALA A CA 1
ATOM 5920 C C . ALA A 1 715 ? 54.050 -0.339 -42.495 1.00 69.25 715 ALA A C 1
ATOM 5922 O O . ALA A 1 715 ? 53.717 -0.570 -41.334 1.00 69.25 715 ALA A O 1
ATOM 5923 N N . ARG A 1 716 ? 53.748 -1.183 -43.488 1.00 71.44 716 ARG A N 1
ATOM 5924 C CA . ARG A 1 716 ? 52.879 -2.367 -43.332 1.00 71.44 716 ARG A CA 1
ATOM 5925 C C . ARG A 1 716 ? 53.370 -3.390 -42.292 1.00 71.44 716 ARG A C 1
ATOM 5927 O O . ARG A 1 716 ? 52.574 -4.177 -41.796 1.00 71.44 716 ARG A O 1
ATOM 5934 N N . ASN A 1 717 ? 54.661 -3.345 -41.952 1.00 72.69 717 ASN A N 1
ATOM 5935 C CA . ASN A 1 717 ? 55.317 -4.232 -40.985 1.00 72.69 717 ASN A CA 1
ATOM 5936 C C . ASN A 1 717 ? 55.679 -3.519 -39.667 1.00 72.69 717 ASN A C 1
ATOM 5938 O O . ASN A 1 717 ? 56.461 -4.045 -38.879 1.00 72.69 717 ASN A O 1
ATOM 5942 N N . SER A 1 718 ? 55.194 -2.297 -39.442 1.00 72.19 718 SER A N 1
ATOM 5943 C CA . SER A 1 718 ? 55.451 -1.563 -38.201 1.00 72.19 718 SER A CA 1
ATOM 5944 C C . SER A 1 718 ? 54.585 -2.101 -37.061 1.00 72.19 718 SER A C 1
ATOM 5946 O O . SER A 1 718 ? 53.394 -2.337 -37.253 1.00 72.19 718 SER A O 1
ATOM 5948 N N . VAL A 1 719 ? 55.164 -2.224 -35.862 1.00 71.25 719 VAL A N 1
ATOM 5949 C CA . VAL A 1 719 ? 54.417 -2.496 -34.625 1.00 71.25 719 VAL A CA 1
ATOM 5950 C C . VAL A 1 719 ? 53.887 -1.178 -34.070 1.00 71.25 719 VAL A C 1
ATOM 5952 O O . VAL A 1 719 ? 54.674 -0.295 -33.729 1.00 71.25 719 VAL A O 1
ATOM 5955 N N . VAL A 1 720 ? 52.566 -1.035 -33.963 1.00 72.19 720 VAL A N 1
ATOM 5956 C CA . VAL A 1 720 ? 51.934 0.191 -33.451 1.00 72.19 720 VAL A CA 1
ATOM 5957 C C . VAL A 1 720 ? 51.503 0.024 -31.999 1.00 72.19 720 VAL A C 1
ATOM 5959 O O . VAL A 1 720 ? 50.703 -0.845 -31.662 1.00 72.19 720 VAL A O 1
ATOM 5962 N N . TYR A 1 721 ? 51.999 0.895 -31.130 1.00 69.44 721 TYR A N 1
ATOM 5963 C CA . TYR A 1 721 ? 51.596 0.945 -29.729 1.00 69.44 721 TYR A CA 1
ATOM 5964 C C . TYR A 1 721 ? 50.392 1.873 -29.591 1.00 69.44 721 TYR A C 1
ATOM 5966 O O . TYR A 1 721 ? 50.488 3.058 -29.902 1.00 69.44 721 TYR A O 1
ATOM 5974 N N . ILE A 1 722 ? 49.263 1.335 -29.135 1.00 71.94 722 ILE A N 1
ATOM 5975 C CA . ILE A 1 722 ? 48.036 2.094 -28.886 1.00 71.94 722 ILE A CA 1
ATOM 5976 C C . ILE A 1 722 ? 47.936 2.302 -27.379 1.00 71.94 722 ILE A C 1
ATOM 5978 O O . ILE A 1 722 ? 47.739 1.350 -26.617 1.00 71.94 722 ILE A O 1
ATOM 5982 N N . ILE A 1 723 ? 48.089 3.556 -26.963 1.00 70.25 723 ILE A N 1
ATOM 5983 C CA . ILE A 1 723 ? 48.077 3.947 -25.556 1.00 70.25 723 ILE A CA 1
ATOM 5984 C C . ILE A 1 723 ? 46.745 4.620 -25.266 1.00 70.25 723 ILE A C 1
ATOM 5986 O O . ILE A 1 723 ? 46.574 5.806 -25.518 1.00 70.25 723 ILE A O 1
ATOM 5990 N N . GLU A 1 724 ? 45.782 3.854 -24.770 1.00 61.50 724 GLU A N 1
ATOM 5991 C CA . GLU A 1 724 ? 44.415 4.339 -24.585 1.00 61.50 724 GLU A CA 1
ATOM 5992 C C . GLU A 1 724 ? 43.767 3.628 -23.394 1.00 61.50 724 GLU A C 1
ATOM 5994 O O . GLU A 1 724 ? 44.071 2.472 -23.074 1.00 61.50 724 GLU A O 1
ATOM 5999 N N . ARG A 1 725 ? 42.888 4.335 -22.686 1.00 55.97 725 ARG A N 1
ATOM 6000 C CA . ARG A 1 725 ? 42.033 3.729 -21.666 1.00 55.97 725 ARG A CA 1
ATOM 6001 C C . ARG A 1 725 ? 40.998 2.830 -22.345 1.00 55.97 725 ARG A C 1
ATOM 6003 O O . ARG A 1 725 ? 40.657 3.058 -23.500 1.00 55.97 725 ARG A O 1
ATOM 6010 N N . PRO A 1 726 ? 40.421 1.855 -21.631 1.00 50.56 726 PRO A N 1
ATOM 6011 C CA . PRO A 1 726 ? 39.295 1.077 -22.141 1.00 50.56 726 PRO A CA 1
ATOM 6012 C C . PRO A 1 726 ? 38.170 2.001 -22.617 1.00 50.56 726 PRO A C 1
ATOM 6014 O O . PRO A 1 726 ? 37.470 2.611 -21.808 1.00 50.56 726 PRO A O 1
ATOM 6017 N N . SER A 1 727 ? 38.045 2.167 -23.930 1.00 55.16 727 SER A N 1
ATOM 6018 C CA . SER A 1 727 ? 37.155 3.148 -24.537 1.00 55.16 727 SER A CA 1
ATOM 6019 C C . SER A 1 727 ? 36.782 2.731 -25.953 1.00 55.16 727 SER A C 1
ATOM 6021 O O . SER A 1 727 ? 37.386 1.851 -26.567 1.00 55.16 727 SER A O 1
ATOM 6023 N N . ILE A 1 728 ? 35.775 3.398 -26.497 1.00 54.78 728 ILE A N 1
ATOM 6024 C CA . ILE A 1 728 ? 35.357 3.215 -27.883 1.00 54.78 728 ILE A CA 1
ATOM 6025 C C . ILE A 1 728 ? 36.435 3.638 -28.881 1.00 54.78 728 ILE A C 1
ATOM 6027 O O . ILE A 1 728 ? 36.581 3.012 -29.928 1.00 54.78 728 ILE A O 1
ATOM 6031 N N . ASN A 1 729 ? 37.231 4.651 -28.527 1.00 63.16 729 ASN A N 1
ATOM 6032 C CA . ASN A 1 729 ? 38.342 5.107 -29.348 1.00 63.16 729 ASN A CA 1
ATOM 6033 C C . ASN A 1 729 ? 39.380 3.988 -29.485 1.00 63.16 729 ASN A C 1
ATOM 6035 O O . ASN A 1 729 ? 39.842 3.751 -30.591 1.00 63.16 729 ASN A O 1
ATOM 6039 N N . MET A 1 730 ? 39.647 3.215 -28.423 1.00 65.12 730 MET A N 1
ATOM 6040 C CA . MET A 1 730 ? 40.538 2.046 -28.470 1.00 65.12 730 MET A CA 1
ATOM 6041 C C . MET A 1 730 ? 40.117 1.035 -29.546 1.00 65.12 730 MET A C 1
ATOM 6043 O O . MET A 1 730 ? 40.943 0.583 -30.335 1.00 65.12 730 MET A O 1
ATOM 6047 N N . ILE A 1 731 ? 38.823 0.712 -29.609 1.00 63.12 731 ILE A N 1
ATOM 6048 C CA . ILE A 1 731 ? 38.272 -0.221 -30.603 1.00 63.12 731 ILE A CA 1
ATOM 6049 C C . ILE A 1 731 ? 38.427 0.364 -32.008 1.00 63.12 731 ILE A C 1
ATOM 6051 O O . ILE A 1 731 ? 38.858 -0.333 -32.924 1.00 63.12 731 ILE A O 1
ATOM 6055 N N . ILE A 1 732 ? 38.119 1.652 -32.173 1.00 68.94 732 ILE A N 1
ATOM 6056 C CA . ILE A 1 732 ? 38.266 2.350 -33.453 1.00 68.94 732 ILE A CA 1
ATOM 6057 C C . ILE A 1 732 ? 39.738 2.369 -33.897 1.00 68.94 732 ILE A C 1
ATOM 6059 O O . ILE A 1 732 ? 40.014 2.064 -35.055 1.00 68.94 732 ILE A O 1
ATOM 6063 N N . TYR A 1 733 ? 40.683 2.646 -32.993 1.00 72.94 733 TYR A N 1
ATOM 6064 C CA . TYR A 1 733 ? 42.120 2.624 -33.278 1.00 72.94 733 TYR A CA 1
ATOM 6065 C C . TYR A 1 733 ? 42.574 1.250 -33.750 1.00 72.94 733 TYR A C 1
ATOM 6067 O O . TYR A 1 733 ? 43.220 1.158 -34.788 1.00 72.94 733 TYR A O 1
ATOM 6075 N N . VAL A 1 734 ? 42.195 0.182 -33.044 1.00 70.62 734 VAL A N 1
ATOM 6076 C CA . VAL A 1 734 ? 42.542 -1.191 -33.440 1.00 70.62 734 VAL A CA 1
ATOM 6077 C C . VAL A 1 734 ? 42.006 -1.511 -34.835 1.00 70.62 734 VAL A C 1
ATOM 6079 O O . VAL A 1 734 ? 42.744 -2.038 -35.667 1.00 70.62 734 VAL A O 1
ATOM 6082 N N . LEU A 1 735 ? 40.747 -1.165 -35.117 1.00 69.81 735 LEU A N 1
ATOM 6083 C CA . LEU A 1 735 ? 40.119 -1.428 -36.415 1.00 69.81 735 LEU A CA 1
ATOM 6084 C C . LEU A 1 735 ? 40.765 -0.635 -37.560 1.00 69.81 735 LEU A C 1
ATOM 6086 O O . LEU A 1 735 ? 40.933 -1.178 -38.650 1.00 69.81 735 LEU A O 1
ATOM 6090 N N . GLU A 1 736 ? 41.134 0.629 -37.341 1.00 73.75 736 GLU A N 1
ATOM 6091 C CA . GLU A 1 736 ? 41.783 1.448 -38.373 1.00 73.75 736 GLU A CA 1
ATOM 6092 C C . GLU A 1 736 ? 43.262 1.093 -38.563 1.00 73.75 736 GLU A C 1
ATOM 6094 O O . GLU A 1 736 ? 43.732 1.029 -39.698 1.00 73.75 736 GLU A O 1
ATOM 6099 N N . ILE A 1 737 ? 43.987 0.774 -37.488 1.00 73.88 737 ILE A N 1
ATOM 6100 C CA . ILE A 1 737 ? 45.391 0.344 -37.554 1.00 73.88 737 ILE A CA 1
ATOM 6101 C C . ILE A 1 737 ? 45.509 -1.006 -38.260 1.00 73.88 737 ILE A C 1
ATOM 6103 O O . ILE A 1 737 ? 46.399 -1.160 -39.094 1.00 73.88 737 ILE A O 1
ATOM 6107 N N . LYS A 1 738 ? 44.568 -1.936 -38.032 1.00 69.81 738 LYS A N 1
ATOM 6108 C CA . LYS A 1 738 ? 44.501 -3.227 -38.740 1.00 69.81 738 LYS A CA 1
ATOM 6109 C C . LYS A 1 738 ? 44.423 -3.101 -40.263 1.00 69.81 738 LYS A C 1
ATOM 6111 O O . LYS A 1 738 ? 44.845 -4.015 -40.964 1.00 69.81 738 LYS A O 1
ATOM 6116 N N . LYS A 1 739 ? 43.911 -1.985 -40.796 1.00 71.50 739 LYS A N 1
ATOM 6117 C CA . LYS A 1 739 ? 43.906 -1.733 -42.249 1.00 71.50 739 LYS A CA 1
ATOM 6118 C C . LYS A 1 739 ? 45.295 -1.396 -42.800 1.00 71.50 739 LYS A C 1
ATOM 6120 O O . LYS A 1 739 ? 45.496 -1.468 -44.009 1.00 71.50 739 LYS A O 1
ATOM 6125 N N . ILE A 1 740 ? 46.221 -0.985 -41.934 1.00 71.81 740 ILE A N 1
ATOM 6126 C CA . ILE A 1 740 ? 47.552 -0.481 -42.287 1.00 71.81 740 ILE A CA 1
ATOM 6127 C C . ILE A 1 740 ? 48.634 -1.509 -41.925 1.00 71.81 740 ILE A C 1
ATOM 6129 O O . ILE A 1 740 ? 49.491 -1.797 -42.758 1.00 71.81 740 ILE A O 1
ATOM 6133 N N . THR A 1 741 ? 48.588 -2.082 -40.719 1.00 69.06 741 THR A N 1
ATOM 6134 C CA . THR A 1 741 ? 49.534 -3.089 -40.207 1.00 69.06 741 THR A CA 1
ATOM 6135 C C . THR A 1 741 ? 48.812 -4.138 -39.361 1.00 69.06 741 THR A C 1
ATOM 6137 O O . THR A 1 741 ? 47.862 -3.839 -38.639 1.00 69.06 741 THR A O 1
ATOM 6140 N N . GLU A 1 742 ? 49.276 -5.385 -39.417 1.00 68.25 742 GLU A N 1
ATOM 6141 C CA . GLU A 1 742 ? 48.745 -6.482 -38.594 1.00 68.25 742 GLU A CA 1
ATOM 6142 C C . GLU A 1 742 ? 49.342 -6.507 -37.175 1.00 68.25 742 GLU A C 1
ATOM 6144 O O . GLU A 1 742 ? 48.909 -7.282 -36.317 1.00 68.25 742 GLU A O 1
ATOM 6149 N N . GLN A 1 743 ? 50.340 -5.659 -36.911 1.00 69.12 743 GLN A N 1
ATOM 6150 C CA . GLN A 1 743 ? 51.112 -5.663 -35.675 1.00 69.12 743 GLN A CA 1
ATOM 6151 C C . GLN A 1 743 ? 50.798 -4.426 -34.829 1.00 69.12 743 GLN A C 1
ATOM 6153 O O . GLN A 1 743 ? 51.146 -3.299 -35.177 1.00 69.12 743 GLN A O 1
ATOM 6158 N N . TYR A 1 744 ? 50.157 -4.640 -33.683 1.00 71.25 744 TYR A N 1
ATOM 6159 C CA . TYR A 1 744 ? 49.870 -3.595 -32.705 1.00 71.25 744 TYR A CA 1
ATOM 6160 C C . TYR A 1 744 ? 49.906 -4.151 -31.277 1.00 71.25 744 TYR A C 1
ATOM 6162 O O . TYR A 1 744 ? 49.770 -5.359 -31.067 1.00 71.25 744 TYR A O 1
ATOM 6170 N N . ILE A 1 745 ? 50.108 -3.269 -30.298 1.00 69.94 745 ILE A N 1
ATOM 6171 C CA . ILE A 1 745 ? 50.152 -3.591 -28.866 1.00 69.94 745 ILE A CA 1
ATOM 6172 C C . ILE A 1 745 ? 49.272 -2.587 -28.119 1.00 69.94 745 ILE A C 1
ATOM 6174 O O . ILE A 1 745 ? 49.463 -1.379 -28.260 1.00 69.94 745 ILE A O 1
ATOM 6178 N N . LEU A 1 746 ? 48.315 -3.075 -27.321 1.00 67.06 746 LEU A N 1
ATOM 6179 C CA . LEU A 1 746 ? 47.486 -2.219 -26.462 1.00 67.06 746 LEU A CA 1
ATOM 6180 C C . LEU A 1 746 ? 48.114 -2.072 -25.086 1.00 67.06 746 LEU A C 1
ATOM 6182 O O . LEU A 1 746 ? 48.436 -3.071 -24.437 1.00 67.06 746 LEU A O 1
ATOM 6186 N N . ILE A 1 747 ? 48.229 -0.829 -24.625 1.00 66.69 747 ILE A N 1
ATOM 6187 C CA . ILE A 1 747 ? 48.820 -0.508 -23.327 1.00 66.69 747 ILE A CA 1
ATOM 6188 C C . ILE A 1 747 ? 47.994 0.592 -22.661 1.00 66.69 747 ILE A C 1
ATOM 6190 O O . ILE A 1 747 ? 47.591 1.558 -23.301 1.00 66.69 747 ILE A O 1
ATOM 6194 N N . THR A 1 748 ? 47.726 0.469 -21.361 1.00 61.03 748 THR A N 1
ATOM 6195 C CA . THR A 1 748 ? 47.091 1.567 -20.621 1.00 61.03 748 THR A CA 1
ATOM 6196 C C . THR A 1 748 ? 48.075 2.717 -20.416 1.00 61.03 748 THR A C 1
ATOM 6198 O O . THR A 1 748 ? 49.277 2.473 -20.283 1.00 61.03 748 THR A O 1
ATOM 6201 N N . PRO A 1 749 ? 47.600 3.971 -20.293 1.00 65.38 749 PRO A N 1
ATOM 6202 C CA . PRO A 1 749 ? 48.480 5.104 -20.011 1.00 65.38 749 PRO A CA 1
ATOM 6203 C C . PRO A 1 749 ? 49.375 4.887 -18.782 1.00 65.38 749 PRO A C 1
ATOM 6205 O O . PRO A 1 749 ? 50.550 5.233 -18.821 1.00 65.38 749 PRO A O 1
ATOM 6208 N N . ASN A 1 750 ? 48.857 4.246 -17.727 1.00 59.25 750 ASN A N 1
ATOM 6209 C CA . ASN A 1 750 ? 49.626 3.940 -16.517 1.00 59.25 750 ASN A CA 1
ATOM 6210 C C . ASN A 1 750 ? 50.744 2.925 -16.793 1.00 59.25 750 ASN A C 1
ATOM 6212 O O . ASN A 1 750 ? 51.893 3.169 -16.436 1.00 59.25 750 ASN A O 1
ATOM 6216 N N . LYS A 1 751 ? 50.433 1.820 -17.487 1.00 63.78 751 LYS A N 1
ATOM 6217 C CA . LYS A 1 751 ? 51.428 0.791 -17.808 1.00 63.78 751 LYS A CA 1
ATOM 6218 C C . LYS A 1 751 ? 52.476 1.295 -18.794 1.00 63.78 751 LYS A C 1
ATOM 6220 O O . LYS A 1 751 ? 53.633 0.908 -18.690 1.00 63.78 751 LYS A O 1
ATOM 6225 N N . TYR A 1 752 ? 52.093 2.184 -19.712 1.00 67.69 752 TYR A N 1
ATOM 6226 C CA . TYR A 1 752 ? 53.025 2.852 -20.614 1.00 67.69 752 TYR A CA 1
ATOM 6227 C C . TYR A 1 752 ? 54.064 3.661 -19.839 1.00 67.69 752 TYR A C 1
ATOM 6229 O O . TYR A 1 752 ? 55.243 3.525 -20.138 1.00 67.69 752 TYR A O 1
ATOM 6237 N N . GLN A 1 753 ? 53.676 4.420 -18.807 1.00 68.75 753 GLN A N 1
ATOM 6238 C CA . GLN A 1 753 ? 54.646 5.166 -17.991 1.00 68.75 753 GLN A CA 1
ATOM 6239 C C . GLN A 1 753 ? 55.694 4.252 -17.333 1.00 68.75 753 GLN A C 1
ATOM 6241 O O . GLN A 1 753 ? 56.859 4.630 -17.266 1.00 68.75 753 GLN A O 1
ATOM 6246 N N . GLU A 1 754 ? 55.320 3.035 -16.924 1.00 69.38 754 GLU A N 1
ATOM 6247 C CA . GLU A 1 754 ? 56.252 2.059 -16.329 1.00 69.38 754 GLU A CA 1
ATOM 6248 C C . GLU A 1 754 ? 57.279 1.505 -17.328 1.00 69.38 754 GLU A C 1
ATOM 6250 O O . GLU A 1 754 ? 58.387 1.139 -16.946 1.00 69.38 754 GLU A O 1
ATOM 6255 N N . ILE A 1 755 ? 56.913 1.405 -18.607 1.00 64.75 755 ILE A N 1
ATOM 6256 C CA . ILE A 1 755 ? 57.728 0.740 -19.637 1.00 64.75 755 ILE A CA 1
ATOM 6257 C C . ILE A 1 755 ? 58.298 1.713 -20.673 1.00 64.75 755 ILE A C 1
ATOM 6259 O O . ILE A 1 755 ? 59.102 1.296 -21.502 1.00 64.75 755 ILE A O 1
ATOM 6263 N N . LYS A 1 756 ? 57.914 2.997 -20.640 1.00 66.62 756 LYS A N 1
ATOM 6264 C CA . LYS A 1 756 ? 58.296 4.022 -21.629 1.00 66.62 756 LYS A CA 1
ATOM 6265 C C . LYS A 1 756 ? 59.811 4.132 -21.786 1.00 66.62 756 LYS A C 1
ATOM 6267 O O . LYS A 1 756 ? 60.295 4.343 -22.894 1.00 66.62 756 LYS A O 1
ATOM 6272 N N . GLU A 1 757 ? 60.566 3.921 -20.709 1.00 67.06 757 GLU A N 1
ATOM 6273 C CA . GLU A 1 757 ? 62.032 3.920 -20.748 1.00 67.06 757 GLU A CA 1
ATOM 6274 C C . GLU A 1 757 ? 62.626 2.758 -21.556 1.00 67.06 757 GLU A C 1
ATOM 6276 O O . GLU A 1 757 ? 63.641 2.946 -22.224 1.00 67.06 757 GLU A O 1
ATOM 6281 N N . ASN A 1 758 ? 61.956 1.603 -21.573 1.00 61.88 758 ASN A N 1
ATOM 6282 C CA . ASN A 1 758 ? 62.376 0.402 -22.299 1.00 61.88 758 ASN A CA 1
ATOM 6283 C C . ASN A 1 758 ? 61.967 0.417 -23.785 1.00 61.88 758 ASN A C 1
ATOM 6285 O O . ASN A 1 758 ? 62.372 -0.463 -24.540 1.00 61.88 758 ASN A O 1
ATOM 6289 N N . ILE A 1 759 ? 61.162 1.398 -24.215 1.00 63.88 759 ILE A N 1
ATOM 6290 C CA . ILE A 1 759 ? 60.558 1.466 -25.561 1.00 63.88 759 ILE A CA 1
ATOM 6291 C C . ILE A 1 759 ? 60.979 2.765 -26.294 1.00 63.88 759 ILE A C 1
ATOM 6293 O O . ILE A 1 759 ? 60.424 3.119 -27.330 1.00 63.88 759 ILE A O 1
ATOM 6297 N N . LYS A 1 760 ? 62.017 3.468 -25.804 1.00 53.62 760 LYS A N 1
ATOM 6298 C CA . LYS A 1 760 ? 62.486 4.791 -26.290 1.00 53.62 760 LYS A CA 1
ATOM 6299 C C . LYS A 1 760 ? 62.777 4.894 -27.802 1.00 53.62 760 LYS A C 1
ATOM 6301 O O . LYS A 1 760 ? 62.769 6.002 -28.325 1.00 53.62 760 LYS A O 1
ATOM 6306 N N . ASN A 1 761 ? 62.997 3.776 -28.501 1.00 54.53 761 ASN A N 1
ATOM 6307 C CA . ASN A 1 761 ? 63.364 3.741 -29.926 1.00 54.53 761 ASN A CA 1
ATOM 6308 C C . ASN A 1 761 ? 62.242 3.259 -30.863 1.00 54.53 761 ASN A C 1
ATOM 6310 O O . ASN A 1 761 ? 62.502 2.979 -32.033 1.00 54.53 761 ASN A O 1
ATOM 6314 N N . VAL A 1 762 ? 61.007 3.132 -30.373 1.00 54.72 762 VAL A N 1
ATOM 6315 C CA . VAL A 1 762 ? 59.868 2.692 -31.189 1.00 54.72 762 VAL A CA 1
ATOM 6316 C C . VAL A 1 762 ? 58.982 3.891 -31.534 1.00 54.72 762 VAL A C 1
ATOM 6318 O O . VAL A 1 762 ? 58.732 4.718 -30.657 1.00 54.72 762 VAL A O 1
ATOM 63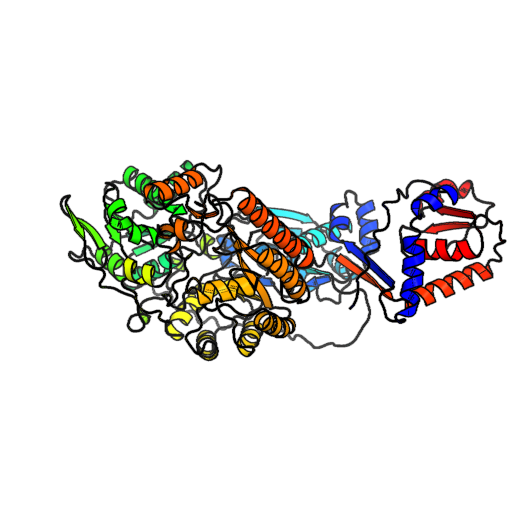21 N N . PRO A 1 763 ? 58.482 4.024 -32.778 1.00 49.59 763 PRO A N 1
ATOM 6322 C CA . PRO A 1 763 ? 57.503 5.054 -33.109 1.00 49.59 763 PRO A CA 1
ATOM 6323 C C . PRO A 1 763 ? 56.228 4.873 -32.270 1.00 49.59 763 PRO A C 1
ATOM 6325 O O . PRO A 1 763 ? 55.450 3.943 -32.481 1.00 49.59 763 PRO A O 1
ATOM 6328 N N . VAL A 1 764 ? 56.021 5.771 -31.304 1.00 49.69 764 VAL A N 1
ATOM 6329 C CA . VAL A 1 764 ? 54.817 5.820 -30.468 1.00 49.69 764 VAL A CA 1
ATOM 6330 C C . VAL A 1 764 ? 53.816 6.796 -31.080 1.00 49.69 764 VAL A C 1
ATOM 6332 O O . VAL A 1 764 ? 54.164 7.931 -31.410 1.00 49.69 764 VAL A O 1
ATOM 6335 N N . ILE A 1 765 ? 52.563 6.364 -31.215 1.00 50.69 765 ILE A N 1
ATOM 6336 C CA . ILE A 1 765 ? 51.452 7.225 -31.624 1.00 50.69 765 ILE A CA 1
ATOM 6337 C C . ILE A 1 765 ? 50.643 7.546 -30.372 1.00 50.69 765 ILE A C 1
ATOM 6339 O O . ILE A 1 765 ? 49.823 6.747 -29.926 1.00 50.69 765 ILE A O 1
ATOM 6343 N N . GLU A 1 766 ? 50.892 8.717 -29.793 1.00 45.62 766 GLU A N 1
ATOM 6344 C CA . GLU A 1 766 ? 50.023 9.283 -28.762 1.00 45.62 766 GLU A CA 1
ATOM 6345 C C . GLU A 1 766 ? 48.830 9.942 -29.476 1.00 45.62 766 GLU A C 1
ATOM 6347 O O . GLU A 1 766 ? 48.999 10.849 -30.291 1.00 45.62 766 GLU A O 1
ATOM 6352 N N . CYS A 1 767 ? 47.624 9.425 -29.239 1.00 43.88 767 CYS A N 1
ATOM 6353 C CA . CYS A 1 767 ? 46.379 10.072 -29.641 1.00 43.88 767 CYS A CA 1
ATOM 6354 C C . CYS A 1 767 ? 45.766 10.699 -28.386 1.00 43.88 767 CYS A C 1
ATOM 6356 O O . CYS A 1 767 ? 45.482 9.970 -27.440 1.00 43.88 767 CYS A O 1
ATOM 6358 N N . GLU A 1 768 ? 45.630 12.028 -28.365 1.00 34.19 768 GLU A N 1
ATOM 6359 C CA . GLU A 1 768 ? 44.914 12.760 -27.304 1.00 34.19 768 GLU A CA 1
ATOM 6360 C C . GLU A 1 768 ? 43.397 12.563 -27.358 1.00 34.19 768 GLU A C 1
ATOM 6362 O O . GLU A 1 768 ? 42.836 12.549 -28.485 1.00 34.19 768 GLU A O 1
#

Organism: Mediterraneibacter gnavus (NCBI:txid33038)

Foldseek 3Di:
DQDDDADDQDPDPQVDWDWLVNVCVSPVPPCLVVVLVVCPPPDQFHFSHKDKDFLLVQLVPPPDQVSLVVSCVVQQQWAKAFQLFKFWADPVLVVQDPLDDPPPPQDAKTWIAGPQLKTKIWGVQVVVLNVCSHLPHGNNNSCVVQQVPFDWTWMWIFHDDLQDLDTDIDIDIDTRHGSSVSSVVVSRCLVSSRMFTHARDDDDDDDDDDDDPPDDDPPPPPDDDDDDPDPFFEEEEEELAAAQLQCLSLQLQQLLVVVVHNAAYPRGDFDWALVSSLVVLLVVCVPRVGQEYEYEPAFLLSPLSSVSSLVSVCVNPVRRAYEYEHLVCLLCVVVVQPDPSHFKYAFARPNQLVNCVRVVHPQRARMWGDDPNDIDDHYQDDADAAVCLLSGAGDPCVSHYPRLNSLQSHSEHEQCFKDADQAQALLDCRGQVNCCVGHVDNDIHGYQLVRSLRNCVRSVNRGQEYEYEDDPPDPVVVSVCSNCPPPQAASHEYEYEYQDQDDLVVLVVNLVRHSAYEYEYEQQALFQVVQVVCVVVSNDDNHDDLVVVLVSLVSNLVGPRAAYEYEYEFAPFPDDPVRLVSSVVSLVSLLVRPRYQYYHYDYRFDGANNNCQVPQVVRQKHWQDHDSVSSNVQSVVLNPDSTNDTPVPGRTTHMHHPPPVVSVVRVVSVVVSRVVSCVSNVVPSSSMHIDTAGSNNLVVLLVVLLVVVVVVVAAQAAAEEDADDPDPNSVSNQVSVVVHYSIYMYHYNVRCVVCVVVCVPGDYDDDD